Protein AF-A0A6G1BZH5-F1 (afdb_monomer)

Structure (mmCIF, N/CA/C/O backbone):
data_AF-A0A6G1BZH5-F1
#
_entry.id   AF-A0A6G1BZH5-F1
#
loop_
_atom_site.group_PDB
_atom_site.id
_atom_site.type_symbol
_atom_site.label_atom_id
_atom_site.label_alt_id
_atom_site.label_comp_id
_atom_site.label_asym_id
_atom_site.label_entity_id
_atom_site.label_seq_id
_atom_site.pdbx_PDB_ins_code
_atom_site.Cartn_x
_atom_site.Cartn_y
_atom_site.Cartn_z
_atom_site.occupancy
_atom_site.B_iso_or_equiv
_atom_site.auth_seq_id
_atom_site.auth_comp_id
_atom_site.auth_asym_id
_atom_site.auth_atom_id
_atom_site.pdbx_PDB_model_num
ATOM 1 N N . MET A 1 1 ? -34.304 -14.645 -0.847 1.00 43.06 1 MET A N 1
ATOM 2 C CA . MET A 1 1 ? -34.608 -15.993 -0.308 1.00 43.06 1 MET A CA 1
ATOM 3 C C . MET A 1 1 ? -36.033 -15.994 0.229 1.00 43.06 1 MET A C 1
ATOM 5 O O . MET A 1 1 ? -36.432 -14.951 0.736 1.00 43.06 1 MET A O 1
ATOM 9 N N . PRO A 1 2 ? -36.811 -17.086 0.123 1.00 44.41 2 PRO A N 1
ATOM 10 C CA . PRO A 1 2 ? -38.105 -17.160 0.799 1.00 44.41 2 PRO A CA 1
ATOM 11 C C . PRO A 1 2 ? -37.916 -17.025 2.326 1.00 44.41 2 PRO A C 1
ATOM 13 O O . PRO A 1 2 ? -36.893 -17.479 2.850 1.00 44.41 2 PRO A O 1
ATOM 16 N N . PRO A 1 3 ? -38.848 -16.379 3.048 1.00 55.31 3 PRO A N 1
ATOM 17 C CA . PRO A 1 3 ? -38.741 -16.197 4.492 1.00 55.31 3 PRO A CA 1
ATOM 18 C C . PRO A 1 3 ? -38.782 -17.561 5.195 1.00 55.31 3 PRO A C 1
ATOM 20 O O . PRO A 1 3 ? -39.780 -18.273 5.132 1.00 55.31 3 PRO A O 1
ATOM 23 N N . ASN A 1 4 ? -37.671 -17.935 5.836 1.00 63.38 4 ASN A N 1
ATOM 24 C CA . ASN A 1 4 ? -37.578 -19.109 6.704 1.00 63.38 4 ASN A CA 1
ATOM 25 C C . ASN A 1 4 ? -37.828 -18.668 8.162 1.00 63.38 4 ASN A C 1
ATOM 27 O O . ASN A 1 4 ? -36.937 -18.03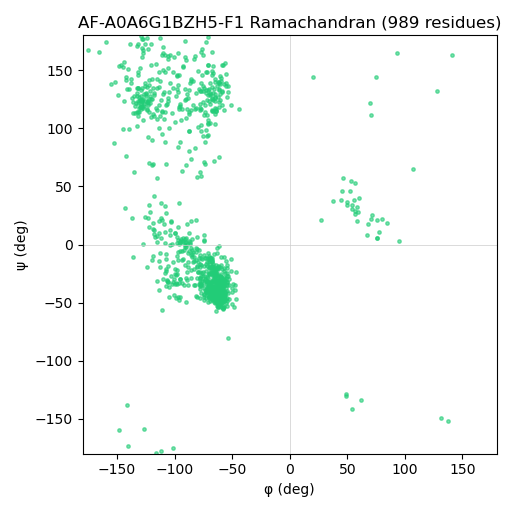8 8.733 1.00 63.38 4 ASN A O 1
ATOM 31 N N . PRO A 1 5 ? -38.992 -18.983 8.759 1.00 64.81 5 PRO A N 1
ATOM 32 C CA . PRO A 1 5 ? -39.353 -18.580 10.123 1.00 64.81 5 PRO A CA 1
ATOM 33 C C . PRO A 1 5 ? -38.611 -19.367 11.222 1.00 64.81 5 PRO A C 1
ATOM 35 O O . PRO A 1 5 ? -38.910 -19.221 12.400 1.00 64.81 5 PRO A O 1
ATOM 38 N N . SER A 1 6 ? -37.692 -20.269 10.864 1.00 74.25 6 SER A N 1
ATOM 39 C CA . SER A 1 6 ? -36.844 -21.011 11.812 1.00 74.25 6 SER A CA 1
ATOM 40 C C . SER A 1 6 ? -35.403 -20.492 11.865 1.00 74.25 6 SER A C 1
ATOM 42 O O . SER A 1 6 ? -34.584 -21.037 12.603 1.00 74.25 6 SER A O 1
ATOM 44 N N . LEU A 1 7 ? -35.070 -19.465 11.078 1.00 77.94 7 LEU A N 1
ATOM 45 C CA . LEU A 1 7 ? -33.714 -18.933 10.974 1.00 77.94 7 LEU A CA 1
ATOM 46 C C . LEU A 1 7 ? -33.403 -18.005 12.160 1.00 77.94 7 LEU A C 1
ATOM 48 O O . LEU A 1 7 ? -33.809 -16.849 12.159 1.00 77.94 7 LEU A O 1
ATOM 52 N N . ARG A 1 8 ? -32.671 -18.516 13.158 1.00 84.38 8 ARG A N 1
ATOM 53 C CA . ARG A 1 8 ? -32.321 -17.773 14.387 1.00 84.38 8 ARG A CA 1
ATOM 54 C C . ARG A 1 8 ? -30.913 -17.181 14.408 1.00 84.38 8 ARG A C 1
ATOM 56 O O . ARG A 1 8 ? -30.679 -16.256 15.178 1.00 84.38 8 ARG A O 1
ATOM 63 N N . SER A 1 9 ? -30.000 -17.696 13.590 1.00 86.88 9 SER A N 1
ATOM 64 C CA . SER A 1 9 ? -28.614 -17.229 13.500 1.00 86.88 9 SER A CA 1
ATOM 65 C C . SER A 1 9 ? -28.232 -17.011 12.040 1.00 86.88 9 SER A C 1
ATOM 67 O O . SER A 1 9 ? -28.573 -17.822 11.173 1.00 86.88 9 SER A O 1
ATOM 69 N N . ILE A 1 10 ? -27.577 -15.884 11.762 1.00 84.62 10 ILE A N 1
ATOM 70 C CA . ILE A 1 10 ? -27.090 -15.507 10.436 1.00 84.62 10 ILE A CA 1
ATOM 71 C C . ILE A 1 10 ? -25.634 -15.063 10.556 1.00 84.62 10 ILE A C 1
ATOM 73 O O . ILE A 1 10 ? -25.330 -14.096 11.252 1.00 84.62 10 ILE A O 1
ATOM 77 N N . ARG A 1 11 ? -24.746 -15.712 9.796 1.00 80.25 11 ARG A N 1
ATOM 78 C CA . ARG A 1 11 ? -23.350 -15.300 9.616 1.00 80.25 11 ARG A CA 1
ATOM 79 C C . ARG A 1 11 ? -23.045 -15.118 8.135 1.00 80.25 11 ARG A C 1
ATOM 81 O O . ARG A 1 11 ? -23.238 -16.051 7.359 1.00 80.25 11 ARG A O 1
ATOM 88 N N . LEU A 1 12 ? -22.597 -13.928 7.737 1.00 76.31 12 LEU A N 1
ATOM 89 C CA . LEU A 1 12 ? -22.415 -13.567 6.327 1.00 76.31 12 LEU A CA 1
ATOM 90 C C . LEU A 1 12 ? -21.125 -12.791 6.077 1.00 76.31 12 LEU A C 1
ATOM 92 O O . LEU A 1 12 ? -20.796 -11.866 6.815 1.00 76.31 12 LEU A O 1
ATOM 96 N N . ASP A 1 13 ? -20.452 -13.128 4.977 1.00 69.75 13 ASP A N 1
ATOM 97 C CA . ASP A 1 13 ? -19.439 -12.274 4.356 1.00 69.75 13 ASP A CA 1
ATOM 98 C C . ASP A 1 13 ? -20.138 -11.232 3.472 1.00 69.75 13 ASP A C 1
ATOM 100 O O . ASP A 1 13 ? -20.838 -11.559 2.510 1.00 69.75 13 ASP A O 1
ATOM 104 N N . CYS A 1 14 ? -19.980 -9.970 3.847 1.00 69.50 14 CYS A N 1
ATOM 105 C CA . CYS A 1 14 ? -20.682 -8.821 3.307 1.00 69.50 14 CYS A CA 1
ATOM 106 C C . CYS A 1 14 ? -19.860 -8.041 2.275 1.00 69.50 14 CYS A C 1
ATOM 108 O O . CYS A 1 14 ? -20.317 -6.990 1.828 1.00 69.50 14 CYS A O 1
ATOM 110 N N . ALA A 1 15 ? -18.711 -8.564 1.821 1.00 63.75 15 ALA A N 1
ATOM 111 C CA . ALA A 1 15 ? -17.861 -7.895 0.826 1.00 63.75 15 ALA A CA 1
ATOM 112 C C . ALA A 1 15 ? -18.590 -7.579 -0.499 1.00 63.75 15 ALA A C 1
ATOM 114 O O . ALA A 1 15 ? -18.186 -6.695 -1.252 1.00 63.75 15 ALA A O 1
ATOM 115 N N . ARG A 1 16 ? -19.672 -8.310 -0.804 1.00 63.84 16 ARG A N 1
ATOM 116 C CA . ARG A 1 16 ? -20.531 -8.114 -1.990 1.00 63.84 16 ARG A CA 1
ATOM 117 C C . ARG A 1 16 ? -21.977 -7.751 -1.639 1.00 63.84 16 ARG A C 1
ATOM 119 O O . ARG A 1 16 ? -22.853 -7.865 -2.492 1.00 63.84 16 ARG A O 1
ATOM 126 N N . LEU A 1 17 ? -22.246 -7.405 -0.382 1.00 67.12 17 LEU A N 1
ATOM 127 C CA . LEU A 1 17 ? -23.597 -7.197 0.127 1.00 67.12 17 LEU A CA 1
ATOM 128 C C . LEU A 1 17 ? -23.913 -5.695 0.130 1.00 67.12 17 LEU A C 1
ATOM 130 O O . LEU A 1 17 ? -23.140 -4.887 0.637 1.00 67.12 17 LEU A O 1
ATOM 134 N N . GLU A 1 18 ? -25.039 -5.330 -0.479 1.00 67.81 18 GLU A N 1
ATOM 135 C CA . GLU A 1 18 ? -25.521 -3.948 -0.590 1.00 67.81 18 GLU A CA 1
ATOM 136 C C . GLU A 1 18 ? -26.739 -3.723 0.317 1.00 67.81 18 GLU A C 1
ATOM 138 O O . GLU A 1 18 ? -27.420 -4.675 0.710 1.00 67.81 18 GLU A O 1
ATOM 143 N N . ASP A 1 19 ? -27.079 -2.459 0.585 1.00 69.81 19 ASP A N 1
ATOM 144 C CA . ASP A 1 19 ? -28.200 -2.073 1.456 1.00 69.81 19 ASP A CA 1
ATOM 145 C C . ASP A 1 19 ? -29.556 -2.694 1.066 1.00 69.81 19 ASP A C 1
ATOM 147 O O . ASP A 1 19 ? -30.439 -2.845 1.911 1.00 69.81 19 ASP A O 1
ATOM 151 N N . ALA A 1 20 ? -29.746 -3.069 -0.202 1.00 71.50 20 ALA A N 1
ATOM 152 C CA . ALA A 1 20 ? -30.963 -3.728 -0.679 1.00 71.50 20 ALA A CA 1
ATOM 153 C C . ALA A 1 20 ? -31.170 -5.134 -0.079 1.00 71.50 20 ALA A C 1
ATOM 155 O O . ALA A 1 20 ? -32.297 -5.622 -0.019 1.00 71.50 20 ALA A O 1
ATOM 156 N N . ALA A 1 21 ? -30.101 -5.792 0.378 1.00 73.00 21 ALA A N 1
ATOM 157 C CA . ALA A 1 21 ? -30.179 -7.113 0.991 1.00 73.00 21 ALA A CA 1
ATOM 158 C C . ALA A 1 21 ? -30.558 -7.064 2.484 1.00 73.00 21 ALA A C 1
ATOM 160 O O . ALA A 1 21 ? -30.961 -8.093 3.026 1.00 73.00 21 ALA A O 1
ATOM 161 N N . ILE A 1 22 ? -30.487 -5.892 3.134 1.00 74.00 22 ILE A N 1
ATOM 162 C CA . ILE A 1 22 ? -30.756 -5.711 4.575 1.00 74.00 22 ILE A CA 1
ATOM 163 C C . ILE A 1 22 ? -32.171 -6.165 4.948 1.00 74.00 22 ILE A C 1
ATOM 165 O O . ILE A 1 22 ? -32.346 -6.840 5.961 1.00 74.00 22 ILE A O 1
ATOM 169 N N . ASP A 1 23 ? -33.155 -5.896 4.087 1.00 72.75 23 ASP A N 1
ATOM 170 C CA . ASP A 1 23 ? -34.564 -6.260 4.308 1.00 72.75 23 ASP A CA 1
ATOM 171 C C . ASP A 1 23 ? -34.777 -7.785 4.398 1.00 72.75 23 ASP A C 1
ATOM 173 O O . ASP A 1 23 ? -35.778 -8.263 4.926 1.00 72.75 23 ASP A O 1
ATOM 177 N N . CYS A 1 24 ? -33.831 -8.582 3.887 1.00 71.94 24 CYS A N 1
ATOM 178 C CA . CYS A 1 24 ? -33.857 -10.039 4.015 1.00 71.94 24 CYS A CA 1
ATOM 179 C C . CYS A 1 24 ? -33.180 -10.551 5.301 1.00 71.94 24 CYS A C 1
ATOM 181 O O . CYS A 1 24 ? -33.412 -11.711 5.675 1.00 71.94 24 CYS A O 1
ATOM 183 N N . LEU A 1 25 ? -32.332 -9.718 5.922 1.00 74.75 25 LEU A N 1
ATOM 184 C CA . LEU A 1 25 ? -31.466 -10.037 7.062 1.00 74.75 25 LEU A CA 1
ATOM 185 C C . LEU A 1 25 ? -32.091 -9.646 8.400 1.00 74.75 25 LEU A C 1
ATOM 187 O O . LEU A 1 25 ? -32.090 -10.460 9.320 1.00 74.75 25 LEU A O 1
ATOM 191 N N . ALA A 1 26 ? -32.618 -8.425 8.504 1.00 74.56 26 ALA A N 1
ATOM 192 C CA . ALA A 1 26 ? -33.236 -7.927 9.726 1.00 74.56 26 ALA A CA 1
ATOM 193 C C . ALA A 1 26 ? -34.601 -8.597 9.929 1.00 74.56 26 ALA A C 1
ATOM 195 O O . ALA A 1 26 ? -35.516 -8.432 9.120 1.00 74.56 26 ALA A O 1
ATOM 196 N N . ARG A 1 27 ? -34.726 -9.408 10.986 1.00 77.62 27 ARG A N 1
ATOM 197 C CA . ARG A 1 27 ? -35.961 -10.122 11.328 1.00 77.62 27 ARG A CA 1
ATOM 198 C C . ARG A 1 27 ? -36.224 -10.068 12.831 1.00 77.62 27 ARG A C 1
ATOM 200 O O . ARG A 1 27 ? -35.275 -10.215 13.599 1.00 77.62 27 ARG A O 1
ATOM 207 N N . PRO A 1 28 ? -37.490 -9.935 13.265 1.00 78.69 28 PRO A N 1
ATOM 208 C CA . PRO A 1 28 ? -37.820 -9.802 14.684 1.00 78.69 28 PRO A CA 1
ATOM 209 C C . PRO A 1 28 ? -37.368 -10.983 15.556 1.00 78.69 28 PRO A C 1
ATOM 211 O O . PRO A 1 28 ? -37.028 -10.774 16.714 1.00 78.69 28 PRO A O 1
ATOM 214 N N . ASP A 1 29 ? -37.368 -12.199 15.000 1.00 83.31 29 ASP A N 1
ATOM 215 C CA . ASP A 1 29 ? -37.083 -13.481 15.660 1.00 83.31 29 ASP A CA 1
ATOM 216 C C . ASP A 1 29 ? -35.595 -13.886 15.645 1.00 83.31 29 ASP A C 1
ATOM 218 O O . ASP A 1 29 ? -35.218 -14.945 16.167 1.00 83.31 29 ASP A O 1
ATOM 222 N N . LEU A 1 30 ? -34.732 -13.057 15.055 1.00 86.88 30 LEU A N 1
ATOM 223 C CA . LEU A 1 30 ? -33.305 -13.328 14.938 1.00 86.88 30 LEU A CA 1
ATOM 224 C C . LEU A 1 30 ? -32.597 -13.168 16.292 1.00 86.88 30 LEU A C 1
ATOM 226 O O . LEU A 1 30 ? -32.750 -12.150 16.956 1.00 86.88 30 LEU A O 1
ATOM 230 N N . HIS A 1 31 ? -31.802 -14.165 16.686 1.00 90.25 31 HIS A N 1
ATOM 231 C CA . HIS A 1 31 ? -31.051 -14.178 17.947 1.00 90.25 31 HIS A CA 1
ATOM 232 C C . HIS A 1 31 ? -29.576 -13.796 17.754 1.00 90.25 31 HIS A C 1
ATOM 234 O O . HIS A 1 31 ? -28.996 -13.146 18.623 1.00 90.25 31 HIS A O 1
ATOM 240 N N . GLU A 1 32 ? -28.974 -14.167 16.623 1.00 90.06 32 GLU A N 1
ATOM 241 C CA . GLU A 1 32 ? -27.567 -13.896 16.309 1.00 90.06 32 GLU A CA 1
ATOM 242 C C . GLU A 1 32 ? -27.423 -13.341 14.887 1.00 90.06 32 GLU A C 1
ATOM 244 O O . GLU A 1 32 ? -27.934 -13.915 13.921 1.00 90.06 32 GLU A O 1
ATOM 249 N N . LEU A 1 33 ? -26.693 -12.231 14.762 1.00 88.25 33 LEU A N 1
ATOM 250 C CA . LEU A 1 33 ? -26.345 -11.612 13.488 1.00 88.25 33 LEU A CA 1
ATOM 251 C C . LEU A 1 33 ? -24.854 -11.265 13.455 1.00 88.25 33 LEU A C 1
ATOM 253 O O . LEU A 1 33 ? -24.392 -10.385 14.181 1.00 88.25 33 LEU A O 1
ATOM 257 N N . MET A 1 34 ? -24.107 -11.930 12.577 1.00 84.25 34 MET A N 1
ATOM 258 C CA . MET A 1 34 ? -22.681 -11.699 12.358 1.00 84.25 34 MET A CA 1
ATOM 259 C C . MET A 1 34 ? -22.419 -11.302 10.905 1.00 84.25 34 MET A C 1
ATOM 261 O O . MET A 1 34 ? -22.525 -12.122 9.992 1.00 84.25 34 MET A O 1
ATOM 265 N N . LEU A 1 35 ? -22.052 -10.044 10.691 1.00 80.88 35 LEU A N 1
ATOM 266 C CA . LEU A 1 35 ? -21.751 -9.478 9.382 1.00 80.88 35 LEU A CA 1
ATOM 267 C C . LEU A 1 35 ? -20.251 -9.172 9.299 1.00 80.88 35 LEU A C 1
ATOM 269 O O . LEU A 1 35 ? -19.728 -8.336 10.039 1.00 80.88 35 LEU A O 1
ATOM 273 N N . LEU A 1 36 ? -19.558 -9.895 8.423 1.00 75.25 36 LEU A N 1
ATOM 274 C CA . LEU A 1 36 ? -18.115 -9.819 8.194 1.00 75.25 36 LEU A CA 1
ATOM 275 C C . LEU A 1 36 ? -17.820 -9.002 6.929 1.00 75.25 36 LEU A C 1
ATOM 277 O O . LEU A 1 36 ? -18.604 -9.062 5.995 1.00 75.25 36 LEU A O 1
ATOM 281 N N . ASN A 1 37 ? -16.700 -8.279 6.858 1.00 67.88 37 ASN A N 1
ATOM 282 C CA . ASN A 1 37 ? -16.274 -7.501 5.678 1.00 67.88 37 ASN A CA 1
ATOM 283 C C . ASN A 1 37 ? -17.342 -6.532 5.125 1.00 67.88 37 ASN A C 1
ATOM 285 O O . ASN A 1 37 ? -17.611 -6.485 3.924 1.00 67.88 37 ASN A O 1
ATOM 289 N N . CYS A 1 38 ? -17.989 -5.769 6.004 1.00 69.25 38 CYS A N 1
ATOM 290 C CA . CYS A 1 38 ? -19.008 -4.794 5.617 1.00 69.25 38 CYS A CA 1
ATOM 291 C C . CYS A 1 38 ? -18.382 -3.586 4.895 1.00 69.25 38 CYS A C 1
ATOM 293 O O . CYS A 1 38 ? -17.957 -2.633 5.543 1.00 69.25 38 CYS A O 1
ATOM 295 N N . ASP A 1 39 ? -18.352 -3.616 3.560 1.00 63.06 39 ASP A N 1
ATOM 296 C CA . ASP A 1 39 ? -17.677 -2.599 2.733 1.00 63.06 39 ASP A CA 1
ATOM 297 C C . ASP A 1 39 ? -18.594 -1.510 2.161 1.00 63.06 39 ASP A C 1
ATOM 299 O O . ASP A 1 39 ? -18.108 -0.443 1.774 1.00 63.06 39 ASP A O 1
ATOM 303 N N . ASN A 1 40 ? -19.897 -1.791 2.064 1.00 63.72 40 ASN A N 1
ATOM 304 C CA . ASN A 1 40 ? -20.857 -1.012 1.272 1.00 63.72 40 ASN A CA 1
ATOM 305 C C . ASN A 1 40 ? -22.193 -0.765 2.001 1.00 63.72 40 ASN A C 1
ATOM 307 O O . ASN A 1 40 ? -23.220 -0.552 1.358 1.00 63.72 40 ASN A O 1
ATOM 311 N N . ILE A 1 41 ? -22.188 -0.827 3.336 1.00 65.81 41 ILE A N 1
ATOM 312 C CA . ILE A 1 41 ? -23.405 -0.784 4.155 1.00 65.81 41 ILE A CA 1
ATOM 313 C C . ILE A 1 41 ? -23.581 0.586 4.833 1.00 65.81 41 ILE A C 1
ATOM 315 O O . ILE A 1 41 ? -22.652 1.099 5.452 1.00 65.81 41 ILE A O 1
ATOM 319 N N . SER A 1 42 ? -24.771 1.186 4.752 1.00 73.75 42 SER A N 1
ATOM 320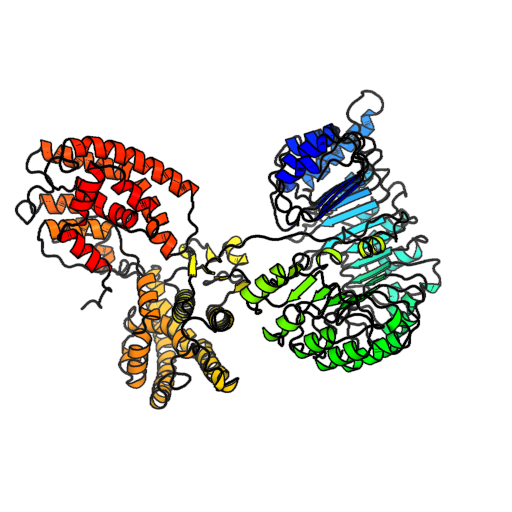 C CA . SER A 1 42 ? -25.067 2.479 5.395 1.00 73.75 42 SER A CA 1
ATOM 321 C C . SER A 1 42 ? -25.631 2.351 6.820 1.00 73.75 42 SER A C 1
ATOM 323 O O . SER A 1 42 ? -25.965 1.260 7.289 1.00 73.75 42 SER A O 1
ATOM 325 N N . GLY A 1 43 ? -25.838 3.488 7.502 1.00 74.00 43 GLY A N 1
ATOM 326 C CA . GLY A 1 43 ? -26.568 3.563 8.776 1.00 74.00 43 GLY A CA 1
ATOM 327 C C . GLY A 1 43 ? -27.986 2.971 8.745 1.00 74.00 43 GLY A C 1
ATOM 328 O O . GLY A 1 43 ? -28.547 2.672 9.799 1.00 74.00 43 GLY A O 1
ATOM 329 N N . ARG A 1 44 ? -28.557 2.707 7.556 1.00 82.75 44 ARG A N 1
ATOM 330 C CA . ARG A 1 44 ? -29.803 1.936 7.411 1.00 82.75 44 ARG A CA 1
ATOM 331 C C . ARG A 1 44 ? -29.713 0.569 8.092 1.00 82.75 44 ARG A C 1
ATOM 333 O O . ARG A 1 44 ? -30.677 0.179 8.740 1.00 82.75 44 ARG A O 1
ATOM 340 N N . LEU A 1 45 ? -28.576 -0.125 8.004 1.00 83.62 45 LEU A N 1
ATOM 341 C CA . LEU A 1 45 ? -28.416 -1.436 8.637 1.00 83.62 45 LEU A CA 1
ATOM 342 C C . LEU A 1 45 ? -28.649 -1.368 10.145 1.00 83.62 45 LEU A C 1
ATOM 344 O O . LEU A 1 45 ? -29.402 -2.180 10.667 1.00 83.62 45 LEU A O 1
ATOM 348 N N . LEU A 1 46 ? -28.037 -0.405 10.841 1.00 84.56 46 LEU A N 1
ATOM 349 C CA . LEU A 1 46 ? -28.183 -0.303 12.297 1.00 84.56 46 LEU A CA 1
ATOM 350 C C . LEU A 1 46 ? -29.637 -0.034 12.700 1.00 84.56 46 LEU A C 1
ATOM 352 O O . LEU A 1 46 ? -30.121 -0.621 13.665 1.00 84.56 46 LEU A O 1
ATOM 356 N N . ARG A 1 47 ? -30.346 0.801 11.931 1.00 85.38 47 ARG A N 1
ATOM 357 C CA . ARG A 1 47 ? -31.765 1.100 12.168 1.00 85.38 47 ARG A CA 1
ATOM 358 C C . ARG A 1 47 ? -32.655 -0.124 11.986 1.00 85.38 47 ARG A C 1
ATOM 360 O O . ARG A 1 47 ? -33.483 -0.400 12.847 1.00 85.38 47 ARG A O 1
ATOM 367 N N . GLU A 1 48 ? -32.460 -0.870 10.900 1.00 85.56 48 GLU A N 1
ATOM 368 C CA . GLU A 1 48 ? -33.239 -2.084 10.627 1.00 85.56 48 GLU A CA 1
ATOM 369 C C . GLU A 1 48 ? -32.923 -3.191 11.637 1.00 85.56 48 GLU A C 1
ATOM 371 O O . GLU A 1 48 ? -33.835 -3.837 12.145 1.00 85.56 48 GLU A O 1
ATOM 376 N N . VAL A 1 49 ? -31.654 -3.369 12.015 1.00 86.75 49 VAL A N 1
ATOM 377 C CA . VAL A 1 49 ? -31.266 -4.316 13.075 1.00 86.75 49 VAL A CA 1
ATOM 378 C C . VAL A 1 49 ? -31.852 -3.904 14.427 1.00 86.75 49 VAL A C 1
ATOM 380 O O . VAL A 1 49 ? -32.239 -4.771 15.203 1.00 86.75 49 VAL A O 1
ATOM 383 N N . GLY A 1 50 ? -32.028 -2.604 14.682 1.00 84.94 50 GLY A N 1
ATOM 384 C CA . GLY A 1 50 ? -32.776 -2.104 15.838 1.00 84.94 50 GLY A CA 1
ATOM 385 C C . GLY A 1 50 ? -34.221 -2.616 15.911 1.00 84.94 50 GLY A C 1
ATOM 386 O O . GLY A 1 50 ? -34.811 -2.639 16.982 1.00 84.94 50 GLY A O 1
ATOM 387 N N . THR A 1 51 ? -34.815 -3.095 14.818 1.00 85.56 51 THR A N 1
ATOM 388 C CA . THR A 1 51 ? -36.157 -3.703 14.866 1.00 85.56 51 THR A CA 1
ATOM 389 C C . THR A 1 51 ? -36.156 -5.152 15.385 1.00 85.56 51 THR A C 1
ATOM 391 O O . THR A 1 51 ? -37.218 -5.688 15.716 1.00 85.56 51 THR A O 1
ATOM 394 N N . CYS A 1 52 ? -34.982 -5.782 15.515 1.00 87.31 52 CYS A N 1
ATOM 395 C CA . CYS A 1 52 ? -34.802 -7.162 15.969 1.00 87.31 52 CYS A CA 1
ATOM 396 C C . CYS A 1 52 ? -34.836 -7.265 17.507 1.00 87.31 52 CYS A C 1
ATOM 398 O O . CYS A 1 52 ? -33.801 -7.310 18.169 1.00 87.31 52 CYS A O 1
ATOM 400 N N . GLN A 1 53 ? -36.032 -7.320 18.097 1.00 84.88 53 GLN A N 1
ATOM 401 C CA . GLN A 1 53 ? -36.207 -7.287 19.561 1.00 84.88 53 GLN A CA 1
ATOM 402 C C . GLN A 1 53 ? -35.622 -8.500 20.310 1.00 84.88 53 GLN A C 1
ATOM 404 O O . GLN A 1 53 ? -35.267 -8.371 21.484 1.00 84.88 53 GLN A O 1
ATOM 409 N N . ASP A 1 54 ? -35.523 -9.665 19.657 1.00 88.44 54 ASP A N 1
ATOM 410 C CA . ASP A 1 54 ? -34.976 -10.898 20.247 1.00 88.44 54 ASP A CA 1
ATOM 411 C C . ASP A 1 54 ? -33.464 -11.080 20.025 1.00 88.44 54 ASP A C 1
ATOM 413 O O . ASP A 1 54 ? -32.902 -12.106 20.426 1.00 88.44 54 ASP A O 1
ATOM 417 N N . LEU A 1 55 ? -32.791 -10.089 19.431 1.00 91.00 55 LEU A N 1
ATOM 418 C CA . LEU A 1 55 ? -31.366 -10.163 19.128 1.00 91.00 55 LEU A CA 1
ATOM 419 C C . LEU A 1 55 ? -30.524 -10.167 20.410 1.00 91.00 55 LEU A C 1
ATOM 421 O O . LEU A 1 55 ? -30.613 -9.258 21.236 1.00 91.00 55 LEU A O 1
ATOM 425 N N . ARG A 1 56 ? -29.676 -11.190 20.546 1.00 92.12 56 ARG A N 1
ATOM 426 C CA . ARG A 1 56 ? -28.759 -11.392 21.678 1.00 92.12 56 ARG A CA 1
ATOM 427 C C . ARG A 1 56 ? -27.310 -11.129 21.307 1.00 92.12 56 ARG A C 1
ATOM 429 O O . ARG A 1 56 ? -26.561 -10.613 22.131 1.00 92.12 56 ARG A O 1
ATOM 436 N N . VAL A 1 57 ? -26.918 -11.466 20.080 1.00 91.44 57 VAL A N 1
ATOM 437 C CA . VAL A 1 57 ? -25.542 -11.321 19.595 1.00 91.44 57 VAL A CA 1
ATOM 438 C C . VAL A 1 57 ? -25.539 -10.524 18.300 1.00 91.44 57 VAL A C 1
ATOM 440 O O . VAL A 1 57 ? -26.138 -10.939 17.307 1.00 91.44 57 VAL A O 1
ATOM 443 N N . LEU A 1 58 ? -24.826 -9.400 18.299 1.00 90.62 58 LEU A N 1
ATOM 444 C CA . LEU A 1 58 ? -24.586 -8.596 17.107 1.00 90.62 58 LEU A CA 1
ATOM 445 C C . LEU A 1 58 ? -23.090 -8.395 16.898 1.00 90.62 58 LEU A C 1
ATOM 447 O O . LEU A 1 58 ? -22.401 -7.851 17.758 1.00 90.62 58 LEU A O 1
ATOM 451 N N . SER A 1 59 ? -22.601 -8.781 15.723 1.00 87.56 59 SER A N 1
ATOM 452 C CA . SER A 1 59 ? -21.234 -8.524 15.292 1.00 87.56 59 SER A CA 1
ATOM 453 C C . SER A 1 59 ? -21.222 -7.840 13.937 1.00 87.56 59 SER A C 1
ATOM 455 O O . SER A 1 59 ? -21.691 -8.401 12.949 1.00 87.56 59 SER A O 1
ATOM 457 N N . LEU A 1 60 ? -20.660 -6.635 13.896 1.00 82.69 60 LEU A N 1
ATOM 458 C CA . LEU A 1 60 ? -20.440 -5.866 12.679 1.00 82.69 60 LEU A CA 1
ATOM 459 C C . LEU A 1 60 ? -18.945 -5.625 12.510 1.00 82.69 60 LEU A C 1
ATOM 461 O O . LEU A 1 60 ? -18.327 -4.900 13.293 1.00 82.69 60 LEU A O 1
ATOM 465 N N . ASN A 1 61 ? -18.369 -6.246 11.486 1.00 72.56 61 ASN A N 1
ATOM 466 C CA . ASN A 1 61 ? -16.956 -6.146 11.169 1.00 72.56 61 ASN A CA 1
ATOM 467 C C . ASN A 1 61 ? -16.785 -5.417 9.830 1.00 72.56 61 ASN A C 1
ATOM 469 O O . ASN A 1 61 ? -16.989 -6.006 8.768 1.00 72.56 61 ASN A O 1
ATOM 473 N N . ALA A 1 62 ? -16.452 -4.128 9.878 1.00 62.53 62 ALA A N 1
ATOM 474 C CA . ALA A 1 62 ? -16.060 -3.364 8.698 1.00 62.53 62 ALA A CA 1
ATOM 475 C C . ALA A 1 62 ? -14.553 -3.548 8.460 1.00 62.53 62 ALA A C 1
ATOM 477 O O . ALA A 1 62 ? -13.779 -3.599 9.419 1.00 62.53 62 ALA A O 1
ATOM 478 N N . LEU A 1 63 ? -14.114 -3.669 7.202 1.00 50.25 63 LEU A N 1
ATOM 479 C CA . LEU A 1 63 ? -12.680 -3.697 6.905 1.00 50.25 63 LEU A CA 1
ATOM 480 C C . LEU A 1 63 ? -12.069 -2.360 7.355 1.00 50.25 63 LEU A C 1
ATOM 482 O O . LEU A 1 63 ? -12.449 -1.293 6.873 1.00 50.25 63 LEU A O 1
ATOM 486 N N . ALA A 1 64 ? -11.127 -2.438 8.300 1.00 39.31 64 ALA A N 1
ATOM 487 C CA . ALA A 1 64 ? -10.532 -1.313 9.031 1.00 39.31 64 ALA A CA 1
ATOM 488 C C . ALA A 1 64 ? -9.872 -0.236 8.137 1.00 39.31 64 ALA A C 1
ATOM 490 O O . ALA A 1 64 ? -9.546 0.855 8.599 1.00 39.31 64 ALA A O 1
ATOM 491 N N . GLU A 1 65 ? -9.709 -0.516 6.844 1.00 37.94 65 GLU A N 1
ATOM 492 C CA . GLU A 1 65 ? -9.106 0.369 5.848 1.00 37.94 65 GLU A CA 1
ATOM 493 C C . GLU A 1 65 ? -10.091 1.380 5.228 1.00 37.94 65 GLU A C 1
ATOM 495 O O . GLU A 1 65 ? -9.665 2.309 4.537 1.00 37.94 65 GLU A O 1
ATOM 500 N N . ARG A 1 66 ? -11.401 1.267 5.496 1.00 39.47 66 ARG A N 1
ATOM 501 C CA . ARG A 1 66 ? -12.415 2.234 5.039 1.00 39.47 66 ARG A CA 1
ATOM 502 C C . ARG A 1 66 ? -12.939 3.072 6.200 1.00 39.47 66 ARG A C 1
ATOM 504 O O . ARG A 1 66 ? -13.956 2.767 6.816 1.00 39.47 66 ARG A O 1
ATOM 511 N N . ARG A 1 67 ? -12.254 4.184 6.476 1.00 45.41 67 ARG A N 1
ATOM 512 C CA . ARG A 1 67 ? -12.780 5.234 7.359 1.00 45.41 67 ARG A CA 1
ATOM 513 C C . ARG A 1 67 ? -14.026 5.854 6.720 1.00 45.41 67 ARG A C 1
ATOM 515 O O . ARG A 1 67 ? -13.918 6.502 5.682 1.00 45.41 67 ARG A O 1
ATOM 522 N N . GLY A 1 68 ? -15.181 5.667 7.360 1.00 51.25 68 GLY A N 1
ATOM 523 C CA . GLY A 1 68 ? -16.423 6.376 7.042 1.00 51.25 68 GLY A CA 1
ATOM 524 C C . GLY A 1 68 ? -17.487 5.538 6.334 1.00 51.25 68 GLY A C 1
ATOM 525 O O . GLY A 1 68 ? -17.875 5.860 5.213 1.00 51.25 68 GLY A O 1
ATOM 526 N N . LEU A 1 69 ? -18.029 4.515 7.005 1.00 56.75 69 LEU A N 1
ATOM 527 C CA . LEU A 1 69 ? -19.411 4.125 6.710 1.00 56.75 69 LEU A CA 1
ATOM 528 C C . LEU A 1 69 ? -20.310 5.324 7.076 1.00 56.75 69 LEU A C 1
ATOM 530 O O . LEU A 1 69 ? -20.083 5.930 8.126 1.00 56.75 69 LEU A O 1
ATOM 534 N N . PRO A 1 70 ? -21.308 5.697 6.255 1.00 62.78 70 PRO A N 1
ATOM 535 C CA . PRO A 1 70 ? -22.232 6.787 6.561 1.00 62.78 70 PRO A CA 1
ATOM 536 C C . PRO A 1 70 ? -23.225 6.336 7.646 1.00 62.78 70 PRO A C 1
ATOM 538 O O . PRO A 1 70 ? -24.401 6.087 7.377 1.00 62.78 70 PRO A O 1
ATOM 541 N N . ILE A 1 71 ? -22.720 6.161 8.867 1.00 69.56 71 ILE A N 1
ATOM 542 C CA . ILE A 1 71 ? -23.466 5.804 10.070 1.00 69.56 71 ILE A CA 1
ATOM 543 C C . ILE A 1 71 ? -23.537 7.056 10.937 1.00 69.56 71 ILE A C 1
ATOM 545 O O . ILE A 1 71 ? -22.513 7.616 11.321 1.00 69.56 71 ILE A O 1
ATOM 549 N N . SER A 1 72 ? -24.751 7.503 11.232 1.00 74.94 72 SER A N 1
ATOM 550 C CA . SER A 1 72 ? -24.990 8.636 12.118 1.00 74.94 72 SER A CA 1
ATOM 551 C C . SER A 1 72 ? -25.167 8.182 13.568 1.00 74.94 72 SER A C 1
ATOM 553 O O . SER A 1 72 ? -25.514 7.034 13.852 1.00 74.94 72 SER A O 1
ATOM 555 N N . PHE A 1 73 ? -25.014 9.118 14.504 1.00 75.12 73 PHE A N 1
ATOM 556 C CA . PHE A 1 73 ? -25.291 8.884 15.922 1.00 75.12 73 PHE A CA 1
ATOM 557 C C . PHE A 1 73 ? -26.742 8.436 16.177 1.00 75.12 73 PHE A C 1
ATOM 559 O O . PHE A 1 73 ? -26.997 7.558 17.002 1.00 75.12 73 PHE A O 1
ATOM 566 N N . SER A 1 74 ? -27.697 8.964 15.399 1.00 80.44 74 SER A N 1
ATOM 567 C CA . SER A 1 74 ? -29.099 8.543 15.482 1.00 80.44 74 SER A CA 1
ATOM 568 C C . SER A 1 74 ? -29.328 7.081 15.092 1.00 80.44 74 SER A C 1
ATOM 570 O O . SER A 1 74 ? -30.241 6.451 15.624 1.00 80.44 74 SER A O 1
ATOM 572 N N . ASP A 1 75 ? -28.496 6.521 14.210 1.00 85.19 75 ASP A N 1
ATOM 573 C CA . ASP A 1 75 ? -28.623 5.126 13.787 1.00 85.19 75 ASP A CA 1
ATOM 574 C C . ASP A 1 75 ? -28.179 4.173 14.909 1.00 85.19 75 ASP A C 1
ATOM 576 O O . ASP A 1 75 ? -28.850 3.177 15.183 1.00 85.19 75 ASP A O 1
ATOM 580 N N . LEU A 1 76 ? -27.091 4.515 15.613 1.00 84.56 76 LEU A N 1
ATOM 581 C CA . LEU A 1 76 ? -26.621 3.771 16.786 1.00 84.56 76 LEU A CA 1
ATOM 582 C C . LEU A 1 76 ? -27.634 3.834 17.936 1.00 84.56 76 LEU A C 1
ATOM 584 O O . LEU A 1 76 ? -27.906 2.821 18.578 1.00 84.56 76 LEU A O 1
ATOM 588 N N . GLN A 1 77 ? -28.235 5.001 18.177 1.00 85.00 77 GLN A N 1
ATOM 589 C CA . GLN A 1 77 ? -29.272 5.133 19.198 1.00 85.00 77 GLN A CA 1
ATOM 590 C C . GLN A 1 77 ? -30.499 4.267 18.885 1.00 85.00 77 GLN A C 1
ATOM 592 O O . GLN A 1 77 ? -31.042 3.629 19.783 1.00 85.00 77 GLN A O 1
ATOM 597 N N . GLN A 1 78 ? -30.931 4.210 17.621 1.00 85.75 78 GLN A N 1
ATOM 598 C CA . GLN A 1 78 ? -32.050 3.353 17.215 1.00 85.75 78 GLN A CA 1
ATOM 599 C C . GLN A 1 78 ? -31.744 1.865 17.401 1.00 85.75 78 GLN A C 1
ATOM 601 O O . GLN A 1 78 ? -32.611 1.132 17.875 1.00 85.75 78 GLN A O 1
ATOM 606 N N . LEU A 1 79 ? -30.514 1.438 17.101 1.00 89.19 79 LEU A N 1
ATOM 607 C CA . LEU A 1 79 ? -30.062 0.075 17.365 1.00 89.19 79 LEU A CA 1
ATOM 608 C C . LEU A 1 79 ? -30.195 -0.282 18.852 1.00 89.19 79 LEU A C 1
ATOM 610 O O . LEU A 1 79 ? -30.827 -1.282 19.194 1.00 89.19 79 LEU A O 1
ATOM 614 N N . LEU A 1 80 ? -29.609 0.543 19.727 1.00 87.62 80 LEU A N 1
ATOM 615 C CA . LEU A 1 80 ? -29.586 0.286 21.168 1.00 87.62 80 LEU A CA 1
ATOM 616 C C . LEU A 1 80 ? -30.994 0.334 21.777 1.00 87.62 80 LEU A C 1
ATOM 618 O O . LEU A 1 80 ? -31.363 -0.578 22.510 1.00 87.62 80 LEU A O 1
ATOM 622 N N . ASN A 1 81 ? -31.810 1.326 21.399 1.00 86.19 81 ASN A N 1
ATOM 623 C CA . ASN A 1 81 ? -33.198 1.454 21.860 1.00 86.19 81 ASN A CA 1
ATOM 624 C C . ASN A 1 81 ? -34.053 0.221 21.537 1.00 86.19 81 ASN A C 1
ATOM 626 O O . ASN A 1 81 ? -34.977 -0.108 22.280 1.00 86.19 81 ASN A O 1
ATOM 630 N N . GLY A 1 82 ? -33.797 -0.415 20.396 1.00 84.88 82 GLY A N 1
ATOM 631 C CA . GLY A 1 82 ? -34.600 -1.528 19.912 1.00 84.88 82 GLY A CA 1
ATOM 632 C C . GLY A 1 82 ? -34.142 -2.908 20.394 1.00 84.88 82 GLY A C 1
ATOM 633 O O . GLY A 1 82 ? -34.973 -3.790 20.625 1.00 84.88 82 GLY A O 1
ATOM 634 N N . CYS A 1 83 ? -32.840 -3.089 20.640 1.00 88.44 83 CYS A N 1
ATOM 635 C CA . CYS A 1 83 ? -32.244 -4.371 21.034 1.00 88.44 83 CYS A CA 1
ATOM 636 C C . CYS A 1 83 ? -32.146 -4.530 22.562 1.00 88.44 83 CYS A C 1
ATOM 638 O O . CYS A 1 83 ? -31.062 -4.656 23.134 1.00 88.44 83 CYS A O 1
ATOM 640 N N . SER A 1 84 ? -33.288 -4.557 23.252 1.00 85.38 84 SER A N 1
ATOM 641 C CA . SER A 1 84 ? -33.329 -4.625 24.727 1.00 85.38 84 SER A CA 1
ATOM 642 C C . SER A 1 84 ? -32.752 -5.914 25.344 1.00 85.38 84 SER A C 1
ATOM 644 O O . SER A 1 84 ? -32.423 -5.918 26.530 1.00 85.38 84 SER A O 1
ATOM 646 N N . ARG A 1 85 ? -32.599 -6.997 24.567 1.00 88.69 85 ARG A N 1
ATOM 647 C CA . ARG A 1 85 ? -32.081 -8.313 25.003 1.00 88.69 85 ARG A CA 1
ATOM 648 C C . ARG A 1 85 ? -30.636 -8.587 24.577 1.00 88.69 85 ARG A C 1
ATOM 650 O O . ARG A 1 85 ? -30.186 -9.726 24.655 1.00 88.69 85 ARG A O 1
ATOM 657 N N . LEU A 1 86 ? -29.928 -7.564 24.106 1.00 90.12 86 LEU A N 1
ATOM 658 C CA . LEU A 1 86 ? -28.584 -7.714 23.569 1.00 90.12 86 LEU A CA 1
ATOM 659 C C . LEU A 1 86 ? -27.584 -8.093 24.673 1.00 90.12 86 LEU A C 1
ATOM 661 O O . LEU A 1 86 ? -27.320 -7.311 25.581 1.00 90.12 86 LEU A O 1
ATOM 665 N N . GLU A 1 87 ? -27.014 -9.292 24.574 1.00 92.19 87 GLU A N 1
ATOM 666 C CA . GLU A 1 87 ? -26.040 -9.849 25.519 1.00 92.19 87 GLU A CA 1
ATOM 667 C C . GLU A 1 87 ? -24.594 -9.565 25.068 1.00 92.19 87 GLU A C 1
ATOM 669 O O . GLU A 1 87 ? -23.718 -9.330 25.906 1.00 92.19 87 GLU A O 1
ATOM 674 N N . SER A 1 88 ? -24.347 -9.536 23.751 1.00 91.12 88 SER A N 1
ATOM 675 C CA . SER A 1 88 ? -23.032 -9.301 23.146 1.00 91.12 88 SER A CA 1
ATOM 676 C C . SER A 1 88 ? -23.113 -8.353 21.949 1.00 91.12 88 SER A C 1
ATOM 678 O O . SER A 1 88 ? -23.868 -8.589 21.000 1.00 91.12 88 SER A O 1
ATOM 680 N N . LEU A 1 89 ? -22.305 -7.291 21.982 1.00 90.94 89 LEU A N 1
ATOM 681 C CA . LEU A 1 89 ? -22.216 -6.282 20.930 1.00 90.94 89 LEU A CA 1
ATOM 682 C C . LEU A 1 89 ? -20.763 -6.084 20.491 1.00 90.94 89 LEU A C 1
ATOM 684 O O . LEU A 1 89 ? -19.933 -5.616 21.269 1.00 90.94 89 LEU A O 1
ATOM 688 N N . ARG A 1 90 ? -20.475 -6.385 19.222 1.00 89.50 90 ARG A N 1
ATOM 689 C CA . ARG A 1 90 ? -19.206 -6.082 18.551 1.00 89.50 90 ARG A CA 1
ATOM 690 C C . ARG A 1 90 ? -19.434 -5.096 17.408 1.00 89.50 90 ARG A C 1
ATOM 692 O O . ARG A 1 90 ? -20.090 -5.433 16.423 1.00 89.50 90 ARG A O 1
ATOM 699 N N . LEU A 1 91 ? -18.832 -3.916 17.512 1.00 86.19 91 LEU A N 1
ATOM 700 C CA . LEU A 1 91 ? -18.845 -2.860 16.501 1.00 86.19 91 LEU A CA 1
ATOM 701 C C . LEU A 1 91 ? -17.407 -2.497 16.120 1.00 86.19 91 LEU A C 1
ATOM 703 O O . LEU A 1 91 ? -16.806 -1.621 16.738 1.00 86.19 91 LEU A O 1
ATOM 707 N N . ALA A 1 92 ? -16.848 -3.128 15.087 1.00 79.81 92 ALA A N 1
ATOM 708 C CA . ALA A 1 92 ? -15.515 -2.785 14.582 1.00 79.81 92 ALA A CA 1
ATOM 709 C C . ALA A 1 92 ? -15.564 -1.506 13.716 1.00 79.81 92 ALA A C 1
ATOM 711 O O . ALA A 1 92 ? -15.327 -1.541 12.511 1.00 79.81 92 ALA A O 1
ATOM 712 N N . LEU A 1 93 ? -15.946 -0.385 14.333 1.00 78.69 93 LEU A N 1
ATOM 713 C CA . LEU A 1 93 ? -16.072 0.939 13.721 1.00 78.69 93 LEU A CA 1
ATOM 714 C C . LEU A 1 93 ? -15.077 1.917 14.357 1.00 78.69 93 LEU A C 1
ATOM 716 O O . LEU A 1 93 ? -14.668 1.736 15.504 1.00 78.69 93 LEU A O 1
ATOM 720 N N . ASP A 1 94 ? -14.718 2.964 13.616 1.00 78.75 94 ASP A N 1
ATOM 721 C CA . ASP A 1 94 ? -13.930 4.098 14.110 1.00 78.75 94 ASP A CA 1
ATOM 722 C C . ASP A 1 94 ? -14.876 5.178 14.661 1.00 78.75 94 ASP A C 1
ATOM 724 O O . ASP A 1 94 ? -15.599 5.835 13.907 1.00 78.75 94 ASP A O 1
ATOM 728 N N . PHE A 1 95 ? -14.887 5.343 15.986 1.00 80.12 95 PHE A N 1
ATOM 729 C CA . PHE A 1 95 ? -15.766 6.279 16.682 1.00 80.12 95 PHE A CA 1
ATOM 730 C C . PHE A 1 95 ? -15.252 7.732 16.669 1.00 80.12 95 PHE A C 1
ATOM 732 O O . PHE A 1 95 ? -16.002 8.622 17.059 1.00 80.12 95 PHE A O 1
ATOM 739 N N . SER A 1 96 ? -14.037 8.025 16.174 1.00 77.19 96 SER A N 1
ATOM 740 C CA . SER A 1 96 ? -13.579 9.427 16.037 1.00 77.19 96 SER A CA 1
ATOM 741 C C . SER A 1 96 ? -14.354 10.229 15.001 1.00 77.19 96 SER A C 1
ATOM 743 O O . SER A 1 96 ? -14.303 11.454 15.005 1.00 77.19 96 SER A O 1
ATOM 745 N N . MET A 1 97 ? -15.088 9.549 14.121 1.00 69.38 97 MET A N 1
ATOM 746 C CA . MET A 1 97 ? -15.916 10.187 13.102 1.00 69.38 97 MET A CA 1
ATOM 747 C C . MET A 1 97 ? -17.251 10.722 13.655 1.00 69.38 97 MET A C 1
ATOM 749 O O . MET A 1 97 ? -18.007 11.340 12.906 1.00 69.38 97 MET A O 1
ATOM 753 N N . PHE A 1 98 ? -17.562 10.483 14.936 1.00 69.06 98 PHE A N 1
ATOM 754 C CA . PHE A 1 98 ? -18.782 10.958 15.591 1.00 69.06 98 PHE A CA 1
ATOM 755 C C . PHE A 1 98 ? -18.486 12.219 16.423 1.00 69.06 98 PHE A C 1
ATOM 757 O O . PHE A 1 98 ? -17.935 12.123 17.516 1.00 69.06 98 PHE A O 1
ATOM 764 N N . ASP A 1 99 ? -18.901 13.393 15.938 1.00 56.50 99 ASP A N 1
ATOM 765 C CA . ASP A 1 99 ? -18.869 14.658 16.691 1.00 56.50 99 ASP A CA 1
ATOM 766 C C . ASP A 1 99 ? -20.241 14.913 17.358 1.00 56.50 99 ASP A C 1
ATOM 768 O O . ASP A 1 99 ? -21.109 15.561 16.770 1.00 56.50 99 ASP A O 1
ATOM 772 N N . ASP A 1 100 ? -20.473 14.404 18.578 1.00 63.66 100 ASP A N 1
ATOM 773 C CA . ASP A 1 100 ? -21.653 14.774 19.389 1.00 63.66 100 ASP A CA 1
ATOM 774 C C . ASP A 1 100 ? -21.315 14.851 20.897 1.00 63.66 100 ASP A C 1
ATOM 776 O O . ASP A 1 100 ? -20.861 13.858 21.474 1.00 63.66 100 ASP A O 1
ATOM 780 N N . PRO A 1 101 ? -21.561 15.994 21.569 1.00 61.03 101 PRO A N 1
ATOM 781 C CA . PRO A 1 101 ? -21.321 16.166 23.005 1.00 61.03 101 PRO A CA 1
ATOM 782 C C . PRO A 1 101 ? -22.211 15.303 23.923 1.00 61.03 101 PRO A C 1
ATOM 784 O O . PRO A 1 101 ? -21.975 15.273 25.126 1.00 61.03 101 PRO A O 1
ATOM 787 N N . ASN A 1 102 ? -23.227 14.605 23.401 1.00 65.69 102 ASN A N 1
ATOM 788 C CA . ASN A 1 102 ? -24.110 13.724 24.179 1.00 65.69 102 ASN A CA 1
ATOM 789 C C . ASN A 1 102 ? -23.801 12.228 24.005 1.00 65.69 102 ASN A C 1
ATOM 791 O O . ASN A 1 102 ? -24.668 11.394 24.285 1.00 65.69 102 ASN A O 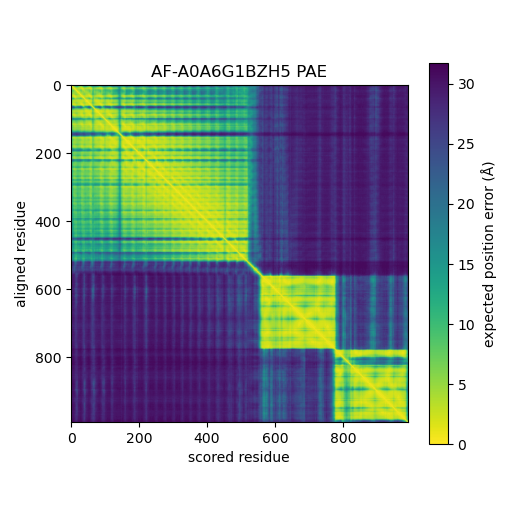1
ATOM 795 N N . PHE A 1 103 ? -22.596 11.863 23.554 1.00 74.94 103 PHE A N 1
ATOM 796 C CA . PHE A 1 103 ? -22.209 10.468 23.303 1.00 74.94 103 PHE A CA 1
ATOM 797 C C . PHE A 1 103 ? -22.577 9.509 24.442 1.00 74.94 103 PHE A C 1
ATOM 799 O O . PHE A 1 103 ? -23.177 8.455 24.211 1.00 74.94 103 PHE A O 1
ATOM 806 N N . SER A 1 104 ? -22.266 9.892 25.681 1.00 71.75 104 SER A N 1
ATOM 807 C CA . SER A 1 104 ? -22.530 9.076 26.864 1.00 71.75 104 SER A CA 1
ATOM 808 C C . SER A 1 104 ? -24.022 8.773 27.047 1.00 71.75 104 SER A C 1
ATOM 810 O O . SER A 1 104 ? -24.365 7.657 27.420 1.00 71.75 104 SER A O 1
ATOM 812 N N . HIS A 1 105 ? -24.934 9.686 26.694 1.00 74.31 105 HIS A N 1
ATOM 813 C CA . HIS A 1 105 ? -26.378 9.499 26.870 1.00 74.31 105 HIS A CA 1
ATOM 814 C C . HIS A 1 105 ? -27.003 8.447 25.946 1.00 74.31 105 HIS A C 1
ATOM 816 O O . HIS A 1 105 ? -28.031 7.876 26.303 1.00 74.31 105 HIS A O 1
ATOM 822 N N . VAL A 1 106 ? -26.418 8.142 24.785 1.00 77.06 106 VAL A N 1
ATOM 823 C CA . VAL A 1 106 ? -26.976 7.101 23.898 1.00 77.06 106 VAL A CA 1
ATOM 824 C C . VAL A 1 106 ? -26.801 5.708 24.479 1.00 77.06 106 VAL A C 1
ATOM 826 O O . VAL A 1 106 ? -27.717 4.886 24.427 1.00 77.06 106 VAL A O 1
ATOM 829 N N . TRP A 1 107 ? -25.673 5.475 25.137 1.00 80.25 107 TRP A N 1
ATOM 830 C CA . TRP A 1 107 ? -25.394 4.220 25.825 1.00 80.25 107 TRP A CA 1
ATOM 831 C C . TRP A 1 107 ? -26.264 4.002 27.066 1.00 80.25 107 TRP A C 1
ATOM 833 O O . TRP A 1 107 ? -26.371 2.872 27.529 1.00 80.25 107 TRP A O 1
ATOM 843 N N . ALA A 1 108 ? -26.977 5.031 27.540 1.00 74.38 108 ALA A N 1
ATOM 844 C CA . ALA A 1 108 ? -27.999 4.882 28.577 1.00 74.38 108 ALA A CA 1
ATOM 845 C C . ALA A 1 108 ? -29.166 3.986 28.133 1.00 74.38 108 ALA A C 1
ATOM 847 O O . ALA A 1 108 ? -29.914 3.490 28.971 1.00 74.38 108 ALA A O 1
ATOM 848 N N . SER A 1 109 ? -29.331 3.808 26.819 1.00 77.44 109 SER A N 1
ATOM 849 C CA . SER A 1 109 ? -30.358 2.949 26.226 1.00 77.44 109 SER A CA 1
ATOM 850 C C . SER A 1 109 ? -29.828 1.559 25.862 1.00 77.44 109 SER A C 1
ATOM 852 O O . SER A 1 109 ? -30.550 0.772 25.258 1.00 77.44 109 SER A O 1
ATOM 854 N N . ALA A 1 110 ? -28.567 1.254 26.190 1.00 82.81 110 ALA A N 1
ATOM 855 C CA . ALA A 1 110 ? -28.011 -0.077 26.001 1.00 82.81 110 ALA A CA 1
ATOM 856 C C . ALA A 1 110 ? -28.700 -1.095 26.923 1.00 82.81 110 ALA A C 1
ATOM 858 O O . ALA A 1 110 ? -29.213 -0.759 27.990 1.00 82.81 110 ALA A O 1
ATOM 859 N N . SER A 1 111 ? -28.696 -2.361 26.507 1.00 84.50 111 SER A N 1
ATOM 860 C CA . SER A 1 111 ? -29.321 -3.437 27.271 1.00 84.50 111 SER A CA 1
ATOM 861 C C . SER A 1 111 ? -28.681 -3.617 28.655 1.00 84.50 111 SER A C 1
ATOM 863 O O . SER A 1 111 ? -27.461 -3.724 28.780 1.00 84.50 111 SER A O 1
ATOM 865 N N . GLU A 1 112 ? -29.510 -3.742 29.697 1.00 81.19 112 GLU A N 1
ATOM 866 C CA . GLU A 1 112 ? -29.065 -4.053 31.067 1.00 81.19 112 GLU A CA 1
ATOM 867 C C . GLU A 1 112 ? -28.429 -5.454 31.188 1.00 81.19 112 GLU A C 1
ATOM 869 O O . GLU A 1 112 ? -27.684 -5.720 32.138 1.00 81.19 112 GLU A O 1
ATOM 874 N N . VAL A 1 113 ? -28.706 -6.350 30.228 1.00 87.56 113 VAL A N 1
ATOM 875 C CA . VAL A 1 113 ? -28.136 -7.707 30.170 1.00 87.56 113 VAL A CA 1
ATOM 876 C C . VAL A 1 113 ? -26.863 -7.790 29.323 1.00 87.56 113 VAL A C 1
ATOM 878 O O . VAL A 1 113 ? -26.333 -8.884 29.141 1.00 87.56 113 VAL A O 1
ATOM 881 N N . LEU A 1 114 ? -26.340 -6.661 28.830 1.00 88.81 114 LEU A N 1
ATOM 882 C CA . LEU A 1 114 ? -25.111 -6.646 28.042 1.00 88.81 114 LEU A CA 1
ATOM 883 C C . LEU A 1 114 ? -23.916 -7.096 28.897 1.00 88.81 114 LEU A C 1
ATOM 885 O O . LEU A 1 114 ? -23.539 -6.444 29.875 1.00 88.81 114 LEU A O 1
ATOM 889 N N . THR A 1 115 ? -23.298 -8.207 28.500 1.00 91.25 115 THR A N 1
ATOM 890 C CA . THR A 1 115 ? -22.145 -8.808 29.188 1.00 91.25 115 THR A CA 1
ATOM 891 C C . THR A 1 115 ? -20.841 -8.640 28.413 1.00 91.25 115 THR A C 1
ATOM 893 O O . THR A 1 115 ? -19.774 -8.629 29.030 1.00 91.25 115 THR A O 1
ATOM 896 N N . SER A 1 116 ? -20.909 -8.460 27.090 1.00 91.81 116 SER A N 1
ATOM 897 C CA . SER A 1 116 ? -19.744 -8.317 26.214 1.00 91.81 116 SER A CA 1
ATOM 898 C C . SER A 1 116 ? -19.873 -7.101 25.302 1.00 91.81 116 SER A C 1
ATOM 900 O O . SER A 1 116 ? -20.831 -6.993 24.536 1.00 91.81 116 SER A O 1
ATOM 902 N N . LEU A 1 117 ? -18.875 -6.217 25.351 1.00 91.25 117 LEU A N 1
ATOM 903 C CA . LEU A 1 117 ? -18.775 -5.035 24.502 1.00 91.25 117 LEU A CA 1
ATOM 904 C C . LEU A 1 117 ? -17.408 -4.984 23.817 1.00 91.25 117 LEU A C 1
ATOM 906 O O . LEU A 1 117 ? -16.366 -4.962 24.472 1.00 91.25 117 LEU A O 1
ATOM 910 N N . GLU A 1 118 ? -17.428 -4.916 22.492 1.00 90.94 118 GLU A N 1
ATOM 911 C CA . GLU A 1 118 ? -16.241 -4.745 21.664 1.00 90.94 118 GLU A CA 1
ATOM 912 C C . GLU A 1 118 ? -16.437 -3.586 20.693 1.00 90.94 118 GLU A C 1
ATOM 914 O O . GLU A 1 118 ? -17.393 -3.565 19.915 1.00 90.94 118 GLU A O 1
ATOM 919 N N . ILE A 1 119 ? -15.523 -2.621 20.738 1.00 86.44 119 ILE A N 1
ATOM 920 C CA . ILE A 1 119 ? -15.527 -1.449 19.864 1.00 86.44 119 ILE A CA 1
ATOM 921 C C . ILE A 1 119 ? -14.193 -1.391 19.126 1.00 86.44 119 ILE A C 1
ATOM 923 O O . ILE A 1 119 ? -13.142 -1.561 19.736 1.00 86.44 119 ILE A O 1
ATOM 927 N N . GLY A 1 120 ? -14.260 -1.127 17.818 1.00 81.88 120 GLY A N 1
ATOM 928 C CA . GLY A 1 120 ? -13.117 -1.006 16.918 1.00 81.88 120 GLY A CA 1
ATOM 929 C C . GLY A 1 120 ? -12.103 0.003 17.433 1.00 81.88 120 GLY A C 1
ATOM 930 O O . GLY A 1 120 ? -11.122 -0.403 18.037 1.00 81.88 120 GLY A O 1
ATOM 931 N N . TYR A 1 121 ? -12.342 1.296 17.226 1.00 86.19 121 TYR A N 1
ATOM 932 C CA . TYR A 1 121 ? -11.531 2.367 17.806 1.00 86.19 121 TYR A CA 1
ATOM 933 C C . TYR A 1 121 ? -12.423 3.427 18.453 1.00 86.19 121 TYR A C 1
ATOM 935 O O . TYR A 1 121 ? -13.413 3.841 17.855 1.00 86.19 121 TYR A O 1
ATOM 943 N N . ILE A 1 122 ? -12.071 3.861 19.665 1.00 87.06 122 ILE A N 1
ATOM 944 C CA . ILE A 1 122 ? -12.766 4.903 20.424 1.00 87.06 122 ILE A CA 1
ATOM 945 C C . ILE A 1 122 ? -11.755 5.914 20.990 1.00 87.06 122 ILE A C 1
ATOM 947 O O . ILE A 1 122 ? -10.805 5.506 21.665 1.00 87.06 122 ILE A O 1
ATOM 951 N N . PRO A 1 123 ? -11.945 7.228 20.759 1.00 89.69 123 PRO A N 1
ATOM 952 C CA . PRO A 1 123 ? -11.096 8.243 21.372 1.00 89.69 123 PRO A CA 1
ATOM 953 C C . PRO A 1 123 ? -11.110 8.140 22.899 1.00 89.69 123 PRO A C 1
ATOM 955 O O . PRO A 1 123 ? -12.171 7.972 23.512 1.00 89.69 123 PRO A O 1
ATOM 958 N N . THR A 1 124 ? -9.948 8.286 23.540 1.00 89.12 124 THR A N 1
ATOM 959 C CA . THR A 1 124 ? -9.837 8.103 24.998 1.00 89.12 124 THR A CA 1
ATOM 960 C C . THR A 1 124 ? -10.723 9.096 25.760 1.00 89.12 124 THR A C 1
ATOM 962 O O . THR A 1 124 ? -11.280 8.745 26.795 1.00 89.12 124 THR A O 1
ATOM 965 N N . THR A 1 125 ? -10.908 10.317 25.252 1.00 88.44 125 THR A N 1
ATOM 966 C CA . THR A 1 125 ? -11.795 11.332 25.851 1.00 88.44 125 THR A CA 1
ATOM 967 C C . THR A 1 125 ? -13.248 10.865 25.918 1.00 88.44 125 THR A C 1
ATOM 969 O O . THR A 1 125 ? -13.852 10.884 26.988 1.00 88.44 125 THR A O 1
ATOM 972 N N . MET A 1 126 ? -13.771 10.363 24.801 1.00 87.31 126 MET A N 1
ATOM 973 C CA . MET A 1 126 ? -15.135 9.853 24.671 1.00 87.31 126 MET A CA 1
ATOM 974 C C . MET A 1 126 ? -15.373 8.632 25.575 1.00 87.31 126 MET A C 1
ATOM 976 O O . MET A 1 126 ? -16.409 8.514 26.231 1.00 87.31 126 MET A O 1
ATOM 980 N N . LEU A 1 127 ? -14.387 7.735 25.660 1.00 89.19 127 LEU A N 1
ATOM 981 C CA . LEU A 1 127 ? -14.441 6.585 26.560 1.00 89.19 127 LEU A CA 1
ATOM 982 C C . LEU A 1 127 ? -14.432 7.003 28.037 1.00 89.19 127 LEU A C 1
ATOM 984 O O . LEU A 1 127 ? -15.171 6.439 28.839 1.00 89.19 127 LEU A O 1
ATOM 988 N N . LEU A 1 128 ? -13.613 7.986 28.415 1.00 88.88 128 LEU A N 1
ATOM 989 C CA . LEU A 1 128 ? -13.568 8.473 29.794 1.00 88.88 128 LEU A CA 1
ATOM 990 C C . LEU A 1 128 ? -14.892 9.119 30.211 1.00 88.88 128 LEU A C 1
ATOM 992 O O . LEU A 1 128 ? -15.357 8.838 31.312 1.00 88.88 128 LEU A O 1
ATOM 996 N N . GLU A 1 129 ? -15.531 9.897 29.335 1.00 86.25 129 GLU A N 1
ATOM 997 C CA . GLU A 1 129 ? -16.874 10.445 29.578 1.00 86.25 129 GLU A CA 1
ATOM 998 C C . GLU A 1 129 ? -17.909 9.335 29.808 1.00 86.25 129 GLU A C 1
ATOM 1000 O O . GLU A 1 129 ? -18.688 9.398 30.762 1.00 86.25 129 GLU A O 1
ATOM 1005 N N . LEU A 1 130 ? -17.874 8.274 28.992 1.00 85.25 130 LEU A N 1
ATOM 1006 C CA . LEU A 1 130 ? -18.738 7.103 29.158 1.00 85.25 130 LEU A CA 1
ATOM 1007 C C . LEU A 1 130 ? -18.525 6.422 30.522 1.00 85.25 130 LEU A C 1
ATOM 1009 O O . LEU A 1 130 ? -19.488 6.085 31.213 1.00 85.25 130 LEU A O 1
ATOM 1013 N N . LEU A 1 131 ? -17.267 6.242 30.931 1.00 87.00 131 LEU A N 1
ATOM 1014 C CA . LEU A 1 131 ? -16.917 5.623 32.212 1.00 87.00 131 LEU A CA 1
ATOM 1015 C C . LEU A 1 131 ? -17.273 6.520 33.408 1.00 87.00 131 LEU A C 1
ATOM 1017 O O . LEU A 1 131 ? -17.696 6.004 34.440 1.00 87.00 131 LEU A O 1
ATOM 1021 N N . THR A 1 132 ? -17.148 7.846 33.286 1.00 84.75 132 THR A N 1
ATOM 1022 C CA . THR A 1 132 ? -17.564 8.791 34.338 1.00 84.75 132 THR A CA 1
ATOM 1023 C C . THR A 1 132 ? -19.063 8.693 34.600 1.00 84.75 132 THR A C 1
ATOM 1025 O O . THR A 1 132 ? -19.462 8.533 35.753 1.00 84.75 132 THR A O 1
ATOM 1028 N N . VAL A 1 133 ? -19.887 8.678 33.548 1.00 78.44 133 VAL A N 1
ATOM 1029 C CA . VAL A 1 133 ? -21.340 8.486 33.692 1.00 78.44 133 VAL A CA 1
ATOM 1030 C C . VAL A 1 133 ? -21.656 7.131 34.333 1.00 78.44 133 VAL A C 1
ATOM 1032 O O . VAL A 1 133 ? -22.524 7.041 35.206 1.00 78.44 133 VAL A O 1
ATOM 1035 N N . ALA A 1 134 ? -20.909 6.079 33.980 1.00 77.00 134 ALA A N 1
ATOM 1036 C CA . ALA A 1 134 ? -21.059 4.777 34.623 1.00 77.00 134 ALA A CA 1
ATOM 1037 C C . ALA A 1 134 ? -20.772 4.830 36.133 1.00 77.00 134 ALA A C 1
ATOM 1039 O O . ALA A 1 134 ? -21.558 4.311 36.929 1.00 77.00 134 ALA A O 1
ATOM 1040 N N . MET A 1 135 ? -19.708 5.519 36.546 1.00 78.81 135 MET A N 1
ATOM 1041 C CA . MET A 1 135 ? -19.359 5.701 37.958 1.00 78.81 135 MET A CA 1
ATOM 1042 C C . MET A 1 135 ? -20.406 6.523 38.725 1.00 78.81 135 MET A C 1
ATOM 1044 O O . MET A 1 135 ? -20.770 6.155 39.843 1.00 78.81 135 MET A O 1
ATOM 1048 N N . GLU A 1 136 ? -20.922 7.604 38.135 1.00 75.69 136 GLU A N 1
ATOM 1049 C CA . GLU A 1 136 ? -21.993 8.418 38.729 1.00 75.69 136 GLU A CA 1
ATOM 1050 C C . GLU A 1 136 ? -23.278 7.598 38.927 1.00 75.69 136 GLU A C 1
ATOM 1052 O O . GLU A 1 136 ? -23.902 7.658 39.991 1.00 75.69 136 GLU A O 1
ATOM 1057 N N . SER A 1 137 ? -23.632 6.750 37.954 1.00 67.69 137 SER A N 1
ATOM 1058 C CA . SER A 1 137 ? -24.814 5.884 38.046 1.00 67.69 137 SER A CA 1
ATOM 1059 C C . SER A 1 137 ? -24.734 4.882 39.208 1.00 67.69 137 SER A C 1
ATOM 1061 O O . SER A 1 137 ? -25.732 4.643 39.893 1.00 67.69 137 SER A O 1
ATOM 1063 N N . GLN A 1 138 ? -23.539 4.356 39.508 1.00 65.88 138 GLN A N 1
ATOM 1064 C CA . GLN A 1 138 ? -23.325 3.423 40.620 1.00 65.88 138 GLN A CA 1
ATOM 1065 C C . GLN A 1 138 ? -23.505 4.085 41.993 1.00 65.88 138 GLN A C 1
ATOM 1067 O O . GLN A 1 138 ? -23.967 3.437 42.933 1.00 65.88 138 GLN A O 1
ATOM 1072 N N . GLN A 1 139 ? -23.191 5.378 42.124 1.00 65.38 139 GLN A N 1
ATOM 1073 C CA . GLN A 1 139 ? -23.342 6.123 43.382 1.00 65.38 139 GLN A CA 1
ATOM 1074 C C . GLN A 1 139 ? -24.808 6.481 43.688 1.00 65.38 139 GLN A C 1
ATOM 1076 O O . GLN A 1 139 ? -25.192 6.590 44.854 1.00 65.38 139 GLN A O 1
ATOM 1081 N N . CYS A 1 140 ? -25.655 6.616 42.662 1.00 57.59 140 CYS A N 1
ATOM 1082 C CA . CYS A 1 140 ? -27.066 6.998 42.798 1.00 57.59 140 CYS A CA 1
ATOM 1083 C C . CYS A 1 140 ? -28.037 5.837 43.093 1.00 57.59 140 CYS A C 1
ATOM 1085 O O . CYS A 1 140 ? -29.243 6.083 43.209 1.00 57.59 140 CYS A O 1
ATOM 1087 N N . MET A 1 141 ? -27.532 4.611 43.294 1.00 50.62 141 MET A N 1
ATOM 1088 C CA . MET A 1 141 ? -28.294 3.369 43.552 1.00 50.62 141 MET A CA 1
ATOM 1089 C C . MET A 1 141 ? -29.338 3.448 44.685 1.00 50.62 141 MET A C 1
ATOM 1091 O O . MET A 1 141 ? -30.181 2.559 44.803 1.00 50.62 141 MET A O 1
ATOM 1095 N N . HIS A 1 142 ? -29.331 4.498 45.512 1.00 48.75 142 HIS A N 1
ATOM 1096 C CA . HIS A 1 142 ? -30.278 4.651 46.614 1.00 48.75 142 HIS A CA 1
ATOM 1097 C C . HIS A 1 142 ? -31.454 5.611 46.380 1.00 48.75 142 HIS A C 1
ATOM 1099 O O . HIS A 1 142 ? -32.418 5.485 47.136 1.00 48.75 142 HIS A O 1
ATOM 1105 N N . HIS A 1 143 ? -31.471 6.506 45.374 1.00 45.12 143 HIS A N 1
ATOM 1106 C CA . HIS A 1 143 ? -32.523 7.547 45.339 1.00 45.12 143 HIS A CA 1
ATOM 1107 C C . HIS A 1 143 ? -33.252 7.891 44.031 1.00 45.12 143 HIS A C 1
ATOM 1109 O O . HIS A 1 143 ? -34.299 8.522 44.145 1.00 45.12 143 HIS A O 1
ATOM 1115 N N . VAL A 1 144 ? -32.866 7.450 42.829 1.00 40.62 144 VAL A N 1
ATOM 1116 C CA . VAL A 1 144 ? -33.702 7.673 41.621 1.00 40.62 144 VAL A CA 1
ATOM 1117 C C . VAL A 1 144 ? -33.463 6.567 40.587 1.00 40.62 144 VAL A C 1
ATOM 1119 O O . VAL A 1 144 ? -32.322 6.176 40.370 1.00 40.62 144 VAL A O 1
ATOM 1122 N N . LYS A 1 145 ? -34.526 6.090 39.916 1.00 42.72 145 LYS A N 1
ATOM 1123 C CA . LYS A 1 145 ? -34.458 5.280 38.680 1.00 42.72 145 LYS A CA 1
ATOM 1124 C C . LYS A 1 145 ? -33.877 6.120 37.522 1.00 42.72 145 LYS A C 1
ATOM 1126 O O . LYS A 1 145 ? -34.622 6.570 36.657 1.00 42.72 145 LYS A O 1
ATOM 1131 N N . GLY A 1 146 ? -32.579 6.409 37.566 1.00 43.34 146 GLY A N 1
ATOM 1132 C CA . GLY A 1 146 ? -31.786 6.933 36.446 1.00 43.34 146 GLY A CA 1
ATOM 1133 C C . GLY A 1 146 ? -31.042 5.795 35.728 1.00 43.34 146 GLY A C 1
ATOM 1134 O O . GLY A 1 146 ? -30.985 4.695 36.276 1.00 43.34 146 GLY A O 1
ATOM 1135 N N . PRO A 1 147 ? -30.515 6.016 34.509 1.00 46.34 147 PRO A N 1
ATOM 1136 C CA . PRO A 1 147 ? -30.011 4.947 33.647 1.00 46.34 147 PRO A CA 1
ATOM 1137 C C . PRO A 1 147 ? -28.831 4.203 34.283 1.00 46.34 147 PRO A C 1
ATOM 1139 O O . PRO A 1 147 ? -27.851 4.812 34.711 1.00 46.34 147 PRO A O 1
ATOM 1142 N N . VAL A 1 148 ? -28.954 2.879 34.357 1.00 52.41 148 VAL A N 1
ATOM 1143 C CA . VAL A 1 148 ? -27.983 1.967 34.965 1.00 52.41 148 VAL A CA 1
ATOM 1144 C C . VAL A 1 148 ? -26.952 1.581 33.905 1.00 52.41 148 VAL A C 1
ATOM 1146 O O . VAL A 1 148 ? -27.279 0.898 32.940 1.00 52.41 148 VAL A O 1
ATOM 1149 N N . PHE A 1 149 ? -25.703 2.016 34.066 1.00 62.88 149 PHE A N 1
ATOM 1150 C CA . PHE A 1 149 ? -24.638 1.757 33.093 1.00 62.88 149 PHE A CA 1
ATOM 1151 C C . PHE A 1 149 ? -23.832 0.501 33.442 1.00 62.88 149 PHE A C 1
ATOM 1153 O O . PHE A 1 149 ? -23.158 0.450 34.470 1.00 62.88 149 PHE A O 1
ATOM 1160 N N . PHE A 1 150 ? -23.885 -0.499 32.554 1.00 67.69 150 PHE A N 1
ATOM 1161 C CA . PHE A 1 150 ? -22.985 -1.664 32.472 1.00 67.69 150 PHE A CA 1
ATOM 1162 C C . PHE A 1 150 ? -22.614 -2.407 33.782 1.00 67.69 150 PHE A C 1
ATOM 1164 O O . PHE A 1 150 ? -21.485 -2.889 33.896 1.00 67.69 150 PHE A O 1
ATOM 1171 N N . PRO A 1 151 ? -23.509 -2.597 34.774 1.00 64.88 151 PRO A N 1
ATOM 1172 C CA . PRO A 1 151 ? -23.141 -3.282 36.022 1.00 64.88 151 PRO A CA 1
ATOM 1173 C C . PRO A 1 151 ? -22.761 -4.758 35.798 1.00 64.88 151 PRO A C 1
ATOM 1175 O O . PRO A 1 151 ? -21.992 -5.346 36.567 1.00 64.88 151 PRO A O 1
ATOM 1178 N N . SER A 1 152 ? -23.308 -5.342 34.730 1.00 78.56 152 SER A N 1
ATOM 1179 C CA . SER A 1 152 ? -23.188 -6.750 34.354 1.00 78.56 152 SER A CA 1
ATOM 1180 C C . SER A 1 152 ? -22.082 -7.010 33.328 1.00 78.56 152 SER A C 1
ATOM 1182 O O . SER A 1 152 ? -21.911 -8.158 32.923 1.00 78.56 152 SER A O 1
ATOM 1184 N N . LEU A 1 153 ? -21.342 -5.981 32.889 1.00 88.75 153 LEU A N 1
ATOM 1185 C CA . LEU A 1 153 ? -20.343 -6.135 31.833 1.00 88.75 153 LEU A CA 1
ATOM 1186 C C . LEU A 1 153 ? -19.145 -6.950 32.337 1.00 88.75 153 LEU A C 1
ATOM 1188 O O . LEU A 1 153 ? -18.499 -6.611 33.331 1.00 88.75 153 LEU A O 1
ATOM 1192 N N . GLN A 1 154 ? -18.864 -8.042 31.633 1.00 91.94 154 GLN A N 1
ATOM 1193 C CA . GLN A 1 154 ? -17.818 -9.008 31.955 1.00 91.94 154 GLN A CA 1
ATOM 1194 C C . GLN A 1 154 ? -16.661 -8.946 30.956 1.00 91.94 154 GLN A C 1
ATOM 1196 O O . GLN A 1 154 ? -15.523 -9.202 31.345 1.00 91.94 154 GLN A O 1
ATOM 1201 N N . LYS A 1 155 ? -16.925 -8.576 29.699 1.00 93.12 155 LYS A N 1
ATOM 1202 C CA . LYS A 1 155 ? -15.922 -8.482 28.637 1.00 93.12 155 LYS A CA 1
ATOM 1203 C C . LYS A 1 155 ? -15.919 -7.104 27.987 1.00 93.12 155 LYS A C 1
ATOM 1205 O O . LYS A 1 155 ? -16.959 -6.633 27.530 1.00 93.12 155 LYS A O 1
ATOM 1210 N N . LEU A 1 156 ? -14.735 -6.497 27.931 1.00 93.25 156 LEU A N 1
ATOM 1211 C CA . LEU A 1 156 ? -14.488 -5.209 27.290 1.00 93.25 156 LEU A CA 1
ATOM 1212 C C . LEU A 1 156 ? -13.265 -5.304 26.372 1.00 93.25 156 LEU A C 1
ATOM 1214 O O . LEU A 1 156 ? -12.172 -5.615 26.846 1.00 93.25 156 LEU A O 1
ATOM 1218 N N . CYS A 1 157 ? -13.452 -5.002 25.087 1.00 93.25 157 CYS A N 1
ATOM 1219 C CA . CYS A 1 157 ? -12.399 -5.014 24.069 1.00 93.25 157 CYS A CA 1
ATOM 1220 C C . CYS A 1 157 ? -12.406 -3.696 23.282 1.00 93.25 157 CYS A C 1
ATOM 1222 O O . CYS A 1 157 ? -13.414 -3.376 22.654 1.00 93.25 157 CYS A O 1
ATOM 1224 N N . LEU A 1 158 ? -11.318 -2.922 23.327 1.00 91.81 158 LEU A N 1
ATOM 1225 C CA . LEU A 1 158 ? -11.264 -1.571 22.754 1.00 91.81 158 LEU A CA 1
ATOM 1226 C C . LEU A 1 158 ? -9.908 -1.278 22.095 1.00 91.81 158 LEU A C 1
ATOM 1228 O O . LEU A 1 158 ? -8.865 -1.585 22.676 1.00 91.81 158 LEU A O 1
ATOM 1232 N N . THR A 1 159 ? -9.914 -0.568 20.962 1.00 90.25 159 THR A N 1
ATOM 1233 C CA . THR A 1 159 ? -8.732 0.190 20.505 1.00 90.25 159 THR A CA 1
ATOM 1234 C C . THR A 1 159 ? -8.879 1.657 20.896 1.00 90.25 159 THR A C 1
ATOM 1236 O O . THR A 1 159 ? -9.940 2.248 20.701 1.00 90.25 159 THR A O 1
ATOM 1239 N N . VAL A 1 160 ? -7.828 2.257 21.447 1.00 91.06 160 VAL A N 1
ATOM 1240 C CA . VAL A 1 160 ? -7.823 3.636 21.961 1.00 91.06 160 VAL A CA 1
ATOM 1241 C C . VAL A 1 160 ? -6.607 4.415 21.461 1.00 91.06 160 VAL A C 1
ATOM 1243 O O . VAL A 1 160 ? -5.680 3.843 20.888 1.00 91.06 160 VAL A O 1
ATOM 1246 N N . ASP A 1 161 ? -6.592 5.727 21.706 1.00 89.75 161 ASP A N 1
ATOM 1247 C CA . ASP A 1 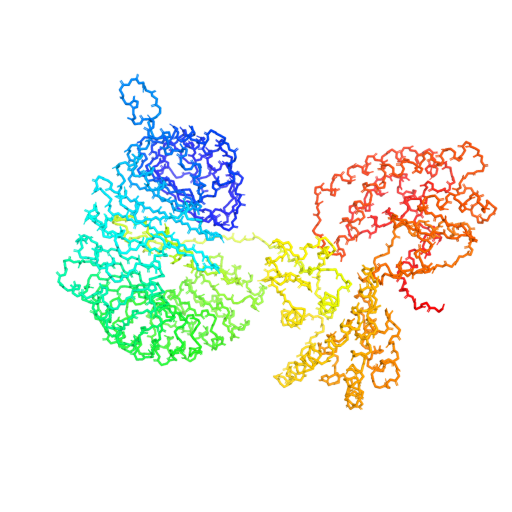161 ? -5.451 6.593 21.373 1.00 89.75 161 ASP A CA 1
ATOM 1248 C C . ASP A 1 161 ? -4.185 6.189 22.128 1.00 89.75 161 ASP A C 1
ATOM 1250 O O . ASP A 1 161 ? -3.119 5.986 21.549 1.00 89.75 161 ASP A O 1
ATOM 1254 N N . PHE A 1 162 ? -4.328 6.109 23.452 1.00 91.19 162 PHE A N 1
ATOM 1255 C CA . PHE A 1 162 ? -3.253 5.838 24.391 1.00 91.19 162 PHE A CA 1
ATOM 1256 C C . PHE A 1 162 ? -3.804 5.091 25.603 1.00 91.19 162 PHE A C 1
ATOM 1258 O O . PHE A 1 162 ? -4.739 5.550 26.270 1.00 91.19 162 PHE A O 1
ATOM 1265 N N . ILE A 1 163 ? -3.166 3.976 25.936 1.00 93.69 163 ILE A N 1
ATOM 1266 C CA . ILE A 1 163 ? -3.357 3.268 27.197 1.00 93.69 163 ILE A CA 1
ATOM 1267 C C . ILE A 1 163 ? -2.584 4.029 28.282 1.00 93.69 163 ILE A C 1
ATOM 1269 O O . ILE A 1 163 ? -1.355 4.131 28.237 1.00 93.69 163 ILE A O 1
ATOM 1273 N N . THR A 1 164 ? -3.317 4.576 29.256 1.00 93.81 164 THR A N 1
ATOM 1274 C CA . THR A 1 164 ? -2.793 5.440 30.331 1.00 93.81 164 THR A CA 1
ATOM 1275 C C . THR A 1 164 ? -3.223 4.956 31.715 1.00 93.81 164 THR A C 1
ATOM 1277 O O . THR A 1 164 ? -4.215 4.237 31.847 1.00 93.81 164 THR A O 1
ATOM 1280 N N . ASP A 1 165 ? -2.527 5.409 32.763 1.00 94.62 165 ASP A N 1
ATOM 1281 C CA . ASP A 1 165 ? -2.894 5.124 34.160 1.00 94.62 165 ASP A CA 1
ATOM 1282 C C . ASP A 1 165 ? -4.329 5.565 34.485 1.00 94.62 165 ASP A C 1
ATOM 1284 O O . ASP A 1 165 ? -5.059 4.839 35.157 1.00 94.62 165 ASP A O 1
ATOM 1288 N N . HIS A 1 166 ? -4.742 6.737 33.986 1.00 93.69 166 HIS A N 1
ATOM 1289 C CA . HIS A 1 166 ? -6.088 7.269 34.202 1.00 93.69 166 HIS A CA 1
ATOM 1290 C C . HIS A 1 166 ? -7.147 6.366 33.568 1.00 93.69 166 HIS A C 1
ATOM 1292 O O . HIS A 1 166 ? -8.121 6.015 34.224 1.00 93.69 166 HIS A O 1
ATOM 1298 N N . LEU A 1 167 ? -6.931 5.933 32.320 1.00 94.69 167 LEU A N 1
ATOM 1299 C CA . LEU A 1 167 ? -7.854 5.032 31.632 1.00 94.69 167 LEU A CA 1
ATOM 1300 C C . LEU A 1 167 ? -8.015 3.702 32.379 1.00 94.69 167 LEU A C 1
ATOM 1302 O O . LEU A 1 167 ? -9.138 3.267 32.631 1.00 94.69 167 LEU A O 1
ATOM 1306 N N . ILE A 1 168 ? -6.900 3.079 32.769 1.00 94.94 168 ILE A N 1
ATOM 1307 C CA . ILE A 1 168 ? -6.917 1.818 33.520 1.00 94.94 168 ILE A CA 1
ATOM 1308 C C . ILE A 1 168 ? -7.646 1.981 34.861 1.00 94.94 168 ILE A C 1
ATOM 1310 O O . ILE A 1 168 ? -8.462 1.127 35.222 1.00 94.94 168 ILE A O 1
ATOM 1314 N N . GLY A 1 169 ? -7.394 3.080 35.577 1.00 93.38 169 GLY A N 1
ATOM 1315 C CA . GLY A 1 169 ? -8.074 3.403 36.832 1.00 93.38 169 GLY A CA 1
ATOM 1316 C C . GLY A 1 169 ? -9.580 3.603 36.659 1.00 93.38 169 GLY A C 1
ATOM 1317 O O . GLY A 1 169 ? -10.369 3.037 37.421 1.00 93.38 169 GLY A O 1
ATOM 1318 N N . SER A 1 170 ? -9.996 4.343 35.625 1.00 92.44 170 SER A N 1
ATOM 1319 C CA . SER A 1 170 ? -11.409 4.567 35.301 1.00 92.44 170 SER A CA 1
ATOM 1320 C C . SER A 1 170 ? -12.128 3.268 34.946 1.00 92.44 170 SER A C 1
ATOM 1322 O O . SER A 1 170 ? -13.193 3.012 35.497 1.00 92.44 170 SER A O 1
ATOM 1324 N N . ILE A 1 171 ? -11.540 2.409 34.104 1.00 92.88 171 ILE A N 1
ATOM 1325 C CA . ILE A 1 171 ? -12.118 1.096 33.759 1.00 92.88 171 ILE A CA 1
ATOM 1326 C C . ILE A 1 171 ? -12.257 0.230 35.012 1.00 92.88 171 ILE A C 1
ATOM 1328 O O . ILE A 1 171 ? -13.324 -0.320 35.272 1.00 92.88 171 ILE A O 1
ATOM 1332 N N . SER A 1 172 ? -11.194 0.143 35.814 1.00 91.31 172 SER A N 1
ATOM 1333 C CA . SER A 1 172 ? -11.166 -0.698 37.015 1.00 91.31 172 SER A CA 1
ATOM 1334 C C . SER A 1 172 ? -12.184 -0.252 38.069 1.00 91.31 172 SER A C 1
ATOM 1336 O O . SER A 1 172 ? -12.714 -1.086 38.802 1.00 91.31 172 SER A O 1
ATOM 1338 N N . THR A 1 173 ? -12.470 1.051 38.136 1.00 88.94 173 THR A N 1
ATOM 1339 C CA . THR A 1 173 ? -13.460 1.623 39.059 1.00 88.94 173 THR A CA 1
ATOM 1340 C C . THR A 1 173 ? -14.882 1.484 38.520 1.00 88.94 173 THR A C 1
ATOM 1342 O O . THR A 1 173 ? -15.780 1.098 39.261 1.00 88.94 173 THR A O 1
ATOM 1345 N N . ALA A 1 174 ? -15.092 1.775 37.234 1.00 86.81 174 ALA A N 1
ATOM 1346 C CA . ALA A 1 174 ? -16.410 1.759 36.608 1.00 86.81 174 ALA A CA 1
ATOM 1347 C C . ALA A 1 174 ? -16.945 0.339 36.366 1.00 86.81 174 ALA A C 1
ATOM 1349 O O . ALA A 1 174 ? -18.154 0.135 36.404 1.00 86.81 174 ALA A O 1
ATOM 1350 N N . LEU A 1 175 ? -16.075 -0.649 36.125 1.00 89.12 175 LEU A N 1
ATOM 1351 C CA . LEU A 1 175 ? -16.459 -2.003 35.703 1.00 89.12 175 LEU A CA 1
ATOM 1352 C C . LEU A 1 175 ? -15.936 -3.075 36.680 1.00 89.12 175 LEU A C 1
ATOM 1354 O O . LEU A 1 175 ? -15.051 -3.866 36.347 1.00 89.12 175 LEU A O 1
ATOM 1358 N N . PRO A 1 176 ? -16.492 -3.158 37.903 1.00 84.19 176 PRO A N 1
ATOM 1359 C CA . PRO A 1 176 ? -15.999 -4.054 38.954 1.00 84.19 176 PRO A CA 1
ATOM 1360 C C . PRO A 1 176 ? -16.240 -5.552 38.689 1.00 84.19 176 PRO A C 1
ATOM 1362 O O . PRO A 1 176 ? -15.690 -6.393 39.409 1.00 84.19 176 PRO A O 1
ATOM 1365 N N . SER A 1 177 ? -17.085 -5.891 37.710 1.00 87.62 177 SER A N 1
ATOM 1366 C CA . SER A 1 177 ? -17.474 -7.262 37.339 1.00 87.62 177 SER A CA 1
ATOM 1367 C C . SER A 1 177 ? -16.652 -7.845 36.184 1.00 87.62 177 SER A C 1
ATOM 1369 O O . SER A 1 177 ? -16.917 -8.971 35.767 1.00 87.62 177 SER A O 1
ATOM 1371 N N . LEU A 1 178 ? -15.660 -7.103 35.682 1.00 91.50 178 LEU A N 1
ATOM 1372 C CA . LEU A 1 178 ? -14.904 -7.474 34.494 1.00 91.50 178 LEU A CA 1
ATOM 1373 C C . LEU A 1 178 ? -14.093 -8.765 34.704 1.00 91.50 178 LEU A C 1
ATOM 1375 O O . LEU A 1 178 ? -13.302 -8.883 35.641 1.00 91.50 178 LEU A O 1
ATOM 1379 N N . THR A 1 179 ? -14.280 -9.723 33.800 1.00 93.06 179 THR A N 1
ATOM 1380 C CA . THR A 1 179 ? -13.518 -10.976 33.718 1.00 93.06 179 THR A CA 1
ATOM 1381 C C . THR A 1 179 ? -12.551 -10.973 32.531 1.00 93.06 179 THR A C 1
ATOM 1383 O O . THR A 1 179 ? -11.540 -11.670 32.582 1.00 93.06 179 THR A O 1
ATOM 1386 N N . HIS A 1 180 ? -12.809 -10.154 31.505 1.00 94.25 180 HIS A N 1
ATOM 1387 C CA . HIS A 1 180 ? -11.986 -10.015 30.304 1.00 94.25 180 HIS A CA 1
ATOM 1388 C C . HIS A 1 180 ? -11.749 -8.539 29.962 1.00 94.25 180 HIS A C 1
ATOM 1390 O O . HIS A 1 180 ? -12.701 -7.796 29.716 1.00 94.25 180 HIS A O 1
ATOM 1396 N N . LEU A 1 181 ? -10.480 -8.136 29.894 1.00 94.81 181 LEU A N 1
ATOM 1397 C CA . LEU A 1 181 ? -10.057 -6.805 29.461 1.00 94.81 181 LEU A CA 1
ATOM 1398 C C . LEU A 1 181 ? -9.089 -6.921 28.286 1.00 94.81 181 LEU A C 1
ATOM 1400 O O . LEU A 1 181 ? -8.042 -7.550 28.428 1.00 94.81 181 LEU A O 1
ATOM 1404 N N . ASP A 1 182 ? -9.408 -6.278 27.169 1.00 93.69 182 ASP A N 1
ATOM 1405 C CA . ASP A 1 182 ? -8.519 -6.143 26.018 1.00 93.69 182 ASP A CA 1
ATOM 1406 C C . ASP A 1 182 ? -8.425 -4.680 25.591 1.00 93.69 182 ASP A C 1
ATOM 1408 O O . ASP A 1 182 ? -9.427 -4.065 25.222 1.00 93.69 182 ASP A O 1
ATOM 1412 N N . LEU A 1 183 ? -7.223 -4.119 25.683 1.00 94.62 183 LEU A N 1
ATOM 1413 C CA . LEU A 1 183 ? -6.927 -2.761 25.256 1.00 94.62 183 LEU A CA 1
ATOM 1414 C C . LEU A 1 183 ? -5.773 -2.774 24.264 1.00 94.62 183 LEU A C 1
ATOM 1416 O O . LEU A 1 183 ? -4.690 -3.299 24.551 1.00 94.62 183 LEU A O 1
ATOM 1420 N N . GLN A 1 184 ? -5.993 -2.108 23.137 1.00 91.50 184 GLN A N 1
ATOM 1421 C CA . GLN A 1 184 ? -4.988 -1.904 22.109 1.00 91.50 184 GLN A CA 1
ATOM 1422 C C . GLN A 1 184 ? -4.770 -0.411 21.842 1.00 91.50 184 GLN A C 1
ATOM 1424 O O . GLN A 1 184 ? -5.726 0.353 21.743 1.00 91.50 184 GLN A O 1
ATOM 1429 N N . ASP A 1 185 ? -3.515 0.011 21.701 1.00 90.62 185 ASP A N 1
ATOM 1430 C CA . ASP A 1 185 ? -3.162 1.309 21.126 1.00 90.62 185 ASP A CA 1
ATOM 1431 C C . ASP A 1 185 ? -2.087 1.165 20.032 1.00 90.62 185 ASP A C 1
ATOM 1433 O O . ASP A 1 185 ? -1.285 0.226 20.014 1.00 90.62 185 ASP A O 1
ATOM 1437 N N . ALA A 1 186 ? -2.112 2.095 19.075 1.00 85.06 186 ALA A N 1
ATOM 1438 C CA . ALA A 1 186 ? -1.172 2.170 17.953 1.00 85.06 186 ALA A CA 1
ATOM 1439 C C . ALA A 1 186 ? -0.708 3.624 17.749 1.00 85.06 186 ALA A C 1
ATOM 1441 O O . ALA A 1 186 ? -1.009 4.249 16.725 1.00 85.06 186 ALA A O 1
ATOM 1442 N N . PRO A 1 187 ? -0.038 4.219 18.752 1.00 82.31 187 PRO A N 1
ATOM 1443 C CA . PRO A 1 187 ? 0.211 5.652 18.774 1.00 82.31 187 PRO A CA 1
ATOM 1444 C C . PRO A 1 187 ? 1.160 6.077 17.648 1.00 82.31 187 PRO A C 1
ATOM 1446 O O . PRO A 1 187 ? 2.278 5.588 17.557 1.00 82.31 187 PRO A O 1
ATOM 1449 N N . ILE A 1 188 ? 0.738 7.033 16.810 1.00 71.88 188 ILE A N 1
ATOM 1450 C CA . ILE A 1 188 ? 1.552 7.542 15.684 1.00 71.88 188 ILE A CA 1
ATOM 1451 C C . ILE A 1 188 ? 2.802 8.293 16.175 1.00 71.88 188 ILE A C 1
ATOM 1453 O O . ILE A 1 188 ? 3.822 8.341 15.487 1.00 71.88 188 ILE A O 1
ATOM 1457 N N . ILE A 1 189 ? 2.709 8.903 17.358 1.00 71.88 189 ILE A N 1
ATOM 1458 C CA . ILE A 1 189 ? 3.771 9.665 18.017 1.00 71.88 189 ILE A CA 1
ATOM 1459 C C . ILE A 1 189 ? 4.021 9.025 19.381 1.00 71.88 189 ILE A C 1
ATOM 1461 O O . ILE A 1 189 ? 3.076 8.626 20.060 1.00 71.88 189 ILE A O 1
ATOM 1465 N N . GLU A 1 190 ? 5.285 8.956 19.799 1.00 72.31 190 GLU A N 1
ATOM 1466 C CA . GLU A 1 190 ? 5.647 8.435 21.116 1.00 72.31 190 GLU A CA 1
ATOM 1467 C C . GLU A 1 190 ? 4.889 9.190 22.235 1.00 72.31 190 GLU A C 1
ATOM 1469 O O . GLU A 1 190 ? 4.938 10.426 22.263 1.00 72.31 190 GLU A O 1
ATOM 1474 N N . PRO A 1 191 ? 4.182 8.488 23.147 1.00 77.62 191 PRO A N 1
ATOM 1475 C CA . PRO A 1 191 ? 3.404 9.140 24.197 1.00 77.62 191 PRO A CA 1
ATOM 1476 C C . PRO A 1 191 ? 4.289 10.018 25.090 1.00 77.62 191 PRO A C 1
ATOM 1478 O O . PRO A 1 191 ? 5.411 9.648 25.444 1.00 77.62 191 PRO A O 1
ATOM 1481 N N . THR A 1 192 ? 3.779 11.183 25.494 1.00 78.94 192 THR A N 1
ATOM 1482 C CA . THR A 1 192 ? 4.474 12.037 26.469 1.00 78.94 192 THR A CA 1
ATOM 1483 C C . THR A 1 192 ? 4.498 11.370 27.846 1.00 78.94 192 THR A C 1
ATOM 1485 O O . THR A 1 192 ? 3.744 10.436 28.119 1.00 78.94 192 THR A O 1
ATOM 1488 N N . THR A 1 193 ? 5.338 11.858 28.765 1.00 75.44 193 THR A N 1
ATOM 1489 C CA . THR A 1 193 ? 5.440 11.273 30.111 1.00 75.44 193 THR A CA 1
ATOM 1490 C C . THR A 1 193 ? 4.096 11.225 30.838 1.00 75.44 193 THR A C 1
ATOM 1492 O O . THR A 1 193 ? 3.830 10.237 31.508 1.00 75.44 193 THR A O 1
ATOM 1495 N N . SER A 1 194 ? 3.223 12.222 30.691 1.00 76.62 194 SER A N 1
ATOM 1496 C CA . SER A 1 194 ? 1.890 12.240 31.315 1.00 76.62 194 SER A CA 1
ATOM 1497 C C . SER A 1 194 ? 0.882 11.266 30.696 1.00 76.62 194 SER A C 1
ATOM 1499 O O . SER A 1 194 ? -0.160 11.020 31.295 1.00 76.62 194 SER A O 1
ATOM 1501 N N . SER A 1 195 ? 1.174 10.739 29.510 1.00 82.06 195 SER A N 1
ATOM 1502 C CA . SER A 1 195 ? 0.230 10.008 28.658 1.00 82.06 195 SER A CA 1
ATOM 1503 C C . SER A 1 195 ? 0.666 8.563 28.396 1.00 82.06 195 SER A C 1
ATOM 1505 O O . SER A 1 195 ? 0.124 7.919 27.505 1.00 82.06 195 SER A O 1
ATOM 1507 N N . ASP A 1 196 ? 1.650 8.055 29.143 1.00 90.69 196 ASP A N 1
ATOM 1508 C CA . ASP A 1 196 ? 2.115 6.666 29.064 1.00 90.69 196 ASP A CA 1
ATOM 1509 C C . ASP A 1 196 ? 1.686 5.870 30.307 1.00 90.69 196 ASP A C 1
ATOM 1511 O O . ASP A 1 196 ? 1.616 6.418 31.411 1.00 90.69 196 ASP A O 1
ATOM 1515 N N . LEU A 1 197 ? 1.439 4.573 30.127 1.00 94.50 197 LEU A N 1
ATOM 1516 C CA . LEU A 1 197 ? 1.147 3.630 31.202 1.00 94.50 197 LEU A CA 1
ATOM 1517 C C . LEU A 1 197 ? 2.384 3.436 32.084 1.00 94.50 197 LEU A C 1
ATOM 1519 O O . LEU A 1 197 ? 3.501 3.242 31.597 1.00 94.50 197 LEU A O 1
ATOM 1523 N N . THR A 1 198 ? 2.184 3.439 33.395 1.00 95.12 198 THR A N 1
ATOM 1524 C CA . THR A 1 198 ? 3.226 3.228 34.398 1.00 95.12 198 THR A CA 1
ATOM 1525 C C . THR A 1 198 ? 2.916 2.021 35.278 1.00 95.12 198 THR A C 1
ATOM 1527 O O . THR A 1 198 ? 1.827 1.445 35.244 1.00 95.12 198 THR A O 1
ATOM 1530 N N . ASN A 1 199 ? 3.871 1.648 36.133 1.00 95.75 199 ASN A N 1
ATOM 1531 C CA . ASN A 1 199 ? 3.649 0.634 37.166 1.00 95.75 199 ASN A CA 1
ATOM 1532 C C . ASN A 1 199 ? 2.440 0.949 38.072 1.00 95.75 199 ASN A C 1
ATOM 1534 O O . ASN A 1 199 ? 1.778 0.024 38.534 1.00 95.75 199 ASN A O 1
ATOM 1538 N N . ALA A 1 200 ? 2.141 2.232 38.319 1.00 93.44 200 ALA A N 1
ATOM 1539 C CA . ALA A 1 200 ? 0.999 2.637 39.138 1.00 93.44 200 ALA A CA 1
ATOM 1540 C C . ALA A 1 200 ? -0.341 2.380 38.429 1.00 93.44 200 ALA A C 1
ATOM 1542 O O . ALA A 1 200 ? -1.326 2.047 39.085 1.00 93.44 200 ALA A O 1
ATOM 1543 N N . GLY A 1 201 ? -0.385 2.492 37.098 1.00 93.75 201 GLY A N 1
ATOM 1544 C CA . GLY A 1 201 ? -1.533 2.072 36.296 1.00 93.75 201 GLY A CA 1
ATOM 1545 C C . GLY A 1 201 ? -1.768 0.567 36.397 1.00 93.75 201 GLY A C 1
ATOM 1546 O O . GLY A 1 201 ? -2.867 0.142 36.739 1.00 93.75 201 GLY A O 1
ATOM 1547 N N . LEU A 1 202 ? -0.722 -0.247 36.205 1.00 94.31 202 LEU A N 1
ATOM 1548 C CA . LEU A 1 202 ? -0.834 -1.708 36.328 1.00 94.31 202 LEU A CA 1
ATOM 1549 C C . LEU A 1 202 ? -1.301 -2.173 37.716 1.00 94.31 202 LEU A C 1
ATOM 1551 O O . LEU A 1 202 ? -2.070 -3.124 37.816 1.00 94.31 202 LEU A O 1
ATOM 1555 N N . GLN A 1 203 ? -0.895 -1.488 38.787 1.00 92.56 203 GLN A N 1
ATOM 1556 C CA . GLN A 1 203 ? -1.327 -1.804 40.154 1.00 92.56 203 GLN A CA 1
ATOM 1557 C C . GLN A 1 203 ? -2.841 -1.611 40.381 1.00 92.56 203 GLN A C 1
ATOM 1559 O O . GLN A 1 203 ? -3.421 -2.207 41.299 1.00 92.56 203 GLN A O 1
ATOM 1564 N N . GLN A 1 204 ? -3.487 -0.759 39.580 1.00 92.75 204 GLN A N 1
ATOM 1565 C CA . GLN A 1 204 ? -4.925 -0.492 39.673 1.00 92.75 204 GLN A CA 1
ATOM 1566 C C . GLN A 1 204 ? -5.772 -1.583 39.011 1.00 92.75 204 GLN A C 1
ATOM 1568 O O . GLN A 1 204 ? -6.968 -1.656 39.284 1.00 92.75 204 GLN A O 1
ATOM 1573 N N . ILE A 1 205 ? -5.163 -2.444 38.192 1.00 92.25 205 ILE A N 1
ATOM 1574 C CA . ILE A 1 205 ? -5.858 -3.509 37.471 1.00 92.25 205 ILE A CA 1
ATOM 1575 C C . ILE A 1 205 ? -6.436 -4.538 38.443 1.00 92.25 205 ILE A C 1
ATOM 1577 O O . ILE A 1 205 ? -5.817 -4.904 39.444 1.00 92.25 205 ILE A O 1
ATOM 1581 N N . ASN A 1 206 ? -7.627 -5.029 38.094 1.00 89.88 206 ASN A N 1
ATOM 1582 C CA . ASN A 1 206 ? -8.318 -6.123 38.771 1.00 89.88 206 ASN A CA 1
ATOM 1583 C C . ASN A 1 206 ? -8.478 -5.918 40.294 1.00 89.88 206 ASN A C 1
ATOM 1585 O O . ASN A 1 206 ? -8.099 -6.788 41.082 1.00 89.88 206 ASN A O 1
ATOM 1589 N N . PRO A 1 207 ? -9.064 -4.793 40.749 1.00 86.38 207 PRO A N 1
ATOM 1590 C CA . PRO A 1 207 ? -9.176 -4.491 42.176 1.00 86.38 207 PRO A CA 1
ATOM 1591 C C . PRO A 1 207 ? -9.969 -5.551 42.961 1.00 86.38 207 PRO A C 1
ATOM 1593 O O . PRO A 1 207 ? -9.729 -5.724 44.152 1.00 86.38 207 PRO A O 1
ATOM 1596 N N . ASN A 1 208 ? -10.868 -6.285 42.291 1.00 85.44 208 ASN A N 1
ATOM 1597 C CA . ASN A 1 208 ? -11.737 -7.302 42.892 1.00 85.44 208 ASN A CA 1
ATOM 1598 C C . ASN A 1 208 ? -11.274 -8.753 42.659 1.00 85.44 208 ASN A C 1
ATOM 1600 O O . ASN A 1 208 ? -11.979 -9.675 43.068 1.00 85.44 208 ASN A O 1
ATOM 1604 N N . GLY A 1 209 ? -10.150 -8.982 41.970 1.00 88.44 209 GLY A N 1
ATOM 1605 C CA . GLY A 1 209 ? -9.617 -10.331 41.730 1.00 88.44 209 GLY A CA 1
ATOM 1606 C C . GLY A 1 209 ? -10.457 -11.231 40.805 1.00 88.44 209 GLY A C 1
ATOM 1607 O O . GLY A 1 209 ? -10.284 -12.451 40.827 1.00 88.44 209 GLY A O 1
ATOM 1608 N N . LYS A 1 210 ? -11.378 -10.659 40.013 1.00 90.25 210 LYS A N 1
ATOM 1609 C CA . LYS A 1 210 ? -12.291 -11.388 39.107 1.00 90.25 210 LYS A CA 1
ATOM 1610 C C . LYS A 1 210 ? -11.746 -11.582 37.689 1.00 90.25 210 LYS A C 1
ATOM 1612 O O . LYS A 1 210 ? -12.278 -12.412 36.953 1.00 90.25 210 LYS A O 1
ATOM 1617 N N . LEU A 1 211 ? -10.728 -10.814 37.299 1.00 92.62 211 LEU A N 1
ATOM 1618 C CA . LEU A 1 211 ? -10.171 -10.857 35.951 1.00 92.62 211 LEU A CA 1
ATOM 1619 C C . LEU A 1 211 ? -9.528 -12.222 35.676 1.00 92.62 211 LEU A C 1
ATOM 1621 O O . LEU A 1 211 ? -8.661 -12.668 36.427 1.00 92.62 211 LEU A O 1
ATOM 1625 N N . LYS A 1 212 ? -9.956 -12.847 34.580 1.00 92.88 212 LYS A N 1
ATOM 1626 C CA . LYS A 1 212 ? -9.438 -14.110 34.042 1.00 92.88 212 LYS A CA 1
ATOM 1627 C C . LYS A 1 212 ? -8.605 -13.891 32.779 1.00 92.88 212 LYS A C 1
ATOM 1629 O O . LYS A 1 212 ? -7.652 -14.625 32.541 1.00 92.88 212 LYS A O 1
ATOM 1634 N N . HIS A 1 213 ? -8.919 -12.864 31.990 1.00 93.75 213 HIS A N 1
ATOM 1635 C CA . HIS A 1 213 ? -8.222 -12.569 30.741 1.00 93.75 213 HIS A CA 1
ATOM 1636 C C . HIS A 1 213 ? -7.793 -11.105 30.702 1.00 93.75 213 HIS A C 1
ATOM 1638 O O . HIS A 1 213 ? -8.614 -10.204 30.888 1.00 93.75 213 HIS A O 1
ATOM 1644 N N . ILE A 1 214 ? -6.510 -10.874 30.432 1.00 94.69 214 ILE A N 1
ATOM 1645 C CA . ILE A 1 214 ? -5.951 -9.536 30.246 1.00 94.69 214 ILE A CA 1
ATOM 1646 C C . ILE A 1 214 ? -5.151 -9.459 28.950 1.00 94.69 214 ILE A C 1
ATOM 1648 O O . ILE A 1 214 ? -4.311 -10.316 28.671 1.00 94.69 214 ILE A O 1
ATOM 1652 N N . SER A 1 215 ? -5.402 -8.412 28.175 1.00 94.62 215 SER A N 1
ATOM 1653 C CA . SER A 1 215 ? -4.665 -8.066 26.971 1.00 94.62 215 SER A CA 1
ATOM 1654 C C . SER A 1 215 ? -4.352 -6.572 26.970 1.00 94.62 215 SER A C 1
ATOM 1656 O O . SER A 1 215 ? -5.254 -5.743 27.041 1.00 94.62 215 SER A O 1
ATOM 1658 N N . LEU A 1 216 ? -3.061 -6.238 26.952 1.00 94.75 216 LEU A N 1
ATOM 1659 C CA . LEU A 1 216 ? -2.556 -4.872 26.825 1.00 94.75 216 LEU A CA 1
ATOM 1660 C C . LEU A 1 216 ? -1.546 -4.850 25.681 1.00 94.75 216 LEU A C 1
ATOM 1662 O O . LEU A 1 216 ? -0.434 -5.371 25.810 1.00 94.75 216 LEU A O 1
ATOM 1666 N N . MET A 1 217 ? -1.939 -4.266 24.555 1.00 89.94 217 MET A N 1
ATOM 1667 C CA . MET A 1 217 ? -1.172 -4.323 23.316 1.00 89.94 217 MET A CA 1
ATOM 1668 C C . MET A 1 217 ? -0.844 -2.916 22.826 1.00 89.94 217 MET A C 1
ATOM 1670 O O . MET A 1 217 ? -1.732 -2.186 22.402 1.00 89.94 217 MET A O 1
ATOM 1674 N N . ARG A 1 218 ? 0.443 -2.562 22.827 1.00 88.81 218 ARG A N 1
ATOM 1675 C CA . ARG A 1 218 ? 0.950 -1.392 22.106 1.00 88.81 218 ARG A CA 1
ATOM 1676 C C . ARG A 1 218 ? 1.750 -1.837 20.898 1.00 88.81 218 ARG A C 1
ATOM 1678 O O . ARG A 1 218 ? 2.809 -2.449 21.054 1.00 88.81 218 ARG A O 1
ATOM 1685 N N . SER A 1 219 ? 1.258 -1.538 19.704 1.00 75.00 219 SER A N 1
ATOM 1686 C CA . SER A 1 219 ? 1.946 -1.882 18.459 1.00 75.00 219 SER A CA 1
ATOM 1687 C C . SER A 1 219 ? 1.525 -0.952 17.326 1.00 75.00 219 SER A C 1
ATOM 1689 O O . SER A 1 219 ? 0.346 -0.647 17.186 1.00 75.00 219 SER A O 1
ATOM 1691 N N . GLN A 1 220 ? 2.485 -0.510 16.513 1.00 67.12 220 GLN A N 1
ATOM 1692 C CA . GLN A 1 220 ? 2.249 0.305 15.326 1.00 67.12 220 GLN A CA 1
ATOM 1693 C C . GLN A 1 220 ? 2.900 -0.378 14.115 1.00 67.12 220 GLN A C 1
ATOM 1695 O O . GLN A 1 220 ? 4.041 -0.829 14.191 1.00 67.12 220 GLN A O 1
ATOM 1700 N N . GLU A 1 221 ? 2.190 -0.418 12.985 1.00 47.88 221 GLU A N 1
ATOM 1701 C CA . GLU A 1 221 ? 2.596 -1.168 11.782 1.00 47.88 221 GLU A CA 1
ATOM 1702 C C . GLU A 1 221 ? 3.937 -0.714 11.173 1.00 47.88 221 GLU A C 1
ATOM 1704 O O . GLU A 1 221 ? 4.635 -1.506 10.544 1.00 47.88 221 GLU A O 1
ATOM 1709 N N . PHE A 1 222 ? 4.326 0.553 11.365 1.00 46.72 222 PHE A N 1
ATOM 1710 C CA . PHE A 1 222 ? 5.464 1.161 10.658 1.00 46.72 222 PHE A CA 1
ATOM 1711 C C . PHE A 1 222 ? 6.599 1.652 11.564 1.00 46.72 222 PHE A C 1
ATOM 1713 O O . PHE A 1 222 ? 7.680 1.968 11.068 1.00 46.72 222 PHE A O 1
ATOM 1720 N N . LEU A 1 223 ? 6.378 1.741 12.877 1.00 55.34 223 LEU A N 1
ATOM 1721 C CA . LEU A 1 223 ? 7.364 2.228 13.840 1.00 55.34 223 LEU A CA 1
ATOM 1722 C C . LEU A 1 223 ? 7.282 1.416 15.129 1.00 55.34 223 LEU A C 1
ATOM 1724 O O . LEU A 1 223 ? 6.212 1.024 15.581 1.00 55.34 223 LEU A O 1
ATOM 1728 N N . PHE A 1 224 ? 8.431 1.187 15.756 1.00 65.62 224 PHE A N 1
ATOM 1729 C CA . PHE A 1 224 ? 8.469 0.496 17.036 1.00 65.62 224 PHE A CA 1
ATOM 1730 C C . PHE A 1 224 ? 7.984 1.414 18.167 1.00 65.62 224 PHE A C 1
ATOM 1732 O O . PHE A 1 224 ? 8.679 2.358 18.552 1.00 65.62 224 PHE A O 1
ATOM 1739 N N . THR A 1 225 ? 6.820 1.103 18.738 1.00 76.19 225 THR A N 1
ATOM 1740 C CA . THR A 1 225 ? 6.259 1.775 19.919 1.00 76.19 225 THR A CA 1
ATOM 1741 C C . THR A 1 225 ? 6.225 0.826 21.110 1.00 76.19 225 THR A C 1
ATOM 1743 O O . THR A 1 225 ? 5.892 -0.347 20.960 1.00 76.19 225 THR A O 1
ATOM 1746 N N . SER A 1 226 ? 6.539 1.321 22.306 1.00 86.31 226 SER A N 1
ATOM 1747 C CA . SER A 1 226 ? 6.571 0.501 23.519 1.00 86.31 226 SER A CA 1
ATOM 1748 C C . SER A 1 226 ? 6.086 1.261 24.753 1.00 86.31 226 SER A C 1
ATOM 1750 O O . SER A 1 226 ? 6.109 2.491 24.796 1.00 86.31 226 SER A O 1
ATOM 1752 N N . PHE A 1 227 ? 5.638 0.526 25.767 1.00 90.19 227 PHE A N 1
ATOM 1753 C CA . PHE A 1 227 ? 5.458 1.013 27.129 1.00 90.19 227 PHE A CA 1
ATOM 1754 C C . PHE A 1 227 ? 6.838 1.227 27.749 1.00 90.19 227 PHE A C 1
ATOM 1756 O O . PHE A 1 227 ? 7.557 0.273 28.068 1.00 90.19 227 PHE A O 1
ATOM 1763 N N . ARG A 1 228 ? 7.244 2.489 27.906 1.00 88.12 228 ARG A N 1
ATOM 1764 C CA . ARG A 1 228 ? 8.599 2.822 28.378 1.00 88.12 228 ARG A CA 1
ATOM 1765 C C . ARG A 1 228 ? 8.665 2.998 29.884 1.00 88.12 228 ARG A C 1
ATOM 1767 O O . ARG A 1 228 ? 9.760 3.050 30.442 1.00 88.12 228 ARG A O 1
ATOM 1774 N N . ARG A 1 229 ? 7.519 3.090 30.557 1.00 91.25 229 ARG A N 1
ATOM 1775 C CA . ARG A 1 229 ? 7.435 3.364 31.999 1.00 91.25 229 ARG A CA 1
ATOM 1776 C C . ARG A 1 229 ? 6.926 2.186 32.830 1.00 91.25 229 ARG A C 1
ATOM 1778 O O . ARG A 1 229 ? 6.790 2.332 34.043 1.00 91.25 229 ARG A O 1
ATOM 1785 N N . VAL A 1 230 ? 6.721 1.031 32.201 1.00 93.56 230 VAL A N 1
ATOM 1786 C CA . VAL A 1 230 ? 6.427 -0.237 32.875 1.00 93.56 230 VAL A CA 1
ATOM 1787 C C . VAL A 1 230 ? 7.678 -1.109 32.927 1.00 93.56 230 VAL A C 1
ATOM 1789 O O . VAL A 1 230 ? 8.365 -1.249 31.919 1.00 93.56 230 VAL A O 1
ATOM 1792 N N . ASN A 1 231 ? 7.968 -1.706 34.081 1.00 94.56 231 ASN A N 1
ATOM 1793 C CA . ASN A 1 231 ? 9.051 -2.678 34.274 1.00 94.56 231 ASN A CA 1
ATOM 1794 C C . ASN A 1 231 ? 8.612 -3.825 35.206 1.00 94.56 231 ASN A C 1
ATOM 1796 O O . ASN A 1 231 ? 7.441 -3.904 35.580 1.00 94.56 231 ASN A O 1
ATOM 1800 N N . ASP A 1 232 ? 9.544 -4.707 35.583 1.00 96.06 232 ASP A N 1
ATOM 1801 C CA . ASP A 1 232 ? 9.256 -5.903 36.391 1.00 96.06 232 ASP A CA 1
ATOM 1802 C C . ASP A 1 232 ? 8.427 -5.613 37.658 1.00 96.06 232 ASP A C 1
ATOM 1804 O O . ASP A 1 232 ? 7.375 -6.234 37.801 1.00 96.06 232 ASP A O 1
ATOM 1808 N N . PRO A 1 233 ? 8.786 -4.645 38.535 1.00 95.81 233 PRO A N 1
ATOM 1809 C CA . PRO A 1 233 ? 7.942 -4.253 39.665 1.00 95.81 233 PRO A CA 1
ATOM 1810 C C . PRO A 1 233 ? 6.465 -4.008 39.333 1.00 95.81 233 PRO A C 1
ATOM 1812 O O . PRO A 1 233 ? 5.601 -4.387 40.116 1.00 95.81 233 PRO A O 1
ATOM 1815 N N . GLY A 1 234 ? 6.154 -3.392 38.187 1.00 94.38 234 GLY A N 1
ATOM 1816 C CA . GLY A 1 234 ? 4.768 -3.159 37.772 1.00 94.38 234 GLY A CA 1
ATOM 1817 C C . GLY A 1 234 ? 4.018 -4.455 37.472 1.00 94.38 234 GLY A C 1
ATOM 1818 O O . GLY A 1 234 ? 2.871 -4.610 37.887 1.00 94.38 234 GLY A O 1
ATOM 1819 N N . ILE A 1 235 ? 4.678 -5.405 36.806 1.00 95.19 235 ILE A N 1
ATOM 1820 C CA . ILE A 1 235 ? 4.108 -6.729 36.526 1.00 95.19 235 ILE A CA 1
ATOM 1821 C C . ILE A 1 235 ? 3.930 -7.532 37.818 1.00 95.19 235 ILE A C 1
ATOM 1823 O O . ILE A 1 235 ? 2.881 -8.141 38.003 1.00 95.19 235 ILE A O 1
ATOM 1827 N N . LEU A 1 236 ? 4.899 -7.492 38.739 1.00 94.44 236 LEU A N 1
ATOM 1828 C CA . LEU A 1 236 ? 4.778 -8.160 40.039 1.00 94.44 236 LEU A CA 1
ATOM 1829 C C . LEU A 1 236 ? 3.555 -7.645 40.816 1.00 94.44 236 LEU A C 1
ATOM 1831 O O . LEU A 1 236 ? 2.740 -8.446 41.268 1.00 94.44 236 LEU A O 1
ATOM 1835 N N . LEU A 1 237 ? 3.381 -6.321 40.896 1.00 90.69 237 LEU A N 1
ATOM 1836 C CA . LEU A 1 237 ? 2.230 -5.693 41.559 1.00 90.69 237 LEU A CA 1
ATOM 1837 C C . LEU A 1 237 ? 0.890 -6.051 40.900 1.00 90.69 237 LEU A C 1
ATOM 1839 O O . LEU A 1 237 ? -0.117 -6.204 41.589 1.00 90.69 237 LEU A O 1
ATOM 1843 N N . MET A 1 238 ? 0.860 -6.177 39.572 1.00 92.69 238 MET A N 1
ATOM 1844 C CA . MET A 1 238 ? -0.335 -6.612 38.843 1.00 92.69 238 MET A CA 1
ATOM 1845 C C . MET A 1 238 ? -0.696 -8.058 39.201 1.00 92.69 238 MET A C 1
ATOM 1847 O O . MET A 1 238 ? -1.851 -8.366 39.495 1.00 92.69 238 MET A O 1
ATOM 1851 N N . VAL A 1 239 ? 0.297 -8.948 39.195 1.00 91.56 239 VAL A N 1
ATOM 1852 C CA . VAL A 1 239 ? 0.114 -10.386 39.413 1.00 91.56 239 VAL A CA 1
ATOM 1853 C C . VAL A 1 239 ? -0.367 -10.707 40.833 1.00 91.56 239 VAL A C 1
ATOM 1855 O O . VAL A 1 239 ? -1.171 -11.623 40.990 1.00 91.56 239 VAL A O 1
ATOM 1858 N N . GLU A 1 240 ? 0.009 -9.918 41.848 1.00 88.69 240 GLU A N 1
ATOM 1859 C CA . GLU A 1 240 ? -0.496 -10.065 43.228 1.00 88.69 240 GLU A CA 1
ATOM 1860 C C . GLU A 1 240 ? -2.033 -10.073 43.317 1.00 88.69 240 GLU A C 1
ATOM 1862 O O . GLU A 1 240 ? -2.604 -10.786 44.142 1.00 88.69 240 GLU A O 1
ATOM 1867 N N . LYS A 1 241 ? -2.713 -9.303 42.458 1.00 87.50 241 LYS A N 1
ATOM 1868 C CA . LYS A 1 241 ? -4.184 -9.228 42.403 1.00 87.50 241 LYS A CA 1
ATOM 1869 C C . LYS A 1 241 ? -4.802 -10.123 41.331 1.00 87.50 241 LYS A C 1
ATOM 1871 O O . LYS A 1 241 ? -6.023 -10.226 41.250 1.00 87.50 241 LYS A O 1
ATOM 1876 N N . CYS A 1 242 ? -3.985 -10.751 40.492 1.00 87.50 242 CYS A N 1
ATOM 1877 C CA . CYS A 1 242 ? -4.418 -11.434 39.277 1.00 87.50 242 CYS A CA 1
ATOM 1878 C C . CYS A 1 242 ? -4.027 -12.921 39.247 1.00 87.50 242 CYS A C 1
ATOM 1880 O O . CYS A 1 242 ? -3.774 -13.477 38.184 1.00 87.50 242 CYS A O 1
ATOM 1882 N N . SER A 1 243 ? -4.008 -13.593 40.398 1.00 85.94 243 SER A N 1
ATOM 1883 C CA . SER A 1 243 ? -3.663 -15.021 40.495 1.00 85.94 243 SER A CA 1
ATOM 1884 C C . SER A 1 243 ? -4.642 -15.964 39.776 1.00 85.94 243 SER A C 1
ATOM 1886 O O . SER A 1 243 ? -4.263 -17.078 39.422 1.00 85.94 243 SER A O 1
ATOM 1888 N N . ASN A 1 244 ? -5.876 -15.517 39.517 1.00 88.50 244 ASN A N 1
ATOM 1889 C CA . ASN A 1 244 ? -6.914 -16.272 38.800 1.00 88.50 244 ASN A CA 1
ATOM 1890 C C . ASN A 1 244 ? -6.853 -16.105 37.269 1.00 88.50 244 ASN A C 1
ATOM 1892 O O . ASN A 1 244 ? -7.801 -16.483 36.582 1.00 88.50 244 ASN A O 1
ATOM 1896 N N . LEU A 1 245 ? -5.792 -15.497 36.726 1.00 91.88 245 LEU A N 1
ATOM 1897 C CA . LEU A 1 245 ? -5.666 -15.311 35.283 1.00 91.88 245 LEU A CA 1
ATOM 1898 C C . LEU A 1 245 ? -5.502 -16.650 34.558 1.00 91.88 245 LEU A C 1
ATOM 1900 O O . LEU A 1 245 ? -4.641 -17.466 34.880 1.00 91.88 245 LEU A O 1
ATOM 1904 N N . GLU A 1 246 ? -6.313 -16.812 33.523 1.00 92.81 246 GLU A N 1
ATOM 1905 C CA . GLU A 1 246 ? -6.346 -17.941 32.602 1.00 92.81 246 GLU A CA 1
ATOM 1906 C C . GLU A 1 246 ? -5.678 -17.577 31.259 1.00 92.81 246 GLU A C 1
ATOM 1908 O O . GLU A 1 246 ? -5.085 -18.436 30.598 1.00 92.81 246 GLU A O 1
ATOM 1913 N N . SER A 1 247 ? -5.684 -16.286 30.886 1.00 92.69 247 SER A N 1
ATOM 1914 C CA . SER A 1 247 ? -5.039 -15.762 29.674 1.00 92.69 247 SER A CA 1
ATOM 1915 C C . SER A 1 247 ? -4.344 -14.419 29.891 1.00 92.69 247 SER A C 1
ATOM 1917 O O . SER A 1 247 ? -4.949 -13.467 30.386 1.00 92.69 247 SER A O 1
ATOM 1919 N N . VAL A 1 248 ? -3.111 -14.299 29.395 1.00 94.44 248 VAL A N 1
ATOM 1920 C CA . VAL A 1 248 ? -2.320 -13.059 29.427 1.00 94.44 248 VAL A CA 1
ATOM 1921 C C . VAL A 1 248 ? -1.760 -12.743 28.044 1.00 94.44 248 VAL A C 1
ATOM 1923 O O . VAL A 1 248 ? -1.049 -13.559 27.463 1.00 94.44 248 VAL A O 1
ATOM 1926 N N . CYS A 1 249 ? -2.052 -11.547 27.529 1.00 94.00 249 CYS A N 1
ATOM 1927 C CA . CYS A 1 249 ? -1.497 -11.010 26.287 1.00 94.00 249 CYS A CA 1
ATOM 1928 C C . CYS A 1 249 ? -0.815 -9.660 26.556 1.00 94.00 249 CYS A C 1
ATOM 1930 O O . CYS A 1 249 ? -1.468 -8.701 26.954 1.00 94.00 249 CYS A O 1
ATOM 1932 N N . LEU A 1 250 ? 0.498 -9.573 26.354 1.00 93.44 250 LEU A N 1
ATOM 1933 C CA . LEU A 1 250 ? 1.278 -8.360 26.608 1.00 93.44 250 LEU A CA 1
ATOM 1934 C C . LEU A 1 250 ? 2.125 -8.007 25.381 1.00 93.44 250 LEU A C 1
ATOM 1936 O O . LEU A 1 250 ? 2.987 -8.780 24.959 1.00 93.44 250 LEU A O 1
ATOM 1940 N N . GLY A 1 251 ? 1.896 -6.825 24.811 1.00 90.50 251 GLY A N 1
ATOM 1941 C CA . GLY A 1 251 ? 2.589 -6.334 23.621 1.00 90.50 251 GLY A CA 1
ATOM 1942 C C . GLY A 1 251 ? 3.239 -4.978 23.858 1.00 90.50 251 GLY A C 1
ATOM 1943 O O . GLY A 1 251 ? 2.593 -4.061 24.355 1.00 90.50 251 GLY A O 1
ATOM 1944 N N . GLY A 1 252 ? 4.518 -4.845 23.500 1.00 87.19 252 GLY A N 1
ATOM 1945 C CA . GLY A 1 252 ? 5.233 -3.568 23.596 1.00 87.19 252 GLY A CA 1
ATOM 1946 C C . GLY A 1 252 ? 5.834 -3.268 24.976 1.00 87.19 252 GLY A C 1
ATOM 1947 O O . GLY A 1 252 ? 6.167 -2.124 25.257 1.00 87.19 252 GLY A O 1
ATOM 1948 N N . PHE A 1 253 ? 6.023 -4.254 25.856 1.00 90.69 253 PHE A N 1
ATOM 1949 C CA . PHE A 1 253 ? 6.627 -4.060 27.187 1.00 90.69 253 PHE A CA 1
ATOM 1950 C C . PHE A 1 253 ? 8.165 -4.127 27.150 1.00 90.69 253 PHE A C 1
ATOM 1952 O O . PHE A 1 253 ? 8.782 -5.083 27.610 1.00 90.69 253 PHE A O 1
ATOM 1959 N N . SER A 1 254 ? 8.816 -3.087 26.617 1.00 87.94 254 SER A N 1
ATOM 1960 C CA . SER A 1 254 ? 10.259 -3.118 26.301 1.00 87.94 254 SER A CA 1
ATOM 1961 C C . SER A 1 254 ? 11.221 -3.161 27.500 1.00 87.94 254 SER A C 1
ATOM 1963 O O . SER A 1 254 ? 12.420 -3.333 27.301 1.00 87.94 254 SER A O 1
ATOM 1965 N N . ARG A 1 255 ? 10.737 -2.936 28.729 1.00 91.19 255 ARG A N 1
ATOM 1966 C CA . ARG A 1 255 ? 11.556 -2.933 29.961 1.00 91.19 255 ARG A CA 1
ATOM 1967 C C . ARG A 1 255 ? 11.170 -4.033 30.956 1.00 91.19 255 ARG A C 1
ATOM 1969 O O . ARG A 1 255 ? 11.675 -4.029 32.077 1.00 91.19 255 ARG A O 1
ATOM 1976 N N . VAL A 1 256 ? 10.267 -4.932 30.572 1.00 94.25 256 VAL A N 1
ATOM 1977 C CA . VAL A 1 256 ? 9.941 -6.126 31.358 1.00 94.25 256 VAL A CA 1
ATOM 1978 C C . VAL A 1 256 ? 10.905 -7.231 30.941 1.00 94.25 256 VAL A C 1
ATOM 1980 O O . VAL A 1 256 ? 11.048 -7.513 29.752 1.00 94.25 256 VAL A O 1
ATOM 1983 N N . THR A 1 257 ? 11.592 -7.807 31.918 1.00 94.88 257 THR A N 1
ATOM 1984 C CA . THR A 1 257 ? 12.590 -8.864 31.744 1.00 94.88 257 THR A CA 1
ATOM 1985 C C . THR A 1 257 ? 11.988 -10.227 32.085 1.00 94.88 257 THR A C 1
ATOM 1987 O O . THR A 1 257 ? 10.803 -10.343 32.413 1.00 94.88 257 THR A O 1
ATOM 1990 N N . ASP A 1 258 ? 12.820 -11.270 32.064 1.00 94.81 258 ASP A N 1
ATOM 1991 C CA . ASP A 1 258 ? 12.464 -12.607 32.548 1.00 94.81 258 ASP A CA 1
ATOM 1992 C C . ASP A 1 258 ? 11.788 -12.578 33.923 1.00 94.81 258 ASP A C 1
ATOM 1994 O O . ASP A 1 258 ? 10.868 -13.350 34.161 1.00 94.81 258 ASP A O 1
ATOM 1998 N N . THR A 1 259 ? 12.185 -11.662 34.813 1.00 94.62 259 THR A N 1
ATOM 1999 C CA . THR A 1 259 ? 11.636 -11.565 36.175 1.00 94.62 259 THR A CA 1
ATOM 2000 C C . THR A 1 259 ? 10.130 -11.295 36.171 1.00 94.62 259 THR A C 1
ATOM 2002 O O . THR A 1 259 ? 9.385 -11.981 36.873 1.00 94.62 259 THR A O 1
ATOM 2005 N N . GLY A 1 260 ? 9.661 -10.327 35.377 1.00 94.12 260 GLY A N 1
ATOM 2006 C CA . GLY A 1 260 ? 8.240 -9.993 35.298 1.00 94.12 260 GLY A CA 1
ATOM 2007 C C . GLY A 1 260 ? 7.410 -11.112 34.666 1.00 94.12 260 GLY A C 1
ATOM 2008 O O . GLY A 1 260 ? 6.392 -11.519 35.223 1.00 94.12 260 GLY A O 1
ATOM 2009 N N . PHE A 1 261 ? 7.859 -11.671 33.540 1.00 93.56 261 PHE A N 1
ATOM 2010 C CA . PHE A 1 261 ? 7.135 -12.765 32.879 1.00 93.56 261 PHE A CA 1
ATOM 2011 C C . PHE A 1 261 ? 7.147 -14.060 33.699 1.00 93.56 261 PHE A C 1
ATOM 2013 O O . PHE A 1 261 ? 6.130 -14.747 33.790 1.00 93.56 261 PHE A O 1
ATOM 2020 N N . ARG A 1 262 ? 8.257 -14.356 34.380 1.00 92.50 262 ARG A N 1
ATOM 2021 C CA . ARG A 1 262 ? 8.351 -15.472 35.323 1.00 92.50 262 ARG A CA 1
ATOM 2022 C C . ARG A 1 262 ? 7.380 -15.294 36.489 1.00 92.50 262 ARG A C 1
ATOM 2024 O O . ARG A 1 262 ? 6.744 -16.264 36.890 1.00 92.50 262 ARG A O 1
ATOM 2031 N N . ALA A 1 263 ? 7.202 -14.075 37.004 1.00 92.62 263 ALA A N 1
ATOM 2032 C CA . ALA A 1 263 ? 6.208 -13.817 38.045 1.00 92.62 263 ALA A CA 1
ATOM 2033 C C . ALA A 1 263 ? 4.786 -14.193 37.586 1.00 92.62 263 ALA A C 1
ATOM 2035 O O . ALA A 1 263 ? 4.058 -14.824 38.352 1.00 92.62 263 ALA A O 1
ATOM 2036 N N . ILE A 1 264 ? 4.417 -13.891 36.333 1.00 92.62 264 ILE A N 1
ATOM 2037 C CA . ILE A 1 264 ? 3.123 -14.284 35.745 1.00 92.62 264 ILE A CA 1
ATOM 2038 C C . ILE A 1 264 ? 2.990 -15.812 35.709 1.00 92.62 264 ILE A C 1
ATOM 2040 O O . ILE A 1 264 ? 2.029 -16.355 36.250 1.00 92.62 264 ILE A O 1
ATOM 2044 N N . ILE A 1 265 ? 3.981 -16.494 35.126 1.00 91.06 265 ILE A N 1
ATOM 2045 C CA . ILE A 1 265 ? 4.024 -17.957 34.964 1.00 91.06 265 ILE A CA 1
ATOM 2046 C C . ILE A 1 265 ? 3.917 -18.670 36.322 1.00 91.06 265 ILE A C 1
ATOM 2048 O O . ILE A 1 265 ? 3.137 -19.601 36.480 1.00 91.06 265 ILE A O 1
ATOM 2052 N N . HIS A 1 266 ? 4.661 -18.228 37.336 1.00 89.12 266 HIS A N 1
ATOM 2053 C CA . HIS A 1 266 ? 4.670 -18.913 38.632 1.00 89.12 266 HIS A CA 1
ATOM 2054 C C . HIS A 1 266 ? 3.464 -18.597 39.525 1.00 89.12 266 HIS A C 1
ATOM 2056 O O . HIS A 1 266 ? 3.159 -19.393 40.411 1.00 89.12 266 HIS A O 1
ATOM 2062 N N . SER A 1 267 ? 2.797 -17.457 39.331 1.00 89.62 267 SER A N 1
ATOM 2063 C CA . SER A 1 267 ? 1.711 -17.027 40.226 1.00 89.62 267 SER A CA 1
ATOM 2064 C C . SER A 1 267 ? 0.312 -17.339 39.690 1.00 89.62 267 SER A C 1
ATOM 2066 O O . SER A 1 267 ? -0.616 -17.476 40.483 1.00 89.62 267 SER A O 1
ATOM 2068 N N . CYS A 1 268 ? 0.144 -17.445 38.367 1.00 90.25 268 CYS A N 1
ATOM 2069 C CA . CYS A 1 268 ? -1.151 -17.695 37.729 1.00 90.25 268 CYS A CA 1
ATOM 2070 C C . CYS A 1 268 ? -1.301 -19.191 37.423 1.00 90.25 268 CYS A C 1
ATOM 2072 O O . CYS A 1 268 ? -1.011 -19.638 36.317 1.00 90.25 268 CYS A O 1
ATOM 2074 N N . SER A 1 269 ? -1.734 -19.991 38.399 1.00 86.81 269 SER A N 1
ATOM 2075 C CA . SER A 1 269 ? -1.782 -21.458 38.260 1.00 86.81 269 SER A CA 1
ATOM 2076 C C . SER A 1 269 ? -2.782 -21.964 37.212 1.00 86.81 269 SER A C 1
ATOM 2078 O O . SER A 1 269 ? -2.594 -23.058 36.686 1.00 86.81 269 SER A O 1
ATOM 2080 N N . GLY A 1 270 ? -3.822 -21.182 36.901 1.00 88.12 270 GLY A N 1
ATOM 2081 C CA . GLY A 1 270 ? -4.826 -21.486 35.872 1.00 88.12 270 GLY A CA 1
ATOM 2082 C C . GLY A 1 270 ? -4.463 -21.010 34.461 1.00 88.12 270 GLY A C 1
ATOM 2083 O O . GLY A 1 270 ? -5.275 -21.150 33.545 1.00 88.12 270 GLY A O 1
ATOM 2084 N N . LEU A 1 271 ? -3.274 -20.430 34.271 1.00 92.12 271 LEU A N 1
ATOM 2085 C CA . LEU A 1 271 ? -2.865 -19.847 32.999 1.00 92.12 271 LEU A CA 1
ATOM 2086 C C . LEU A 1 271 ? -2.696 -20.939 31.935 1.00 92.12 271 LEU A C 1
ATOM 2088 O O . LEU A 1 271 ? -1.803 -21.782 32.025 1.00 92.12 271 LEU A O 1
ATOM 2092 N N . HIS A 1 272 ? -3.528 -20.882 30.896 1.00 91.19 272 HIS A N 1
ATOM 2093 C CA . HIS A 1 272 ? -3.451 -21.772 29.739 1.00 91.19 272 HIS A CA 1
ATOM 2094 C C . HIS A 1 272 ? -3.049 -21.025 28.456 1.00 91.19 272 HIS A C 1
ATOM 2096 O O . HIS A 1 272 ? -2.552 -21.649 27.516 1.00 91.19 272 HIS A O 1
ATOM 2102 N N . LYS A 1 273 ? -3.210 -19.694 28.413 1.00 91.88 273 LYS A N 1
ATOM 2103 C CA . LYS A 1 273 ? -2.873 -18.856 27.252 1.00 91.88 273 LYS A CA 1
ATOM 2104 C C . LYS A 1 273 ? -1.884 -17.745 27.609 1.00 91.88 273 LYS A C 1
ATOM 2106 O O . LYS A 1 273 ? -2.186 -16.871 28.415 1.00 91.88 273 LYS A O 1
ATOM 2111 N N . LEU A 1 274 ? -0.716 -17.741 26.966 1.00 93.62 274 LEU A N 1
ATOM 2112 C CA . LEU A 1 274 ? 0.322 -16.721 27.139 1.00 93.62 274 LEU A CA 1
ATOM 2113 C C . LEU A 1 274 ? 0.760 -16.159 25.784 1.00 93.62 274 LEU A C 1
ATOM 2115 O O . LEU A 1 274 ? 1.309 -16.877 24.950 1.00 93.62 274 LEU A O 1
ATOM 2119 N N . ARG A 1 275 ? 0.564 -14.858 25.571 1.00 94.00 275 ARG A N 1
ATOM 2120 C CA . ARG A 1 275 ? 1.023 -14.138 24.382 1.00 94.00 275 ARG A CA 1
ATOM 2121 C C . ARG A 1 275 ? 1.926 -12.980 24.782 1.00 94.00 275 ARG A C 1
ATOM 2123 O O . ARG A 1 275 ? 1.525 -12.102 25.539 1.00 94.00 275 ARG A O 1
ATOM 2130 N N . VAL A 1 276 ? 3.126 -12.961 24.224 1.00 91.88 276 VAL A N 1
ATOM 2131 C CA . VAL A 1 276 ? 4.099 -11.884 24.370 1.00 91.88 276 VAL A CA 1
ATOM 2132 C C . VAL A 1 276 ? 4.552 -11.462 22.979 1.00 91.88 276 VAL A C 1
ATOM 2134 O O . VAL A 1 276 ? 5.035 -12.284 22.201 1.00 91.88 276 VAL A O 1
ATOM 2137 N N . SER A 1 277 ? 4.400 -10.176 22.671 1.00 87.81 277 SER A N 1
ATOM 2138 C CA . SER A 1 277 ? 4.866 -9.584 21.413 1.00 87.81 277 SER A CA 1
ATOM 2139 C C . SER A 1 277 ? 5.907 -8.507 21.694 1.00 87.81 277 SER A C 1
ATOM 2141 O O . SER A 1 277 ? 5.707 -7.651 22.560 1.00 87.81 277 SER A O 1
ATOM 2143 N N . HIS A 1 278 ? 7.007 -8.528 20.938 1.00 82.19 278 HIS A N 1
ATOM 2144 C CA . HIS A 1 278 ? 8.146 -7.619 21.115 1.00 82.19 278 HIS A CA 1
ATOM 2145 C C . HIS A 1 278 ? 8.817 -7.717 22.500 1.00 82.19 278 HIS A C 1
ATOM 2147 O O . HIS A 1 278 ? 9.237 -6.711 23.077 1.00 82.19 278 HIS A O 1
ATOM 2153 N N . GLY A 1 279 ? 8.952 -8.937 23.030 1.00 82.12 279 GLY A N 1
ATOM 2154 C CA . GLY A 1 279 ? 9.685 -9.212 24.270 1.00 82.12 279 GLY A CA 1
ATOM 2155 C C . GLY A 1 279 ? 11.201 -9.131 24.073 1.00 82.12 279 GLY A C 1
ATOM 2156 O O . GLY A 1 279 ? 11.881 -10.152 24.079 1.00 82.12 279 GLY A O 1
ATOM 2157 N N . SER A 1 280 ? 11.742 -7.926 23.880 1.00 81.62 280 SER A N 1
ATOM 2158 C CA . SER A 1 280 ? 13.160 -7.714 23.539 1.00 81.62 280 SER A CA 1
ATOM 2159 C C . SER A 1 280 ? 14.151 -8.075 24.651 1.00 81.62 280 SER A C 1
ATOM 2161 O O . SER A 1 280 ? 15.345 -8.155 24.380 1.00 81.62 280 SER A O 1
ATOM 2163 N N . GLN A 1 281 ? 13.671 -8.270 25.882 1.00 89.00 281 GLN A N 1
ATOM 2164 C CA . GLN A 1 281 ? 14.461 -8.644 27.063 1.00 89.00 281 GLN A CA 1
ATOM 2165 C C . GLN A 1 281 ? 14.118 -10.053 27.584 1.00 89.00 281 GLN A C 1
ATOM 2167 O O . GLN A 1 281 ? 14.521 -10.404 28.688 1.00 89.00 281 GLN A O 1
ATOM 2172 N N . LEU A 1 282 ? 13.341 -10.836 26.824 1.00 92.56 282 LEU A N 1
ATOM 2173 C CA . LEU A 1 282 ? 12.935 -12.193 27.193 1.00 92.56 282 LEU A CA 1
ATOM 2174 C C . LEU A 1 282 ? 14.016 -13.194 26.767 1.00 92.56 282 LEU A C 1
ATOM 2176 O O . LEU A 1 282 ? 14.263 -13.347 25.571 1.00 92.56 282 LEU A O 1
ATOM 2180 N N . THR A 1 283 ? 14.640 -13.869 27.726 1.00 95.19 283 THR A N 1
ATOM 2181 C CA . THR A 1 283 ? 15.670 -14.893 27.506 1.00 95.19 283 THR A CA 1
ATOM 2182 C C . THR A 1 283 ? 15.151 -16.275 27.911 1.00 95.19 283 THR A C 1
ATOM 2184 O O . THR A 1 283 ? 14.011 -16.429 28.348 1.00 95.19 283 THR A O 1
ATOM 2187 N N . ASP A 1 284 ? 15.985 -17.312 27.809 1.00 94.81 284 ASP A N 1
ATOM 2188 C CA . ASP A 1 284 ? 15.620 -18.674 28.234 1.00 94.81 284 ASP A CA 1
ATOM 2189 C C . ASP A 1 284 ? 15.270 -18.777 29.730 1.00 94.81 284 ASP A C 1
ATOM 2191 O O . ASP A 1 284 ? 14.604 -19.726 30.156 1.00 94.81 284 ASP A O 1
ATOM 2195 N N . LEU A 1 285 ? 15.694 -17.797 30.540 1.00 94.00 285 LEU A N 1
ATOM 2196 C CA . LEU A 1 285 ? 15.433 -17.763 31.978 1.00 94.00 285 LEU A CA 1
ATOM 2197 C C . LEU A 1 285 ? 13.945 -17.629 32.317 1.00 94.00 285 LEU A C 1
ATOM 2199 O O . LEU A 1 28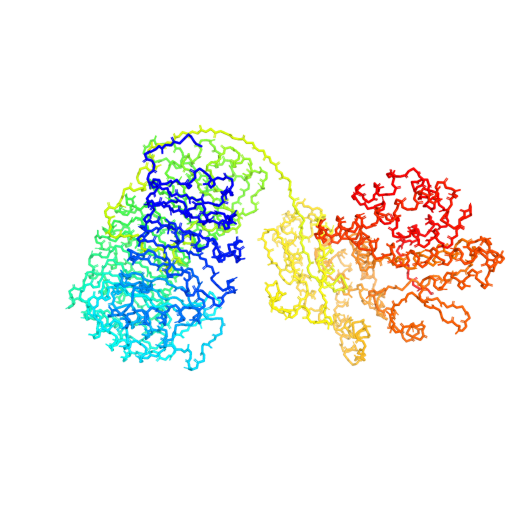5 ? 13.550 -18.040 33.409 1.00 94.00 285 LEU A O 1
ATOM 2203 N N . VAL A 1 286 ? 13.110 -17.116 31.405 1.00 93.25 286 VAL A N 1
ATOM 2204 C CA . VAL A 1 286 ? 11.660 -17.016 31.632 1.00 93.25 286 VAL A CA 1
ATOM 2205 C C . VAL A 1 286 ? 11.006 -18.378 31.891 1.00 93.25 286 VAL A C 1
ATOM 2207 O O . VAL A 1 286 ? 10.087 -18.478 32.702 1.00 93.25 286 VAL A O 1
ATOM 2210 N N . PHE A 1 287 ? 11.508 -19.436 31.248 1.00 92.56 287 PHE A N 1
ATOM 2211 C CA . PHE A 1 287 ? 11.008 -20.806 31.397 1.00 92.56 287 PHE A CA 1
ATOM 2212 C C . PHE A 1 287 ? 11.859 -21.647 32.355 1.00 92.56 287 PHE A C 1
ATOM 2214 O O . PHE A 1 287 ? 11.666 -22.862 32.472 1.00 92.56 287 PHE A O 1
ATOM 2221 N N . HIS A 1 288 ? 12.796 -21.022 33.072 1.00 87.62 288 HIS A N 1
ATOM 2222 C CA . HIS A 1 288 ? 13.541 -21.694 34.126 1.00 87.62 288 HIS A CA 1
ATOM 2223 C C . HIS A 1 288 ? 12.584 -22.160 35.234 1.00 87.62 288 HIS A C 1
ATOM 2225 O O . HIS A 1 288 ? 11.739 -21.402 35.699 1.00 87.62 288 HIS A O 1
ATOM 2231 N N . ASP A 1 289 ? 12.725 -23.412 35.671 1.00 84.25 289 ASP A N 1
ATOM 2232 C CA . ASP A 1 289 ? 11.834 -24.076 36.636 1.00 84.25 289 ASP A CA 1
ATOM 2233 C C . ASP A 1 289 ? 10.351 -24.156 36.230 1.00 84.25 289 ASP A C 1
ATOM 2235 O O . ASP A 1 289 ? 9.508 -24.419 37.087 1.00 84.25 289 ASP A O 1
ATOM 2239 N N . ILE A 1 290 ? 10.000 -24.020 34.944 1.00 86.50 290 ILE A N 1
ATOM 2240 C CA . ILE A 1 290 ? 8.602 -24.194 34.499 1.00 86.50 290 ILE A CA 1
ATOM 2241 C C . ILE A 1 290 ? 8.040 -25.578 34.865 1.00 86.50 290 ILE A C 1
ATOM 2243 O O . ILE A 1 290 ? 6.863 -25.713 35.174 1.00 86.50 290 ILE A O 1
ATOM 2247 N N . ILE A 1 291 ? 8.898 -26.598 34.935 1.00 83.38 291 ILE A N 1
ATOM 2248 C CA . ILE A 1 291 ? 8.543 -27.965 35.349 1.00 83.38 291 ILE A CA 1
ATOM 2249 C C . ILE A 1 291 ? 8.068 -28.015 36.813 1.00 83.38 291 ILE A C 1
ATOM 2251 O O . ILE A 1 291 ? 7.307 -28.902 37.185 1.00 83.38 291 ILE A O 1
ATOM 2255 N N . ALA A 1 292 ? 8.508 -27.074 37.654 1.00 82.62 292 ALA A N 1
ATOM 2256 C CA . ALA A 1 292 ? 8.072 -26.976 39.045 1.00 82.62 292 ALA A CA 1
ATOM 2257 C C . ALA A 1 292 ? 6.706 -26.280 39.197 1.00 82.62 292 ALA A C 1
ATOM 2259 O O . ALA A 1 292 ? 6.194 -26.180 40.311 1.00 82.62 292 ALA A O 1
ATOM 2260 N N . THR A 1 293 ? 6.121 -25.783 38.103 1.00 81.75 293 THR A N 1
ATOM 2261 C CA . THR A 1 293 ? 4.797 -25.148 38.097 1.00 81.75 293 THR A CA 1
ATOM 2262 C C . THR A 1 293 ? 3.704 -26.164 37.767 1.00 81.75 293 THR A C 1
ATOM 2264 O O . THR A 1 293 ? 3.947 -27.154 37.084 1.00 81.75 293 THR A O 1
ATOM 2267 N N . SER A 1 294 ? 2.479 -25.911 38.231 1.00 77.50 294 SER A N 1
ATOM 2268 C CA . SER A 1 294 ? 1.292 -26.697 37.863 1.00 77.50 294 SER A CA 1
ATOM 2269 C C . SER A 1 294 ? 0.634 -26.207 36.567 1.00 77.50 294 SER A C 1
ATOM 2271 O O . SER A 1 294 ? -0.563 -26.412 36.382 1.00 77.50 294 SER A O 1
ATOM 2273 N N . LEU A 1 295 ? 1.372 -25.478 35.727 1.00 81.81 295 LEU A N 1
ATOM 2274 C CA . LEU A 1 295 ? 0.828 -24.853 34.529 1.00 81.81 295 LEU A CA 1
ATOM 2275 C C . LEU A 1 295 ? 0.456 -25.893 33.471 1.00 81.81 295 LEU A C 1
ATOM 2277 O O . LEU A 1 295 ? 1.217 -26.816 33.188 1.00 81.81 295 LEU A O 1
ATOM 2281 N N . CYS A 1 296 ? -0.690 -25.669 32.833 1.00 84.75 296 CYS A N 1
ATOM 2282 C CA . CYS A 1 296 ? -1.165 -26.425 31.679 1.00 84.75 296 CYS A CA 1
ATOM 2283 C C . CYS A 1 296 ? -1.334 -25.468 30.495 1.00 84.75 296 CYS A C 1
ATOM 2285 O O . CYS A 1 296 ? -2.449 -25.165 30.070 1.00 84.75 296 CYS A O 1
ATOM 2287 N N . LEU A 1 297 ? -0.214 -24.952 29.980 1.00 90.12 297 LEU A N 1
ATOM 2288 C CA . LEU A 1 297 ? -0.240 -24.062 28.821 1.00 90.12 297 LEU A CA 1
ATOM 2289 C C . LEU A 1 297 ? -0.739 -24.818 27.584 1.00 90.12 297 LEU A C 1
ATOM 2291 O O . LEU A 1 297 ? -0.154 -25.824 27.186 1.00 90.12 297 LEU A O 1
ATOM 2295 N N . THR A 1 298 ? -1.797 -24.299 26.964 1.00 90.81 298 THR A N 1
ATOM 2296 C CA . THR A 1 298 ? -2.380 -24.808 25.715 1.00 90.81 298 THR A CA 1
ATOM 2297 C C . THR A 1 298 ? -2.058 -23.901 24.530 1.00 90.81 298 THR A C 1
ATOM 2299 O O . THR A 1 298 ? -1.894 -24.390 23.413 1.00 90.81 298 THR A O 1
ATOM 2302 N N . HIS A 1 299 ? -1.917 -22.593 24.762 1.00 92.50 299 HIS A N 1
ATOM 2303 C CA . HIS A 1 299 ? -1.678 -21.591 23.725 1.00 92.50 299 HIS A CA 1
ATOM 2304 C C . HIS A 1 299 ? -0.522 -20.675 24.118 1.00 92.50 299 HIS A C 1
ATOM 2306 O O . HIS A 1 299 ? -0.638 -19.883 25.054 1.00 92.50 299 HIS A O 1
ATOM 2312 N N . VAL A 1 300 ? 0.585 -20.735 23.381 1.00 94.88 300 VAL A N 1
ATOM 2313 C CA . VAL A 1 300 ? 1.751 -19.879 23.624 1.00 94.88 300 VAL A CA 1
ATOM 2314 C C . VAL A 1 300 ? 2.145 -19.149 22.350 1.00 94.88 300 VAL A C 1
ATOM 2316 O O . VAL A 1 300 ? 2.302 -19.749 21.293 1.00 94.88 300 VAL A O 1
ATOM 2319 N N . SER A 1 301 ? 2.305 -17.833 22.446 1.00 94.56 301 SER A N 1
ATOM 2320 C CA . SER A 1 301 ? 2.732 -16.980 21.340 1.00 94.56 301 SER A CA 1
ATOM 2321 C C . SER A 1 301 ? 3.847 -16.062 21.810 1.00 94.56 301 SER A C 1
ATOM 2323 O O . SER A 1 301 ? 3.593 -15.143 22.578 1.00 94.56 301 SER A O 1
ATOM 2325 N N . LEU A 1 302 ? 5.065 -16.280 21.331 1.00 93.38 302 LEU A N 1
ATOM 2326 C CA . LEU A 1 302 ? 6.251 -15.487 21.638 1.00 93.38 302 LEU A CA 1
ATOM 2327 C C . LEU A 1 302 ? 6.758 -14.906 20.321 1.00 93.38 302 LEU A C 1
ATOM 2329 O O . LEU A 1 302 ? 7.520 -15.542 19.599 1.00 93.38 302 LEU A O 1
ATOM 2333 N N . ARG A 1 303 ? 6.272 -13.714 19.971 1.00 89.81 303 ARG A N 1
ATOM 2334 C CA . ARG A 1 303 ? 6.617 -13.058 18.707 1.00 89.81 303 ARG A CA 1
ATOM 2335 C C . ARG A 1 303 ? 7.731 -12.046 18.919 1.00 89.81 303 ARG A C 1
ATOM 2337 O O . ARG A 1 303 ? 7.677 -11.243 19.856 1.00 89.81 303 ARG A O 1
ATOM 2344 N N . TRP A 1 304 ? 8.701 -12.028 18.005 1.00 86.25 304 TRP A N 1
ATOM 2345 C CA . TRP A 1 304 ? 9.831 -11.088 18.038 1.00 86.25 304 TRP A CA 1
ATOM 2346 C C . TRP A 1 304 ? 10.678 -11.185 19.328 1.00 86.25 304 TRP A C 1
ATOM 2348 O O . TRP A 1 304 ? 11.304 -10.209 19.752 1.00 86.25 304 TRP A O 1
ATOM 2358 N N . CYS A 1 305 ? 10.721 -12.364 19.959 1.00 90.31 305 CYS A N 1
ATOM 2359 C CA . CYS A 1 305 ? 11.514 -12.655 21.159 1.00 90.31 305 CYS A CA 1
ATOM 2360 C C . CYS A 1 305 ? 12.914 -13.158 20.772 1.00 90.31 305 CYS A C 1
ATOM 2362 O O . CYS A 1 305 ? 13.262 -14.319 20.955 1.00 90.31 305 CYS A O 1
ATOM 2364 N N . ASN A 1 306 ? 13.731 -12.269 20.203 1.00 89.31 306 ASN A N 1
ATOM 2365 C CA . ASN A 1 306 ? 15.007 -12.629 19.569 1.00 89.31 306 ASN A CA 1
ATOM 2366 C C . ASN A 1 306 ? 16.107 -13.144 20.518 1.00 89.31 306 ASN A C 1
ATOM 2368 O O . ASN A 1 306 ? 17.104 -13.668 20.030 1.00 89.31 306 ASN A O 1
ATOM 2372 N N . LEU A 1 307 ? 15.970 -12.980 21.837 1.00 93.56 307 LEU A N 1
ATOM 2373 C CA . LEU A 1 307 ? 16.936 -13.499 22.818 1.00 93.56 307 LEU A CA 1
ATOM 2374 C C . LEU A 1 307 ? 16.576 -14.902 23.335 1.00 93.56 307 LEU A C 1
ATOM 2376 O O . LEU A 1 307 ? 17.357 -15.483 24.086 1.00 93.56 307 LEU A O 1
ATOM 2380 N N . LEU A 1 308 ? 15.421 -15.443 22.938 1.00 95.00 308 LEU A N 1
ATOM 2381 C CA . LEU A 1 308 ? 15.022 -16.810 23.246 1.00 95.00 308 LEU A CA 1
ATOM 2382 C C . LEU A 1 308 ? 15.759 -17.782 22.319 1.00 95.00 308 LEU A C 1
ATOM 2384 O O . LEU A 1 308 ? 15.793 -17.575 21.105 1.00 95.00 308 LEU A O 1
ATOM 2388 N N . THR A 1 309 ? 16.334 -18.837 22.886 1.00 95.75 309 THR A N 1
ATOM 2389 C CA . THR A 1 309 ? 17.082 -19.864 22.156 1.00 95.75 309 THR A CA 1
ATOM 2390 C C . THR A 1 309 ? 16.390 -21.224 22.256 1.00 95.75 309 THR A C 1
ATOM 2392 O O . THR A 1 309 ? 15.343 -21.383 22.894 1.00 95.75 309 THR A O 1
ATOM 2395 N N . ASP A 1 310 ? 16.993 -22.235 21.634 1.00 96.12 310 ASP A N 1
ATOM 2396 C CA . ASP A 1 310 ? 16.512 -23.616 21.675 1.00 96.12 310 ASP A CA 1
ATOM 2397 C C . ASP A 1 310 ? 16.335 -24.148 23.105 1.00 96.12 310 ASP A C 1
ATOM 2399 O O . ASP A 1 310 ? 15.405 -24.912 23.363 1.00 96.12 310 ASP A O 1
ATOM 2403 N N . VAL A 1 311 ? 17.162 -23.690 24.053 1.00 95.38 311 VAL A N 1
ATOM 2404 C CA . VAL A 1 311 ? 17.093 -24.105 25.463 1.00 95.38 311 VAL A CA 1
ATOM 2405 C C . VAL A 1 311 ? 15.779 -23.660 26.106 1.00 95.38 311 VAL A C 1
ATOM 2407 O O . VAL A 1 311 ? 15.143 -24.440 26.817 1.00 95.38 311 VAL A O 1
ATOM 2410 N N . GLY A 1 312 ? 15.333 -22.427 25.854 1.00 94.62 312 GLY A N 1
ATOM 2411 C CA . GLY A 1 312 ? 14.061 -21.927 26.372 1.00 94.62 312 GLY A CA 1
ATOM 2412 C C . GLY A 1 312 ? 12.868 -22.716 25.829 1.00 94.62 312 GLY A C 1
ATOM 2413 O O . GLY A 1 312 ? 11.961 -23.073 26.583 1.00 94.62 312 GLY A O 1
ATOM 2414 N N . ILE A 1 313 ? 12.892 -23.062 24.539 1.00 95.50 313 ILE A N 1
ATOM 2415 C CA . ILE A 1 313 ? 11.829 -23.852 23.900 1.00 95.50 313 ILE A CA 1
ATOM 2416 C C . ILE A 1 313 ? 11.836 -25.310 24.363 1.00 95.50 313 ILE A C 1
ATOM 2418 O O . ILE A 1 313 ? 10.770 -25.888 24.588 1.00 95.50 313 ILE A O 1
ATOM 2422 N N . GLU A 1 314 ? 13.009 -25.899 24.591 1.00 94.75 314 GLU A N 1
ATOM 2423 C CA . GLU A 1 314 ? 13.120 -27.215 25.219 1.00 94.75 314 GLU A CA 1
ATOM 2424 C C . GLU A 1 314 ? 12.432 -27.219 26.593 1.00 94.75 314 GLU A C 1
ATOM 2426 O O . GLU A 1 314 ? 11.636 -28.116 26.882 1.00 94.75 314 GLU A O 1
ATOM 2431 N N . ARG A 1 315 ? 12.642 -26.180 27.414 1.00 93.44 315 ARG A N 1
ATOM 2432 C CA . ARG A 1 315 ? 11.946 -26.020 28.704 1.00 93.44 315 ARG A CA 1
ATOM 2433 C C . ARG A 1 315 ? 10.441 -25.816 28.543 1.00 93.44 315 ARG A C 1
ATOM 2435 O O . ARG A 1 315 ? 9.660 -26.395 29.296 1.00 93.44 315 ARG A O 1
ATOM 2442 N N . LEU A 1 316 ? 10.009 -25.053 27.545 1.00 93.12 316 LEU A N 1
ATOM 2443 C CA . LEU A 1 316 ? 8.587 -24.868 27.263 1.00 93.12 316 LEU A CA 1
ATOM 2444 C C . LEU A 1 316 ? 7.900 -26.190 26.870 1.00 93.12 316 LEU A C 1
ATOM 2446 O O . LEU A 1 316 ? 6.776 -26.449 27.305 1.00 93.12 316 LEU A O 1
ATOM 2450 N N . SER A 1 317 ? 8.600 -27.061 26.132 1.00 92.94 317 SER A N 1
ATOM 2451 C CA . SER A 1 317 ? 8.097 -28.353 25.630 1.00 92.94 317 SER A CA 1
ATOM 2452 C C . SER A 1 317 ? 7.724 -29.378 26.717 1.00 92.94 317 SER A C 1
ATOM 2454 O O . SER A 1 317 ? 7.157 -30.439 26.425 1.00 92.94 317 SER A O 1
ATOM 2456 N N . PHE A 1 318 ? 8.015 -29.094 27.990 1.00 91.25 318 PHE A N 1
ATOM 2457 C CA . PHE A 1 318 ? 7.516 -29.894 29.110 1.00 91.25 318 PHE A CA 1
ATOM 2458 C C . PHE A 1 318 ? 6.004 -29.724 29.330 1.00 91.25 318 PHE A C 1
ATOM 2460 O O . PHE A 1 318 ? 5.379 -30.632 29.874 1.00 91.25 318 PHE A O 1
ATOM 2467 N N . ASN A 1 319 ? 5.397 -28.643 28.827 1.00 90.12 319 ASN A N 1
ATOM 2468 C CA . ASN A 1 319 ? 3.945 -28.462 28.805 1.00 90.12 319 ASN A CA 1
ATOM 2469 C C . ASN A 1 319 ? 3.331 -29.337 27.703 1.00 90.12 319 ASN A C 1
ATOM 2471 O O . ASN A 1 319 ? 3.263 -28.952 26.537 1.00 90.12 319 ASN A O 1
ATOM 2475 N N . LYS A 1 320 ? 2.902 -30.551 28.060 1.00 90.94 320 LYS A N 1
ATOM 2476 C CA . LYS A 1 320 ? 2.390 -31.540 27.092 1.00 90.94 320 LYS A CA 1
ATOM 2477 C C . LYS A 1 320 ? 1.000 -31.218 26.541 1.00 90.94 320 LYS A C 1
ATOM 2479 O O . LYS A 1 320 ? 0.599 -31.832 25.554 1.00 90.94 320 LYS A O 1
ATOM 2484 N N . ASP A 1 321 ? 0.309 -30.254 27.144 1.00 90.75 321 ASP A N 1
ATOM 2485 C CA . ASP A 1 321 ? -1.010 -29.787 26.717 1.00 90.75 321 ASP A CA 1
ATOM 2486 C C . ASP A 1 321 ? -0.971 -28.687 25.645 1.00 90.75 321 ASP A C 1
ATOM 2488 O O . ASP A 1 321 ? -2.026 -28.252 25.184 1.00 90.75 321 ASP A O 1
ATOM 2492 N N . LEU A 1 322 ? 0.227 -28.275 25.207 1.00 91.75 322 LEU A N 1
ATOM 2493 C CA . LEU A 1 322 ? 0.394 -27.282 24.148 1.00 91.75 322 LEU A CA 1
ATOM 2494 C C . LEU A 1 322 ? -0.282 -27.739 22.853 1.00 91.75 322 LEU A C 1
ATOM 2496 O O . LEU A 1 322 ? 0.083 -28.765 22.277 1.00 91.75 322 LEU A O 1
ATOM 2500 N N . ASN A 1 323 ? -1.237 -26.931 22.398 1.00 90.75 323 ASN A N 1
ATOM 2501 C CA . ASN A 1 323 ? -1.975 -27.098 21.154 1.00 90.75 323 ASN A CA 1
ATOM 2502 C C . ASN A 1 323 ? -1.493 -26.095 20.091 1.00 90.75 323 ASN A C 1
ATOM 2504 O O . ASN A 1 323 ? -1.205 -26.474 18.954 1.00 90.75 323 ASN A O 1
ATOM 2508 N N . VAL A 1 324 ? -1.319 -24.830 20.487 1.00 91.75 324 VAL A N 1
ATOM 2509 C CA . VAL A 1 324 ? -0.908 -23.741 19.594 1.00 91.75 324 VAL A CA 1
ATOM 2510 C C . VAL A 1 324 ? 0.399 -23.129 20.071 1.00 91.75 324 VAL A C 1
ATOM 2512 O O . VAL A 1 324 ? 0.493 -22.660 21.209 1.00 91.75 324 VAL A O 1
ATOM 2515 N N . LEU A 1 325 ? 1.388 -23.090 19.179 1.00 95.31 325 LEU A N 1
ATOM 2516 C CA . LEU A 1 325 ? 2.682 -22.473 19.428 1.00 95.31 325 LEU A CA 1
ATOM 2517 C C . LEU A 1 325 ? 3.085 -21.538 18.280 1.00 95.31 325 LEU A C 1
ATOM 2519 O O . LEU A 1 325 ? 3.334 -21.973 17.157 1.00 95.31 325 LEU A O 1
ATOM 2523 N N . ASP A 1 326 ? 3.159 -20.244 18.580 1.00 93.25 326 ASP A N 1
ATOM 2524 C CA . ASP A 1 326 ? 3.542 -19.181 17.646 1.00 93.25 326 ASP A CA 1
ATOM 2525 C C . ASP A 1 326 ? 4.892 -18.583 18.064 1.00 93.25 326 ASP A C 1
ATOM 2527 O O . ASP A 1 326 ? 4.990 -17.936 19.105 1.00 93.25 326 ASP A O 1
ATOM 2531 N N . LEU A 1 327 ? 5.938 -18.826 17.273 1.00 94.69 327 LEU A N 1
ATOM 2532 C CA . LEU A 1 327 ? 7.323 -18.409 17.533 1.00 94.69 327 LEU A CA 1
ATOM 2533 C C . LEU A 1 327 ? 7.871 -17.519 16.408 1.00 94.69 327 LEU A C 1
ATOM 2535 O O . LEU A 1 327 ? 9.076 -17.497 16.142 1.00 94.69 327 LEU A O 1
ATOM 2539 N N . ARG A 1 328 ? 6.986 -16.797 15.717 1.00 91.75 328 ARG A N 1
ATOM 2540 C CA . ARG A 1 328 ? 7.360 -15.975 14.563 1.00 91.75 328 ARG A CA 1
ATOM 2541 C C . ARG A 1 328 ? 8.356 -14.876 14.923 1.00 91.75 328 ARG A C 1
ATOM 2543 O O . ARG A 1 328 ? 8.256 -14.223 15.966 1.00 91.75 328 ARG A O 1
ATOM 2550 N N . ASP A 1 329 ? 9.313 -14.674 14.024 1.00 87.44 329 ASP A N 1
ATOM 2551 C CA . ASP A 1 329 ? 10.429 -13.737 14.148 1.00 87.44 329 ASP A CA 1
ATOM 2552 C C . ASP A 1 329 ? 11.294 -13.956 15.406 1.00 87.44 329 ASP A C 1
ATOM 2554 O O . ASP A 1 329 ? 11.953 -13.029 15.878 1.00 87.44 329 ASP A O 1
ATOM 2558 N N . CYS A 1 330 ? 11.340 -15.178 15.950 1.00 91.12 330 CYS A N 1
ATOM 2559 C CA . CYS A 1 330 ? 12.323 -15.578 16.960 1.00 91.12 330 CYS A CA 1
ATOM 2560 C C . CYS A 1 330 ? 13.598 -16.099 16.281 1.00 91.12 330 CYS A C 1
ATOM 2562 O O . CYS A 1 330 ? 13.812 -17.300 16.126 1.00 91.12 330 CYS A O 1
ATOM 2564 N N . ARG A 1 331 ? 14.459 -15.177 15.842 1.00 89.88 331 ARG A N 1
ATOM 2565 C CA . ARG A 1 331 ? 15.588 -15.477 14.936 1.00 89.88 331 ARG A CA 1
ATOM 2566 C C . ARG A 1 331 ? 16.706 -16.335 15.535 1.00 89.88 331 ARG A C 1
ATOM 2568 O O . ARG A 1 331 ? 17.530 -16.839 14.782 1.00 89.88 331 ARG A O 1
ATOM 2575 N N . SER A 1 332 ? 16.749 -16.480 16.857 1.00 93.19 332 SER A N 1
ATOM 2576 C CA . SER A 1 332 ? 17.752 -17.289 17.565 1.00 93.19 332 SER A CA 1
ATOM 2577 C C . SER A 1 332 ? 17.321 -18.748 17.768 1.00 93.19 332 SER A C 1
ATOM 2579 O O . SER A 1 332 ? 18.055 -19.511 18.392 1.00 93.19 332 SER A O 1
ATOM 2581 N N . LEU A 1 333 ? 16.146 -19.135 17.255 1.00 94.44 333 LEU A N 1
ATOM 2582 C CA . LEU A 1 333 ? 15.659 -20.513 17.280 1.00 94.44 333 LEU A CA 1
ATOM 2583 C C . LEU A 1 333 ? 16.154 -21.295 16.061 1.00 94.44 333 LEU A C 1
ATOM 2585 O O . LEU A 1 333 ? 16.034 -20.828 14.924 1.00 94.44 333 LEU A O 1
ATOM 2589 N N . GLY A 1 334 ? 16.659 -22.498 16.319 1.00 94.38 334 GLY A N 1
ATOM 2590 C CA . GLY A 1 334 ? 17.176 -23.446 15.343 1.00 94.38 334 GLY A CA 1
ATOM 2591 C C . GLY A 1 334 ? 16.536 -24.833 15.458 1.00 94.38 334 GLY A C 1
ATOM 2592 O O . GLY A 1 334 ? 15.424 -25.019 15.958 1.00 94.38 334 GLY A O 1
ATOM 2593 N N . ASP A 1 335 ? 17.237 -25.839 14.935 1.00 96.38 335 ASP A N 1
ATOM 2594 C CA . ASP A 1 335 ? 16.677 -27.182 14.727 1.00 96.38 335 ASP A CA 1
ATOM 2595 C C . ASP A 1 335 ? 16.381 -27.939 16.032 1.00 96.38 335 ASP A C 1
ATOM 2597 O O . ASP A 1 335 ? 15.520 -28.827 16.060 1.00 96.38 335 ASP A O 1
ATOM 2601 N N . GLU A 1 336 ? 17.078 -27.592 17.116 1.00 95.75 336 GLU A N 1
ATOM 2602 C CA . GLU A 1 336 ? 16.960 -28.255 18.415 1.00 95.75 336 GLU A CA 1
ATOM 2603 C C . GLU A 1 336 ? 15.678 -27.846 19.158 1.00 95.75 336 GLU A C 1
ATOM 2605 O O . GLU A 1 336 ? 15.049 -28.680 19.824 1.00 95.75 336 GLU A O 1
ATOM 2610 N N . ALA A 1 337 ? 15.211 -26.606 18.957 1.00 95.62 337 ALA A N 1
ATOM 2611 C CA . ALA A 1 337 ? 13.881 -26.184 19.389 1.00 95.62 337 ALA A CA 1
ATOM 2612 C C . ALA A 1 337 ? 12.806 -27.078 18.758 1.00 95.62 337 ALA A C 1
ATOM 2614 O O . ALA A 1 337 ? 11.995 -27.683 19.462 1.00 95.62 337 ALA A O 1
ATOM 2615 N N . VAL A 1 338 ? 12.833 -27.232 17.430 1.00 95.88 338 VAL A N 1
ATOM 2616 C CA . VAL A 1 338 ? 11.846 -28.041 16.694 1.00 95.88 338 VAL A CA 1
ATOM 2617 C C . VAL A 1 338 ? 11.926 -29.515 17.090 1.00 95.88 338 VAL A C 1
ATOM 2619 O O . VAL A 1 338 ? 10.889 -30.164 17.246 1.00 95.88 338 VAL A O 1
ATOM 2622 N N . ARG A 1 339 ? 13.133 -30.044 17.340 1.00 95.31 339 ARG A N 1
ATOM 2623 C CA . ARG A 1 339 ? 13.314 -31.402 17.877 1.00 95.31 339 ARG A CA 1
ATOM 2624 C C . ARG A 1 339 ? 12.537 -31.594 19.177 1.00 95.31 339 ARG A C 1
ATOM 2626 O O . ARG A 1 339 ? 11.819 -32.582 19.314 1.00 95.31 339 ARG A O 1
ATOM 2633 N N . SER A 1 340 ? 12.644 -30.649 20.104 1.00 94.31 340 SER A N 1
ATOM 2634 C CA . SER A 1 340 ? 11.957 -30.714 21.398 1.00 94.31 340 SER A CA 1
ATOM 2635 C C . SER A 1 340 ? 10.432 -30.636 21.252 1.00 94.31 340 SER A C 1
ATOM 2637 O O . SER A 1 340 ? 9.698 -31.349 21.939 1.00 94.31 340 SER A O 1
ATOM 2639 N N . LEU A 1 341 ? 9.949 -29.829 20.304 1.00 95.12 341 LEU A N 1
ATOM 2640 C CA . LEU A 1 341 ? 8.521 -29.652 20.019 1.00 95.12 341 LEU A CA 1
ATOM 2641 C C . LEU A 1 341 ? 7.881 -30.844 19.293 1.00 95.12 341 LEU A C 1
ATOM 2643 O O . LEU A 1 341 ? 6.703 -31.124 19.503 1.00 95.12 341 LEU A O 1
ATOM 2647 N N . SER A 1 342 ? 8.649 -31.583 18.487 1.00 92.62 342 SER A N 1
ATOM 2648 C CA . SER A 1 342 ? 8.159 -32.722 17.687 1.00 92.62 342 SER A CA 1
ATOM 2649 C C . SER A 1 342 ? 7.543 -33.869 18.510 1.00 92.62 342 SER A C 1
ATOM 2651 O O . SER A 1 342 ? 6.790 -34.693 17.988 1.00 92.62 342 SER A O 1
ATOM 2653 N N . CYS A 1 343 ? 7.832 -33.909 19.814 1.00 89.31 343 CYS A N 1
ATOM 2654 C CA . CYS A 1 343 ? 7.335 -34.909 20.759 1.00 89.31 343 CYS A CA 1
ATOM 2655 C C . CYS A 1 343 ? 6.067 -34.467 21.516 1.00 89.31 343 CYS A C 1
ATOM 2657 O O . CYS A 1 343 ? 5.644 -35.156 22.448 1.00 89.31 343 CYS A O 1
ATOM 2659 N N . LEU A 1 344 ? 5.485 -33.305 21.198 1.00 92.62 344 LEU A N 1
ATOM 2660 C CA . LEU A 1 344 ? 4.288 -32.803 21.875 1.00 92.62 344 LEU A CA 1
ATOM 2661 C C . LEU A 1 344 ? 3.023 -33.520 21.368 1.00 92.62 344 LEU A C 1
ATOM 2663 O O . LEU A 1 344 ? 2.716 -33.439 20.182 1.00 92.62 344 LEU A O 1
ATOM 2667 N N . PRO A 1 345 ? 2.252 -34.200 22.239 1.00 91.88 345 PRO A N 1
ATOM 2668 C CA . PRO A 1 345 ? 1.170 -35.089 21.808 1.00 91.88 345 PRO A CA 1
ATOM 2669 C C . PRO A 1 345 ? -0.105 -34.362 21.367 1.00 91.88 345 PRO A C 1
ATOM 2671 O O . PRO A 1 345 ? -0.947 -34.980 20.726 1.00 91.88 345 PRO A O 1
ATOM 2674 N N . LYS A 1 346 ? -0.273 -33.083 21.726 1.00 92.44 346 LYS A N 1
ATOM 2675 C CA . LYS A 1 346 ? -1.471 -32.284 21.416 1.00 92.44 346 LYS A CA 1
ATOM 2676 C C . LYS A 1 346 ? -1.205 -31.104 20.480 1.00 92.44 346 LYS A C 1
ATOM 2678 O O . LYS A 1 346 ? -2.138 -30.369 20.186 1.00 92.44 346 LYS A O 1
ATOM 2683 N N . LEU A 1 347 ? 0.031 -30.924 20.006 1.00 93.12 347 LEU A N 1
ATOM 2684 C CA . LEU A 1 347 ? 0.407 -29.764 19.198 1.00 93.12 347 LEU A CA 1
ATOM 2685 C C . LEU A 1 347 ? -0.211 -29.859 17.797 1.00 93.12 347 LEU A C 1
ATOM 2687 O O . LEU A 1 347 ? 0.198 -30.710 17.007 1.00 93.12 347 LEU A O 1
ATOM 2691 N N . GLN A 1 348 ? -1.166 -28.975 17.492 1.00 91.25 348 GLN A N 1
ATOM 2692 C CA . GLN A 1 348 ? -1.846 -28.918 16.194 1.00 91.25 348 GLN A CA 1
ATOM 2693 C C . GLN A 1 348 ? -1.381 -27.739 15.337 1.00 91.25 348 GLN A C 1
ATOM 2695 O O . GLN A 1 348 ? -1.354 -27.872 14.115 1.00 91.25 348 GLN A O 1
ATOM 2700 N N . ILE A 1 349 ? -1.004 -26.605 15.938 1.00 92.25 349 ILE A N 1
ATOM 2701 C CA . ILE A 1 349 ? -0.600 -25.398 15.203 1.00 92.25 349 ILE A CA 1
ATOM 2702 C C . ILE A 1 349 ? 0.807 -24.981 15.621 1.00 92.25 349 ILE A C 1
ATOM 2704 O O . ILE A 1 349 ? 1.052 -24.685 16.791 1.00 92.25 349 ILE A O 1
ATOM 2708 N N . LEU A 1 350 ? 1.714 -24.910 14.647 1.00 95.38 350 LEU A N 1
ATOM 2709 C CA . LEU A 1 350 ? 3.095 -24.482 14.842 1.00 95.38 350 LEU A CA 1
ATOM 2710 C C . LEU A 1 350 ? 3.473 -23.412 13.811 1.00 95.38 350 LEU A C 1
ATOM 2712 O O . LEU A 1 350 ? 3.465 -23.673 12.608 1.00 95.38 350 LEU A O 1
ATOM 2716 N N . LEU A 1 351 ? 3.810 -22.207 14.276 1.00 95.06 351 LEU A N 1
ATOM 2717 C CA . LEU A 1 351 ? 4.208 -21.081 13.423 1.00 95.06 351 LEU A CA 1
ATOM 2718 C C . LEU A 1 351 ? 5.668 -20.713 13.709 1.00 95.06 351 LEU A C 1
ATOM 2720 O O . LEU A 1 351 ? 5.996 -20.299 14.820 1.00 95.06 351 LEU A O 1
ATOM 2724 N N . LEU A 1 352 ? 6.539 -20.870 12.710 1.00 95.50 352 LEU A N 1
ATOM 2725 C CA . LEU A 1 352 ? 7.997 -20.725 12.827 1.00 95.50 352 LEU A CA 1
ATOM 2726 C C . LEU A 1 352 ? 8.564 -19.671 11.862 1.00 95.50 352 LEU A C 1
ATOM 2728 O O . LEU A 1 352 ? 9.745 -19.714 11.523 1.00 95.50 352 LEU A O 1
ATOM 2732 N N . ASP A 1 353 ? 7.742 -18.729 11.402 1.00 93.06 353 ASP A N 1
ATOM 2733 C CA . ASP A 1 353 ? 8.150 -17.753 10.387 1.00 93.06 353 ASP A CA 1
ATOM 2734 C C . ASP A 1 353 ? 9.401 -16.972 10.807 1.00 93.06 353 ASP A C 1
ATOM 2736 O O . ASP A 1 353 ? 9.529 -16.535 11.950 1.00 93.06 353 ASP A O 1
ATOM 2740 N N . GLY A 1 354 ? 10.335 -16.785 9.875 1.00 89.50 354 GLY A N 1
ATOM 2741 C CA . GLY A 1 354 ? 11.556 -16.007 10.093 1.00 89.50 354 GLY A CA 1
ATOM 2742 C C . GLY A 1 354 ? 12.557 -16.606 11.095 1.00 89.50 354 GLY A C 1
ATOM 2743 O O . GLY A 1 354 ? 13.529 -15.929 11.434 1.00 89.50 354 GLY A O 1
ATOM 2744 N N . THR A 1 355 ? 12.349 -17.842 11.565 1.00 93.56 355 THR A N 1
ATOM 2745 C CA . THR A 1 355 ? 13.317 -18.582 12.400 1.00 93.56 355 THR A CA 1
ATOM 2746 C C . THR A 1 355 ? 14.491 -19.121 11.567 1.00 93.56 355 THR A C 1
ATOM 2748 O O . THR A 1 355 ? 14.416 -19.198 10.336 1.00 93.56 355 THR A O 1
ATOM 2751 N N . ASP A 1 356 ? 15.593 -19.498 12.224 1.00 93.50 356 ASP A N 1
ATOM 2752 C CA . ASP A 1 356 ? 16.852 -19.912 11.582 1.00 93.50 356 ASP A CA 1
ATOM 2753 C C . ASP A 1 356 ? 16.986 -21.445 11.432 1.00 93.50 356 ASP A C 1
ATOM 2755 O O . ASP A 1 356 ? 18.072 -22.020 11.548 1.00 93.50 356 ASP A O 1
ATOM 2759 N N . ILE A 1 357 ? 15.861 -22.113 11.164 1.00 96.31 357 ILE A N 1
ATOM 2760 C CA . ILE A 1 357 ? 15.751 -23.572 11.016 1.00 96.31 357 ILE A CA 1
ATOM 2761 C C . ILE A 1 357 ? 16.206 -24.077 9.639 1.00 96.31 357 ILE A C 1
ATOM 2763 O O . ILE A 1 357 ? 16.034 -23.404 8.621 1.00 96.31 357 ILE A O 1
ATOM 2767 N N . SER A 1 358 ? 16.741 -25.296 9.601 1.00 96.50 358 SER A N 1
ATOM 2768 C CA . SER A 1 358 ? 17.196 -26.015 8.408 1.00 96.50 358 SER A CA 1
ATOM 2769 C C . SER A 1 358 ? 16.337 -27.252 8.108 1.00 96.50 358 SER A C 1
ATOM 2771 O O . SER A 1 358 ? 15.435 -27.615 8.864 1.00 96.50 358 SER A O 1
ATOM 2773 N N . ASP A 1 359 ? 16.638 -27.956 7.013 1.00 96.50 359 ASP A N 1
ATOM 2774 C CA . ASP A 1 359 ? 15.948 -29.196 6.628 1.00 96.50 359 ASP A CA 1
ATOM 2775 C C . ASP A 1 359 ? 15.992 -30.276 7.732 1.00 96.50 359 ASP A C 1
ATOM 2777 O O . ASP A 1 359 ? 15.103 -31.130 7.823 1.00 96.50 359 ASP A O 1
ATOM 2781 N N . GLN A 1 360 ? 16.988 -30.219 8.625 1.00 95.69 360 GLN A N 1
ATOM 2782 C CA . GLN A 1 360 ? 17.100 -31.122 9.769 1.00 95.69 360 GLN A CA 1
ATOM 2783 C C . GLN A 1 360 ? 15.983 -30.902 10.806 1.00 95.69 360 GLN A C 1
ATOM 2785 O O . GLN A 1 360 ? 15.526 -31.880 11.405 1.00 95.69 360 GLN A O 1
ATOM 2790 N N . ALA A 1 361 ? 15.475 -29.676 10.980 1.00 95.38 361 ALA A N 1
ATOM 2791 C CA . ALA A 1 361 ? 14.298 -29.420 11.814 1.00 95.38 361 ALA A CA 1
ATOM 2792 C C . ALA A 1 361 ? 13.065 -30.169 11.292 1.00 95.38 361 ALA A C 1
ATOM 2794 O O . ALA A 1 361 ? 12.342 -30.803 12.060 1.00 95.38 361 ALA A O 1
ATOM 2795 N N . LEU A 1 362 ? 12.849 -30.149 9.974 1.00 95.44 362 LEU A N 1
ATOM 2796 C CA . LEU A 1 362 ? 11.692 -30.782 9.336 1.00 95.44 362 LEU A CA 1
ATOM 2797 C C . LEU A 1 362 ? 11.811 -32.306 9.350 1.00 95.44 362 LEU A C 1
ATOM 2799 O O . LEU A 1 362 ? 10.806 -32.997 9.502 1.00 95.44 362 LEU A O 1
ATOM 2803 N N . LYS A 1 363 ? 13.036 -32.838 9.292 1.00 94.25 363 LYS A N 1
ATOM 2804 C CA . LYS A 1 363 ? 13.301 -34.253 9.572 1.00 94.25 363 LYS A CA 1
ATOM 2805 C C . LYS A 1 363 ? 12.910 -34.636 10.995 1.00 94.25 363 LYS A C 1
ATOM 2807 O O . LYS A 1 363 ? 12.269 -35.666 11.183 1.00 94.25 363 LYS A O 1
ATOM 2812 N N . ASN A 1 364 ? 13.280 -33.825 11.986 1.00 93.12 364 ASN A N 1
ATOM 2813 C CA . ASN A 1 364 ? 12.908 -34.078 13.378 1.00 93.12 364 ASN A CA 1
ATOM 2814 C C . ASN A 1 364 ? 11.383 -34.026 13.555 1.00 93.12 364 ASN A C 1
ATOM 2816 O O . ASN A 1 364 ? 10.815 -34.912 14.185 1.00 93.12 364 AS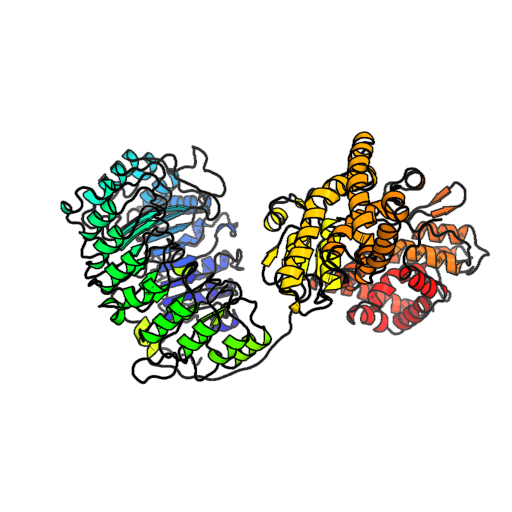N A O 1
ATOM 2820 N N . LEU A 1 365 ? 10.721 -33.039 12.943 1.00 93.50 365 LEU A N 1
ATOM 2821 C CA . LEU A 1 365 ? 9.267 -32.891 12.981 1.00 93.50 365 LEU A CA 1
ATOM 2822 C C . LEU A 1 365 ? 8.546 -34.071 12.313 1.00 93.50 365 LEU A C 1
ATOM 2824 O O . LEU A 1 365 ? 7.608 -34.616 12.886 1.00 93.50 365 LEU A O 1
ATOM 2828 N N . GLY A 1 366 ? 9.016 -34.509 11.141 1.00 90.56 366 GLY A N 1
ATOM 2829 C CA . GLY A 1 366 ? 8.445 -35.642 10.412 1.00 90.56 366 GLY A CA 1
ATOM 2830 C C . GLY A 1 366 ? 8.605 -36.983 11.135 1.00 90.56 366 GLY A C 1
ATOM 2831 O O . GLY A 1 366 ? 7.685 -37.797 11.109 1.00 90.56 366 GLY A O 1
ATOM 2832 N N . LEU A 1 367 ? 9.735 -37.198 11.822 1.00 89.75 367 LEU A N 1
ATOM 2833 C CA . LEU A 1 367 ? 9.968 -38.368 12.685 1.00 89.75 367 LEU A CA 1
ATOM 2834 C C . LEU A 1 367 ? 9.233 -38.288 14.035 1.00 89.75 367 LEU A C 1
ATOM 2836 O O . LEU A 1 367 ? 9.181 -39.284 14.760 1.00 89.75 367 LEU A O 1
ATOM 2840 N N . GLY A 1 368 ? 8.696 -37.118 14.377 1.00 87.44 368 GLY A N 1
ATOM 2841 C CA . GLY A 1 368 ? 7.972 -36.862 15.613 1.00 87.44 368 GLY A CA 1
ATOM 2842 C C . GLY A 1 368 ? 6.594 -37.523 15.681 1.00 87.44 368 GLY A C 1
ATOM 2843 O O . GLY A 1 368 ? 6.116 -38.187 14.753 1.00 87.44 368 GLY A O 1
ATOM 2844 N N . SER A 1 369 ? 5.933 -37.318 16.819 1.00 87.19 369 SER A N 1
ATOM 2845 C CA . SER A 1 369 ? 4.612 -37.878 17.133 1.00 87.19 369 SER A CA 1
ATOM 2846 C C . SER A 1 369 ? 3.521 -36.817 17.289 1.00 87.19 369 SER A C 1
ATOM 2848 O O . SER A 1 369 ? 2.428 -37.143 17.750 1.00 87.19 369 SER A O 1
ATOM 2850 N N . CYS A 1 370 ? 3.810 -35.551 16.981 1.00 88.50 370 CYS A N 1
ATOM 2851 C CA . CYS A 1 370 ? 2.840 -34.470 17.120 1.00 88.50 370 CYS A CA 1
ATOM 2852 C C . CYS A 1 370 ? 1.748 -34.533 16.030 1.00 88.50 370 CYS A C 1
ATOM 2854 O O . CYS A 1 370 ? 2.085 -34.645 14.847 1.00 88.50 370 CYS A O 1
ATOM 2856 N N . PRO A 1 371 ? 0.452 -34.411 16.386 1.00 89.94 371 PRO A N 1
ATOM 2857 C CA . PRO A 1 371 ? -0.668 -34.429 15.442 1.00 89.94 371 PRO A CA 1
ATOM 2858 C C . PRO A 1 371 ? -0.845 -33.062 14.761 1.00 89.94 371 PRO A C 1
ATOM 2860 O O . PRO A 1 371 ? -1.889 -32.418 14.866 1.00 89.94 371 PRO A O 1
ATOM 2863 N N . LEU A 1 372 ? 0.201 -32.599 14.079 1.00 91.31 372 LEU A N 1
ATOM 2864 C CA . LEU A 1 372 ? 0.265 -31.252 13.530 1.00 91.31 372 LEU A CA 1
ATOM 2865 C C . LEU A 1 372 ? -0.729 -31.081 12.374 1.00 91.31 372 LEU A C 1
ATOM 2867 O O . LEU A 1 372 ? -0.630 -31.794 11.376 1.00 91.31 372 LEU A O 1
ATOM 2871 N N . ALA A 1 373 ? -1.656 -30.132 12.506 1.00 89.94 373 ALA A N 1
ATOM 2872 C CA . ALA A 1 373 ? -2.678 -29.794 11.516 1.00 89.94 373 ALA A CA 1
ATOM 2873 C C . ALA A 1 373 ? -2.298 -28.568 10.668 1.00 89.94 373 ALA A C 1
ATOM 2875 O O . ALA A 1 373 ? -2.619 -28.525 9.479 1.00 89.94 373 ALA A O 1
ATOM 2876 N N . SER A 1 374 ? -1.575 -27.604 11.250 1.00 92.00 374 SER A N 1
ATOM 2877 C CA . SER A 1 374 ? -1.146 -26.368 10.589 1.00 92.00 374 SER A CA 1
ATOM 2878 C C . SER A 1 374 ? 0.317 -26.044 10.876 1.00 92.00 374 SER A C 1
ATOM 2880 O O . SER A 1 374 ? 0.723 -25.951 12.036 1.00 92.00 374 SER A O 1
ATOM 2882 N N . LEU A 1 375 ? 1.091 -25.809 9.816 1.00 95.31 375 LEU A N 1
ATOM 2883 C CA . LEU A 1 375 ? 2.505 -25.448 9.884 1.00 95.31 375 LEU A CA 1
ATOM 2884 C C . LEU A 1 375 ? 2.800 -24.224 9.014 1.00 95.31 375 LEU A C 1
ATOM 2886 O O . LEU A 1 375 ? 2.516 -24.234 7.817 1.00 95.31 375 LEU A O 1
ATOM 2890 N N . SER A 1 376 ? 3.428 -23.204 9.600 1.00 94.81 376 SER A N 1
ATOM 2891 C CA . SER A 1 376 ? 3.936 -22.043 8.862 1.00 94.81 376 SER A CA 1
ATOM 2892 C C . SER A 1 376 ? 5.449 -21.926 8.993 1.00 94.81 376 SER A C 1
ATOM 2894 O O . SER A 1 376 ? 5.985 -21.975 10.102 1.00 94.81 376 SER A O 1
ATOM 2896 N N . LEU A 1 377 ? 6.125 -21.803 7.850 1.00 95.75 377 LEU A N 1
ATOM 2897 C CA . LEU A 1 377 ? 7.585 -21.738 7.714 1.00 95.75 377 LEU A CA 1
ATOM 2898 C C . LEU A 1 377 ? 8.010 -20.481 6.936 1.00 95.75 377 LEU A C 1
ATOM 2900 O O . LEU A 1 377 ? 9.066 -20.458 6.294 1.00 95.75 377 LEU A O 1
ATOM 2904 N N . ARG A 1 378 ? 7.166 -19.440 6.922 1.00 93.38 378 ARG A N 1
ATOM 2905 C CA . ARG A 1 378 ? 7.338 -18.293 6.025 1.00 93.38 378 ARG A CA 1
ATOM 2906 C C . ARG A 1 378 ? 8.677 -17.609 6.294 1.00 93.38 378 ARG A C 1
ATOM 2908 O O . ARG A 1 378 ? 9.000 -17.261 7.423 1.00 93.38 378 ARG A O 1
ATOM 2915 N N . GLY A 1 379 ? 9.476 -17.374 5.257 1.00 91.00 379 GLY A N 1
ATOM 2916 C CA . GLY A 1 379 ? 10.750 -16.664 5.415 1.00 91.00 379 GLY A CA 1
ATOM 2917 C C . GLY A 1 379 ? 11.900 -17.467 6.045 1.00 91.00 379 GLY A C 1
ATOM 2918 O O . GLY A 1 379 ? 12.958 -16.879 6.274 1.00 91.00 379 GLY A O 1
ATOM 2919 N N . CYS A 1 380 ? 11.751 -18.772 6.306 1.00 93.94 380 CYS A N 1
ATOM 2920 C CA . CYS A 1 380 ? 12.832 -19.635 6.805 1.00 93.94 380 CYS A CA 1
ATOM 2921 C C . CYS A 1 380 ? 13.870 -19.918 5.701 1.00 93.94 380 CYS A C 1
ATOM 2923 O O . CYS A 1 380 ? 13.733 -20.836 4.895 1.00 93.94 380 CYS A O 1
ATOM 2925 N N . ARG A 1 381 ? 14.931 -19.105 5.636 1.00 92.12 381 ARG A N 1
ATOM 2926 C CA . ARG A 1 381 ? 15.830 -19.020 4.463 1.00 92.12 381 ARG A CA 1
ATOM 2927 C C . ARG A 1 381 ? 16.752 -20.224 4.238 1.00 92.12 381 ARG A C 1
ATOM 2929 O O . ARG A 1 381 ? 17.286 -20.351 3.140 1.00 92.12 381 ARG A O 1
ATOM 2936 N N . LYS A 1 382 ? 16.977 -21.061 5.256 1.00 95.00 382 LYS A N 1
ATOM 2937 C CA . LYS A 1 382 ? 17.858 -22.243 5.188 1.00 95.00 382 LYS A CA 1
ATOM 2938 C C . LYS A 1 382 ? 17.149 -23.508 4.691 1.00 95.00 382 LYS A C 1
ATOM 2940 O O . LYS A 1 382 ? 17.817 -24.519 4.501 1.00 95.00 382 LYS A O 1
ATOM 2945 N N . LEU A 1 383 ? 15.832 -23.455 4.485 1.00 96.44 383 LEU A N 1
ATOM 2946 C CA . LEU A 1 383 ? 15.062 -24.588 3.980 1.00 96.44 383 LEU A CA 1
ATOM 2947 C C . LEU A 1 383 ? 15.256 -24.773 2.473 1.00 96.44 383 LEU A C 1
ATOM 2949 O O . LEU A 1 383 ? 15.253 -23.805 1.707 1.00 96.44 383 LEU A O 1
ATOM 2953 N N . THR A 1 384 ? 15.385 -26.028 2.051 1.00 96.19 384 THR A N 1
ATOM 2954 C CA . THR A 1 384 ? 15.525 -26.439 0.650 1.00 96.19 384 THR A CA 1
ATOM 2955 C C . THR A 1 384 ? 14.447 -27.450 0.255 1.00 96.19 384 THR A C 1
ATOM 2957 O O . THR A 1 384 ? 13.627 -27.863 1.075 1.00 96.19 384 THR A O 1
ATOM 2960 N N . ASN A 1 385 ? 14.438 -27.878 -1.012 1.00 96.25 385 ASN A N 1
ATOM 2961 C CA . ASN A 1 385 ? 13.527 -28.914 -1.511 1.00 96.25 385 ASN A CA 1
ATOM 2962 C C . ASN A 1 385 ? 13.572 -30.226 -0.704 1.00 96.25 385 ASN A C 1
ATOM 2964 O O . ASN A 1 385 ? 12.566 -30.938 -0.658 1.00 96.25 385 ASN A O 1
ATOM 2968 N N . ASP A 1 386 ? 14.701 -30.534 -0.056 1.00 94.25 386 ASP A N 1
ATOM 2969 C CA . ASP A 1 386 ? 14.874 -31.755 0.735 1.00 94.25 386 ASP A CA 1
ATOM 2970 C C . ASP A 1 386 ? 14.002 -31.761 2.003 1.00 94.25 386 ASP A C 1
ATOM 2972 O O . ASP A 1 386 ? 13.685 -32.831 2.525 1.00 94.25 386 ASP A O 1
ATOM 2976 N N . CYS A 1 387 ? 13.525 -30.600 2.471 1.00 94.31 387 CYS A N 1
ATOM 2977 C CA . CYS A 1 387 ? 12.674 -30.511 3.660 1.00 94.31 387 CYS A CA 1
ATOM 2978 C C . CYS A 1 387 ? 11.313 -31.210 3.489 1.00 94.31 387 CYS A C 1
ATOM 2980 O O . CYS A 1 387 ? 10.780 -31.776 4.443 1.00 94.31 387 CYS A O 1
ATOM 2982 N N . ILE A 1 388 ? 10.766 -31.224 2.269 1.00 94.44 388 ILE A N 1
ATOM 2983 C CA . ILE A 1 388 ? 9.439 -31.766 1.955 1.00 94.44 388 ILE A CA 1
ATOM 2984 C C . ILE A 1 388 ? 9.360 -33.282 2.204 1.00 94.44 388 ILE A C 1
ATOM 2986 O O . ILE A 1 388 ? 8.518 -33.709 2.999 1.00 94.44 388 ILE A O 1
ATOM 2990 N N . PRO A 1 389 ? 10.206 -34.136 1.589 1.00 92.56 389 PRO A N 1
ATOM 2991 C CA . PRO A 1 389 ? 10.173 -35.570 1.869 1.00 92.56 389 PRO A CA 1
ATOM 2992 C C . PRO A 1 389 ? 10.514 -35.893 3.330 1.00 92.56 389 PRO A C 1
ATOM 2994 O O . PRO A 1 389 ? 10.001 -36.875 3.864 1.00 92.56 389 PRO A O 1
ATOM 2997 N N . LEU A 1 390 ? 11.338 -35.068 3.986 1.00 93.94 390 LEU A N 1
ATOM 2998 C CA . LEU A 1 390 ? 11.681 -35.226 5.400 1.00 93.94 390 LEU A CA 1
ATOM 2999 C C . LEU A 1 390 ? 10.471 -34.975 6.313 1.00 93.94 390 LEU A C 1
ATOM 3001 O O . LEU A 1 390 ? 10.211 -35.791 7.199 1.00 93.94 390 LEU A O 1
ATOM 3005 N N . LEU A 1 391 ? 9.687 -33.927 6.048 1.00 93.12 391 LEU A N 1
ATOM 3006 C CA . LEU A 1 391 ? 8.462 -33.600 6.786 1.00 93.12 391 LEU A CA 1
ATOM 3007 C C . LEU A 1 391 ? 7.403 -34.709 6.678 1.00 93.12 391 LEU A C 1
ATOM 3009 O O . LEU A 1 391 ? 6.781 -35.083 7.668 1.00 93.12 391 LEU A O 1
ATOM 3013 N N . PHE A 1 392 ? 7.217 -35.275 5.483 1.00 90.50 392 PHE A N 1
ATOM 3014 C CA . PHE A 1 392 ? 6.191 -36.296 5.225 1.00 90.50 392 PHE A CA 1
ATOM 3015 C C . PHE A 1 392 ? 6.659 -37.741 5.457 1.00 90.50 392 PHE A C 1
ATOM 3017 O O . PHE A 1 392 ? 6.018 -38.679 4.977 1.00 90.50 392 PHE A O 1
ATOM 3024 N N . SER A 1 393 ? 7.763 -37.936 6.183 1.00 85.25 393 SER A N 1
ATOM 3025 C CA . SER A 1 393 ? 8.325 -39.263 6.462 1.00 85.25 393 SER A CA 1
ATOM 3026 C C . SER A 1 393 ? 7.598 -40.045 7.570 1.00 85.25 393 SER A C 1
ATOM 3028 O O . SER A 1 393 ? 7.745 -41.266 7.627 1.00 85.25 393 SER A O 1
ATOM 3030 N N . GLY A 1 394 ? 6.787 -39.386 8.409 1.00 80.81 394 GLY A N 1
ATOM 3031 C CA . GLY A 1 394 ? 6.097 -40.014 9.544 1.00 80.81 394 GLY A CA 1
ATOM 3032 C C . GLY A 1 394 ? 4.669 -39.512 9.786 1.00 80.81 394 GLY A C 1
ATOM 3033 O O . GLY A 1 394 ? 3.883 -39.372 8.847 1.00 80.81 394 GLY A O 1
ATOM 3034 N N . SER A 1 395 ? 4.308 -39.308 11.058 1.00 79.50 395 SER A N 1
ATOM 3035 C CA . SER A 1 395 ? 2.916 -39.121 11.517 1.00 79.50 395 SER A CA 1
ATOM 3036 C C . SER A 1 395 ? 2.245 -37.849 10.978 1.00 79.50 395 SER A C 1
ATOM 3038 O O . SER A 1 395 ? 1.070 -37.882 10.607 1.00 79.50 395 SER A O 1
ATOM 3040 N N . VAL A 1 396 ? 3.020 -36.770 10.817 1.00 85.06 396 VAL A N 1
ATOM 3041 C CA . VAL A 1 396 ? 2.570 -35.459 10.310 1.00 85.06 396 VAL A CA 1
ATOM 3042 C C . VAL A 1 396 ? 1.883 -35.564 8.946 1.00 85.06 396 VAL A C 1
ATOM 3044 O O . VAL A 1 396 ? 0.975 -34.797 8.637 1.00 85.06 396 VAL A O 1
ATOM 3047 N N . LYS A 1 397 ? 2.251 -36.556 8.128 1.00 85.81 397 LYS A N 1
ATOM 3048 C CA . LYS A 1 397 ? 1.630 -36.797 6.820 1.00 85.81 397 LYS A CA 1
ATOM 3049 C C . LYS A 1 397 ? 0.119 -37.043 6.893 1.00 85.81 397 LYS A C 1
ATOM 3051 O O . LYS A 1 397 ? -0.581 -36.742 5.933 1.00 85.81 397 LYS A O 1
ATOM 3056 N N . GLN A 1 398 ? -0.376 -37.623 7.983 1.00 82.75 398 GLN A N 1
ATOM 3057 C CA . GLN A 1 398 ? -1.795 -37.959 8.128 1.00 82.75 398 GLN A CA 1
ATOM 3058 C C . GLN A 1 398 ? -2.609 -36.817 8.742 1.00 82.75 398 GLN A C 1
ATOM 3060 O O . GLN A 1 398 ? -3.816 -36.759 8.528 1.00 82.75 398 GLN A O 1
ATOM 3065 N N . SER A 1 399 ? -1.961 -35.921 9.490 1.00 87.56 399 SER A N 1
ATOM 3066 C CA . SER A 1 399 ? -2.627 -34.844 10.223 1.00 87.56 399 SER A CA 1
ATOM 3067 C C . SER A 1 399 ? -2.549 -33.484 9.528 1.00 87.56 399 SER A C 1
ATOM 3069 O O . SER A 1 399 ? -3.460 -32.681 9.703 1.00 87.56 399 SER A O 1
ATOM 3071 N N . LEU A 1 400 ? -1.493 -33.208 8.751 1.00 90.50 400 LEU A N 1
ATOM 3072 C CA . LEU A 1 400 ? -1.221 -31.866 8.231 1.00 90.50 400 LEU A CA 1
ATOM 3073 C C . LEU A 1 400 ? -2.185 -31.470 7.105 1.00 90.50 400 LEU A C 1
ATOM 3075 O O . LEU A 1 400 ? -2.213 -32.095 6.044 1.00 90.50 400 LEU A O 1
ATOM 3079 N N . GLN A 1 401 ? -2.921 -30.380 7.326 1.00 90.19 401 GLN A N 1
ATOM 3080 C CA . GLN A 1 401 ? -3.922 -29.838 6.403 1.00 90.19 401 GLN A CA 1
ATOM 3081 C C . GLN A 1 401 ? -3.546 -28.456 5.857 1.00 90.19 401 GLN A C 1
ATOM 3083 O O . GLN A 1 401 ? -3.895 -28.147 4.716 1.00 90.19 401 GLN A O 1
ATOM 3088 N N . VAL A 1 402 ? -2.836 -27.642 6.642 1.00 91.69 402 VAL A N 1
ATOM 3089 C CA . VAL A 1 402 ? -2.429 -26.274 6.287 1.00 91.69 402 VAL A CA 1
ATOM 3090 C C . VAL A 1 402 ? -0.908 -26.176 6.292 1.00 91.69 402 VAL A C 1
ATOM 3092 O O . VAL A 1 402 ? -0.262 -26.497 7.290 1.00 91.69 402 VAL A O 1
ATOM 3095 N N . LEU A 1 403 ? -0.335 -25.728 5.175 1.00 94.69 403 LEU A N 1
ATOM 3096 C CA . LEU A 1 403 ? 1.106 -25.560 5.021 1.00 94.69 403 LEU A CA 1
ATOM 3097 C C . LEU A 1 403 ? 1.434 -24.229 4.336 1.00 94.69 403 LEU A C 1
ATOM 3099 O O . LEU A 1 403 ? 1.000 -23.978 3.210 1.00 94.69 403 LEU A O 1
ATOM 3103 N N . ASP A 1 404 ? 2.239 -23.400 5.000 1.00 94.56 404 ASP A N 1
ATOM 3104 C CA . ASP A 1 404 ? 2.776 -22.158 4.439 1.00 94.56 404 ASP A CA 1
ATOM 3105 C C . ASP A 1 404 ? 4.292 -22.258 4.212 1.00 94.56 404 ASP A C 1
ATOM 3107 O O . ASP A 1 404 ? 5.081 -22.386 5.150 1.00 94.56 404 ASP A O 1
ATOM 3111 N N . LEU A 1 405 ? 4.680 -22.202 2.937 1.00 95.56 405 LEU A N 1
ATOM 3112 C CA . LEU A 1 405 ? 6.049 -22.226 2.421 1.00 95.56 405 LEU A CA 1
ATOM 3113 C C . LEU A 1 405 ? 6.439 -20.893 1.761 1.00 95.56 405 LEU A C 1
ATOM 3115 O O . LEU A 1 405 ? 7.325 -20.852 0.906 1.00 95.56 405 LEU A O 1
ATOM 3119 N N . SER A 1 406 ? 5.746 -19.800 2.075 1.00 93.75 406 SER A N 1
ATOM 3120 C CA . SER A 1 406 ? 5.956 -18.501 1.430 1.00 93.75 406 SER A CA 1
ATOM 3121 C C . SER A 1 406 ? 7.329 -17.898 1.761 1.00 93.75 406 SER A C 1
ATOM 3123 O O . SER A 1 406 ? 7.839 -18.042 2.872 1.00 93.75 406 SER A O 1
ATOM 3125 N N . ARG A 1 407 ? 7.925 -17.148 0.828 1.00 92.88 407 ARG A N 1
ATOM 3126 C CA . ARG A 1 407 ? 9.225 -16.464 1.000 1.00 92.88 407 ARG A CA 1
ATOM 3127 C C . ARG A 1 407 ? 10.379 -17.404 1.399 1.00 92.88 407 ARG A C 1
ATOM 3129 O O . ARG A 1 407 ? 11.233 -17.017 2.197 1.00 92.88 407 ARG A O 1
ATOM 3136 N N . ILE A 1 408 ? 10.433 -18.622 0.859 1.00 94.19 408 ILE A N 1
ATOM 3137 C CA . ILE A 1 408 ? 11.517 -19.594 1.074 1.00 94.19 408 ILE A CA 1
ATOM 3138 C C . ILE A 1 408 ? 12.314 -19.769 -0.237 1.00 94.19 408 ILE A C 1
ATOM 3140 O O . ILE A 1 408 ? 11.965 -20.600 -1.076 1.00 94.19 408 ILE A O 1
ATOM 3144 N N . PRO A 1 409 ? 13.436 -19.044 -0.435 1.00 88.25 409 PRO A N 1
ATOM 3145 C CA . PRO A 1 409 ? 14.176 -19.039 -1.709 1.00 88.25 409 PRO A CA 1
ATOM 3146 C C . PRO A 1 409 ? 14.758 -20.395 -2.150 1.00 88.25 409 PRO A C 1
ATOM 3148 O O . PRO A 1 409 ? 15.152 -20.554 -3.314 1.00 88.25 409 PRO A O 1
ATOM 3151 N N . GLY A 1 410 ? 14.892 -21.341 -1.215 1.00 91.19 410 GLY A N 1
ATOM 3152 C CA . GLY A 1 410 ? 15.389 -22.693 -1.465 1.00 91.19 410 GLY A CA 1
ATOM 3153 C C . GLY A 1 410 ? 14.331 -23.674 -1.976 1.00 91.19 410 GLY A C 1
ATOM 3154 O O . GLY A 1 410 ? 14.711 -24.750 -2.437 1.00 91.19 410 GLY A O 1
ATOM 3155 N N . ILE A 1 411 ? 13.042 -23.310 -1.946 1.00 94.44 411 ILE A N 1
ATOM 3156 C CA . ILE A 1 411 ? 11.953 -24.122 -2.499 1.00 94.44 411 ILE A CA 1
ATOM 3157 C C . ILE A 1 411 ? 11.738 -23.769 -3.972 1.00 94.44 411 ILE A C 1
ATOM 3159 O O . ILE A 1 411 ? 11.621 -22.602 -4.353 1.00 94.44 411 ILE A O 1
ATOM 3163 N N . THR A 1 412 ? 11.700 -24.798 -4.813 1.00 95.12 412 THR A N 1
ATOM 3164 C CA . THR A 1 412 ? 11.507 -24.701 -6.266 1.00 95.12 412 THR A CA 1
ATOM 3165 C C . THR A 1 412 ? 10.390 -25.636 -6.727 1.00 95.12 412 THR A C 1
ATOM 3167 O O . THR A 1 412 ? 9.830 -26.397 -5.933 1.00 95.12 412 THR A O 1
ATOM 3170 N N . ASP A 1 413 ? 10.102 -25.635 -8.030 1.00 94.25 413 ASP A N 1
ATOM 3171 C CA . ASP A 1 413 ? 9.213 -26.623 -8.655 1.00 94.25 413 ASP A CA 1
ATOM 3172 C C . ASP A 1 413 ? 9.551 -28.079 -8.281 1.00 94.25 413 ASP A C 1
ATOM 3174 O O . ASP A 1 413 ? 8.639 -28.887 -8.101 1.00 94.25 413 ASP A O 1
ATOM 3178 N N . ASP A 1 414 ? 10.832 -28.417 -8.087 1.00 93.25 414 ASP A N 1
ATOM 3179 C CA . ASP A 1 414 ? 11.254 -29.761 -7.671 1.00 93.25 414 ASP A CA 1
ATOM 3180 C C . ASP A 1 414 ? 10.741 -30.126 -6.273 1.00 93.25 414 ASP A C 1
ATOM 3182 O O . ASP A 1 414 ? 10.256 -31.240 -6.063 1.00 93.25 414 ASP A O 1
ATOM 3186 N N . GLY A 1 415 ? 10.777 -29.183 -5.328 1.00 93.00 415 GLY A N 1
ATOM 3187 C CA . GLY A 1 415 ? 10.219 -29.369 -3.988 1.00 93.00 415 GLY A CA 1
ATOM 3188 C C . GLY A 1 415 ? 8.709 -29.601 -4.029 1.00 93.00 415 GLY A C 1
ATOM 3189 O O . GLY A 1 415 ? 8.192 -30.505 -3.370 1.00 93.00 415 GLY A O 1
ATOM 3190 N N . ILE A 1 416 ? 7.992 -28.859 -4.876 1.00 94.75 416 ILE A N 1
ATOM 3191 C CA . ILE A 1 416 ? 6.540 -29.029 -5.032 1.00 94.75 416 ILE A CA 1
ATOM 3192 C C . ILE A 1 416 ? 6.194 -30.326 -5.773 1.00 94.75 416 ILE A C 1
ATOM 3194 O O . ILE A 1 416 ? 5.195 -30.975 -5.459 1.00 94.75 416 ILE A O 1
ATOM 3198 N N . MET A 1 417 ? 7.043 -30.788 -6.692 1.00 92.75 417 MET A N 1
ATOM 3199 C CA . MET A 1 417 ? 6.914 -32.129 -7.267 1.00 92.75 417 MET A CA 1
ATOM 3200 C C . MET A 1 417 ? 7.084 -33.228 -6.210 1.00 92.75 417 MET A C 1
ATOM 3202 O O . MET A 1 417 ? 6.353 -34.220 -6.247 1.00 92.75 417 MET A O 1
ATOM 3206 N N . LEU A 1 418 ? 8.011 -33.072 -5.258 1.00 92.56 418 LEU A N 1
ATOM 3207 C CA . LEU A 1 418 ? 8.152 -33.998 -4.126 1.00 92.56 418 LEU A CA 1
ATOM 3208 C C . LEU A 1 418 ? 6.907 -33.982 -3.230 1.00 92.56 418 LEU A C 1
ATOM 3210 O O . LEU A 1 418 ? 6.457 -35.050 -2.807 1.00 92.56 418 LEU A O 1
ATOM 3214 N N . LEU A 1 419 ? 6.299 -32.810 -3.021 1.00 91.19 419 LEU A N 1
ATOM 3215 C CA . LEU A 1 419 ? 5.028 -32.678 -2.307 1.00 91.19 419 LEU A CA 1
ATOM 3216 C C . LEU A 1 419 ? 3.891 -33.404 -3.044 1.00 91.19 419 LEU A C 1
ATOM 3218 O O . LEU A 1 419 ? 3.184 -34.214 -2.457 1.00 91.19 419 LEU A O 1
ATOM 3222 N N . ALA A 1 420 ? 3.749 -33.200 -4.353 1.00 89.69 420 ALA A N 1
ATOM 3223 C CA . ALA A 1 420 ? 2.736 -33.902 -5.142 1.00 89.69 420 ALA A CA 1
ATOM 3224 C C . ALA A 1 420 ? 2.933 -35.435 -5.122 1.00 89.69 420 ALA A C 1
ATOM 3226 O O . ALA A 1 420 ? 1.966 -36.201 -5.128 1.00 89.69 420 ALA A O 1
ATOM 3227 N N . ARG A 1 421 ? 4.188 -35.907 -5.058 1.00 88.19 421 ARG A N 1
ATOM 3228 C CA . ARG A 1 421 ? 4.529 -37.337 -4.935 1.00 88.19 421 ARG A CA 1
ATOM 3229 C C . ARG A 1 421 ? 4.220 -37.918 -3.559 1.00 88.19 421 ARG A C 1
ATOM 3231 O O . ARG A 1 421 ? 3.961 -39.119 -3.481 1.00 88.19 421 ARG A O 1
ATOM 3238 N N . SER A 1 422 ? 4.234 -37.113 -2.495 1.00 85.06 422 SER A N 1
ATOM 3239 C CA . SER A 1 422 ? 3.900 -37.596 -1.152 1.00 85.06 422 SER A CA 1
ATOM 3240 C C . SER A 1 422 ? 2.419 -37.978 -1.034 1.00 85.06 422 SER A C 1
ATOM 3242 O O . SER A 1 422 ? 2.094 -38.854 -0.227 1.00 85.06 422 SER A O 1
ATOM 3244 N N . ARG A 1 423 ? 1.551 -37.400 -1.885 1.00 85.75 423 ARG A N 1
ATOM 3245 C CA . ARG A 1 423 ? 0.086 -37.587 -1.901 1.00 85.75 423 ARG A CA 1
ATOM 3246 C C . ARG A 1 423 ? -0.579 -37.201 -0.576 1.00 85.75 423 ARG A C 1
ATOM 3248 O O . ARG A 1 423 ? -1.565 -37.811 -0.176 1.00 85.75 423 ARG A O 1
ATOM 3255 N N . THR A 1 424 ? -0.019 -36.214 0.117 1.00 83.81 424 THR A N 1
ATOM 3256 C CA . THR A 1 424 ? -0.606 -35.671 1.346 1.00 83.81 424 THR A CA 1
ATOM 3257 C C . THR A 1 424 ? -1.877 -34.869 1.017 1.00 83.81 424 THR A C 1
ATOM 3259 O O . THR A 1 424 ? -1.833 -34.031 0.111 1.00 83.81 424 THR A O 1
ATOM 3262 N N . PRO A 1 425 ? -2.999 -35.069 1.736 1.00 85.06 425 PRO A N 1
ATOM 3263 C CA . PRO A 1 425 ? -4.263 -34.369 1.495 1.00 85.06 425 PRO A CA 1
ATOM 3264 C C . PRO A 1 425 ? -4.262 -32.928 2.045 1.00 85.06 425 PRO A C 1
ATOM 3266 O O . PRO A 1 425 ? -5.100 -32.569 2.867 1.00 85.06 425 PRO A O 1
ATOM 3269 N N . ILE A 1 426 ? -3.338 -32.082 1.581 1.00 89.19 426 ILE A N 1
ATOM 3270 C CA . ILE A 1 426 ? -3.281 -30.670 1.991 1.00 89.19 426 ILE A CA 1
ATOM 3271 C C . ILE A 1 426 ? -4.526 -29.930 1.484 1.00 89.19 426 ILE A C 1
ATOM 3273 O O . ILE A 1 426 ? -4.913 -30.076 0.317 1.00 89.19 426 ILE A O 1
ATOM 3277 N N . ILE A 1 427 ? -5.132 -29.141 2.372 1.00 89.69 427 ILE A N 1
ATOM 3278 C CA . ILE A 1 427 ? -6.324 -28.321 2.133 1.00 89.69 427 ILE A CA 1
ATOM 3279 C C . ILE A 1 427 ? -5.919 -26.889 1.777 1.00 89.69 427 ILE A C 1
ATOM 3281 O O . ILE A 1 427 ? -6.443 -26.331 0.809 1.00 89.69 427 ILE A O 1
ATOM 3285 N N . GLU A 1 428 ? -4.965 -26.318 2.516 1.00 91.25 428 GLU A N 1
ATOM 3286 C CA . GLU A 1 428 ? -4.428 -24.980 2.266 1.00 91.25 428 GLU A CA 1
ATOM 3287 C C . GLU A 1 428 ? -2.923 -25.034 2.029 1.00 91.25 428 GLU A C 1
ATOM 3289 O O . GLU A 1 428 ? -2.159 -25.463 2.896 1.00 91.25 428 GLU A O 1
ATOM 3294 N N . LEU A 1 429 ? -2.498 -24.559 0.862 1.00 93.75 429 LEU A N 1
ATOM 3295 C CA . LEU A 1 429 ? -1.091 -24.456 0.508 1.00 93.75 429 LEU A CA 1
ATOM 3296 C C . LEU A 1 429 ? -0.763 -23.017 0.129 1.00 93.75 429 LEU A C 1
ATOM 3298 O O . LEU A 1 429 ? -1.264 -22.508 -0.876 1.00 93.75 429 LEU A O 1
ATOM 3302 N N . ARG A 1 430 ? 0.103 -22.374 0.916 1.00 93.56 430 ARG A N 1
ATOM 3303 C CA . ARG A 1 430 ? 0.612 -21.030 0.629 1.00 93.56 430 ARG A CA 1
ATOM 3304 C C . ARG A 1 430 ? 2.075 -21.093 0.219 1.00 93.56 430 ARG A C 1
ATOM 3306 O O . ARG A 1 430 ? 2.870 -21.767 0.862 1.00 93.56 430 ARG A O 1
ATOM 3313 N N . MET A 1 431 ? 2.424 -20.439 -0.881 1.00 93.38 431 MET A N 1
ATOM 3314 C CA . MET A 1 431 ? 3.766 -20.475 -1.467 1.00 93.38 431 MET A CA 1
ATOM 3315 C C . MET A 1 431 ? 4.160 -19.117 -2.053 1.00 93.38 431 MET A C 1
ATOM 3317 O O . MET A 1 431 ? 4.903 -19.069 -3.029 1.00 93.38 431 MET A O 1
ATOM 3321 N N . ARG A 1 432 ? 3.670 -18.017 -1.473 1.00 90.62 432 ARG A N 1
ATOM 3322 C CA . ARG A 1 432 ? 3.871 -16.663 -2.003 1.00 90.62 432 ARG A CA 1
ATOM 3323 C C . ARG A 1 432 ? 5.332 -16.272 -2.119 1.00 90.62 432 ARG A C 1
ATOM 3325 O O . ARG A 1 432 ? 6.158 -16.715 -1.321 1.00 90.62 432 ARG A O 1
ATOM 3332 N N . GLU A 1 433 ? 5.612 -15.350 -3.037 1.00 89.94 433 GLU A N 1
ATOM 3333 C CA . GLU A 1 433 ? 6.907 -14.669 -3.155 1.00 89.94 433 GLU A CA 1
ATOM 3334 C C . GLU A 1 433 ? 8.083 -15.659 -3.265 1.00 89.94 433 GLU A C 1
ATOM 3336 O O . GLU A 1 433 ? 9.181 -15.435 -2.752 1.00 89.94 433 GLU A O 1
ATOM 3341 N N . ASN A 1 434 ? 7.839 -16.795 -3.924 1.00 91.31 434 ASN A N 1
ATOM 3342 C CA . ASN A 1 434 ? 8.843 -17.807 -4.215 1.00 91.31 434 ASN A CA 1
ATOM 3343 C C . ASN A 1 434 ? 9.230 -17.721 -5.698 1.00 91.31 434 ASN A C 1
ATOM 3345 O O . ASN A 1 434 ? 8.519 -18.242 -6.562 1.00 91.31 434 ASN A O 1
ATOM 3349 N N . PRO A 1 435 ? 10.367 -17.088 -6.042 1.00 86.88 435 PRO A N 1
ATOM 3350 C CA . PRO A 1 435 ? 10.701 -16.772 -7.433 1.00 86.88 435 PRO A CA 1
ATOM 3351 C C . PRO A 1 435 ? 10.976 -18.008 -8.303 1.00 86.88 435 PRO A C 1
ATOM 3353 O O . PRO A 1 435 ? 10.909 -17.919 -9.525 1.00 86.88 435 PRO A O 1
ATOM 3356 N N . LYS A 1 436 ? 11.289 -19.157 -7.689 1.00 90.75 436 LYS A N 1
ATOM 3357 C CA . LYS A 1 436 ? 11.617 -20.421 -8.373 1.00 90.75 436 LYS A CA 1
ATOM 3358 C C . LYS A 1 436 ? 10.437 -21.399 -8.476 1.00 90.75 436 LYS A C 1
ATOM 3360 O O . LYS A 1 436 ? 10.645 -22.545 -8.874 1.00 90.75 436 LYS A O 1
ATOM 3365 N N . ILE A 1 437 ? 9.237 -20.974 -8.082 1.00 92.25 437 ILE A N 1
ATOM 3366 C CA . ILE A 1 437 ? 7.994 -21.727 -8.271 1.00 92.25 437 ILE A CA 1
ATOM 3367 C C . ILE A 1 437 ? 7.303 -21.211 -9.532 1.00 92.25 437 ILE A C 1
ATOM 3369 O O . ILE A 1 437 ? 7.133 -20.002 -9.708 1.00 92.25 437 ILE A O 1
ATOM 3373 N N . GLY A 1 438 ? 6.901 -22.132 -10.401 1.00 91.69 438 GLY A N 1
ATOM 3374 C CA . GLY A 1 438 ? 6.289 -21.849 -11.684 1.00 91.69 438 GLY A CA 1
ATOM 3375 C C . GLY A 1 438 ? 5.275 -22.884 -12.156 1.00 91.69 438 GLY A C 1
ATOM 3376 O O . GLY A 1 438 ? 4.676 -23.627 -11.377 1.00 91.69 438 GLY A O 1
ATOM 3377 N N . ASP A 1 439 ? 5.014 -22.895 -13.464 1.00 90.75 439 ASP A N 1
ATOM 3378 C CA . ASP A 1 439 ? 3.942 -23.709 -14.053 1.00 90.75 439 ASP A CA 1
ATOM 3379 C C . ASP A 1 439 ? 4.093 -25.212 -13.785 1.00 90.75 439 ASP A C 1
ATOM 3381 O O . ASP A 1 439 ? 3.091 -25.933 -13.747 1.00 90.75 439 ASP A O 1
ATOM 3385 N N . ALA A 1 440 ? 5.327 -25.700 -13.615 1.00 89.69 440 ALA A N 1
ATOM 3386 C CA . ALA A 1 440 ? 5.586 -27.108 -13.343 1.00 89.69 440 ALA A CA 1
ATOM 3387 C C . ALA A 1 440 ? 5.095 -27.517 -11.946 1.00 89.69 440 ALA A C 1
ATOM 3389 O O . ALA A 1 440 ? 4.500 -28.589 -11.821 1.00 89.69 440 ALA A O 1
ATOM 3390 N N . ALA A 1 441 ? 5.234 -26.655 -10.929 1.00 92.12 441 ALA A N 1
ATOM 3391 C CA . ALA A 1 441 ? 4.616 -26.866 -9.620 1.00 92.12 441 ALA A CA 1
ATOM 3392 C C . ALA A 1 441 ? 3.086 -26.947 -9.720 1.00 92.12 441 ALA A C 1
ATOM 3394 O O . ALA A 1 441 ? 2.482 -27.884 -9.196 1.00 92.12 441 ALA A O 1
ATOM 3395 N N . VAL A 1 442 ? 2.453 -26.014 -10.444 1.00 92.31 442 VAL A N 1
ATOM 3396 C CA . VAL A 1 442 ? 0.990 -26.019 -10.646 1.00 92.31 442 VAL A CA 1
ATOM 3397 C C . VAL A 1 442 ? 0.540 -27.300 -11.343 1.00 92.31 442 VAL A C 1
ATOM 3399 O O . VAL A 1 442 ? -0.417 -27.937 -10.911 1.00 92.31 442 VAL A O 1
ATOM 3402 N N . MET A 1 443 ? 1.247 -27.706 -12.398 1.00 90.81 443 MET A N 1
ATOM 3403 C CA . MET A 1 443 ? 0.978 -28.946 -13.121 1.00 90.81 443 MET A CA 1
ATOM 3404 C C . MET A 1 443 ? 1.125 -30.179 -12.220 1.00 90.81 443 MET A C 1
ATOM 3406 O O . MET A 1 443 ? 0.293 -31.086 -12.292 1.00 90.81 443 MET A O 1
ATOM 3410 N N . ALA A 1 444 ? 2.155 -30.226 -11.372 1.00 89.75 444 ALA A N 1
ATOM 3411 C CA . ALA A 1 444 ? 2.383 -31.330 -10.446 1.00 89.75 444 ALA A CA 1
ATOM 3412 C C . ALA A 1 444 ? 1.254 -31.445 -9.412 1.00 89.75 444 ALA A C 1
ATOM 3414 O O . ALA A 1 444 ? 0.709 -32.533 -9.223 1.00 89.75 444 ALA A O 1
ATOM 3415 N N . LEU A 1 445 ? 0.848 -30.322 -8.812 1.00 91.19 445 LEU A N 1
ATOM 3416 C CA . LEU A 1 445 ? -0.274 -30.260 -7.871 1.00 91.19 445 LEU A CA 1
ATOM 3417 C C . LEU A 1 445 ? -1.604 -30.618 -8.540 1.00 91.19 445 LEU A C 1
ATOM 3419 O O . LEU A 1 445 ? -2.381 -31.395 -7.989 1.00 91.19 445 LEU A O 1
ATOM 3423 N N . ALA A 1 446 ? -1.848 -30.112 -9.752 1.00 87.38 446 ALA A N 1
ATOM 3424 C CA . ALA A 1 446 ? -3.034 -30.453 -10.529 1.00 87.38 446 ALA A CA 1
ATOM 3425 C C . ALA A 1 446 ? -3.072 -31.953 -10.840 1.00 87.38 446 ALA A C 1
ATOM 3427 O O . ALA A 1 446 ? -4.127 -32.567 -10.770 1.00 87.38 446 ALA A O 1
ATOM 3428 N N . SER A 1 447 ? -1.924 -32.565 -11.132 1.00 85.19 447 SER A N 1
ATOM 3429 C CA . SER A 1 447 ? -1.814 -33.993 -11.450 1.00 85.19 447 SER A CA 1
ATOM 3430 C C . SER A 1 447 ? -1.865 -34.906 -10.218 1.00 85.19 447 SER A C 1
ATOM 3432 O O . SER A 1 447 ? -1.953 -36.125 -10.377 1.00 85.19 447 SER A O 1
ATOM 3434 N N . MET A 1 448 ? -1.821 -34.351 -9.002 1.00 83.50 448 MET A N 1
ATOM 3435 C CA . MET A 1 448 ? -1.829 -35.119 -7.759 1.00 83.50 448 MET A CA 1
ATOM 3436 C C . MET A 1 448 ? -3.151 -35.881 -7.589 1.00 83.50 448 MET A C 1
ATOM 3438 O O . MET A 1 448 ? -4.236 -35.306 -7.685 1.00 83.50 448 MET A O 1
ATOM 3442 N N . LEU A 1 449 ? -3.051 -37.183 -7.310 1.00 76.44 449 LEU A N 1
ATOM 3443 C CA . LEU A 1 449 ? -4.179 -38.064 -7.005 1.00 76.44 449 LEU A CA 1
ATOM 3444 C C . LEU A 1 449 ? -4.074 -38.521 -5.551 1.00 76.44 449 LEU A C 1
ATOM 3446 O O . LEU A 1 449 ? -3.093 -39.167 -5.172 1.00 76.44 449 LEU A O 1
ATOM 3450 N N . VAL A 1 450 ? -5.096 -38.203 -4.762 1.00 71.88 450 VAL A N 1
ATOM 3451 C CA . VAL A 1 450 ? -5.240 -38.634 -3.368 1.00 71.88 450 VAL A CA 1
ATOM 3452 C C . VAL A 1 450 ? -6.349 -39.689 -3.325 1.00 71.88 450 VAL A C 1
ATOM 3454 O O . VAL A 1 450 ? -7.463 -39.415 -3.766 1.00 71.88 450 VAL A O 1
ATOM 3457 N N . ASP A 1 451 ? -6.022 -40.906 -2.880 1.00 60.88 451 ASP A N 1
ATOM 3458 C CA . ASP A 1 451 ? -6.951 -42.016 -2.588 1.00 60.88 451 ASP A CA 1
ATOM 3459 C C . ASP A 1 451 ? -8.050 -42.302 -3.635 1.00 60.88 451 ASP A C 1
ATOM 3461 O O . ASP A 1 451 ? -9.219 -42.491 -3.312 1.00 60.88 451 ASP A O 1
ATOM 3465 N N . GLY A 1 452 ? -7.686 -42.343 -4.924 1.00 56.50 452 GLY A N 1
ATOM 3466 C CA . GLY A 1 452 ? -8.631 -42.642 -6.014 1.00 56.50 452 GLY A CA 1
ATOM 3467 C C . GLY A 1 452 ? -9.578 -41.489 -6.380 1.00 56.50 452 GLY A C 1
ATOM 3468 O O . GLY A 1 452 ? -10.460 -41.670 -7.219 1.00 56.50 452 GLY A O 1
ATOM 3469 N N . GLY A 1 453 ? -9.388 -40.309 -5.781 1.00 58.62 453 GLY A N 1
ATOM 3470 C CA . GLY A 1 453 ? -10.091 -39.074 -6.116 1.00 58.62 453 GLY A CA 1
ATOM 3471 C C . GLY A 1 453 ? -9.645 -38.446 -7.441 1.00 58.62 453 GLY A C 1
ATOM 3472 O O . GLY A 1 453 ? -8.702 -38.883 -8.096 1.00 58.62 453 GLY A O 1
ATOM 3473 N N . THR A 1 454 ? -10.342 -37.389 -7.851 1.00 59.53 454 THR A N 1
ATOM 3474 C CA . THR A 1 454 ? -10.034 -36.596 -9.052 1.00 59.53 454 THR A CA 1
ATOM 3475 C C . THR A 1 454 ? -8.766 -35.745 -8.881 1.00 59.53 454 THR A C 1
ATOM 3477 O O . THR A 1 454 ? -8.431 -35.332 -7.777 1.00 59.53 454 THR A O 1
ATOM 3480 N N . HIS A 1 455 ? -8.105 -35.405 -9.984 1.00 64.12 455 HIS A N 1
ATOM 3481 C CA . HIS A 1 455 ? -6.916 -34.545 -10.054 1.00 64.12 455 HIS A CA 1
ATOM 3482 C C . HIS A 1 455 ? -6.982 -33.263 -9.178 1.00 64.12 455 HIS A C 1
ATOM 3484 O O . HIS A 1 455 ? -7.827 -32.389 -9.398 1.00 64.12 455 HIS A O 1
ATOM 3490 N N . GLY A 1 456 ? -6.090 -33.146 -8.183 1.00 61.53 456 GLY A N 1
ATOM 3491 C CA . GLY A 1 456 ? -5.973 -31.985 -7.285 1.00 61.53 456 GLY A CA 1
ATOM 3492 C C . GLY A 1 456 ? -7.109 -31.834 -6.259 1.00 61.53 456 GLY A C 1
ATOM 3493 O O . GLY A 1 456 ? -7.415 -30.718 -5.847 1.00 61.53 456 GLY A O 1
ATOM 3494 N N . SER A 1 457 ? -7.790 -32.923 -5.880 1.00 66.44 457 SER A N 1
ATOM 3495 C CA . SER A 1 457 ? -9.063 -32.886 -5.138 1.00 66.44 457 SER A CA 1
ATOM 3496 C C . SER A 1 457 ? -9.027 -32.366 -3.702 1.00 66.44 457 SER A C 1
ATOM 3498 O O . SER A 1 457 ? -10.094 -32.028 -3.193 1.00 66.44 457 SER A O 1
ATOM 3500 N N . SER A 1 458 ? -7.876 -32.330 -3.025 1.00 81.50 458 SER A N 1
ATOM 3501 C CA . SER A 1 458 ? -7.814 -31.920 -1.612 1.00 81.50 458 SER A CA 1
ATOM 3502 C C . SER A 1 458 ? -7.771 -30.401 -1.423 1.00 81.50 458 SER A C 1
ATOM 3504 O O . SER A 1 458 ? -8.366 -29.895 -0.475 1.00 81.50 458 SER A O 1
ATOM 3506 N N . LEU A 1 459 ? -7.116 -29.680 -2.340 1.00 88.56 459 LEU A N 1
ATOM 3507 C CA . LEU A 1 459 ? -6.824 -28.256 -2.185 1.00 88.56 459 LEU A CA 1
ATOM 3508 C C . LEU A 1 459 ? -8.083 -27.393 -2.319 1.00 88.56 459 LEU A C 1
ATOM 3510 O O . LEU A 1 459 ? -8.784 -27.424 -3.335 1.00 88.56 459 LEU A O 1
ATOM 3514 N N . GLN A 1 460 ? -8.323 -26.585 -1.290 1.00 88.19 460 GLN A N 1
ATOM 3515 C CA . GLN A 1 460 ? -9.361 -25.557 -1.242 1.00 88.19 460 GLN A CA 1
ATOM 3516 C C . GLN A 1 460 ? -8.773 -24.151 -1.383 1.00 88.19 460 GLN A C 1
ATOM 3518 O O . GLN A 1 460 ? -9.411 -23.288 -1.992 1.00 88.19 460 GLN A O 1
ATOM 3523 N N . LEU A 1 461 ? -7.550 -23.946 -0.888 1.00 89.31 461 LEU A N 1
ATOM 3524 C CA . LEU A 1 461 ? -6.808 -22.692 -0.964 1.00 89.31 461 LEU A CA 1
ATOM 3525 C C . LEU A 1 461 ? -5.424 -22.958 -1.550 1.00 89.31 461 LEU A C 1
ATOM 3527 O O . LEU A 1 461 ? -4.670 -23.783 -1.030 1.00 89.31 461 LEU A O 1
ATOM 3531 N N . LEU A 1 462 ? -5.093 -22.243 -2.622 1.00 92.06 462 LEU A N 1
ATOM 3532 C CA . LEU A 1 462 ? -3.759 -22.258 -3.208 1.00 92.06 462 LEU A CA 1
ATOM 3533 C C . LEU A 1 462 ? -3.257 -20.831 -3.399 1.00 92.06 462 LEU A C 1
ATOM 3535 O O . LEU A 1 462 ? -3.875 -20.047 -4.114 1.00 92.06 462 LEU A O 1
ATOM 3539 N N . ASP A 1 463 ? -2.130 -20.507 -2.778 1.00 91.00 463 ASP A N 1
ATOM 3540 C CA . ASP A 1 463 ? -1.552 -19.171 -2.826 1.00 91.00 463 ASP A CA 1
ATOM 3541 C C . ASP A 1 463 ? -0.203 -19.141 -3.534 1.00 91.00 463 ASP A C 1
ATOM 3543 O O . ASP A 1 463 ? 0.806 -19.610 -3.012 1.00 91.00 463 ASP A O 1
ATOM 3547 N N . LEU A 1 464 ? -0.204 -18.581 -4.735 1.00 91.06 464 LEU A N 1
ATOM 3548 C CA . LEU A 1 464 ? 0.930 -18.447 -5.644 1.00 91.06 464 LEU A CA 1
ATOM 3549 C C . LEU A 1 464 ? 1.240 -16.973 -5.931 1.00 91.06 464 LEU A C 1
ATOM 3551 O O . LEU A 1 464 ? 1.869 -16.661 -6.945 1.00 91.06 464 LEU A O 1
ATOM 3555 N N . TYR A 1 465 ? 0.755 -16.050 -5.094 1.00 88.06 465 TYR A N 1
ATOM 3556 C CA . TYR A 1 465 ? 0.987 -14.628 -5.315 1.00 88.06 465 TYR A CA 1
ATOM 3557 C C . TYR A 1 465 ? 2.487 -14.312 -5.349 1.00 88.06 465 TYR A C 1
ATOM 3559 O O . TYR A 1 465 ? 3.242 -14.742 -4.480 1.00 88.06 465 TYR A O 1
ATOM 3567 N N . ASP A 1 466 ? 2.908 -13.569 -6.366 1.00 85.50 466 ASP A N 1
ATOM 3568 C CA . ASP A 1 466 ? 4.298 -13.182 -6.624 1.00 85.50 466 ASP A CA 1
ATOM 3569 C C . ASP A 1 466 ? 5.281 -14.368 -6.756 1.00 85.50 466 ASP A C 1
ATOM 3571 O O . ASP A 1 466 ? 6.472 -14.274 -6.463 1.00 85.50 466 ASP A O 1
ATOM 3575 N N . CYS A 1 467 ? 4.794 -15.525 -7.219 1.00 85.94 467 CYS A N 1
ATOM 3576 C CA . CYS A 1 467 ? 5.664 -16.609 -7.680 1.00 85.94 467 CYS A CA 1
ATOM 3577 C C . CYS A 1 467 ? 6.213 -16.275 -9.075 1.00 85.94 467 CYS A C 1
ATOM 3579 O O . CYS A 1 467 ? 5.457 -16.163 -10.042 1.00 85.94 467 CYS A O 1
ATOM 3581 N N . GLY A 1 468 ? 7.533 -16.123 -9.187 1.00 73.38 468 GLY A N 1
ATOM 3582 C CA . GLY A 1 468 ? 8.193 -15.593 -10.388 1.00 73.38 468 GLY A CA 1
ATOM 3583 C C . GLY A 1 468 ? 8.119 -16.480 -11.639 1.00 73.38 468 GLY A C 1
ATOM 3584 O O . GLY A 1 468 ? 8.298 -15.977 -12.746 1.00 73.38 468 GLY A O 1
ATOM 3585 N N . GLY A 1 469 ? 7.845 -17.781 -11.497 1.00 79.44 469 GLY A N 1
ATOM 3586 C CA . GLY A 1 469 ? 7.797 -18.737 -12.608 1.00 79.44 469 GLY A CA 1
ATOM 3587 C C . GLY A 1 469 ? 6.396 -19.041 -13.148 1.00 79.44 469 GLY A C 1
ATOM 3588 O O . GLY A 1 469 ? 6.262 -19.907 -14.016 1.00 79.44 469 GLY A O 1
ATOM 3589 N N . ILE A 1 470 ? 5.344 -18.413 -12.611 1.00 85.75 470 ILE A N 1
ATOM 3590 C CA . ILE A 1 470 ? 3.957 -18.670 -13.022 1.00 85.75 470 ILE A CA 1
ATOM 3591 C C . ILE A 1 470 ? 3.648 -17.879 -14.295 1.00 85.75 470 ILE A C 1
ATOM 3593 O O . ILE A 1 470 ? 3.658 -16.649 -14.302 1.00 85.75 470 ILE A O 1
ATOM 3597 N N . THR A 1 471 ? 3.340 -18.586 -15.379 1.00 85.44 471 THR A N 1
ATOM 3598 C CA . THR A 1 471 ? 3.005 -18.005 -16.681 1.00 85.44 471 THR A CA 1
ATOM 3599 C C . THR A 1 471 ? 1.518 -18.199 -17.005 1.00 85.44 471 THR A C 1
ATOM 3601 O O . THR A 1 471 ? 0.820 -18.984 -16.355 1.00 85.44 471 THR A O 1
ATOM 3604 N N . PRO A 1 472 ? 0.987 -17.555 -18.063 1.00 81.75 472 PRO A N 1
ATOM 3605 C CA . PRO A 1 472 ? -0.376 -17.806 -18.532 1.00 81.75 472 PRO A CA 1
ATOM 3606 C C . PRO A 1 472 ? -0.685 -19.284 -18.842 1.00 81.75 472 PRO A C 1
ATOM 3608 O O . PRO A 1 472 ? -1.855 -19.677 -18.846 1.00 81.75 472 PRO A O 1
ATOM 3611 N N . LEU A 1 473 ? 0.330 -20.130 -19.069 1.00 83.12 473 LEU A N 1
ATOM 3612 C CA . LEU A 1 473 ? 0.140 -21.567 -19.277 1.00 83.12 473 LEU A CA 1
ATOM 3613 C C . LEU A 1 473 ? -0.331 -22.297 -18.012 1.00 83.12 473 LEU A C 1
ATOM 3615 O O . LEU A 1 473 ? -0.952 -23.352 -18.157 1.00 83.12 473 LEU A O 1
ATOM 3619 N N . ALA A 1 474 ? -0.107 -21.770 -16.801 1.00 84.81 474 ALA A N 1
ATOM 3620 C CA . ALA A 1 474 ? -0.657 -22.341 -15.567 1.00 84.81 474 ALA A CA 1
ATOM 3621 C C . ALA A 1 474 ? -2.193 -22.345 -15.558 1.00 84.81 474 ALA A C 1
ATOM 3623 O O . ALA A 1 474 ? -2.805 -23.271 -15.030 1.00 84.81 474 ALA A O 1
ATOM 3624 N N . ILE A 1 475 ? -2.840 -21.368 -16.207 1.00 84.69 475 ILE A N 1
ATOM 3625 C CA . ILE A 1 475 ? -4.302 -21.187 -16.151 1.00 84.69 475 ILE A CA 1
ATOM 3626 C C . ILE A 1 475 ? -5.067 -22.410 -16.669 1.00 84.69 475 ILE A C 1
ATOM 3628 O O . ILE A 1 475 ? -6.157 -22.715 -16.177 1.00 84.69 475 ILE A O 1
ATOM 3632 N N . ARG A 1 476 ? -4.506 -23.161 -17.627 1.00 85.69 476 ARG A N 1
ATOM 3633 C CA . ARG A 1 476 ? -5.140 -24.393 -18.137 1.00 85.69 476 ARG A CA 1
ATOM 3634 C C . ARG A 1 476 ? -5.354 -25.441 -17.042 1.00 85.69 476 ARG A C 1
ATOM 3636 O O . ARG A 1 476 ? -6.311 -26.201 -17.132 1.00 85.69 476 ARG A O 1
ATOM 3643 N N . TRP A 1 477 ? -4.505 -25.438 -16.017 1.00 86.06 477 TRP A N 1
ATOM 3644 C CA . TRP A 1 477 ? -4.548 -26.368 -14.894 1.00 86.06 477 TRP A CA 1
ATOM 3645 C C . TRP A 1 477 ? -5.492 -25.924 -13.775 1.00 86.06 477 TRP A C 1
ATOM 3647 O O . TRP A 1 477 ? -5.764 -26.716 -12.889 1.00 86.06 477 TRP A O 1
ATOM 3657 N N . PHE A 1 478 ? -6.040 -24.705 -13.813 1.00 88.12 478 PHE A N 1
ATOM 3658 C CA . PHE A 1 478 ? -7.092 -24.270 -12.879 1.00 88.12 478 PHE A CA 1
ATOM 3659 C C . PHE A 1 478 ? -8.510 -24.485 -13.429 1.00 88.12 478 PHE A C 1
ATOM 3661 O O . PHE A 1 478 ? -9.503 -24.431 -12.692 1.00 88.12 478 PHE A O 1
ATOM 3668 N N . LYS A 1 479 ? -8.626 -24.764 -14.732 1.00 84.56 479 LYS A N 1
ATOM 3669 C CA . LYS A 1 479 ? -9.893 -25.124 -15.377 1.00 84.56 479 LYS A CA 1
ATOM 3670 C C . LYS A 1 479 ? -10.344 -26.522 -14.945 1.00 84.56 479 LYS A C 1
ATOM 3672 O O . LYS A 1 479 ? -9.533 -27.386 -14.618 1.00 84.56 479 LYS A O 1
ATOM 3677 N N . LYS A 1 480 ? -11.656 -26.768 -14.997 1.00 80.00 480 LYS A N 1
ATOM 3678 C CA . LYS A 1 480 ? -12.229 -28.108 -14.779 1.00 80.00 480 LYS A CA 1
ATOM 3679 C C . LYS A 1 480 ? -11.581 -29.121 -15.750 1.00 80.00 480 LYS A C 1
ATOM 3681 O O . LYS A 1 480 ? -11.392 -28.766 -16.915 1.00 80.00 480 LYS A O 1
ATOM 3686 N N . PRO A 1 481 ? -11.252 -30.354 -15.312 1.00 83.38 481 PRO A N 1
ATOM 3687 C CA . PRO A 1 481 ? -11.636 -30.995 -14.045 1.00 83.38 481 PRO A CA 1
ATOM 3688 C C . PRO A 1 481 ? -10.657 -30.791 -12.870 1.00 83.38 481 PRO A C 1
ATOM 3690 O O . PRO A 1 481 ? -10.891 -31.345 -11.800 1.00 83.38 481 PRO A O 1
ATOM 3693 N N . TYR A 1 482 ? -9.578 -30.028 -13.047 1.00 84.00 482 TYR A N 1
ATOM 3694 C CA . TYR A 1 482 ? -8.523 -29.874 -12.042 1.00 84.00 482 TYR A CA 1
ATOM 3695 C C . TYR A 1 482 ? -8.959 -29.007 -10.851 1.00 84.00 482 TYR A C 1
ATOM 3697 O O . TYR A 1 482 ? -9.776 -28.088 -10.988 1.00 84.00 482 TYR A O 1
ATOM 3705 N N . PHE A 1 483 ? -8.406 -29.315 -9.674 1.00 87.56 483 PHE A N 1
ATOM 3706 C CA . PHE A 1 483 ? -8.689 -28.647 -8.399 1.00 87.56 483 PHE A CA 1
ATOM 3707 C C . PHE A 1 483 ? -10.191 -28.430 -8.138 1.00 87.56 483 PHE A C 1
ATOM 3709 O O . PHE A 1 483 ? -10.644 -27.294 -7.989 1.00 87.56 483 PHE A O 1
ATOM 3716 N N . PRO A 1 484 ? -11.027 -29.478 -8.128 1.00 83.19 484 PRO A N 1
ATOM 3717 C CA . PRO A 1 484 ? -12.485 -29.333 -8.069 1.00 83.19 484 PRO A CA 1
ATOM 3718 C C . PRO A 1 484 ? -12.990 -28.616 -6.809 1.00 83.19 484 PRO A C 1
ATOM 3720 O O . PRO A 1 484 ? -14.033 -27.973 -6.872 1.00 83.19 484 PRO A O 1
ATOM 3723 N N . ARG A 1 485 ? -12.244 -28.680 -5.697 1.00 84.56 485 ARG A N 1
ATOM 3724 C CA . ARG A 1 485 ? -12.595 -28.044 -4.417 1.00 84.56 485 ARG A CA 1
ATOM 3725 C C . ARG A 1 485 ? -11.969 -26.662 -4.203 1.00 84.56 485 ARG A C 1
ATOM 3727 O O . ARG A 1 485 ? -12.224 -26.062 -3.166 1.00 84.56 485 ARG A O 1
ATOM 3734 N N . LEU A 1 486 ? -11.197 -26.142 -5.163 1.00 86.88 486 LEU A N 1
ATOM 3735 C CA . LEU A 1 486 ? -10.535 -24.843 -5.032 1.00 86.88 486 LEU A CA 1
ATOM 3736 C C . LEU A 1 486 ? -11.568 -23.719 -4.937 1.00 86.88 486 LEU A C 1
ATOM 3738 O O . LEU A 1 486 ? -12.328 -23.492 -5.887 1.00 86.88 486 LEU A O 1
ATOM 3742 N N . ARG A 1 487 ? -11.572 -23.038 -3.790 1.00 84.38 487 ARG A N 1
ATOM 3743 C CA . ARG A 1 487 ? -12.413 -21.877 -3.476 1.00 84.38 487 ARG A CA 1
ATOM 3744 C C . ARG A 1 487 ? -11.613 -20.589 -3.451 1.00 84.38 487 ARG A C 1
ATOM 3746 O O . ARG A 1 487 ? -12.199 -19.530 -3.631 1.00 84.38 487 ARG A O 1
ATOM 3753 N N . TRP A 1 488 ? -10.296 -20.666 -3.284 1.00 86.56 488 TRP A N 1
ATOM 3754 C CA . TRP A 1 488 ? -9.453 -19.488 -3.317 1.00 86.56 488 TRP A CA 1
ATOM 3755 C C . TRP A 1 488 ? -8.124 -19.736 -4.021 1.00 86.56 488 TRP A C 1
ATOM 3757 O O . TRP A 1 488 ? -7.456 -20.744 -3.780 1.00 86.56 488 TRP A O 1
ATOM 3767 N N . LEU A 1 489 ? -7.759 -18.804 -4.897 1.00 88.19 489 LEU A N 1
ATOM 3768 C CA . LEU A 1 489 ? -6.531 -18.835 -5.674 1.00 88.19 489 LEU A CA 1
ATOM 3769 C C . LEU A 1 489 ? -5.847 -17.466 -5.638 1.00 88.19 489 LEU A C 1
ATOM 3771 O O . LEU A 1 489 ? -6.357 -16.495 -6.198 1.00 88.19 489 LEU A O 1
ATOM 3775 N N . GLY A 1 490 ? -4.683 -17.419 -5.001 1.00 85.94 490 GLY A N 1
ATOM 3776 C CA . GLY A 1 490 ? -3.772 -16.283 -5.017 1.00 85.94 490 GLY A CA 1
ATOM 3777 C C . GLY A 1 490 ? -2.807 -16.427 -6.176 1.00 85.94 490 GLY A C 1
ATOM 3778 O O . GLY A 1 490 ? -2.152 -17.454 -6.306 1.00 85.94 490 GLY A O 1
ATOM 3779 N N . VAL A 1 491 ? -2.721 -15.432 -7.044 1.00 83.62 491 VAL A N 1
ATOM 3780 C CA . VAL A 1 491 ? -1.810 -15.431 -8.194 1.00 83.62 491 VAL A CA 1
ATOM 3781 C C . VAL A 1 491 ? -1.317 -14.019 -8.442 1.00 83.62 491 VAL A C 1
ATOM 3783 O O . VAL A 1 491 ? -1.994 -13.047 -8.125 1.00 83.62 491 VAL A O 1
ATOM 3786 N N . THR A 1 492 ? -0.136 -13.884 -9.026 1.00 72.81 492 THR A N 1
ATOM 3787 C CA . THR A 1 492 ? 0.377 -12.576 -9.434 1.00 72.81 492 THR A CA 1
ATOM 3788 C C . THR A 1 492 ? -0.533 -11.954 -10.496 1.00 72.81 492 THR A C 1
ATOM 3790 O O . THR A 1 492 ? -0.969 -12.632 -11.431 1.00 72.81 492 THR A O 1
ATOM 3793 N N . GLY A 1 493 ? -0.766 -10.642 -10.410 1.00 55.94 493 GLY A N 1
ATOM 3794 C CA . GLY A 1 493 ? -1.516 -9.875 -11.414 1.00 55.94 493 GLY A CA 1
ATOM 3795 C C . GLY A 1 493 ? -0.905 -9.870 -12.829 1.00 55.94 493 GLY A C 1
ATOM 3796 O O . GLY A 1 493 ? -1.496 -9.297 -13.739 1.00 55.94 493 GLY A O 1
ATOM 3797 N N . SER A 1 494 ? 0.250 -10.518 -13.031 1.00 53.81 494 SER A N 1
ATOM 3798 C CA . SER A 1 494 ? 0.873 -10.772 -14.337 1.00 53.81 494 SER A CA 1
ATOM 3799 C C . SER A 1 494 ? 0.101 -11.786 -15.196 1.00 53.81 494 SER A C 1
ATOM 3801 O O . SER A 1 494 ? 0.303 -11.851 -16.411 1.00 53.81 494 SER A O 1
ATOM 3803 N N . LEU A 1 495 ? -0.803 -12.576 -14.602 1.00 58.00 495 LEU A N 1
ATOM 3804 C CA . LEU A 1 495 ? -1.717 -13.430 -15.355 1.00 58.00 495 LEU A CA 1
ATOM 3805 C C . LEU A 1 495 ? -2.746 -12.581 -16.118 1.00 58.00 495 LEU A C 1
ATOM 3807 O O . LEU A 1 495 ? -3.416 -11.719 -15.556 1.00 58.00 495 LEU A O 1
ATOM 3811 N N . ASN A 1 496 ? -2.897 -12.853 -17.417 1.00 64.25 496 ASN A N 1
ATOM 3812 C CA . ASN A 1 496 ? -3.784 -12.111 -18.316 1.00 64.25 496 ASN A CA 1
ATOM 3813 C C . ASN A 1 496 ? -5.213 -11.998 -17.745 1.00 64.25 496 ASN A C 1
ATOM 3815 O O . ASN A 1 496 ? -5.894 -13.012 -17.568 1.00 64.25 496 ASN A O 1
ATOM 3819 N N . ARG A 1 497 ? -5.694 -10.763 -17.536 1.00 65.31 497 ARG A N 1
ATOM 3820 C CA . ARG A 1 497 ? -7.026 -10.469 -16.979 1.00 65.31 497 ARG A CA 1
ATOM 3821 C C . ARG A 1 497 ? -8.164 -11.146 -17.746 1.00 65.31 497 ARG A C 1
ATOM 3823 O O . ARG A 1 497 ? -9.093 -11.639 -17.128 1.00 65.31 497 ARG A O 1
ATOM 3830 N N . VAL A 1 498 ? -8.060 -11.290 -19.068 1.00 67.44 498 VAL A N 1
ATOM 3831 C CA . VAL A 1 498 ? -9.055 -12.014 -19.882 1.00 67.44 498 VAL A CA 1
ATOM 3832 C C . VAL A 1 498 ? -9.110 -13.495 -19.509 1.00 67.44 498 VAL A C 1
ATOM 3834 O O . VAL A 1 498 ? -10.188 -14.089 -19.468 1.00 67.44 498 VAL A O 1
ATOM 3837 N N . MET A 1 499 ? -7.955 -14.104 -19.236 1.00 65.81 499 MET A N 1
ATOM 3838 C CA . MET A 1 499 ? -7.865 -15.507 -18.840 1.00 65.81 499 MET A CA 1
ATOM 3839 C C . MET A 1 499 ? -8.318 -15.718 -17.392 1.00 65.81 499 MET A C 1
ATOM 3841 O O . MET A 1 499 ? -8.989 -16.713 -17.119 1.00 65.81 499 MET A O 1
ATOM 3845 N N . VAL A 1 500 ? -8.004 -14.777 -16.498 1.00 68.81 500 VAL A N 1
ATOM 3846 C CA . VAL A 1 500 ? -8.504 -14.751 -15.115 1.00 68.81 500 VAL A CA 1
ATOM 3847 C C . VAL A 1 500 ? -10.025 -14.576 -15.099 1.00 68.81 500 VAL A C 1
ATOM 3849 O O . VAL A 1 500 ? -10.719 -15.394 -14.505 1.00 68.81 500 VAL A O 1
ATOM 3852 N N . ASP A 1 501 ? -10.572 -13.614 -15.840 1.00 71.19 501 ASP A N 1
ATOM 3853 C CA . ASP A 1 501 ? -12.018 -13.400 -15.953 1.00 71.19 501 ASP A CA 1
ATOM 3854 C C . ASP A 1 501 ? -12.720 -14.614 -16.580 1.00 71.19 501 ASP A C 1
ATOM 3856 O O . ASP A 1 501 ? -13.814 -14.995 -16.168 1.00 71.19 501 ASP A O 1
ATOM 3860 N N . ALA A 1 502 ? -12.097 -15.262 -17.573 1.00 74.75 502 ALA A N 1
ATOM 3861 C CA . ALA A 1 502 ? -12.612 -16.503 -18.146 1.00 74.75 502 ALA A CA 1
ATOM 3862 C C . ALA A 1 502 ? -12.604 -17.657 -17.130 1.00 74.75 502 ALA A C 1
ATOM 3864 O O . ALA A 1 502 ? -13.542 -18.455 -17.110 1.00 74.75 502 ALA A O 1
ATOM 3865 N N . LEU A 1 503 ? -11.575 -17.738 -16.281 1.00 77.44 503 LEU A N 1
ATOM 3866 C CA . LEU A 1 503 ? -11.497 -18.719 -15.203 1.00 77.44 503 LEU A CA 1
ATOM 3867 C C . LEU A 1 503 ? -12.589 -18.469 -14.153 1.00 77.44 503 LEU A C 1
ATOM 3869 O O . LEU A 1 503 ? -13.317 -19.408 -13.836 1.00 77.44 503 LEU A O 1
ATOM 3873 N N . VAL A 1 504 ? -12.760 -17.224 -13.696 1.00 74.50 504 VAL A N 1
ATOM 3874 C CA . VAL A 1 504 ? -13.803 -16.821 -12.734 1.00 74.50 504 VAL A CA 1
ATOM 3875 C C . VAL A 1 504 ? -15.201 -17.089 -13.289 1.00 74.50 504 VAL A C 1
ATOM 3877 O O . VAL A 1 504 ? -16.020 -17.684 -12.595 1.00 74.50 504 VAL A O 1
ATOM 3880 N N . ARG A 1 505 ? -15.466 -16.760 -14.562 1.00 74.75 505 ARG A N 1
ATOM 3881 C CA . ARG A 1 505 ? -16.735 -17.119 -15.225 1.00 74.75 505 ARG A CA 1
ATOM 3882 C C . ARG A 1 505 ? -16.974 -18.629 -15.204 1.00 74.75 505 ARG A C 1
ATOM 3884 O O . ARG A 1 505 ? -18.042 -19.078 -14.816 1.00 74.75 505 ARG A O 1
ATOM 3891 N N . SER A 1 506 ? -15.955 -19.428 -15.527 1.00 77.12 506 SER A N 1
ATOM 3892 C CA . SER A 1 506 ? -16.070 -20.895 -15.503 1.00 77.12 506 SER A CA 1
ATOM 3893 C C . SER A 1 506 ? -16.172 -21.507 -14.091 1.00 77.12 506 SER A C 1
ATOM 3895 O O . SER A 1 506 ? -16.517 -22.688 -13.949 1.00 77.12 506 SER A O 1
ATOM 3897 N N . ARG A 1 507 ? -15.841 -20.731 -13.046 1.00 80.81 507 ARG A N 1
ATOM 3898 C CA . ARG A 1 507 ? -15.766 -21.146 -11.636 1.00 80.81 507 ARG A CA 1
ATOM 3899 C C . ARG A 1 507 ? -16.279 -20.023 -10.709 1.00 80.81 507 ARG A C 1
ATOM 3901 O O . ARG A 1 507 ? -15.476 -19.388 -10.033 1.00 80.81 507 ARG A O 1
ATOM 3908 N N . PRO A 1 508 ? -17.602 -19.804 -10.609 1.00 70.56 508 PRO A N 1
ATOM 3909 C CA . PRO A 1 508 ? -18.178 -18.647 -9.905 1.00 70.56 508 PRO A CA 1
ATOM 3910 C C . PRO A 1 508 ? -17.924 -18.621 -8.387 1.00 70.56 508 PRO A C 1
ATOM 3912 O O . PRO A 1 508 ? -17.984 -17.559 -7.774 1.00 70.56 508 PRO A O 1
ATOM 3915 N N . PHE A 1 509 ? -17.613 -19.774 -7.783 1.00 75.19 509 PHE A N 1
ATOM 3916 C CA . PHE A 1 509 ? -17.272 -19.903 -6.359 1.00 75.19 509 PHE A CA 1
ATOM 3917 C C . PHE A 1 509 ? -15.761 -19.830 -6.078 1.00 75.19 509 PHE A C 1
ATOM 3919 O O . PHE A 1 509 ? -15.349 -20.018 -4.936 1.00 75.19 509 PHE A O 1
ATOM 3926 N N . LEU A 1 510 ? -14.932 -19.604 -7.106 1.00 79.38 510 LEU A N 1
ATOM 3927 C CA . LEU A 1 510 ? -13.495 -19.392 -6.948 1.00 79.38 510 LEU A CA 1
ATOM 3928 C C . LEU A 1 510 ? -13.222 -17.904 -6.710 1.00 79.38 510 LEU A C 1
ATOM 3930 O O . LEU A 1 510 ? -13.406 -17.074 -7.600 1.00 79.38 510 LEU A O 1
ATOM 3934 N N . HIS A 1 511 ? -12.740 -17.577 -5.518 1.00 79.25 511 HIS A N 1
ATOM 3935 C CA . HIS A 1 511 ? -12.189 -16.272 -5.205 1.00 79.25 511 HIS A CA 1
ATOM 3936 C C . HIS A 1 511 ? -10.767 -16.160 -5.766 1.00 79.25 511 HIS A C 1
ATOM 3938 O O . HIS A 1 511 ? -9.866 -16.894 -5.364 1.00 79.25 511 HIS A O 1
ATOM 3944 N N . MET A 1 512 ? -10.562 -15.223 -6.687 1.00 77.94 512 MET A N 1
ATOM 3945 C CA . MET A 1 512 ? -9.242 -14.898 -7.225 1.00 77.94 512 MET A CA 1
ATOM 3946 C C . MET A 1 512 ? -8.659 -13.715 -6.457 1.00 77.94 512 MET A C 1
ATOM 3948 O O . MET A 1 512 ? -9.245 -12.636 -6.478 1.00 77.94 512 MET A O 1
ATOM 3952 N N . ALA A 1 513 ? -7.503 -13.906 -5.828 1.00 73.75 513 ALA A N 1
ATOM 3953 C CA . ALA A 1 513 ? -6.709 -12.833 -5.244 1.00 73.75 513 ALA A CA 1
ATOM 3954 C C . ALA A 1 513 ? -5.529 -12.516 -6.169 1.00 73.75 513 ALA A C 1
ATOM 3956 O O . ALA A 1 513 ? -4.661 -13.358 -6.393 1.00 73.75 513 ALA A O 1
ATOM 3957 N N . CYS A 1 514 ? -5.531 -11.324 -6.761 1.00 68.81 514 CYS A N 1
ATOM 3958 C CA . CYS A 1 514 ? -4.562 -10.911 -7.784 1.00 68.81 514 CYS A CA 1
ATOM 3959 C C . CYS A 1 514 ? -3.725 -9.693 -7.373 1.00 68.81 514 CYS A C 1
ATOM 3961 O O . CYS A 1 514 ? -2.772 -9.345 -8.070 1.00 68.81 514 CYS A O 1
ATOM 3963 N N . ARG A 1 515 ? -4.083 -9.028 -6.268 1.00 59.34 515 ARG A N 1
ATOM 3964 C CA . ARG A 1 515 ? -3.467 -7.769 -5.804 1.00 59.34 515 ARG A CA 1
ATOM 3965 C C . ARG A 1 515 ? -2.670 -7.948 -4.520 1.00 59.34 515 ARG A C 1
ATOM 3967 O O . ARG A 1 515 ? -2.493 -7.014 -3.749 1.00 59.34 515 ARG A O 1
ATOM 3974 N N . GLY A 1 516 ? -2.252 -9.180 -4.264 1.00 58.38 516 GLY A N 1
ATOM 3975 C CA . GLY A 1 516 ? -1.568 -9.534 -3.036 1.00 58.38 516 GLY A CA 1
ATOM 3976 C C . GLY A 1 516 ? -2.514 -9.678 -1.862 1.00 58.38 516 GLY A C 1
ATOM 3977 O O . GLY A 1 516 ? -2.021 -9.845 -0.753 1.00 58.38 516 GLY A O 1
ATOM 3978 N N . GLU A 1 517 ? -3.835 -9.700 -2.086 1.00 57.28 517 GLU A N 1
ATOM 3979 C CA . GLU A 1 517 ? -4.804 -9.956 -1.023 1.00 57.28 517 GLU A CA 1
ATOM 3980 C C . GLU A 1 517 ? -4.465 -11.305 -0.383 1.00 57.28 517 GLU A C 1
ATOM 3982 O O . GLU A 1 517 ? -4.483 -12.327 -1.063 1.00 57.28 517 GLU A O 1
ATOM 3987 N N . GLU A 1 518 ? -4.082 -11.331 0.888 1.00 54.41 518 GLU A N 1
ATOM 3988 C CA . GLU A 1 518 ? -3.802 -12.573 1.607 1.00 54.41 518 GLU A CA 1
ATOM 3989 C C . GLU A 1 518 ? -5.092 -13.080 2.253 1.00 54.41 518 GLU A C 1
ATOM 3991 O O . GLU A 1 518 ? -5.639 -12.435 3.151 1.00 54.41 518 GLU A O 1
ATOM 3996 N N . LEU A 1 519 ? -5.576 -14.260 1.834 1.00 47.16 519 LEU A N 1
ATOM 3997 C CA . LEU A 1 519 ? -6.613 -14.954 2.598 1.00 47.16 519 LEU A CA 1
ATOM 3998 C C . LEU A 1 519 ? -6.015 -15.340 3.948 1.00 47.16 519 LEU A C 1
ATOM 4000 O O . LEU A 1 519 ? -5.135 -16.204 4.031 1.00 47.16 519 LEU A O 1
ATOM 4004 N N . GLY A 1 520 ? -6.513 -14.716 5.006 1.00 40.75 520 GLY A N 1
ATOM 4005 C CA . GLY A 1 520 ? -6.122 -15.094 6.353 1.00 40.75 520 GLY A CA 1
ATOM 4006 C C . GLY A 1 520 ? -4.988 -14.287 6.971 1.00 40.75 520 GLY A C 1
ATOM 4007 O O . GLY A 1 520 ? -4.678 -14.565 8.123 1.00 40.75 520 GLY A O 1
ATOM 4008 N N . ASN A 1 521 ? -4.423 -13.251 6.333 1.00 31.73 521 ASN A N 1
ATOM 4009 C CA . ASN A 1 521 ? -3.549 -12.345 7.103 1.00 31.73 521 ASN A CA 1
ATOM 4010 C C . ASN A 1 521 ? -4.355 -11.405 8.024 1.00 31.73 521 ASN A C 1
ATOM 4012 O O . ASN A 1 521 ? -3.865 -10.982 9.063 1.00 31.73 521 ASN A O 1
ATOM 4016 N N . LEU A 1 522 ? -5.657 -11.245 7.749 1.00 29.69 522 LEU A N 1
ATOM 4017 C CA . LEU A 1 522 ? -6.644 -10.732 8.711 1.00 29.69 522 LEU A CA 1
ATOM 4018 C C . LEU A 1 522 ? -6.969 -11.716 9.860 1.00 29.69 522 LEU A C 1
ATOM 4020 O O . LEU A 1 522 ? -7.662 -11.327 10.795 1.00 29.69 522 LEU A O 1
ATOM 4024 N N . TYR A 1 523 ? -6.475 -12.963 9.825 1.00 33.56 523 TYR A N 1
ATOM 4025 C CA . TYR A 1 523 ? -6.780 -13.995 10.832 1.00 33.56 523 TYR A CA 1
ATOM 4026 C C . TYR A 1 523 ? -5.628 -14.323 11.792 1.00 33.56 523 TYR A C 1
ATOM 4028 O O . TYR A 1 523 ? -5.868 -14.925 12.842 1.00 33.56 523 TYR A O 1
ATOM 4036 N N . TRP A 1 524 ? -4.401 -13.880 11.510 1.00 33.75 524 TRP A N 1
ATOM 4037 C CA . TRP A 1 524 ? -3.258 -14.119 12.405 1.00 33.75 524 TRP A CA 1
ATOM 4038 C C . TRP A 1 524 ? -2.689 -12.847 13.041 1.00 33.75 524 TRP A C 1
ATOM 4040 O O . TRP A 1 524 ? -1.954 -12.958 14.031 1.00 33.75 524 TRP A O 1
ATOM 4050 N N . ASP A 1 525 ? -3.066 -11.672 12.524 1.00 31.56 525 ASP A N 1
ATOM 4051 C CA . ASP A 1 525 ? -2.729 -10.356 13.080 1.00 31.56 525 ASP A CA 1
ATOM 4052 C C . ASP A 1 525 ? -3.960 -9.544 13.508 1.00 31.56 525 ASP A C 1
ATOM 4054 O O . ASP A 1 525 ? -4.068 -8.336 13.333 1.00 31.56 525 ASP A O 1
ATOM 4058 N N . ARG A 1 526 ? -4.912 -10.237 14.132 1.00 29.98 526 ARG A N 1
ATOM 4059 C CA . ARG A 1 526 ? -5.793 -9.616 15.114 1.00 29.98 526 ARG A CA 1
ATOM 4060 C C . ARG A 1 526 ? -5.409 -10.164 16.478 1.00 29.98 526 ARG A C 1
ATOM 4062 O O . ARG A 1 526 ? -5.743 -11.296 16.832 1.00 29.98 526 ARG A O 1
ATOM 4069 N N . SER A 1 527 ? -4.783 -9.320 17.291 1.00 32.44 527 SER A N 1
ATOM 4070 C CA . SER A 1 527 ? -4.922 -9.397 18.749 1.00 32.44 527 SER A CA 1
ATOM 4071 C C . SER A 1 527 ? -6.396 -9.542 19.172 1.00 32.44 527 SER A C 1
ATOM 4073 O O . SER A 1 527 ? -6.640 -10.154 20.203 1.00 32.44 527 SER A O 1
ATOM 4075 N N . ALA A 1 528 ? -7.350 -9.116 18.327 1.00 32.16 528 ALA A N 1
ATOM 4076 C CA . ALA A 1 528 ? -8.785 -9.048 18.604 1.00 32.16 528 ALA A CA 1
ATOM 4077 C C . ALA A 1 528 ? -9.699 -10.211 18.113 1.00 32.16 528 ALA A C 1
ATOM 4079 O O . ALA A 1 528 ? -10.847 -10.265 18.543 1.00 32.16 528 ALA A O 1
ATOM 4080 N N . ASP A 1 529 ? -9.271 -11.176 17.275 1.00 27.20 529 ASP A N 1
ATOM 4081 C CA . ASP A 1 529 ? -10.210 -12.174 16.676 1.00 27.20 529 ASP A CA 1
ATOM 4082 C C . ASP A 1 529 ? -10.081 -13.625 17.164 1.00 27.20 529 ASP A C 1
ATOM 4084 O O . ASP A 1 529 ? -10.571 -14.555 16.530 1.00 27.20 529 ASP A O 1
ATOM 4088 N N . TRP A 1 530 ? -9.490 -13.839 18.340 1.00 28.16 530 TRP A N 1
ATOM 4089 C CA . TRP A 1 530 ? -9.351 -15.176 18.943 1.00 28.16 530 TRP A CA 1
ATOM 4090 C C . TRP A 1 530 ? -10.187 -15.366 20.214 1.00 28.16 530 TRP A C 1
ATOM 4092 O O . TRP A 1 530 ? -9.767 -16.057 21.140 1.00 28.16 530 TRP A O 1
ATOM 4102 N N . TYR A 1 531 ? -11.375 -14.765 20.250 1.00 29.75 531 TYR A N 1
ATOM 4103 C CA . TYR A 1 531 ? -12.418 -15.111 21.214 1.00 29.75 531 TYR A CA 1
ATOM 4104 C C . TYR A 1 531 ? -13.660 -15.607 20.470 1.00 29.75 531 TYR A C 1
ATOM 4106 O O . TYR A 1 531 ? -14.695 -14.944 20.456 1.00 29.75 531 TYR A O 1
ATOM 4114 N N . ARG A 1 532 ? -13.552 -16.790 19.856 1.00 25.83 532 ARG A N 1
ATOM 4115 C CA . ARG A 1 532 ? -14.668 -17.731 19.959 1.00 25.83 532 ARG A CA 1
ATOM 4116 C C . ARG A 1 532 ? -14.571 -18.381 21.332 1.00 25.83 532 ARG A C 1
ATOM 4118 O O . ARG A 1 532 ? -13.476 -18.691 21.793 1.00 25.83 532 ARG A O 1
ATOM 4125 N N . HIS A 1 533 ? -15.722 -18.430 21.978 1.00 28.14 533 HIS A N 1
ATOM 4126 C CA . HIS A 1 533 ? -15.955 -18.973 23.299 1.00 28.14 533 HIS A CA 1
ATOM 4127 C C . HIS A 1 533 ? -15.488 -20.428 23.404 1.00 28.14 533 HIS A C 1
ATOM 4129 O O . HIS A 1 533 ? -15.625 -21.193 22.452 1.00 28.14 533 HIS A O 1
ATOM 4135 N N . ASP A 1 534 ? -15.005 -20.788 24.593 1.00 26.16 534 ASP A N 1
ATOM 4136 C CA . ASP A 1 534 ? -15.171 -22.127 25.156 1.00 26.16 534 ASP A CA 1
ATOM 4137 C C . ASP A 1 534 ? -16.677 -22.400 25.341 1.00 26.16 534 ASP A C 1
ATOM 4139 O O . ASP A 1 534 ? -17.202 -22.312 26.445 1.00 26.16 534 ASP A O 1
ATOM 4143 N N . ASP A 1 535 ? -17.370 -22.671 24.241 1.00 27.39 535 ASP A N 1
ATOM 4144 C CA . ASP A 1 535 ? -18.627 -23.413 24.201 1.00 27.39 535 ASP A CA 1
ATOM 4145 C C . ASP A 1 535 ? -18.523 -24.323 22.967 1.00 27.39 535 ASP A C 1
ATOM 4147 O O . ASP A 1 535 ? -18.619 -23.841 21.844 1.00 27.39 535 ASP A O 1
ATOM 4151 N N . ASP A 1 536 ? -18.178 -25.594 23.197 1.00 31.83 536 ASP A N 1
ATOM 4152 C CA . ASP A 1 536 ? -18.479 -26.834 22.447 1.00 31.83 536 ASP A CA 1
ATOM 4153 C C . ASP A 1 536 ? -18.762 -26.847 20.914 1.00 31.83 536 ASP A C 1
ATOM 4155 O O . ASP A 1 536 ? -19.279 -27.842 20.420 1.00 31.83 536 ASP A O 1
ATOM 4159 N N . ASP A 1 537 ? -18.359 -25.865 20.105 1.00 31.53 537 ASP A N 1
ATOM 4160 C CA . ASP A 1 537 ? -18.550 -25.882 18.642 1.00 31.53 537 ASP A CA 1
ATOM 4161 C C . ASP A 1 537 ? -17.230 -26.128 17.890 1.00 31.53 537 ASP A C 1
ATOM 4163 O O . ASP A 1 537 ? -16.699 -25.281 17.165 1.00 31.53 537 ASP A O 1
ATOM 4167 N N . LEU A 1 538 ? -16.720 -27.355 18.030 1.00 28.55 538 LEU A N 1
ATOM 4168 C CA . LEU A 1 538 ? -15.713 -27.951 17.140 1.00 28.55 538 LEU A CA 1
ATOM 4169 C C . LEU A 1 538 ? -16.293 -28.397 15.769 1.00 28.55 538 LEU A C 1
ATOM 4171 O O . LEU A 1 538 ? -15.557 -28.975 14.974 1.00 28.55 538 LEU A O 1
ATOM 4175 N N . ASP A 1 539 ? -17.554 -28.078 15.434 1.00 37.38 539 ASP A N 1
ATOM 4176 C CA . ASP A 1 539 ? -18.302 -28.764 14.356 1.00 37.38 539 ASP A CA 1
ATOM 4177 C C . ASP A 1 539 ? -18.648 -27.938 13.084 1.00 37.38 539 ASP A C 1
ATOM 4179 O O . ASP A 1 539 ? -19.117 -28.498 12.088 1.00 37.38 539 ASP A O 1
ATOM 4183 N N . GLU A 1 540 ? -18.412 -26.620 13.012 1.00 36.38 540 GLU A N 1
ATOM 4184 C CA . GLU A 1 540 ? -18.898 -25.822 11.857 1.00 36.38 540 GLU A CA 1
ATOM 4185 C C . GLU A 1 540 ? -18.039 -25.913 10.578 1.00 36.38 540 GLU A C 1
ATOM 4187 O O . GLU A 1 540 ? -18.554 -25.700 9.474 1.00 36.38 540 GLU A O 1
ATOM 4192 N N . LEU A 1 541 ? -16.747 -26.253 10.677 1.00 34.91 541 LEU A N 1
ATOM 4193 C CA . LEU A 1 541 ? -15.902 -26.436 9.485 1.00 34.91 541 LEU A CA 1
ATOM 4194 C C . LEU A 1 541 ? -16.190 -27.781 8.785 1.00 34.91 541 LEU A C 1
ATOM 4196 O O . LEU A 1 541 ? -16.005 -27.891 7.572 1.00 34.91 541 LEU A O 1
ATOM 4200 N N . GLU A 1 542 ? -16.704 -28.779 9.517 1.00 33.69 542 GLU A N 1
ATOM 4201 C CA . GLU A 1 542 ? -17.109 -30.080 8.967 1.00 33.69 542 GLU A CA 1
ATOM 4202 C C . GLU A 1 542 ? -18.474 -30.030 8.256 1.00 33.69 542 GLU A C 1
ATOM 4204 O O . GLU A 1 542 ? -18.649 -30.669 7.216 1.00 33.69 542 GLU A O 1
ATOM 4209 N N . GLN A 1 543 ? -19.438 -29.226 8.725 1.00 30.36 543 GLN A N 1
ATOM 4210 C CA . GLN A 1 543 ? -20.783 -29.196 8.121 1.00 30.36 543 GLN A CA 1
ATOM 4211 C C . GLN A 1 543 ? -20.854 -28.482 6.761 1.00 30.36 543 GLN A C 1
ATOM 4213 O O . GLN A 1 543 ? -21.677 -28.841 5.913 1.00 30.36 543 GLN A O 1
ATOM 4218 N N . TRP A 1 544 ? -19.959 -27.529 6.483 1.00 34.69 544 TRP A N 1
ATOM 4219 C CA . TRP A 1 544 ? -19.909 -26.850 5.178 1.00 34.69 544 TRP A CA 1
ATOM 4220 C C . TRP A 1 544 ? -19.308 -27.718 4.052 1.00 34.69 544 TRP A C 1
ATOM 4222 O O . TRP A 1 544 ? -19.366 -27.361 2.870 1.00 34.69 544 TRP A O 1
ATOM 4232 N N . ILE A 1 545 ? -18.738 -28.878 4.402 1.00 34.41 545 ILE A N 1
ATOM 4233 C CA . ILE A 1 545 ? -18.130 -29.833 3.466 1.00 34.41 545 ILE A CA 1
ATOM 4234 C C . ILE A 1 545 ? -19.187 -30.719 2.779 1.00 34.41 545 ILE A C 1
ATOM 4236 O O . ILE A 1 545 ? -18.911 -31.259 1.707 1.00 34.41 545 ILE A O 1
ATOM 4240 N N . LEU A 1 546 ? -20.404 -30.842 3.327 1.00 27.88 546 LEU A N 1
ATOM 4241 C CA . LEU A 1 546 ? -21.342 -31.891 2.903 1.00 27.88 546 LEU A CA 1
ATOM 4242 C C . LEU A 1 546 ? -22.451 -31.473 1.923 1.00 27.88 546 LEU A C 1
ATOM 4244 O O . LEU A 1 546 ? -22.881 -32.326 1.154 1.00 27.88 546 LEU A O 1
ATOM 4248 N N . ASN A 1 547 ? -22.885 -30.209 1.857 1.00 27.59 547 ASN A N 1
ATOM 4249 C CA . ASN A 1 547 ? -24.075 -29.846 1.066 1.00 27.59 547 ASN A CA 1
ATOM 4250 C C . ASN A 1 547 ? -23.843 -28.620 0.165 1.00 27.59 547 ASN A C 1
ATOM 4252 O O . ASN A 1 547 ? -23.882 -27.484 0.629 1.00 27.59 547 ASN A O 1
ATOM 4256 N N . GLY A 1 548 ? -23.633 -28.838 -1.138 1.00 29.80 548 GLY A N 1
ATOM 4257 C CA . GLY A 1 548 ? -23.579 -27.779 -2.149 1.00 29.80 548 GLY A CA 1
ATOM 4258 C C . GLY A 1 548 ? -24.516 -28.067 -3.320 1.00 29.80 548 GLY A C 1
ATOM 4259 O O . GLY A 1 548 ? -24.489 -29.169 -3.859 1.00 29.80 548 GLY A O 1
ATOM 4260 N N . GLU A 1 549 ? -25.279 -27.063 -3.757 1.00 24.22 549 GLU A N 1
ATOM 4261 C CA . GLU A 1 549 ? -25.910 -27.040 -5.085 1.00 24.22 549 GLU A CA 1
ATOM 4262 C C . GLU A 1 549 ? -25.659 -25.689 -5.801 1.00 24.22 549 GLU A C 1
ATOM 4264 O O . GLU A 1 549 ? -25.567 -24.659 -5.128 1.00 24.22 549 GLU A O 1
ATOM 4269 N N . PRO A 1 550 ? -25.510 -25.662 -7.147 1.00 32.03 550 PRO A N 1
ATOM 4270 C CA . PRO A 1 550 ? -25.141 -24.466 -7.927 1.00 32.03 550 PRO A CA 1
ATOM 4271 C C . PRO A 1 550 ? -26.320 -23.858 -8.719 1.00 32.03 550 PRO A C 1
ATOM 4273 O O . PRO A 1 550 ? -27.235 -24.604 -9.028 1.00 32.03 550 PRO A O 1
ATOM 4276 N N . LEU A 1 551 ? -26.264 -22.569 -9.129 1.00 22.69 551 LEU A N 1
ATOM 4277 C CA . LEU A 1 551 ? -26.967 -21.943 -10.295 1.00 22.69 551 LEU A CA 1
ATOM 4278 C C . LEU A 1 551 ? -26.522 -20.438 -10.497 1.00 22.69 551 LEU A C 1
ATOM 4280 O O . LEU A 1 551 ? -25.805 -19.948 -9.625 1.00 22.69 551 LEU A O 1
ATOM 4284 N N . PRO A 1 552 ? -26.811 -19.713 -11.623 1.00 27.30 552 PRO A N 1
ATOM 4285 C CA . PRO A 1 552 ? -25.778 -19.146 -12.525 1.00 27.30 552 PRO A CA 1
ATOM 4286 C C . PRO A 1 552 ? -25.805 -17.624 -12.906 1.00 27.30 552 PRO A C 1
ATOM 4288 O O . PRO A 1 552 ? -26.808 -16.940 -12.752 1.00 27.30 552 PRO A O 1
ATOM 4291 N N . GLU A 1 553 ? -24.641 -17.205 -13.448 1.00 24.22 553 GLU A N 1
ATOM 4292 C CA . GLU A 1 553 ? -24.141 -16.190 -14.439 1.00 24.22 553 GLU A CA 1
ATOM 4293 C C . GLU A 1 553 ? -24.859 -14.894 -14.941 1.00 24.22 553 GLU A C 1
ATOM 4295 O O . GLU A 1 553 ? -26.028 -14.903 -15.313 1.00 24.22 553 GLU A O 1
ATOM 4300 N N . GLY A 1 554 ? -24.015 -13.853 -15.173 1.00 26.62 554 GLY A N 1
ATOM 4301 C CA . GLY A 1 554 ? -24.102 -12.744 -16.176 1.00 26.62 554 GLY A CA 1
ATOM 4302 C C . GLY A 1 554 ? -23.963 -11.329 -15.559 1.00 26.62 554 GLY A C 1
ATOM 4303 O O . GLY A 1 554 ? -24.611 -11.094 -14.552 1.00 26.62 554 GLY A O 1
ATOM 4304 N N . GLU A 1 555 ? -23.181 -10.313 -15.988 1.00 21.78 555 GLU A N 1
ATOM 4305 C CA . GLU A 1 555 ? -22.441 -9.909 -17.216 1.00 21.78 555 GLU A CA 1
ATOM 4306 C C . GLU A 1 555 ? -21.314 -8.860 -16.883 1.00 21.78 555 GLU A C 1
ATOM 4308 O O . GLU A 1 555 ? -21.193 -8.424 -15.742 1.00 21.78 555 GLU A O 1
ATOM 4313 N N . ALA A 1 556 ? -20.460 -8.471 -17.856 1.00 26.64 556 ALA A N 1
ATOM 4314 C CA . ALA A 1 556 ? -19.133 -7.814 -17.708 1.00 26.64 556 ALA A CA 1
ATOM 4315 C C . ALA A 1 556 ? -19.036 -6.289 -18.040 1.00 26.64 556 ALA A C 1
ATOM 4317 O O . ALA A 1 556 ? -19.857 -5.776 -18.795 1.00 26.64 556 ALA A O 1
ATOM 4318 N N . ALA A 1 557 ? -17.969 -5.586 -17.583 1.00 24.61 557 ALA A N 1
ATOM 4319 C CA . ALA A 1 557 ? -17.635 -4.180 -17.940 1.00 24.61 557 ALA A CA 1
ATOM 4320 C C . ALA A 1 557 ? -16.103 -3.853 -18.017 1.00 24.61 557 ALA A C 1
ATOM 4322 O O . ALA A 1 557 ? -15.287 -4.524 -17.388 1.00 24.61 557 ALA A O 1
ATOM 4323 N N . MET A 1 558 ? -15.725 -2.827 -18.812 1.00 25.47 558 MET A N 1
ATOM 4324 C CA . MET A 1 558 ? -14.365 -2.408 -19.271 1.00 25.47 558 MET A CA 1
ATOM 4325 C C . MET A 1 558 ? -13.466 -1.637 -18.250 1.00 25.47 558 MET A C 1
ATOM 4327 O O . MET A 1 558 ? -13.954 -1.165 -17.231 1.00 25.47 558 MET A O 1
ATOM 4331 N N . ALA A 1 559 ? -12.147 -1.500 -18.530 1.00 35.22 559 ALA A N 1
ATOM 4332 C CA . ALA A 1 559 ? -11.064 -1.006 -17.636 1.00 35.22 559 ALA A CA 1
ATOM 4333 C C . ALA A 1 559 ? -10.601 0.474 -17.832 1.00 35.22 559 ALA A C 1
ATOM 4335 O O . ALA A 1 559 ? -10.819 1.052 -18.893 1.00 35.22 559 ALA A O 1
ATOM 4336 N N . ALA A 1 560 ? -9.926 1.053 -16.816 1.00 38.06 560 ALA A N 1
ATOM 4337 C CA . ALA A 1 560 ? -9.612 2.490 -16.607 1.00 38.06 560 ALA A CA 1
ATOM 4338 C C . ALA A 1 560 ? -8.094 2.876 -16.737 1.00 38.06 560 ALA A C 1
ATOM 4340 O O . ALA A 1 560 ? -7.263 1.970 -16.668 1.00 38.06 560 ALA A O 1
ATOM 4341 N N . PRO A 1 561 ? -7.717 4.174 -16.917 1.00 52.84 561 PRO A N 1
ATOM 4342 C CA . PRO A 1 561 ? -6.331 4.663 -17.176 1.00 52.84 561 PRO A CA 1
ATOM 4343 C C . PRO A 1 561 ? -5.404 4.855 -15.936 1.00 52.84 561 PRO A C 1
ATOM 4345 O O . PRO A 1 561 ? -5.901 4.966 -14.819 1.00 52.84 561 PRO A O 1
ATOM 4348 N N . VAL A 1 562 ? -4.065 4.932 -16.133 1.00 76.25 562 VAL A N 1
ATOM 4349 C CA . VAL A 1 562 ? -3.020 5.135 -15.075 1.00 76.25 562 VAL A CA 1
ATOM 4350 C C . VAL A 1 562 ? -2.691 6.606 -14.790 1.00 76.25 562 VAL A C 1
ATOM 4352 O O . VAL A 1 562 ? -2.883 7.440 -15.664 1.00 76.25 562 VAL A O 1
ATOM 4355 N N . THR A 1 563 ? -2.126 6.945 -13.624 1.00 80.75 563 THR A N 1
ATOM 4356 C CA . THR A 1 563 ? -1.911 8.333 -13.159 1.00 80.75 563 THR A CA 1
ATOM 4357 C C . THR A 1 563 ? -0.442 8.673 -12.870 1.00 80.75 563 THR A C 1
ATOM 4359 O O . THR A 1 563 ? 0.235 7.968 -12.131 1.00 80.75 563 THR A O 1
ATOM 4362 N N . VAL A 1 564 ? 0.049 9.805 -13.382 1.00 78.69 564 VAL A N 1
ATOM 4363 C CA . VAL A 1 564 ? 1.366 10.402 -13.086 1.00 78.69 564 VAL A CA 1
ATOM 4364 C C . VAL A 1 564 ? 1.153 11.676 -12.268 1.00 78.69 564 VAL A C 1
ATOM 4366 O O . VAL A 1 564 ? 0.391 12.534 -12.680 1.00 78.69 564 VAL A O 1
ATOM 4369 N N . TYR A 1 565 ? 1.831 11.854 -11.141 1.00 80.62 565 TYR A N 1
ATOM 4370 C CA . TYR A 1 565 ? 1.724 13.051 -10.306 1.00 80.62 565 TYR A CA 1
ATOM 4371 C C . TYR A 1 565 ? 2.964 13.931 -10.452 1.00 80.62 565 TYR A C 1
ATOM 4373 O O . TYR A 1 565 ? 4.085 13.492 -10.177 1.00 80.62 565 TYR A O 1
ATOM 4381 N N . GLY A 1 566 ? 2.766 15.189 -10.832 1.00 67.69 566 GLY A N 1
ATOM 4382 C CA . GLY A 1 566 ? 3.822 16.193 -10.935 1.00 67.69 566 GLY A CA 1
ATOM 4383 C C . GLY A 1 566 ? 3.663 17.105 -12.153 1.00 67.69 566 GLY A C 1
ATOM 4384 O O . GLY A 1 566 ? 2.925 16.789 -13.082 1.00 67.69 566 GLY A O 1
ATOM 4385 N N . PRO A 1 567 ? 4.351 18.258 -12.185 1.00 68.62 567 PRO A N 1
ATOM 4386 C CA . PRO A 1 567 ? 4.241 19.182 -13.307 1.00 68.62 567 PRO A CA 1
ATOM 4387 C C . PRO A 1 567 ? 5.006 18.656 -14.534 1.00 68.62 567 PRO A C 1
ATOM 4389 O O . PRO A 1 567 ? 6.166 18.264 -14.410 1.00 68.62 567 PRO A O 1
ATOM 4392 N N . MET A 1 568 ? 4.401 18.720 -15.729 1.00 70.81 568 MET A N 1
ATOM 4393 C CA . MET A 1 568 ? 4.999 18.239 -16.996 1.00 70.81 568 MET A CA 1
ATOM 4394 C C . MET A 1 568 ? 6.337 18.901 -17.369 1.00 70.81 568 MET A C 1
ATOM 4396 O O . MET A 1 568 ? 7.125 18.324 -18.114 1.00 70.81 568 MET A O 1
ATOM 4400 N N . ILE A 1 569 ? 6.626 20.084 -16.814 1.00 68.25 569 ILE A N 1
ATOM 4401 C CA . ILE A 1 569 ? 7.920 20.773 -16.944 1.00 68.25 569 ILE A CA 1
ATOM 4402 C C . ILE A 1 569 ? 9.066 20.061 -16.195 1.00 68.25 569 ILE A C 1
ATOM 4404 O O . ILE A 1 569 ? 10.240 20.320 -16.447 1.00 68.25 569 ILE A O 1
ATOM 4408 N N . SER A 1 570 ? 8.756 19.192 -15.228 1.00 80.56 570 SER A N 1
ATOM 4409 C CA . SER A 1 570 ? 9.778 18.456 -14.487 1.00 80.56 570 SER A CA 1
ATOM 4410 C C . SER A 1 570 ? 10.450 17.435 -15.410 1.00 80.56 570 SER A C 1
ATOM 4412 O O . SER A 1 570 ? 9.741 16.603 -15.982 1.00 80.56 570 SER A O 1
ATOM 4414 N N . PRO A 1 571 ? 11.796 17.395 -15.495 1.00 83.00 571 PRO A N 1
ATOM 4415 C CA . PRO A 1 571 ? 12.501 16.424 -16.333 1.00 83.00 571 PRO A CA 1
ATOM 4416 C C . PRO A 1 571 ? 12.144 14.979 -15.968 1.00 83.00 571 PRO A C 1
ATOM 4418 O O . PRO A 1 571 ? 12.021 14.110 -16.827 1.00 83.00 571 PRO A O 1
ATOM 4421 N N . ALA A 1 572 ? 11.927 14.725 -14.676 1.00 89.44 572 ALA A N 1
ATOM 4422 C CA . ALA A 1 572 ? 11.581 13.411 -14.160 1.00 89.44 572 ALA A CA 1
ATOM 4423 C C . ALA A 1 572 ? 10.131 13.005 -14.501 1.00 89.44 572 ALA A C 1
ATOM 4425 O O . ALA A 1 572 ? 9.881 11.829 -14.754 1.00 89.44 572 ALA A O 1
ATOM 4426 N N . VAL A 1 573 ? 9.192 13.958 -14.555 1.00 85.25 573 VAL A N 1
ATOM 4427 C CA . VAL A 1 573 ? 7.799 13.717 -14.989 1.00 85.25 573 VAL A CA 1
ATOM 4428 C C . VAL A 1 573 ? 7.745 13.535 -16.510 1.00 85.25 573 VAL A C 1
ATOM 4430 O O . VAL A 1 573 ? 7.130 12.587 -16.991 1.00 85.25 573 VAL A O 1
ATOM 4433 N N . ALA A 1 574 ? 8.460 14.379 -17.262 1.00 85.69 574 ALA A N 1
ATOM 4434 C CA . ALA A 1 574 ? 8.577 14.295 -18.717 1.00 85.69 574 ALA A CA 1
ATOM 4435 C C . ALA A 1 574 ? 9.161 12.950 -19.177 1.00 85.69 574 ALA A C 1
ATOM 4437 O O . ALA A 1 574 ? 8.663 12.361 -20.133 1.00 85.69 574 ALA A O 1
ATOM 4438 N N . ARG A 1 575 ? 10.157 12.416 -18.453 1.00 94.69 575 ARG A N 1
ATOM 4439 C CA . ARG A 1 575 ? 10.713 11.073 -18.688 1.00 94.69 575 ARG A CA 1
ATOM 4440 C C . ARG A 1 575 ? 9.638 9.983 -18.617 1.00 94.69 575 ARG A C 1
ATOM 4442 O O . ARG A 1 575 ? 9.542 9.148 -19.510 1.00 94.69 575 ARG A O 1
ATOM 4449 N N . VAL A 1 576 ? 8.813 10.012 -17.569 1.00 96.06 576 VAL A N 1
ATOM 4450 C CA . VAL A 1 576 ? 7.726 9.040 -17.365 1.00 96.06 576 VAL A CA 1
ATOM 4451 C C . VAL A 1 576 ? 6.659 9.176 -18.451 1.00 96.06 576 VAL A C 1
ATOM 4453 O O . VAL A 1 576 ? 6.236 8.170 -19.015 1.00 96.06 576 VAL A O 1
ATOM 4456 N N . ALA A 1 577 ? 6.274 10.405 -18.797 1.00 87.25 577 ALA A N 1
ATOM 4457 C CA . ALA A 1 577 ? 5.318 10.668 -19.868 1.00 87.25 577 ALA A CA 1
ATOM 4458 C C . ALA A 1 577 ? 5.831 10.192 -21.239 1.00 87.25 577 ALA A C 1
ATOM 4460 O O . ALA A 1 577 ? 5.083 9.560 -21.981 1.00 87.25 577 ALA A O 1
ATOM 4461 N N . ALA A 1 578 ? 7.109 10.426 -21.556 1.00 92.12 578 ALA A N 1
ATOM 4462 C CA . ALA A 1 578 ? 7.730 9.939 -22.788 1.00 92.12 578 ALA A CA 1
ATOM 4463 C C . ALA A 1 578 ? 7.696 8.408 -22.862 1.00 92.12 578 ALA A C 1
ATOM 4465 O O . ALA A 1 578 ? 7.355 7.853 -23.903 1.00 92.12 578 ALA A O 1
ATOM 4466 N N . CYS A 1 579 ? 7.981 7.728 -21.746 1.00 96.25 579 CYS A N 1
ATOM 4467 C CA . CYS A 1 579 ? 7.903 6.272 -21.663 1.00 96.25 579 CYS A CA 1
ATOM 4468 C C . CYS A 1 579 ? 6.465 5.764 -21.872 1.00 96.25 579 CYS A C 1
ATOM 4470 O O . CYS A 1 579 ? 6.244 4.879 -22.692 1.00 96.25 579 CYS A O 1
ATOM 4472 N N . LEU A 1 580 ? 5.466 6.363 -21.213 1.00 93.25 580 LEU A N 1
ATOM 4473 C CA . LEU A 1 580 ? 4.051 5.998 -21.395 1.00 93.25 580 LEU A CA 1
ATOM 4474 C C . LEU A 1 580 ? 3.578 6.199 -22.841 1.00 93.25 580 LEU A C 1
ATOM 4476 O O . LEU A 1 580 ? 2.828 5.373 -23.357 1.00 93.25 580 LEU A O 1
ATOM 4480 N N . LEU A 1 581 ? 4.042 7.265 -23.500 1.00 89.12 581 LEU A N 1
ATOM 4481 C CA . LEU A 1 581 ? 3.730 7.555 -24.900 1.00 89.12 581 LEU A CA 1
ATOM 4482 C C . LEU A 1 581 ? 4.425 6.602 -25.870 1.00 89.12 581 LEU A C 1
ATOM 4484 O O . LEU A 1 581 ? 3.782 6.143 -26.804 1.00 89.12 581 LEU A O 1
ATOM 4488 N N . GLU A 1 582 ? 5.697 6.265 -25.649 1.00 92.62 582 GLU A N 1
ATOM 4489 C CA . GLU A 1 582 ? 6.365 5.210 -26.423 1.00 92.62 582 GLU A CA 1
ATOM 4490 C C . GLU A 1 582 ? 5.656 3.866 -26.258 1.00 92.62 582 GLU A C 1
ATOM 4492 O O . GLU A 1 582 ? 5.621 3.079 -27.194 1.00 92.62 582 GLU A O 1
ATOM 4497 N N . LYS A 1 583 ? 5.066 3.599 -25.090 1.00 90.50 583 LYS A N 1
ATOM 4498 C CA . LYS A 1 583 ? 4.354 2.353 -24.783 1.00 90.50 583 LYS A CA 1
ATOM 4499 C C . LYS A 1 583 ? 2.861 2.386 -25.124 1.00 90.50 583 LYS A C 1
ATOM 4501 O O . LYS A 1 583 ? 2.175 1.416 -24.820 1.00 90.50 583 LYS A O 1
ATOM 4506 N N . ASP A 1 584 ? 2.354 3.445 -25.761 1.00 86.75 584 ASP A N 1
ATOM 4507 C CA . ASP A 1 584 ? 0.931 3.625 -26.098 1.00 86.75 584 ASP A CA 1
ATOM 4508 C C . ASP A 1 584 ? -0.029 3.388 -24.910 1.00 86.75 584 ASP A C 1
ATOM 4510 O O . ASP A 1 584 ? -1.149 2.895 -25.065 1.00 86.75 584 ASP A O 1
ATOM 4514 N N . VAL A 1 585 ? 0.401 3.734 -23.695 1.00 81.12 585 VAL A N 1
ATOM 4515 C CA . VAL A 1 585 ? -0.395 3.559 -22.474 1.00 81.12 585 VAL A CA 1
ATOM 4516 C C . VAL A 1 585 ? -1.208 4.828 -22.220 1.00 81.12 585 VAL A C 1
ATOM 4518 O O . VAL A 1 585 ? -0.617 5.899 -22.104 1.00 81.12 585 VAL A O 1
ATOM 4521 N N . PRO A 1 586 ? -2.548 4.768 -22.095 1.00 74.62 586 PRO A N 1
ATOM 4522 C CA . PRO A 1 586 ? -3.344 5.933 -21.711 1.00 74.62 586 PRO A CA 1
ATOM 4523 C C . PRO A 1 586 ? -3.056 6.354 -20.263 1.00 74.62 586 PRO A C 1
ATOM 4525 O O . PRO A 1 586 ? -3.210 5.543 -19.349 1.00 74.62 586 PRO A O 1
ATOM 4528 N N . PHE A 1 587 ? -2.694 7.622 -20.038 1.00 76.56 587 PHE A N 1
ATOM 4529 C CA . PHE A 1 587 ? -2.320 8.117 -18.708 1.00 76.56 587 PHE A CA 1
ATOM 4530 C C . PHE A 1 587 ? -2.838 9.523 -18.383 1.00 76.56 587 PHE A C 1
ATOM 4532 O O . PHE A 1 587 ? -3.035 10.343 -19.278 1.00 76.56 587 PHE A O 1
ATOM 4539 N N . GLN A 1 588 ? -3.070 9.776 -17.092 1.00 68.38 588 GLN A N 1
ATOM 4540 C CA . GLN A 1 588 ? -3.338 11.091 -16.495 1.00 68.38 588 GLN A CA 1
ATOM 4541 C C . GLN A 1 588 ? -2.074 11.742 -16.002 1.00 68.38 588 GLN A C 1
ATOM 4543 O O . GLN A 1 588 ? -1.168 11.048 -15.545 1.00 68.38 588 GLN A O 1
ATOM 4548 N N . VAL A 1 589 ? -2.088 13.072 -15.976 1.00 65.19 589 VAL A N 1
ATOM 4549 C CA . VAL A 1 589 ? -1.129 13.849 -15.200 1.00 65.19 589 VAL A CA 1
ATOM 4550 C C . VAL A 1 589 ? -1.886 14.659 -14.156 1.00 65.19 589 VAL A C 1
ATOM 4552 O O . VAL A 1 589 ? -2.591 15.607 -14.488 1.00 65.19 589 VAL A O 1
ATOM 4555 N N . GLU A 1 590 ? -1.723 14.287 -12.893 1.00 72.88 590 GLU A N 1
ATOM 4556 C CA . GLU A 1 590 ? -2.223 15.038 -11.748 1.00 72.88 590 GLU A CA 1
ATOM 4557 C C . GLU A 1 590 ? -1.214 16.139 -11.385 1.00 72.88 590 GLU A C 1
ATOM 4559 O O . GLU A 1 590 ? -0.047 15.842 -11.083 1.00 72.88 590 GLU A O 1
ATOM 4564 N N . PRO A 1 591 ? -1.613 17.420 -11.429 1.00 58.25 591 PRO A N 1
ATOM 4565 C CA . PRO A 1 591 ? -0.711 18.522 -11.135 1.00 58.25 591 PRO A CA 1
ATOM 4566 C C . PRO A 1 591 ? -0.309 18.532 -9.653 1.00 58.25 591 PRO A C 1
ATOM 4568 O O . PRO A 1 591 ? -1.097 18.208 -8.771 1.00 58.25 591 PRO A O 1
ATOM 4571 N N . VAL A 1 592 ? 0.932 18.944 -9.383 1.00 59.50 592 VAL A N 1
ATOM 4572 C CA . VAL A 1 592 ? 1.458 19.153 -8.025 1.00 59.50 592 VAL A CA 1
ATOM 4573 C C . VAL A 1 592 ? 2.124 20.522 -7.985 1.00 59.50 592 VAL A C 1
ATOM 4575 O O . VAL A 1 592 ? 3.101 20.760 -8.707 1.00 59.50 592 VAL A O 1
ATOM 4578 N N . ASP A 1 593 ? 1.616 21.433 -7.154 1.00 61.69 593 ASP A N 1
ATOM 4579 C CA . ASP A 1 593 ? 2.168 22.778 -7.012 1.00 61.69 593 ASP A CA 1
ATOM 4580 C C . ASP A 1 593 ? 3.442 22.749 -6.155 1.00 61.69 593 ASP A C 1
ATOM 4582 O O . ASP A 1 593 ? 3.448 22.769 -4.917 1.00 61.69 593 ASP A O 1
ATOM 4586 N N . MET A 1 594 ? 4.576 22.725 -6.853 1.00 63.53 594 MET A N 1
ATOM 4587 C CA . MET A 1 594 ? 5.897 22.736 -6.231 1.00 63.53 594 MET A CA 1
ATOM 4588 C C . MET A 1 594 ? 6.177 24.043 -5.472 1.00 63.53 594 MET A C 1
ATOM 4590 O O . MET A 1 594 ? 6.961 24.032 -4.527 1.00 63.53 594 MET A O 1
ATOM 4594 N N . SER A 1 595 ? 5.543 25.159 -5.852 1.00 55.72 595 SER A N 1
ATOM 4595 C CA . SER A 1 595 ? 5.774 26.473 -5.236 1.00 55.72 595 SER A CA 1
ATOM 4596 C C . SER A 1 595 ? 5.061 26.635 -3.894 1.00 55.72 595 SER A C 1
ATOM 4598 O O . SER A 1 595 ? 5.593 27.288 -2.998 1.00 55.72 595 SER A O 1
ATOM 4600 N N . LYS A 1 596 ? 3.911 25.973 -3.726 1.00 60.22 596 LYS A N 1
ATOM 4601 C CA . LYS A 1 596 ? 3.162 25.901 -2.461 1.00 60.22 596 LYS A CA 1
ATOM 4602 C C . LYS A 1 596 ? 3.635 24.788 -1.529 1.00 60.22 596 LYS A C 1
ATOM 4604 O O . LYS A 1 596 ? 3.119 24.652 -0.425 1.00 60.22 596 LYS A O 1
ATOM 4609 N N . GLY A 1 597 ? 4.604 23.982 -1.961 1.00 63.81 597 GLY A N 1
ATOM 4610 C CA . GLY A 1 597 ? 5.101 22.866 -1.164 1.00 63.81 597 GLY A CA 1
ATOM 4611 C C . GLY A 1 597 ? 4.164 21.656 -1.135 1.00 63.81 597 GLY A C 1
ATOM 4612 O O . GLY A 1 597 ? 4.302 20.830 -0.242 1.00 63.81 597 GLY A O 1
ATOM 4613 N N . GLU A 1 598 ? 3.246 21.493 -2.097 1.00 68.12 598 GLU A N 1
ATOM 4614 C CA . GLU A 1 598 ? 2.291 20.365 -2.107 1.00 68.12 598 GLU A CA 1
ATOM 4615 C C . GLU A 1 598 ? 2.988 19.004 -2.180 1.00 68.12 598 GLU A C 1
ATOM 4617 O O . GLU A 1 598 ? 2.593 18.062 -1.499 1.00 68.12 598 GLU A O 1
ATOM 4622 N N . HIS A 1 599 ? 4.103 18.928 -2.907 1.00 81.06 599 HIS A N 1
ATOM 4623 C CA . HIS A 1 599 ? 5.010 17.778 -2.922 1.00 81.06 599 HIS A CA 1
ATOM 4624 C C . HIS A 1 599 ? 5.620 17.427 -1.548 1.00 81.06 599 HIS A C 1
ATOM 4626 O O . HIS A 1 599 ? 6.244 16.384 -1.404 1.00 81.06 599 HIS A O 1
ATOM 4632 N N . LYS A 1 600 ? 5.475 18.287 -0.535 1.00 80.75 600 LYS A N 1
ATOM 4633 C CA . LYS A 1 600 ? 5.880 18.052 0.861 1.00 80.75 600 LYS A CA 1
ATOM 4634 C C . LYS A 1 600 ? 4.685 17.842 1.796 1.00 80.75 600 LYS A C 1
ATOM 4636 O O . LYS A 1 600 ? 4.881 17.673 2.996 1.00 80.75 600 LYS A O 1
ATOM 4641 N N . SER A 1 601 ? 3.459 17.865 1.275 1.00 79.31 601 SER A N 1
ATOM 4642 C CA . SER A 1 601 ? 2.254 17.637 2.072 1.00 79.31 601 SER A CA 1
ATOM 4643 C C . SER A 1 601 ? 2.181 16.185 2.565 1.00 79.31 601 SER A C 1
ATOM 4645 O O . SER A 1 601 ? 2.627 15.275 1.860 1.00 79.31 601 SER A O 1
ATOM 4647 N N . PRO A 1 602 ? 1.570 15.921 3.734 1.00 71.75 602 PRO A N 1
ATOM 4648 C CA . PRO A 1 602 ? 1.410 14.559 4.241 1.00 71.75 602 PRO A CA 1
ATOM 4649 C C . PRO A 1 602 ? 0.672 13.620 3.274 1.00 71.75 602 PRO A C 1
ATOM 4651 O O . PRO A 1 602 ? 0.966 12.430 3.235 1.00 71.75 602 PRO A O 1
ATOM 4654 N N . SER A 1 603 ? -0.272 14.135 2.478 1.00 70.81 603 SER A N 1
ATOM 4655 C CA . SER A 1 603 ? -1.002 13.360 1.466 1.00 70.81 603 SER A CA 1
ATOM 4656 C C . SER A 1 603 ? -0.117 12.964 0.284 1.00 70.81 603 SER A C 1
ATOM 4658 O O . SER A 1 603 ? -0.204 11.831 -0.179 1.00 70.81 603 SER A O 1
ATOM 4660 N N . PHE A 1 604 ? 0.767 13.853 -0.173 1.00 73.38 604 PHE A N 1
ATOM 4661 C CA . PHE A 1 604 ? 1.701 13.546 -1.254 1.00 73.38 604 PHE A CA 1
ATOM 4662 C C . PHE A 1 604 ? 2.876 12.672 -0.787 1.00 73.38 604 PHE A C 1
ATOM 4664 O O . PHE A 1 604 ? 3.306 11.784 -1.518 1.00 73.38 604 PHE A O 1
ATOM 4671 N N . LEU A 1 605 ? 3.354 12.850 0.450 1.00 80.62 605 LEU A N 1
ATOM 4672 C CA . LEU A 1 605 ? 4.419 12.021 1.033 1.00 80.62 605 LEU A CA 1
ATOM 4673 C C . LEU A 1 605 ? 4.021 10.544 1.176 1.00 80.62 605 LEU A C 1
ATOM 4675 O O . LEU A 1 605 ? 4.888 9.677 1.140 1.00 80.62 605 LEU A O 1
ATOM 4679 N N . LYS A 1 606 ? 2.719 10.242 1.263 1.00 78.00 606 LYS A N 1
ATOM 4680 C CA . LYS A 1 606 ? 2.201 8.864 1.177 1.00 78.00 606 LYS A CA 1
ATOM 4681 C C . LYS A 1 606 ? 2.381 8.238 -0.212 1.00 78.00 606 LYS A C 1
ATOM 4683 O O . LYS A 1 606 ? 2.433 7.019 -0.311 1.00 78.00 606 LYS A O 1
ATOM 4688 N N . LEU A 1 607 ? 2.456 9.051 -1.269 1.00 79.44 607 LEU A N 1
ATOM 4689 C CA . LEU A 1 607 ? 2.678 8.603 -2.650 1.00 79.44 607 LEU A CA 1
ATOM 4690 C C . LEU A 1 607 ? 4.170 8.593 -3.016 1.00 79.44 607 LEU A C 1
ATOM 4692 O O . LEU A 1 607 ? 4.614 7.736 -3.775 1.00 79.44 607 LEU A O 1
ATOM 4696 N N . GLN A 1 608 ? 4.942 9.547 -2.487 1.00 88.88 608 GLN A N 1
ATOM 4697 C CA . GLN A 1 608 ? 6.386 9.655 -2.687 1.00 88.88 608 GLN A CA 1
ATOM 4698 C C . GLN A 1 608 ? 7.060 10.182 -1.399 1.00 88.88 608 GLN A C 1
ATOM 4700 O O . GLN A 1 608 ? 7.067 11.397 -1.162 1.00 88.88 608 GLN A O 1
ATOM 4705 N N . PRO A 1 609 ? 7.654 9.294 -0.573 1.00 78.88 609 PRO A N 1
ATOM 4706 C CA . PRO A 1 609 ? 8.158 9.603 0.773 1.00 78.88 609 PRO A CA 1
ATOM 4707 C C . PRO A 1 609 ? 9.283 10.645 0.834 1.00 78.88 609 PRO A C 1
ATOM 4709 O O . PRO A 1 609 ? 9.477 11.276 1.871 1.00 78.88 609 PRO A O 1
ATOM 4712 N N . PHE A 1 610 ? 10.011 10.884 -0.258 1.00 83.25 610 PHE A N 1
ATOM 4713 C CA . PHE A 1 610 ? 11.065 11.909 -0.310 1.00 83.25 610 PHE A CA 1
ATOM 4714 C C . PHE A 1 610 ? 10.528 13.312 -0.630 1.00 83.25 610 PHE A C 1
ATOM 4716 O O . PHE A 1 610 ? 11.265 14.309 -0.631 1.00 83.25 610 PHE A O 1
ATOM 4723 N N . GLY A 1 611 ? 9.228 13.406 -0.914 1.00 82.75 611 GLY A N 1
ATOM 4724 C CA . GLY A 1 611 ? 8.558 14.630 -1.311 1.00 82.75 611 GLY A CA 1
ATOM 4725 C C . GLY A 1 611 ? 9.198 15.240 -2.549 1.00 82.75 611 GLY A C 1
ATOM 4726 O O . GLY A 1 611 ? 9.660 16.378 -2.519 1.00 82.75 611 GLY A O 1
ATOM 4727 N N . GLN A 1 612 ? 9.334 14.437 -3.597 1.00 85.88 612 GLN A N 1
ATOM 4728 C CA . GLN A 1 612 ? 9.848 14.802 -4.915 1.00 85.88 612 GLN A CA 1
ATOM 4729 C C . GLN A 1 612 ? 8.830 14.370 -5.977 1.00 85.88 612 GLN A C 1
ATOM 4731 O O . GLN A 1 612 ? 7.909 13.622 -5.683 1.00 85.88 612 GLN A O 1
ATOM 4736 N N . VAL A 1 613 ? 8.979 14.824 -7.217 1.00 83.62 613 VAL A N 1
ATOM 4737 C CA . VAL A 1 613 ? 8.140 14.382 -8.345 1.00 83.62 613 VAL A CA 1
ATOM 4738 C C . VAL A 1 613 ? 9.000 13.603 -9.345 1.00 83.62 613 VAL A C 1
ATOM 4740 O O . VAL A 1 613 ? 10.175 13.947 -9.506 1.00 83.62 613 VAL A O 1
ATOM 4743 N N . PRO A 1 614 ? 8.455 12.610 -10.068 1.00 88.75 614 PRO A N 1
ATOM 4744 C CA . PRO A 1 614 ? 7.063 12.156 -10.076 1.00 88.75 614 PRO A CA 1
ATOM 4745 C C . PRO A 1 614 ? 6.715 11.178 -8.942 1.00 88.75 614 PRO A C 1
ATOM 4747 O O . PRO A 1 614 ? 7.588 10.481 -8.422 1.00 88.75 614 PRO A O 1
ATOM 4750 N N . ALA A 1 615 ? 5.420 11.070 -8.648 1.00 87.62 615 ALA A N 1
ATOM 4751 C CA . ALA A 1 615 ? 4.824 9.821 -8.164 1.00 87.62 615 ALA A CA 1
ATOM 4752 C C . ALA A 1 615 ? 3.998 9.206 -9.304 1.00 87.62 615 ALA A C 1
ATOM 4754 O O . ALA A 1 615 ? 3.517 9.929 -10.174 1.00 87.62 615 ALA A O 1
ATOM 4755 N N . PHE A 1 616 ? 3.832 7.893 -9.340 1.00 91.00 616 PHE A N 1
ATOM 4756 C CA . PHE A 1 616 ? 3.066 7.198 -10.375 1.00 91.00 616 PHE A CA 1
ATOM 4757 C C . PHE A 1 616 ? 2.126 6.195 -9.718 1.00 91.00 616 PHE A C 1
ATOM 4759 O O . PHE A 1 616 ? 2.548 5.469 -8.825 1.00 91.00 616 PHE A O 1
ATOM 4766 N N . LYS A 1 617 ? 0.867 6.143 -10.147 1.00 83.19 617 LYS A N 1
ATOM 4767 C CA . LYS A 1 617 ? -0.157 5.247 -9.613 1.00 83.19 617 LYS A CA 1
ATOM 4768 C C . LYS A 1 617 ? -0.829 4.484 -10.744 1.00 83.19 617 LYS A C 1
ATOM 4770 O O . LYS A 1 617 ? -1.421 5.065 -11.648 1.00 83.19 617 LYS A O 1
ATOM 4775 N N . ASP A 1 618 ? -0.764 3.172 -10.641 1.00 74.31 618 ASP A N 1
ATOM 4776 C CA . ASP A 1 618 ? -1.500 2.214 -11.451 1.00 74.31 618 ASP A CA 1
ATOM 4777 C C . ASP A 1 618 ? -2.561 1.543 -10.561 1.00 74.31 618 ASP A C 1
ATOM 4779 O O . ASP A 1 618 ? -2.489 1.588 -9.333 1.00 74.31 618 ASP A O 1
ATOM 4783 N N . SER A 1 619 ? -3.536 0.874 -11.167 1.00 56.75 619 SER A N 1
ATOM 4784 C CA . SER A 1 619 ? -4.511 0.010 -10.491 1.00 56.75 619 SER A CA 1
ATOM 4785 C C . SER A 1 619 ? -3.881 -1.089 -9.615 1.00 56.75 619 SER A C 1
ATOM 4787 O O . SER A 1 619 ? -4.571 -1.655 -8.767 1.00 56.75 619 SER A O 1
ATOM 4789 N N . LEU A 1 620 ? -2.591 -1.376 -9.828 1.00 57.31 620 LEU A N 1
ATOM 4790 C CA . LEU A 1 620 ? -1.805 -2.405 -9.147 1.00 57.31 620 LEU A CA 1
ATOM 4791 C C . LEU A 1 620 ? -0.886 -1.864 -8.043 1.00 57.31 620 LEU A C 1
ATOM 4793 O O . LEU A 1 620 ? -0.613 -2.589 -7.093 1.00 57.31 620 LEU A O 1
ATOM 4797 N N . THR A 1 621 ? -0.356 -0.641 -8.168 1.00 69.62 621 THR A N 1
ATOM 4798 C CA . THR A 1 621 ? 0.700 -0.143 -7.266 1.00 69.62 621 THR A CA 1
ATOM 4799 C C . THR A 1 621 ? 0.917 1.373 -7.369 1.00 69.62 621 THR A C 1
ATOM 4801 O O . THR A 1 621 ? 0.470 2.017 -8.320 1.00 69.62 621 THR A O 1
ATOM 4804 N N . THR A 1 622 ? 1.633 1.945 -6.396 1.00 81.56 622 THR A N 1
ATOM 4805 C CA . THR A 1 622 ? 2.218 3.292 -6.474 1.00 81.56 622 THR A CA 1
ATOM 4806 C C . THR A 1 622 ? 3.740 3.172 -6.534 1.00 81.56 622 THR A C 1
ATOM 4808 O O . THR A 1 622 ? 4.348 2.554 -5.665 1.00 81.56 622 THR A O 1
ATOM 4811 N N . VAL A 1 623 ? 4.359 3.756 -7.560 1.00 86.06 623 VAL A N 1
ATOM 4812 C CA . VAL A 1 623 ? 5.804 3.701 -7.817 1.00 86.06 623 VAL A CA 1
ATOM 4813 C C . VAL A 1 623 ? 6.371 5.115 -7.792 1.00 86.06 623 VAL A C 1
ATOM 4815 O O . VAL A 1 623 ? 5.750 6.065 -8.271 1.00 86.06 623 VAL A O 1
ATOM 4818 N N . PHE A 1 624 ? 7.575 5.256 -7.255 1.00 86.69 624 PHE A N 1
ATOM 4819 C CA . PHE A 1 624 ? 8.319 6.506 -7.235 1.00 86.69 624 PHE A CA 1
ATOM 4820 C C . PHE A 1 624 ? 9.742 6.287 -7.786 1.00 86.69 624 PHE A C 1
ATOM 4822 O O . PHE A 1 624 ? 10.137 5.150 -8.017 1.00 86.69 624 PHE A O 1
ATOM 4829 N N . GLU A 1 625 ? 10.487 7.366 -8.050 1.00 89.56 625 GLU A N 1
ATOM 4830 C CA . GLU A 1 625 ? 11.697 7.413 -8.902 1.00 89.56 625 GLU A CA 1
ATOM 4831 C C . GLU A 1 625 ? 11.426 7.239 -10.403 1.00 89.56 625 GLU A C 1
ATOM 4833 O O . GLU A 1 625 ? 11.117 6.158 -10.891 1.00 89.56 625 GLU A O 1
ATOM 4838 N N . SER A 1 626 ? 11.621 8.304 -11.190 1.00 93.94 626 SER A N 1
ATOM 4839 C CA . SER A 1 626 ? 11.270 8.317 -12.626 1.00 93.94 626 SER A CA 1
ATOM 4840 C C . SER A 1 626 ? 11.904 7.201 -13.471 1.00 93.94 626 SER A C 1
ATOM 4842 O O . SER A 1 626 ? 11.251 6.708 -14.387 1.00 93.94 626 SER A O 1
ATOM 4844 N N . ARG A 1 627 ? 13.138 6.764 -13.175 1.00 93.75 627 ARG A N 1
ATOM 4845 C CA . ARG A 1 627 ? 13.792 5.643 -13.884 1.00 93.75 627 ARG A CA 1
ATOM 4846 C C . ARG A 1 627 ? 13.182 4.296 -13.495 1.00 93.75 627 ARG A C 1
ATOM 4848 O O . ARG A 1 627 ? 12.935 3.472 -14.368 1.00 93.75 627 ARG A O 1
ATOM 4855 N N . ALA A 1 628 ? 12.875 4.100 -12.212 1.00 92.12 628 ALA A N 1
ATOM 4856 C CA . ALA A 1 628 ? 12.177 2.908 -11.735 1.00 92.12 628 ALA A CA 1
ATOM 4857 C C . ALA A 1 628 ? 10.746 2.840 -12.289 1.00 92.12 628 ALA A C 1
ATOM 4859 O O . ALA A 1 628 ? 10.326 1.788 -12.757 1.00 92.12 628 ALA A O 1
ATOM 4860 N N . ILE A 1 629 ? 10.043 3.977 -12.342 1.00 95.44 629 ILE A N 1
ATOM 4861 C CA . ILE A 1 629 ? 8.729 4.096 -12.983 1.00 95.44 629 ILE A CA 1
ATOM 4862 C C . ILE A 1 629 ? 8.818 3.733 -14.471 1.00 95.44 629 ILE A C 1
ATOM 4864 O O . ILE A 1 629 ? 7.988 2.974 -14.956 1.00 95.44 629 ILE A O 1
ATOM 4868 N N . CYS A 1 630 ? 9.830 4.209 -15.205 1.00 95.75 630 CYS A N 1
ATOM 4869 C CA . CYS A 1 630 ? 9.987 3.843 -16.615 1.00 95.75 630 CYS A CA 1
ATOM 4870 C C . CYS A 1 630 ? 10.275 2.348 -16.812 1.00 95.75 630 CYS A C 1
ATOM 4872 O O . CYS A 1 630 ? 9.698 1.758 -17.722 1.00 95.75 630 CYS A O 1
ATOM 4874 N N . ARG A 1 631 ? 11.103 1.729 -15.954 1.00 93.69 631 ARG A N 1
ATOM 4875 C CA . ARG A 1 631 ? 11.324 0.270 -15.955 1.00 93.69 631 ARG A CA 1
ATOM 4876 C C . ARG A 1 631 ? 10.015 -0.477 -15.691 1.00 93.69 631 ARG A C 1
ATOM 4878 O O . ARG A 1 631 ? 9.652 -1.349 -16.471 1.00 93.69 631 ARG A O 1
ATOM 4885 N N . TYR A 1 632 ? 9.261 -0.054 -14.673 1.00 93.00 632 TYR A N 1
ATOM 4886 C CA . TYR A 1 632 ? 7.933 -0.590 -14.373 1.00 93.00 632 TYR A CA 1
ATOM 4887 C C . TYR A 1 632 ? 6.993 -0.476 -15.576 1.00 93.00 632 TYR A C 1
ATOM 4889 O O . TYR A 1 632 ? 6.370 -1.460 -15.941 1.00 93.00 632 TYR A O 1
ATOM 4897 N N . ILE A 1 633 ? 6.910 0.684 -16.235 1.00 92.94 633 ILE A N 1
ATOM 4898 C CA . ILE A 1 633 ? 6.047 0.870 -17.410 1.00 92.94 633 ILE A CA 1
ATOM 4899 C C . ILE A 1 633 ? 6.474 -0.059 -18.551 1.00 92.94 633 ILE A C 1
ATOM 4901 O O . ILE A 1 633 ? 5.624 -0.669 -19.197 1.00 92.94 633 ILE A O 1
ATOM 4905 N N . CYS A 1 634 ? 7.780 -0.191 -18.793 1.00 90.44 634 CYS A N 1
ATOM 4906 C CA . CYS A 1 634 ? 8.295 -1.093 -19.819 1.00 90.44 634 CYS A CA 1
ATOM 4907 C C . CYS A 1 634 ? 7.943 -2.555 -19.534 1.00 90.44 634 CYS A C 1
ATOM 4909 O O . CYS A 1 634 ? 7.597 -3.268 -20.471 1.00 90.44 634 CYS A O 1
ATOM 4911 N N . ASP A 1 635 ? 7.999 -2.980 -18.271 1.00 86.06 635 ASP A N 1
ATOM 4912 C CA . ASP A 1 635 ? 7.737 -4.363 -17.866 1.00 86.06 635 ASP A CA 1
ATOM 4913 C C . ASP A 1 635 ? 6.226 -4.657 -17.768 1.00 86.06 635 ASP A C 1
ATOM 4915 O O . ASP A 1 635 ? 5.746 -5.647 -18.320 1.00 86.06 635 ASP A O 1
ATOM 4919 N N . GLN A 1 636 ? 5.452 -3.761 -17.150 1.00 85.88 636 GLN A N 1
ATOM 4920 C CA . GLN A 1 636 ? 4.001 -3.879 -16.968 1.00 85.88 636 GLN A CA 1
ATOM 4921 C C . GLN A 1 636 ? 3.238 -3.785 -18.293 1.00 85.88 636 GLN A C 1
ATOM 4923 O O . GLN A 1 636 ? 2.264 -4.504 -18.512 1.00 85.88 636 GLN A O 1
ATOM 4928 N N . TYR A 1 637 ? 3.682 -2.903 -19.190 1.00 86.25 637 TYR A N 1
ATOM 4929 C CA . TYR A 1 637 ? 3.072 -2.678 -20.500 1.00 86.25 637 TYR A CA 1
ATOM 4930 C C . TYR A 1 637 ? 3.953 -3.223 -21.626 1.00 86.25 637 TYR A C 1
ATOM 4932 O O . TYR A 1 637 ? 3.977 -2.665 -22.722 1.00 86.25 637 TYR A O 1
ATOM 4940 N N . ALA A 1 638 ? 4.688 -4.315 -21.377 1.00 80.50 638 ALA A N 1
ATOM 4941 C CA . ALA A 1 638 ? 5.666 -4.883 -22.309 1.00 80.50 638 ALA A CA 1
ATOM 4942 C C . ALA A 1 638 ? 5.118 -5.088 -23.731 1.00 80.50 638 ALA A C 1
ATOM 4944 O O . ALA A 1 638 ? 5.824 -4.800 -24.699 1.00 80.50 638 ALA A O 1
ATOM 4945 N N . ASP A 1 639 ? 3.850 -5.483 -23.863 1.00 80.06 639 ASP A N 1
ATOM 4946 C CA . ASP A 1 639 ? 3.213 -5.765 -25.153 1.00 80.06 639 ASP A CA 1
ATOM 4947 C C . ASP A 1 639 ? 2.527 -4.551 -25.819 1.00 80.06 639 ASP A C 1
ATOM 4949 O O . ASP A 1 639 ? 2.037 -4.680 -26.945 1.00 80.06 639 ASP A O 1
ATOM 4953 N N . SER A 1 640 ? 2.528 -3.378 -25.178 1.00 81.50 640 SER A N 1
ATOM 4954 C CA . SER A 1 640 ? 1.954 -2.131 -25.707 1.00 81.50 640 SER A CA 1
ATOM 4955 C C . SER A 1 640 ? 3.026 -1.229 -26.336 1.00 81.50 640 SER A C 1
ATOM 4957 O O . SER A 1 640 ? 4.170 -1.201 -25.873 1.00 81.50 640 SER A O 1
ATOM 4959 N N . GLY A 1 641 ? 2.663 -0.502 -27.398 1.00 91.62 641 GLY A N 1
ATOM 4960 C CA . GLY A 1 641 ? 3.544 0.423 -28.121 1.00 91.62 641 GLY A CA 1
ATOM 4961 C C . GLY A 1 641 ? 4.905 -0.173 -28.495 1.00 91.62 641 GLY A C 1
ATOM 4962 O O . GLY A 1 641 ? 4.993 -1.273 -29.046 1.00 91.62 641 GLY A O 1
ATOM 4963 N N . ASN A 1 642 ? 5.978 0.552 -28.184 1.00 89.38 642 ASN A N 1
ATOM 4964 C CA . ASN A 1 642 ? 7.365 0.172 -28.414 1.00 89.38 642 ASN A CA 1
ATOM 4965 C C . ASN A 1 642 ? 7.789 -0.995 -27.499 1.00 89.38 642 ASN A C 1
ATOM 4967 O O . ASN A 1 642 ? 8.024 -0.845 -26.297 1.00 89.38 642 ASN A O 1
ATOM 4971 N N . LYS A 1 643 ? 7.882 -2.194 -28.079 1.00 91.00 643 LYS A N 1
ATOM 4972 C CA . LYS A 1 643 ? 8.147 -3.451 -27.357 1.00 91.00 643 LYS A CA 1
ATOM 4973 C C . LYS A 1 643 ? 9.623 -3.691 -27.044 1.00 91.00 643 LYS A C 1
ATOM 4975 O O . LYS A 1 643 ? 9.911 -4.572 -26.241 1.00 91.00 643 LYS A O 1
ATOM 4980 N N . THR A 1 644 ? 10.535 -2.939 -27.660 1.00 90.94 644 THR A N 1
ATOM 4981 C CA . THR A 1 644 ? 11.988 -3.153 -27.551 1.00 90.94 644 THR A CA 1
ATOM 4982 C C . THR A 1 644 ? 12.687 -2.074 -26.725 1.00 90.94 644 THR A C 1
ATOM 4984 O O . THR A 1 644 ? 13.908 -2.065 -26.628 1.00 90.94 644 THR A O 1
ATOM 4987 N N . LEU A 1 645 ? 11.923 -1.215 -26.032 1.00 93.25 645 LEU A N 1
ATOM 4988 C CA . LEU A 1 645 ? 12.464 -0.144 -25.187 1.00 93.25 645 LEU A CA 1
ATOM 4989 C C . LEU A 1 645 ? 13.431 -0.657 -24.097 1.00 93.25 645 LEU A C 1
ATOM 4991 O O . LEU A 1 645 ? 14.371 0.039 -23.741 1.00 93.25 645 LEU A O 1
ATOM 4995 N N . MET A 1 646 ? 13.242 -1.881 -23.591 1.00 93.12 646 MET A N 1
ATOM 4996 C CA . MET A 1 646 ? 14.161 -2.553 -22.651 1.00 93.12 646 MET A CA 1
ATOM 4997 C C . MET A 1 646 ? 14.953 -3.702 -23.302 1.00 93.12 646 MET A C 1
ATOM 4999 O O . MET A 1 646 ? 15.370 -4.640 -22.621 1.00 93.12 646 MET A O 1
ATOM 5003 N N . GLY A 1 647 ? 15.177 -3.612 -24.615 1.00 86.88 647 GLY A N 1
ATOM 5004 C CA . GLY A 1 647 ? 15.893 -4.595 -25.426 1.00 86.88 647 GLY A CA 1
ATOM 5005 C C . GLY A 1 647 ? 14.942 -5.606 -26.055 1.00 86.88 647 GLY A C 1
ATOM 5006 O O . GLY A 1 647 ? 13.775 -5.719 -25.659 1.00 86.88 647 GLY A O 1
ATOM 5007 N N . ARG A 1 648 ? 15.412 -6.354 -27.058 1.00 83.62 648 ARG A N 1
ATOM 5008 C CA . ARG A 1 648 ? 14.594 -7.417 -27.643 1.00 83.62 648 ARG A CA 1
ATOM 5009 C C . ARG A 1 648 ? 14.582 -8.618 -26.704 1.00 83.62 648 ARG A C 1
ATOM 5011 O O . ARG A 1 648 ? 15.578 -8.945 -26.064 1.00 83.62 648 ARG A O 1
ATOM 5018 N N . LYS A 1 649 ? 13.457 -9.342 -26.657 1.00 75.44 649 LYS A N 1
ATOM 5019 C CA . LYS A 1 649 ? 13.339 -10.568 -25.840 1.00 75.44 649 LYS A CA 1
ATOM 5020 C C . LYS A 1 649 ? 14.407 -11.615 -26.204 1.00 75.44 649 LYS A C 1
ATOM 5022 O O . LYS A 1 649 ? 14.828 -12.374 -25.339 1.00 75.44 649 LYS A O 1
ATOM 5027 N N . GLU A 1 650 ? 14.843 -11.635 -27.463 1.00 80.88 650 GLU A N 1
ATOM 5028 C CA . GLU A 1 650 ? 15.894 -12.517 -27.991 1.00 80.88 650 GLU A CA 1
ATOM 5029 C C . GLU A 1 650 ? 17.308 -12.180 -27.490 1.00 80.88 650 GLU A C 1
ATOM 5031 O O . GLU A 1 650 ? 18.124 -13.090 -27.357 1.00 80.88 650 GLU A O 1
ATOM 5036 N N . ASP A 1 651 ? 17.571 -10.927 -27.104 1.00 77.44 651 ASP A N 1
ATOM 5037 C CA . ASP A 1 651 ? 18.861 -10.504 -26.536 1.00 77.44 651 ASP A CA 1
ATOM 5038 C C . ASP A 1 651 ? 19.013 -10.921 -25.059 1.00 77.44 651 ASP A C 1
ATOM 5040 O O . ASP A 1 651 ? 20.098 -10.838 -24.467 1.00 77.44 651 ASP A O 1
ATOM 5044 N N . GLY A 1 652 ? 17.911 -11.366 -24.443 1.00 80.25 652 GLY A N 1
ATOM 5045 C CA . GLY A 1 652 ? 17.855 -11.875 -23.079 1.00 80.25 652 GLY A CA 1
ATOM 5046 C C . GLY A 1 652 ? 18.436 -10.906 -22.046 1.00 80.25 652 GLY A C 1
ATOM 5047 O O . GLY A 1 652 ? 18.266 -9.689 -22.113 1.00 80.25 652 GLY A O 1
ATOM 5048 N N . ALA A 1 653 ? 19.143 -11.458 -21.060 1.00 81.00 653 ALA A N 1
ATOM 5049 C CA . ALA A 1 653 ? 19.764 -10.663 -20.003 1.00 81.00 653 ALA A CA 1
ATOM 5050 C C . ALA A 1 653 ? 20.875 -9.732 -20.522 1.00 81.00 653 ALA A C 1
ATOM 5052 O O . ALA A 1 653 ? 21.146 -8.714 -19.893 1.00 81.00 653 ALA A O 1
ATOM 5053 N N . VAL A 1 654 ? 21.504 -10.058 -21.657 1.00 84.12 654 VAL A N 1
ATOM 5054 C CA . VAL A 1 654 ? 22.640 -9.298 -22.197 1.00 84.12 654 VAL A CA 1
ATOM 5055 C C . VAL A 1 654 ? 22.170 -7.979 -22.805 1.00 84.12 654 VAL A C 1
ATOM 5057 O O . VAL A 1 654 ? 22.708 -6.933 -22.449 1.00 84.12 654 VAL A O 1
ATOM 5060 N N . GLY A 1 655 ? 21.123 -8.001 -23.639 1.00 85.31 655 GLY A N 1
ATOM 5061 C CA . GLY A 1 655 ? 20.537 -6.771 -24.188 1.00 85.31 655 GLY A CA 1
ATOM 5062 C C . GLY A 1 655 ? 19.980 -5.859 -23.095 1.00 85.31 655 GLY A C 1
ATOM 5063 O O . GLY A 1 655 ? 20.234 -4.654 -23.091 1.00 85.31 655 GLY A O 1
ATOM 5064 N N . ARG A 1 656 ? 19.310 -6.442 -22.089 1.00 89.81 656 ARG A N 1
ATOM 5065 C CA . ARG A 1 656 ? 18.812 -5.676 -20.939 1.00 89.81 656 ARG A CA 1
ATOM 5066 C C . ARG A 1 656 ? 19.949 -5.064 -20.115 1.00 89.81 656 ARG A C 1
ATOM 5068 O O . ARG A 1 656 ? 19.852 -3.903 -19.731 1.00 89.81 656 ARG A O 1
ATOM 5075 N N . ALA A 1 657 ? 21.029 -5.808 -19.867 1.00 89.12 657 ALA A N 1
ATOM 5076 C CA . ALA A 1 657 ? 22.189 -5.300 -19.135 1.00 89.12 657 ALA A CA 1
ATOM 5077 C C . ALA A 1 657 ? 22.892 -4.152 -19.876 1.00 89.12 657 ALA A C 1
ATOM 5079 O O . ALA A 1 657 ? 23.301 -3.191 -19.230 1.00 89.12 657 ALA A O 1
ATOM 5080 N N . ALA A 1 658 ? 22.982 -4.210 -21.211 1.00 90.81 658 ALA A N 1
ATOM 5081 C CA . ALA A 1 658 ? 23.543 -3.125 -22.017 1.00 90.81 658 ALA A CA 1
ATOM 5082 C C . ALA A 1 658 ? 22.733 -1.824 -21.868 1.00 90.81 658 ALA A C 1
ATOM 5084 O O . ALA A 1 658 ? 23.308 -0.752 -21.697 1.00 90.81 658 ALA A O 1
ATOM 5085 N N . ILE A 1 659 ? 21.401 -1.916 -21.852 1.00 96.12 659 ILE A N 1
ATOM 5086 C CA . ILE A 1 659 ? 20.517 -0.761 -21.628 1.00 96.12 659 ILE A CA 1
ATOM 5087 C C . ILE A 1 659 ? 20.652 -0.235 -20.197 1.00 96.12 659 ILE A C 1
ATOM 5089 O O . ILE A 1 659 ? 20.833 0.965 -19.994 1.00 96.12 659 ILE A O 1
ATOM 5093 N N . GLU A 1 660 ? 20.610 -1.121 -19.200 1.00 94.44 660 GLU A N 1
ATOM 5094 C CA . GLU A 1 660 ? 20.744 -0.747 -17.786 1.00 94.44 660 GLU A CA 1
ATOM 5095 C C . GLU A 1 660 ? 22.091 -0.074 -17.495 1.00 94.44 660 GLU A C 1
ATOM 5097 O O . GLU A 1 660 ? 22.135 0.920 -16.771 1.00 94.44 660 GLU A O 1
ATOM 5102 N N . GLN A 1 661 ? 23.180 -0.537 -18.117 1.00 94.94 661 GLN A N 1
ATOM 5103 C CA . GLN A 1 661 ? 24.495 0.094 -18.007 1.00 94.94 661 GLN A CA 1
ATOM 5104 C C . GLN A 1 661 ? 24.454 1.569 -18.426 1.00 94.94 661 GLN A C 1
ATOM 5106 O O . GLN A 1 661 ? 25.028 2.417 -17.742 1.00 94.94 661 GLN A O 1
ATOM 5111 N N . TRP A 1 662 ? 23.762 1.893 -19.521 1.00 96.19 662 TRP A N 1
ATOM 5112 C CA . TRP A 1 662 ? 23.649 3.269 -20.004 1.00 96.19 662 TRP A CA 1
ATOM 5113 C C . TRP A 1 662 ? 22.636 4.108 -19.221 1.00 96.19 662 TRP A C 1
ATOM 5115 O O . TRP A 1 662 ? 22.856 5.307 -19.064 1.00 96.19 662 TRP A O 1
ATOM 5125 N N . ILE A 1 663 ? 21.588 3.503 -18.653 1.00 96.94 663 ILE A N 1
ATOM 5126 C CA . ILE A 1 663 ? 20.690 4.185 -17.702 1.00 96.94 663 ILE A CA 1
ATOM 5127 C C . ILE A 1 663 ? 21.452 4.574 -16.425 1.00 96.94 663 ILE A C 1
ATOM 5129 O O . ILE A 1 663 ? 21.275 5.678 -15.906 1.00 96.94 663 ILE A O 1
ATOM 5133 N N . GLU A 1 664 ? 22.327 3.701 -15.924 1.00 94.81 664 GLU A N 1
ATOM 5134 C CA . GLU A 1 664 ? 23.175 4.001 -14.766 1.00 94.81 664 GLU A CA 1
ATOM 5135 C C . GLU A 1 664 ? 24.273 5.018 -15.111 1.00 94.81 664 GLU A C 1
ATOM 5137 O O . GLU A 1 664 ? 24.515 5.947 -14.337 1.00 94.81 664 GLU A O 1
ATOM 5142 N N . ALA A 1 665 ? 24.889 4.920 -16.295 1.00 91.88 665 ALA A N 1
ATOM 5143 C CA . ALA A 1 665 ? 25.837 5.925 -16.779 1.00 91.88 665 ALA A CA 1
ATOM 5144 C C . ALA A 1 665 ? 25.181 7.312 -16.889 1.00 91.88 665 ALA A C 1
ATOM 5146 O O . ALA A 1 665 ? 25.770 8.312 -16.462 1.00 91.88 665 ALA A O 1
ATOM 5147 N N . GLU A 1 666 ? 23.941 7.370 -17.382 1.00 95.88 666 GLU A N 1
ATOM 5148 C CA . GLU A 1 666 ? 23.133 8.584 -17.392 1.00 95.88 666 GLU A CA 1
ATOM 5149 C C . GLU A 1 666 ? 22.912 9.098 -15.968 1.00 95.88 666 GLU A C 1
ATOM 5151 O O . GLU A 1 666 ? 23.250 10.240 -15.664 1.00 95.88 666 GLU A O 1
ATOM 5156 N N . GLY A 1 667 ? 22.412 8.250 -15.065 1.00 91.12 667 GLY A N 1
ATOM 5157 C CA . GLY A 1 667 ? 22.099 8.616 -13.684 1.00 91.12 667 GLY A CA 1
ATOM 5158 C C . GLY A 1 667 ? 23.301 9.108 -12.869 1.00 91.12 667 GLY A C 1
ATOM 5159 O O . GLY A 1 667 ? 23.140 10.004 -12.037 1.00 91.12 667 GLY A O 1
ATOM 5160 N N . GLN A 1 668 ? 24.493 8.562 -13.120 1.00 92.00 668 GLN A N 1
ATOM 5161 C CA . GLN A 1 668 ? 25.698 8.820 -12.325 1.00 92.00 668 GLN A CA 1
ATOM 5162 C C . GLN A 1 668 ? 26.623 9.877 -12.939 1.00 92.00 668 GLN A C 1
ATOM 5164 O O . GLN A 1 668 ? 27.251 10.636 -12.200 1.00 92.00 668 GLN A O 1
ATOM 5169 N N . SER A 1 669 ? 26.711 9.948 -14.271 1.00 91.94 669 SER A N 1
ATOM 5170 C CA . SER A 1 669 ? 27.706 10.785 -14.961 1.00 91.94 669 SER A CA 1
ATOM 5171 C C . SER A 1 669 ? 27.085 11.941 -15.742 1.00 91.94 669 SER A C 1
ATOM 5173 O O . SER A 1 669 ? 27.623 13.045 -15.701 1.00 91.94 669 SER A O 1
ATOM 5175 N N . PHE A 1 670 ? 25.944 11.735 -16.407 1.00 96.38 670 PHE A N 1
ATOM 5176 C CA . PHE A 1 670 ? 25.291 12.776 -17.212 1.00 96.38 670 PHE A CA 1
ATOM 5177 C C . PHE A 1 670 ? 24.293 13.615 -16.408 1.00 96.38 670 PHE A C 1
ATOM 5179 O O . PHE A 1 670 ? 24.341 14.846 -16.444 1.00 96.38 670 PHE A O 1
ATOM 5186 N N . ASN A 1 671 ? 23.389 12.975 -15.664 1.00 94.19 671 ASN A N 1
ATOM 5187 C CA . ASN A 1 671 ? 22.299 13.622 -14.941 1.00 94.19 671 ASN A CA 1
ATOM 5188 C C . ASN A 1 671 ? 22.796 14.610 -13.879 1.00 94.19 671 ASN A C 1
ATOM 5190 O O . ASN A 1 671 ? 22.261 15.713 -13.854 1.00 94.19 671 ASN A O 1
ATOM 5194 N N . PRO A 1 672 ? 23.803 14.309 -13.030 1.00 94.81 672 PRO A N 1
ATOM 5195 C CA . PRO A 1 672 ? 24.235 15.267 -12.015 1.00 94.81 672 PRO A CA 1
ATOM 5196 C C . PRO A 1 672 ? 24.732 16.608 -12.594 1.00 94.81 672 PRO A C 1
ATOM 5198 O O . PRO A 1 672 ? 24.204 17.640 -12.173 1.00 94.81 672 PRO A O 1
ATOM 5201 N N . PRO A 1 673 ? 25.670 16.655 -13.570 1.00 94.62 673 PRO A N 1
ATOM 5202 C CA . PRO A 1 673 ? 26.088 17.927 -14.156 1.00 94.62 673 PRO A CA 1
ATOM 5203 C C . PRO A 1 673 ? 25.026 18.549 -15.077 1.00 94.62 673 PRO A C 1
ATOM 5205 O O . PRO A 1 673 ? 24.821 19.760 -15.005 1.00 94.62 673 PRO A O 1
ATOM 5208 N N . SER A 1 674 ? 24.301 17.762 -15.886 1.00 94.19 674 SER A N 1
ATOM 5209 C CA . SER A 1 674 ? 23.265 18.304 -16.786 1.00 94.19 674 SER A CA 1
ATOM 5210 C C . SER A 1 674 ? 22.073 18.890 -16.026 1.00 94.19 674 SER A C 1
ATOM 5212 O O . SER A 1 674 ? 21.615 19.977 -16.368 1.00 94.19 674 SER A O 1
ATOM 5214 N N . LEU A 1 675 ? 21.610 18.240 -14.951 1.00 89.94 675 LEU A N 1
ATOM 5215 C CA . LEU A 1 675 ? 20.527 18.743 -14.107 1.00 89.94 675 LEU A CA 1
ATOM 5216 C C . LEU A 1 675 ? 20.967 19.964 -13.302 1.00 89.94 675 LEU A C 1
ATOM 5218 O O . LEU A 1 675 ? 20.179 20.891 -13.151 1.00 89.94 675 LEU A O 1
ATOM 5222 N N . ALA A 1 676 ? 22.210 20.006 -12.809 1.00 89.19 676 ALA A N 1
ATOM 5223 C CA . ALA A 1 676 ? 22.742 21.193 -12.139 1.00 89.19 676 ALA A CA 1
ATOM 5224 C C . ALA A 1 676 ? 22.786 22.399 -13.092 1.00 89.19 676 ALA A C 1
ATOM 5226 O O . ALA A 1 676 ? 22.356 23.490 -12.718 1.00 89.19 676 ALA A O 1
ATOM 5227 N N . MET A 1 677 ? 23.230 22.196 -14.336 1.00 90.44 677 MET A N 1
ATOM 5228 C CA . MET A 1 677 ? 23.212 23.234 -15.370 1.00 90.44 677 MET A CA 1
ATOM 5229 C C . MET A 1 677 ? 21.789 23.637 -15.753 1.00 90.44 677 MET A C 1
ATOM 5231 O O . MET A 1 677 ? 21.476 24.821 -15.725 1.00 90.44 677 MET A O 1
ATOM 5235 N N . ALA A 1 678 ? 20.901 22.681 -16.039 1.00 80.62 678 ALA A N 1
ATOM 5236 C CA . ALA A 1 678 ? 19.498 22.956 -16.344 1.00 80.62 678 ALA A CA 1
ATOM 5237 C C . ALA A 1 678 ? 18.800 23.667 -15.174 1.00 80.62 678 ALA A C 1
ATOM 5239 O O . ALA A 1 678 ? 17.990 24.570 -15.375 1.00 80.62 678 ALA A O 1
ATOM 5240 N N . PHE A 1 679 ? 19.152 23.334 -13.930 1.00 81.12 679 PHE A N 1
ATOM 5241 C CA . PHE A 1 679 ? 18.658 24.050 -12.765 1.00 81.12 679 PHE A CA 1
ATOM 5242 C C . PHE A 1 679 ? 19.143 25.495 -12.745 1.00 81.12 679 PHE A C 1
ATOM 5244 O O . PHE A 1 679 ? 18.324 26.392 -12.606 1.00 81.12 679 PHE A O 1
ATOM 5251 N N . GLN A 1 680 ? 20.439 25.745 -12.912 1.00 83.88 680 GLN A N 1
ATOM 5252 C CA . GLN A 1 680 ? 20.999 27.098 -12.851 1.00 83.88 680 GLN A CA 1
ATOM 5253 C C . GLN A 1 680 ? 20.611 27.978 -14.048 1.00 83.88 680 GLN A C 1
ATOM 5255 O O . GLN A 1 680 ? 20.427 29.183 -13.883 1.00 83.88 680 GLN A O 1
ATOM 5260 N N . LEU A 1 681 ? 20.472 27.392 -15.237 1.00 78.06 681 LEU A N 1
ATOM 5261 C CA . LEU A 1 681 ? 20.231 28.112 -16.488 1.00 78.06 681 LEU A CA 1
ATOM 5262 C C . LEU A 1 681 ? 18.746 28.200 -16.858 1.00 78.06 681 LEU A C 1
ATOM 5264 O O . LEU A 1 681 ? 18.347 29.188 -17.463 1.00 78.06 681 LEU A O 1
ATOM 5268 N N . ALA A 1 682 ? 17.926 27.216 -16.472 1.00 69.88 682 ALA A N 1
ATOM 5269 C CA . ALA A 1 682 ? 16.488 27.217 -16.744 1.00 69.88 682 ALA A CA 1
ATOM 5270 C C . ALA A 1 682 ? 15.658 27.400 -15.461 1.00 69.88 682 ALA A C 1
ATOM 5272 O O . ALA A 1 682 ? 14.898 28.359 -15.368 1.00 69.88 682 ALA A O 1
ATOM 5273 N N . PHE A 1 683 ? 15.809 26.550 -14.433 1.00 68.25 683 PHE A N 1
ATOM 5274 C CA . PHE A 1 683 ? 14.889 26.545 -13.275 1.00 68.25 683 PHE A CA 1
ATOM 5275 C C . PHE A 1 683 ? 15.109 27.661 -12.228 1.00 68.25 683 PHE A C 1
ATOM 5277 O O . PHE A 1 683 ? 14.147 28.127 -11.610 1.00 68.25 683 PHE A O 1
ATOM 5284 N N . ALA A 1 684 ? 16.340 28.107 -11.996 1.00 67.19 684 ALA A N 1
ATOM 5285 C CA . ALA A 1 684 ? 16.674 29.164 -11.046 1.00 67.19 684 ALA A CA 1
ATOM 5286 C C . ALA A 1 684 ? 16.196 30.541 -11.548 1.00 67.19 684 ALA A C 1
ATOM 5288 O O . ALA A 1 684 ? 15.428 31.171 -10.810 1.00 67.19 684 ALA A O 1
ATOM 5289 N N . PRO A 1 685 ? 16.477 30.955 -12.804 1.00 63.34 685 PRO A N 1
ATOM 5290 C CA . PRO A 1 685 ? 15.875 32.143 -13.410 1.00 63.34 685 PRO A CA 1
ATOM 5291 C C . PRO A 1 685 ? 14.359 32.038 -13.442 1.00 63.34 685 PRO A C 1
ATOM 5293 O O . PRO A 1 685 ? 13.656 32.969 -13.045 1.00 63.34 685 PRO A O 1
ATOM 5296 N N . PHE A 1 686 ? 13.857 30.850 -13.801 1.00 54.78 686 PHE A N 1
ATOM 5297 C CA . PHE A 1 686 ? 12.447 30.519 -13.730 1.00 54.78 686 PHE A CA 1
ATOM 5298 C C . PHE A 1 686 ? 11.917 30.935 -12.340 1.00 54.78 686 PHE A C 1
ATOM 5300 O O . PHE A 1 686 ? 10.929 31.678 -12.245 1.00 54.78 686 PHE A O 1
ATOM 5307 N N . MET A 1 687 ? 12.535 30.487 -11.240 1.00 57.50 687 MET A N 1
ATOM 5308 C CA . MET A 1 687 ? 12.164 30.758 -9.833 1.00 57.50 687 MET A CA 1
ATOM 5309 C C . MET A 1 687 ? 12.497 32.163 -9.301 1.00 57.50 687 MET A C 1
ATOM 5311 O O . MET A 1 687 ? 12.246 32.417 -8.125 1.00 57.50 687 MET A O 1
ATOM 5315 N N . GLY A 1 688 ? 13.013 33.076 -10.128 1.00 58.53 688 GLY A N 1
ATOM 5316 C CA . GLY A 1 688 ? 13.431 34.410 -9.682 1.00 58.53 688 GLY A CA 1
ATOM 5317 C C . GLY A 1 688 ? 14.699 34.393 -8.820 1.00 58.53 688 GLY A C 1
ATOM 5318 O O . GLY A 1 688 ? 14.921 35.309 -8.033 1.00 58.53 688 GLY A O 1
ATOM 5319 N N . ARG A 1 689 ? 15.512 33.337 -8.933 1.00 66.31 689 ARG A N 1
ATOM 5320 C CA . ARG A 1 689 ? 16.817 33.207 -8.278 1.00 66.31 689 ARG A CA 1
ATOM 5321 C C . ARG A 1 689 ? 17.918 33.579 -9.269 1.00 66.31 689 ARG A C 1
ATOM 5323 O O . ARG A 1 689 ? 17.797 33.297 -10.459 1.00 66.31 689 ARG A O 1
ATOM 5330 N N . ALA A 1 690 ? 18.986 34.196 -8.773 1.00 75.69 690 ALA A N 1
ATOM 5331 C CA . ALA A 1 690 ? 20.165 34.468 -9.587 1.00 75.69 690 ALA A CA 1
ATOM 5332 C C . ALA A 1 690 ? 20.835 33.153 -10.016 1.00 75.69 690 ALA A C 1
ATOM 5334 O O . ALA A 1 690 ? 20.924 32.216 -9.221 1.00 75.69 690 ALA A O 1
ATOM 5335 N N . THR A 1 691 ? 21.301 33.102 -11.263 1.00 84.94 691 THR A N 1
ATOM 5336 C CA . THR A 1 691 ? 22.123 32.002 -11.774 1.00 84.94 691 THR A CA 1
ATOM 5337 C C . THR A 1 691 ? 23.507 32.054 -11.138 1.00 84.94 691 THR A C 1
ATOM 5339 O O . THR A 1 691 ? 24.177 33.086 -11.182 1.00 84.94 691 THR A O 1
ATOM 5342 N N . ASP A 1 692 ? 23.954 30.930 -10.589 1.00 89.88 692 ASP A N 1
ATOM 5343 C CA . ASP A 1 692 ? 25.325 30.762 -10.118 1.00 89.88 692 ASP A CA 1
ATOM 5344 C C . ASP A 1 692 ? 26.221 30.288 -11.271 1.00 89.88 692 ASP A C 1
ATOM 5346 O O . ASP A 1 692 ? 26.268 29.102 -11.612 1.00 89.88 692 ASP A O 1
ATOM 5350 N N . MET A 1 693 ? 26.930 31.235 -11.889 1.00 90.56 693 MET A N 1
ATOM 5351 C CA . MET A 1 693 ? 27.809 30.953 -13.026 1.00 90.56 693 MET A CA 1
ATOM 5352 C C . MET A 1 693 ? 29.004 30.064 -12.661 1.00 90.56 693 MET A C 1
ATOM 5354 O O . MET A 1 693 ? 29.450 29.302 -13.513 1.00 90.56 693 MET A O 1
ATOM 5358 N N . ALA A 1 694 ? 29.471 30.069 -11.408 1.00 91.75 694 ALA A N 1
ATOM 5359 C CA . ALA A 1 694 ? 30.551 29.176 -10.987 1.00 91.75 694 ALA A CA 1
ATOM 5360 C C . ALA A 1 694 ? 30.079 27.713 -10.978 1.00 91.75 694 ALA A C 1
ATOM 5362 O O . ALA A 1 694 ? 30.804 26.813 -11.410 1.00 91.75 694 ALA A O 1
ATOM 5363 N N . VAL A 1 695 ? 28.833 27.469 -10.553 1.00 89.69 695 VAL A N 1
ATOM 5364 C CA . VAL A 1 695 ? 28.200 26.143 -10.644 1.00 89.69 695 VAL A CA 1
ATOM 5365 C C . VAL A 1 695 ? 27.987 25.738 -12.104 1.00 89.69 695 VAL A C 1
ATOM 5367 O O . VAL A 1 695 ? 28.191 24.567 -12.435 1.00 89.69 695 VAL A O 1
ATOM 5370 N N . VAL A 1 696 ? 27.607 26.672 -12.983 1.00 91.75 696 VAL A N 1
ATOM 5371 C CA . VAL A 1 696 ? 27.465 26.400 -14.424 1.00 91.75 696 VAL A CA 1
ATOM 5372 C C . VAL A 1 696 ? 28.804 25.991 -15.033 1.00 91.75 696 VAL A C 1
ATOM 5374 O O . VAL A 1 696 ? 28.883 24.902 -15.590 1.00 91.75 696 VAL A O 1
ATOM 5377 N N . GLU A 1 697 ? 29.861 26.789 -14.871 1.00 93.00 697 GLU A N 1
ATOM 5378 C CA . GLU A 1 697 ? 31.194 26.511 -15.429 1.00 93.00 697 GLU A CA 1
ATOM 5379 C C . GLU A 1 697 ? 31.770 25.187 -14.912 1.00 93.00 697 GLU A C 1
ATOM 5381 O O . GLU A 1 697 ? 32.291 24.372 -15.679 1.00 93.00 697 GLU A O 1
ATOM 5386 N N . GLN A 1 698 ? 31.627 24.922 -13.608 1.00 93.94 698 GLN A N 1
ATOM 5387 C CA . GLN A 1 698 ? 32.097 23.678 -13.007 1.00 93.94 698 GLN A CA 1
ATOM 5388 C C . GLN A 1 698 ? 31.388 22.451 -13.598 1.00 93.94 698 GLN A C 1
ATOM 5390 O O . GLN A 1 698 ? 32.028 21.424 -13.841 1.00 93.94 698 GLN A O 1
ATOM 5395 N N . ASN A 1 699 ? 30.066 22.515 -13.773 1.00 96.38 699 ASN A N 1
ATOM 5396 C CA . ASN A 1 699 ? 29.294 21.383 -14.281 1.00 96.38 699 ASN A CA 1
ATOM 5397 C C . ASN A 1 699 ? 29.380 21.257 -15.800 1.00 96.38 699 ASN A C 1
ATOM 5399 O O . ASN A 1 699 ? 29.383 20.136 -16.293 1.00 96.38 699 ASN A O 1
ATOM 5403 N N . GLU A 1 700 ? 29.575 22.355 -16.522 1.00 96.19 700 GLU A N 1
ATOM 5404 C CA . GLU A 1 700 ? 29.881 22.347 -17.950 1.00 96.19 700 GLU A CA 1
ATOM 5405 C C . GLU A 1 700 ? 31.209 21.638 -18.221 1.00 96.19 700 GLU A C 1
ATOM 5407 O O . GLU A 1 700 ? 31.255 20.731 -19.047 1.00 96.19 700 GLU A O 1
ATOM 5412 N N . ALA A 1 701 ? 32.262 21.932 -17.451 1.00 94.56 701 ALA A N 1
ATOM 5413 C CA . ALA A 1 701 ? 33.544 21.237 -17.572 1.00 94.56 701 ALA A CA 1
ATOM 5414 C C . ALA A 1 701 ? 33.447 19.725 -17.281 1.00 94.56 701 ALA A C 1
ATOM 5416 O O . ALA A 1 701 ? 34.210 18.930 -17.834 1.00 94.56 701 ALA A O 1
ATOM 5417 N N . LYS A 1 702 ? 32.520 19.308 -16.406 1.00 96.31 702 LYS A N 1
ATOM 5418 C CA . LYS A 1 702 ? 32.226 17.885 -16.159 1.00 96.31 702 LYS A CA 1
ATOM 5419 C C . LYS A 1 702 ? 31.425 17.280 -17.309 1.00 96.31 702 LYS A C 1
ATOM 5421 O O . LYS A 1 702 ? 31.768 16.196 -17.768 1.00 96.31 702 LYS A O 1
ATOM 5426 N N . LEU A 1 703 ? 30.394 17.984 -17.775 1.00 96.94 703 LEU A N 1
ATOM 5427 C CA . LEU A 1 703 ? 29.504 17.522 -18.831 1.00 96.94 703 LEU A CA 1
ATOM 5428 C C . LEU A 1 703 ? 30.250 17.369 -20.157 1.00 96.94 703 LEU A C 1
ATOM 5430 O O . LEU A 1 703 ? 30.078 16.353 -20.812 1.00 96.94 703 LEU A O 1
ATOM 5434 N N . VAL A 1 704 ? 31.145 18.298 -20.504 1.00 97.31 704 VAL A N 1
ATOM 5435 C CA . VAL A 1 704 ? 32.005 18.209 -21.697 1.00 97.31 704 VAL A CA 1
ATOM 5436 C C . VAL A 1 704 ? 32.757 16.880 -21.745 1.00 97.31 704 VAL A C 1
ATOM 5438 O O . VAL A 1 704 ? 32.703 16.194 -22.758 1.00 97.31 704 VAL A O 1
ATOM 5441 N N . LYS A 1 705 ? 33.367 16.452 -20.632 1.00 96.56 705 LYS A N 1
ATOM 5442 C CA . LYS A 1 705 ? 34.089 15.170 -20.573 1.00 96.56 705 LYS A CA 1
ATOM 5443 C C . LYS A 1 705 ? 33.176 13.970 -20.817 1.00 96.56 705 LYS A C 1
ATOM 5445 O O . LYS A 1 705 ? 33.596 13.004 -21.441 1.00 96.56 705 LYS A O 1
ATOM 5450 N N . VAL A 1 706 ? 31.942 14.021 -20.315 1.00 97.38 706 VAL A N 1
ATOM 5451 C CA . VAL A 1 706 ? 30.940 12.967 -20.537 1.00 97.38 706 VAL A CA 1
ATOM 5452 C C . VAL A 1 706 ? 30.499 12.957 -21.999 1.00 97.38 706 VAL A C 1
ATOM 5454 O O . VAL A 1 706 ? 30.449 11.899 -22.618 1.00 97.38 706 VAL A O 1
ATOM 5457 N N . LEU A 1 707 ? 30.244 14.132 -22.574 1.00 97.12 707 LEU A N 1
ATOM 5458 C CA . LEU A 1 707 ? 29.834 14.276 -23.968 1.00 97.12 707 LEU A CA 1
ATOM 5459 C C . LEU A 1 707 ? 30.939 13.871 -24.950 1.00 97.12 707 LEU A C 1
ATOM 5461 O O . LEU A 1 707 ? 30.626 13.339 -26.006 1.00 97.12 707 LEU A O 1
ATOM 5465 N N . ASP A 1 708 ? 32.215 14.045 -24.609 1.00 96.31 708 ASP A N 1
ATOM 5466 C CA . ASP A 1 708 ? 33.326 13.557 -25.438 1.00 96.31 708 ASP A CA 1
ATOM 5467 C C . ASP A 1 708 ? 33.362 12.019 -25.489 1.00 96.31 708 ASP A C 1
ATOM 5469 O O . ASP A 1 708 ? 33.586 11.438 -26.550 1.00 96.31 708 ASP A O 1
ATOM 5473 N N . VAL A 1 709 ? 33.058 11.348 -24.369 1.00 96.69 709 VAL A N 1
ATOM 5474 C CA . VAL A 1 709 ? 32.882 9.885 -24.342 1.00 96.69 709 VAL A CA 1
ATOM 5475 C C . VAL A 1 709 ? 31.664 9.474 -25.171 1.00 96.69 709 VAL A C 1
ATOM 5477 O O . VAL A 1 709 ? 31.731 8.499 -25.919 1.00 96.69 709 VAL A O 1
ATOM 5480 N N . TYR A 1 710 ? 30.560 10.220 -25.074 1.00 97.25 710 TYR A N 1
ATOM 5481 C CA . TYR A 1 710 ? 29.340 9.926 -25.831 1.00 97.25 710 TYR A CA 1
ATOM 5482 C C . TYR A 1 710 ? 29.542 10.126 -27.336 1.00 97.25 710 TYR A C 1
ATOM 5484 O O . TYR A 1 710 ? 29.075 9.306 -28.115 1.00 97.25 710 TYR A O 1
ATOM 5492 N N . GLU A 1 711 ? 30.280 11.156 -27.753 1.00 97.38 711 GLU A N 1
ATOM 5493 C CA . GLU A 1 711 ? 30.617 11.398 -29.161 1.00 97.38 711 GLU A CA 1
ATOM 5494 C C . GLU A 1 711 ? 31.440 10.260 -29.759 1.00 97.38 711 GLU A C 1
ATOM 5496 O O . GLU A 1 711 ? 31.181 9.843 -30.891 1.00 97.38 711 GLU A O 1
ATOM 5501 N N . GLN A 1 712 ? 32.415 9.747 -29.002 1.00 96.38 712 GLN A N 1
ATOM 5502 C CA . GLN A 1 712 ? 33.205 8.599 -29.427 1.00 96.38 712 GLN A CA 1
ATOM 5503 C C . GLN A 1 712 ? 32.327 7.346 -29.539 1.00 96.38 712 GLN A C 1
ATOM 5505 O O . GLN A 1 712 ? 32.360 6.673 -30.566 1.00 96.38 712 GLN A O 1
ATOM 5510 N N . TRP A 1 713 ? 31.508 7.063 -28.521 1.00 95.75 713 TRP A N 1
ATOM 5511 C CA . TRP A 1 713 ? 30.636 5.886 -28.500 1.00 95.75 713 TRP A CA 1
ATOM 5512 C C . TRP A 1 713 ? 29.586 5.901 -29.617 1.00 95.75 713 TRP A C 1
ATOM 5514 O O . TRP A 1 713 ? 29.430 4.927 -30.351 1.00 95.75 713 TRP A O 1
ATOM 5524 N N . LEU A 1 714 ? 28.900 7.029 -29.808 1.00 96.81 714 LEU A N 1
ATOM 5525 C CA . LEU A 1 714 ? 27.898 7.204 -30.865 1.00 96.81 714 LEU A CA 1
ATOM 5526 C C . LEU A 1 714 ? 28.521 7.253 -32.273 1.00 96.81 714 LEU A C 1
ATOM 5528 O O . LEU A 1 714 ? 27.797 7.207 -33.266 1.00 96.81 714 LEU A O 1
ATOM 5532 N N . GLY A 1 715 ? 29.851 7.334 -32.379 1.00 95.06 715 GLY A N 1
ATOM 5533 C CA . GLY A 1 715 ? 30.569 7.112 -33.633 1.00 95.06 715 GLY A CA 1
ATOM 5534 C C . GLY A 1 715 ? 30.610 5.643 -34.058 1.00 95.06 715 GLY A C 1
ATOM 5535 O O . GLY A 1 715 ? 30.756 5.363 -35.247 1.00 95.06 715 GLY A O 1
ATOM 5536 N N . GLU A 1 716 ? 30.453 4.719 -33.108 1.00 93.94 716 GLU A N 1
ATOM 5537 C CA . GLU A 1 716 ? 30.464 3.268 -33.330 1.00 93.94 716 GLU A CA 1
ATOM 5538 C C . GLU A 1 716 ? 29.063 2.639 -33.239 1.00 93.94 716 GLU A C 1
ATOM 5540 O O . GLU A 1 716 ? 28.860 1.547 -33.763 1.00 93.94 716 GLU A O 1
ATOM 5545 N N . SER A 1 717 ? 28.094 3.327 -32.622 1.00 94.12 717 SER A N 1
ATOM 5546 C CA . SER A 1 717 ? 26.722 2.845 -32.399 1.00 94.12 717 SER A CA 1
ATOM 5547 C C . SER A 1 717 ? 25.667 3.879 -32.815 1.00 94.12 717 SER A C 1
ATOM 5549 O O . SER A 1 717 ? 25.891 5.092 -32.714 1.00 94.12 717 SER A O 1
ATOM 5551 N N . GLN A 1 718 ? 24.493 3.437 -33.281 1.00 94.19 718 GLN A N 1
ATOM 5552 C CA . GLN A 1 718 ? 23.411 4.368 -33.634 1.00 94.19 718 GLN A CA 1
ATOM 5553 C C . GLN A 1 718 ? 22.786 5.032 -32.393 1.00 94.19 718 GLN A C 1
ATOM 5555 O O . GLN A 1 718 ? 22.604 6.250 -32.366 1.00 94.19 718 GLN A O 1
ATOM 5560 N N . TYR A 1 719 ? 22.527 4.240 -31.355 1.00 96.75 719 TYR A N 1
ATOM 5561 C CA . TYR A 1 719 ? 21.964 4.638 -30.065 1.00 96.75 719 TYR A CA 1
ATOM 5562 C C . TYR A 1 719 ? 22.871 4.168 -28.918 1.00 96.75 719 TYR A C 1
ATOM 5564 O O . TYR A 1 719 ? 23.842 3.439 -29.140 1.00 96.75 719 TYR A O 1
ATOM 5572 N N . PHE A 1 720 ? 22.594 4.573 -27.675 1.00 95.56 720 PHE A N 1
ATOM 5573 C CA . PHE A 1 720 ? 23.486 4.241 -26.553 1.00 95.56 720 PHE A CA 1
ATOM 5574 C C . PHE A 1 720 ? 23.638 2.732 -26.334 1.00 95.56 720 PHE A C 1
ATOM 5576 O O . PHE A 1 720 ? 24.751 2.255 -26.124 1.00 95.56 720 PHE A O 1
ATOM 5583 N N . ALA A 1 721 ? 22.548 1.972 -26.438 1.00 94.31 721 ALA A N 1
ATOM 5584 C CA . ALA A 1 721 ? 22.542 0.535 -26.170 1.00 94.31 721 ALA A CA 1
ATOM 5585 C C . ALA A 1 721 ? 22.533 -0.350 -27.434 1.00 94.31 721 ALA A C 1
ATOM 5587 O O . ALA A 1 721 ? 22.171 -1.522 -27.352 1.00 94.31 721 ALA A O 1
ATOM 5588 N N . GLY A 1 722 ? 22.928 0.193 -28.590 1.00 90.00 722 GLY A N 1
ATOM 5589 C CA . GLY A 1 722 ? 23.014 -0.531 -29.861 1.00 90.00 722 GLY A CA 1
ATOM 5590 C C . GLY A 1 722 ? 22.342 0.218 -31.009 1.00 90.00 722 GLY A C 1
ATOM 5591 O O . GLY A 1 722 ? 22.286 1.445 -31.009 1.00 90.00 722 GLY A O 1
ATOM 5592 N N . ASP A 1 723 ? 21.806 -0.521 -31.980 1.00 90.25 723 ASP A N 1
ATOM 5593 C CA . ASP A 1 723 ? 21.233 0.061 -33.203 1.00 90.25 723 ASP A CA 1
ATOM 5594 C C . ASP A 1 723 ? 19.729 0.384 -33.108 1.00 90.25 723 ASP A C 1
ATOM 5596 O O . ASP A 1 723 ? 19.138 0.911 -34.048 1.00 90.25 723 ASP A O 1
ATOM 5600 N N . GLU A 1 724 ? 19.091 0.115 -31.964 1.00 91.88 724 GLU A N 1
ATOM 5601 C CA . GLU A 1 724 ? 17.684 0.449 -31.716 1.00 91.88 724 GLU A CA 1
ATOM 5602 C C . GLU A 1 724 ? 17.514 1.476 -30.595 1.00 91.88 724 GLU A C 1
ATOM 5604 O O . GLU A 1 724 ? 18.189 1.419 -29.568 1.00 91.88 724 GLU A O 1
ATOM 5609 N N . PHE A 1 725 ? 16.549 2.383 -30.777 1.00 95.81 725 PHE A N 1
ATOM 5610 C CA . PHE A 1 725 ? 16.145 3.333 -29.745 1.00 95.81 725 PHE A CA 1
ATOM 5611 C C . PHE A 1 725 ? 15.621 2.595 -28.512 1.00 95.81 725 PHE A C 1
ATOM 5613 O O . PHE A 1 725 ? 14.657 1.827 -28.593 1.00 95.81 725 PHE A O 1
ATOM 5620 N N . SER A 1 726 ? 16.217 2.885 -27.361 1.00 96.62 726 SER A N 1
ATOM 5621 C CA . SER A 1 726 ? 15.949 2.184 -26.111 1.00 96.62 726 SER A CA 1
ATOM 5622 C C . SER A 1 726 ? 15.628 3.149 -24.969 1.00 96.62 726 SER A C 1
ATOM 5624 O O . SER A 1 726 ? 15.697 4.374 -25.098 1.00 96.62 726 SER A O 1
ATOM 5626 N N . LEU A 1 727 ? 15.307 2.595 -23.800 1.00 97.06 727 LEU A N 1
ATOM 5627 C CA . LEU A 1 727 ? 15.105 3.375 -22.589 1.00 97.06 727 LEU A CA 1
ATOM 5628 C C . LEU A 1 727 ? 16.391 4.117 -22.202 1.00 97.06 727 LEU A C 1
ATOM 5630 O O . LEU A 1 727 ? 16.292 5.205 -21.644 1.00 97.06 727 LEU A O 1
ATOM 5634 N N . ALA A 1 728 ? 17.573 3.591 -22.554 1.00 96.56 728 ALA A N 1
ATOM 5635 C CA . ALA A 1 728 ? 18.837 4.294 -22.356 1.00 96.56 728 ALA A CA 1
ATOM 5636 C C . ALA A 1 728 ? 18.839 5.644 -23.081 1.00 96.56 728 ALA A C 1
ATOM 5638 O O . ALA A 1 728 ? 19.211 6.643 -22.483 1.00 96.56 728 ALA A O 1
ATOM 5639 N N . ASP A 1 729 ? 18.349 5.721 -24.316 1.00 97.81 729 ASP A N 1
ATOM 5640 C CA . ASP A 1 729 ? 18.248 6.980 -25.056 1.00 97.81 729 ASP A CA 1
ATOM 5641 C C . ASP A 1 729 ? 17.171 7.889 -24.461 1.00 97.81 729 ASP A C 1
ATOM 5643 O O . ASP A 1 729 ? 17.424 9.065 -24.197 1.00 97.81 729 ASP A O 1
ATOM 5647 N N . LEU A 1 730 ? 15.997 7.320 -24.162 1.00 97.50 730 LEU A N 1
ATOM 5648 C CA . LEU A 1 730 ? 14.848 8.047 -23.622 1.00 97.50 730 LEU A CA 1
ATOM 5649 C C . LEU A 1 730 ? 15.181 8.791 -22.324 1.00 97.50 730 LEU A C 1
ATOM 5651 O O . LEU A 1 730 ? 14.783 9.946 -22.158 1.00 97.50 730 LEU A O 1
ATOM 5655 N N . VAL A 1 731 ? 15.919 8.168 -21.394 1.00 96.25 731 VAL A N 1
ATOM 5656 C CA . VAL A 1 731 ? 16.199 8.793 -20.090 1.00 96.25 731 VAL A CA 1
ATOM 5657 C C . VAL A 1 731 ? 17.106 10.025 -20.171 1.00 96.25 731 VAL A C 1
ATOM 5659 O O . VAL A 1 731 ? 17.002 10.869 -19.272 1.00 96.25 731 VAL A O 1
ATOM 5662 N N . HIS A 1 732 ? 17.911 10.157 -21.236 1.00 96.06 732 HIS A N 1
ATOM 5663 C CA . HIS A 1 732 ? 18.772 11.317 -21.500 1.00 96.06 732 HIS A CA 1
ATOM 5664 C C . HIS A 1 732 ? 17.996 12.514 -22.066 1.00 96.06 732 HIS A C 1
ATOM 5666 O O . HIS A 1 732 ? 18.381 13.663 -21.838 1.00 96.06 732 HIS A O 1
ATOM 5672 N N . MET A 1 733 ? 16.890 12.266 -22.777 1.00 95.38 733 MET A N 1
ATOM 5673 C CA . MET A 1 733 ? 16.192 13.290 -23.562 1.00 95.38 733 MET A CA 1
ATOM 5674 C C . MET A 1 733 ? 15.732 14.518 -22.759 1.00 95.38 733 MET A C 1
ATOM 5676 O O . MET A 1 733 ? 15.968 15.626 -23.234 1.00 95.38 733 MET A O 1
ATOM 5680 N N . PRO A 1 734 ? 15.144 14.400 -21.547 1.00 91.88 734 PRO A N 1
ATOM 5681 C CA . PRO A 1 734 ? 14.597 15.563 -20.846 1.00 91.88 734 PRO A CA 1
ATOM 5682 C C . PRO A 1 734 ? 15.622 16.644 -20.495 1.00 91.88 734 PRO A C 1
ATOM 5684 O O . PRO A 1 734 ? 15.345 17.830 -20.664 1.00 91.88 734 PRO A O 1
ATOM 5687 N N . ASN A 1 735 ? 16.806 16.260 -20.010 1.00 90.38 735 ASN A N 1
ATOM 5688 C CA . ASN A 1 735 ? 17.840 17.240 -19.672 1.00 90.38 735 ASN A CA 1
ATOM 5689 C C . ASN A 1 735 ? 18.541 17.761 -20.933 1.00 90.38 735 ASN A C 1
ATOM 5691 O O . ASN A 1 735 ? 18.901 18.937 -20.969 1.00 90.38 735 ASN A O 1
ATOM 5695 N N . THR A 1 736 ? 18.710 16.922 -21.962 1.00 93.88 736 THR A N 1
ATOM 5696 C CA . THR A 1 736 ? 19.247 17.366 -23.256 1.00 93.88 736 THR A CA 1
ATOM 5697 C C . THR A 1 736 ? 18.334 18.408 -23.897 1.00 93.88 736 THR A C 1
ATOM 5699 O O . THR A 1 736 ? 18.819 19.470 -24.266 1.00 93.88 736 THR A O 1
ATOM 5702 N N . ASP A 1 737 ? 17.018 18.178 -23.930 1.00 89.25 737 ASP A N 1
ATOM 5703 C CA . ASP A 1 737 ? 16.031 19.135 -24.451 1.00 89.25 737 ASP A CA 1
ATOM 5704 C C . ASP A 1 737 ? 16.109 20.483 -23.731 1.00 89.25 737 ASP A C 1
ATOM 5706 O O . ASP A 1 737 ? 16.163 21.536 -24.365 1.00 89.25 737 ASP A O 1
ATOM 5710 N N . LEU A 1 738 ? 16.206 20.448 -22.396 1.00 81.00 738 LEU A N 1
ATOM 5711 C CA . LEU A 1 738 ? 16.388 21.645 -21.581 1.00 81.00 738 LEU A CA 1
ATOM 5712 C C . LEU A 1 738 ? 17.649 22.415 -21.978 1.00 81.00 738 LEU A C 1
ATOM 5714 O O . LEU A 1 738 ? 17.585 23.620 -22.210 1.00 81.00 738 LEU A O 1
ATOM 5718 N N . LEU A 1 739 ? 18.789 21.735 -22.085 1.00 86.25 739 LEU A N 1
ATOM 5719 C CA . LEU A 1 739 ? 20.057 22.378 -22.421 1.00 86.25 739 LEU A CA 1
ATOM 5720 C C . LEU A 1 739 ? 20.097 22.882 -23.871 1.00 86.25 739 LEU A C 1
ATOM 5722 O O . LEU A 1 739 ? 20.624 23.970 -24.108 1.00 86.25 739 LEU A O 1
ATOM 5726 N N . VAL A 1 740 ? 19.514 22.144 -24.817 1.00 86.00 740 VAL A N 1
ATOM 5727 C CA . VAL A 1 740 ? 19.520 22.493 -26.243 1.00 86.00 740 VAL A CA 1
ATOM 5728 C C . VAL A 1 740 ? 18.501 23.580 -26.577 1.00 86.00 740 VAL A C 1
ATOM 5730 O O . VAL A 1 740 ? 18.840 24.539 -27.262 1.00 86.00 740 VAL A O 1
ATOM 5733 N N . HIS A 1 741 ? 17.265 23.473 -26.087 1.00 77.38 741 HIS A N 1
ATOM 5734 C CA . HIS A 1 741 ? 16.151 24.330 -26.518 1.00 77.38 741 HIS A CA 1
ATOM 5735 C C . HIS A 1 741 ? 15.714 25.379 -25.493 1.00 77.38 741 HIS A C 1
ATOM 5737 O O . HIS A 1 741 ? 14.838 26.202 -25.790 1.00 77.38 741 HIS A O 1
ATOM 5743 N N . LYS A 1 742 ? 16.245 25.326 -24.266 1.00 68.19 742 LYS A N 1
ATOM 5744 C CA . LYS A 1 742 ? 15.835 26.202 -23.156 1.00 68.19 742 LYS A CA 1
ATOM 5745 C C . LYS A 1 742 ? 17.022 26.928 -22.500 1.00 68.19 742 LYS A C 1
ATOM 5747 O O . LYS A 1 742 ? 16.814 27.691 -21.561 1.00 68.19 742 LYS A O 1
ATOM 5752 N N . THR A 1 743 ? 18.255 26.715 -22.978 1.00 76.06 743 THR A N 1
ATOM 5753 C CA . THR A 1 743 ? 19.467 27.414 -22.508 1.00 76.06 743 THR A CA 1
ATOM 5754 C C . THR A 1 743 ? 20.383 27.796 -23.674 1.00 76.06 743 THR A C 1
ATOM 5756 O O . THR A 1 743 ? 20.191 27.352 -24.800 1.00 76.06 743 THR A O 1
ATOM 5759 N N . ASN A 1 744 ? 21.435 28.573 -23.406 1.00 78.44 744 ASN A N 1
ATOM 5760 C CA . ASN A 1 744 ? 22.459 28.940 -24.392 1.00 78.44 744 ASN A CA 1
ATOM 5761 C C . ASN A 1 744 ? 23.535 27.852 -24.612 1.00 78.44 744 ASN A C 1
ATOM 5763 O O . ASN A 1 744 ? 24.641 28.164 -25.051 1.00 78.44 744 ASN A O 1
ATOM 5767 N N . LYS A 1 745 ? 23.246 26.591 -24.268 1.00 88.44 745 LYS A N 1
ATOM 5768 C CA . LYS A 1 745 ? 24.202 25.471 -24.289 1.00 88.44 745 LYS A CA 1
ATOM 5769 C C . LYS A 1 745 ? 23.939 24.445 -25.393 1.00 88.44 745 LYS A C 1
ATOM 5771 O O . LYS A 1 745 ? 24.509 23.358 -25.346 1.00 88.44 745 LYS A O 1
ATOM 5776 N N . ALA A 1 746 ? 23.156 24.804 -26.414 1.00 87.06 746 ALA A N 1
ATOM 5777 C CA . ALA A 1 746 ? 22.915 23.964 -27.591 1.00 87.06 746 ALA A CA 1
ATOM 5778 C C . ALA A 1 746 ? 24.212 23.437 -28.228 1.00 87.06 746 ALA A C 1
ATOM 5780 O O . ALA A 1 746 ? 24.302 22.245 -28.521 1.00 87.06 746 ALA A O 1
ATOM 5781 N N . GLY A 1 747 ? 25.245 24.287 -28.312 1.00 87.06 747 GLY A N 1
ATOM 5782 C CA . GLY A 1 747 ? 26.559 23.940 -28.864 1.00 87.06 747 GLY A CA 1
ATOM 5783 C C . GLY A 1 747 ? 27.201 22.696 -28.239 1.00 87.06 747 GLY A C 1
ATOM 5784 O O . GLY A 1 747 ? 27.871 21.942 -28.937 1.00 87.06 747 GLY A O 1
ATOM 5785 N N . LEU A 1 748 ? 26.920 22.392 -26.962 1.00 90.69 748 LEU A N 1
ATOM 5786 C CA . LEU A 1 748 ? 27.439 21.184 -26.309 1.00 90.69 748 LEU A CA 1
ATOM 5787 C C . LEU A 1 748 ? 26.999 19.892 -27.016 1.00 90.69 748 LEU A C 1
ATOM 5789 O O . LEU A 1 748 ? 27.747 18.914 -27.014 1.00 90.69 748 LEU A O 1
ATOM 5793 N N . PHE A 1 749 ? 25.820 19.893 -27.634 1.00 92.19 749 PHE A N 1
ATOM 5794 C CA . PHE A 1 749 ? 25.272 18.741 -28.344 1.00 92.19 749 PHE A CA 1
ATOM 5795 C C . PHE A 1 749 ? 25.369 18.906 -29.863 1.00 92.19 749 PHE A C 1
ATOM 5797 O O . PHE A 1 749 ? 25.651 17.931 -30.549 1.00 92.19 749 PHE A O 1
ATOM 5804 N N . THR A 1 750 ? 25.194 20.122 -30.391 1.00 89.62 750 THR A N 1
ATOM 5805 C CA . THR A 1 750 ? 25.127 20.364 -31.842 1.00 89.62 750 THR A CA 1
ATOM 5806 C C . THR A 1 750 ? 26.492 20.483 -32.527 1.00 89.62 750 THR A C 1
ATOM 5808 O O . THR A 1 750 ? 26.574 20.294 -33.736 1.00 89.62 750 THR A O 1
ATOM 5811 N N . GLU A 1 751 ? 27.573 20.788 -31.798 1.00 90.31 751 GLU A N 1
ATOM 5812 C CA . GLU A 1 751 ? 28.932 20.888 -32.376 1.00 90.31 751 GLU A CA 1
ATOM 5813 C C . GLU A 1 751 ? 29.647 19.531 -32.485 1.00 90.31 751 GLU A C 1
ATOM 5815 O O . GLU A 1 751 ? 30.650 19.401 -33.188 1.00 90.31 751 GLU A O 1
ATOM 5820 N N . ARG A 1 752 ? 29.130 18.506 -31.800 1.00 94.12 752 ARG A N 1
ATOM 5821 C CA . ARG A 1 752 ? 29.641 17.132 -31.823 1.00 94.12 752 ARG A CA 1
ATOM 5822 C C . ARG A 1 752 ? 28.830 16.330 -32.837 1.00 94.12 752 ARG A C 1
ATOM 5824 O O . ARG A 1 752 ? 27.615 16.232 -32.710 1.00 94.12 752 ARG A O 1
ATOM 5831 N N . LYS A 1 753 ? 29.478 15.803 -33.877 1.00 96.12 753 LYS A N 1
ATOM 5832 C CA . LYS A 1 753 ? 28.801 15.270 -35.070 1.00 96.12 753 LYS A CA 1
ATOM 5833 C C . LYS A 1 753 ? 27.844 14.121 -34.733 1.00 96.12 753 LYS A C 1
ATOM 5835 O O . LYS A 1 753 ? 26.714 14.112 -35.223 1.00 96.12 753 LYS A O 1
ATOM 5840 N N . ASN A 1 754 ? 28.292 13.143 -33.950 1.00 96.94 754 ASN A N 1
ATOM 5841 C CA . ASN A 1 754 ? 27.508 11.941 -33.662 1.00 96.94 754 ASN A CA 1
ATOM 5842 C C . ASN A 1 754 ? 26.428 12.210 -32.606 1.00 96.94 754 ASN A C 1
ATOM 5844 O O . ASN A 1 754 ? 25.317 11.691 -32.722 1.00 96.94 754 ASN A O 1
ATOM 5848 N N . LEU A 1 755 ? 26.724 13.062 -31.622 1.00 95.56 755 LEU A N 1
ATOM 5849 C CA . LEU A 1 755 ? 25.752 13.558 -30.643 1.00 95.56 755 LEU A CA 1
ATOM 5850 C C . LEU A 1 755 ? 24.655 14.413 -31.280 1.00 95.56 755 LEU A C 1
ATOM 5852 O O . LEU A 1 755 ? 23.491 14.226 -30.939 1.00 95.56 755 LEU A O 1
ATOM 5856 N N . ALA A 1 756 ? 25.000 15.299 -32.218 1.00 95.62 756 ALA A N 1
ATOM 5857 C CA . ALA A 1 756 ? 24.036 16.104 -32.963 1.00 95.62 756 ALA A CA 1
ATOM 5858 C C . ALA A 1 756 ? 23.085 15.203 -33.758 1.00 95.62 756 ALA A C 1
ATOM 5860 O O . ALA A 1 756 ? 21.872 15.319 -33.613 1.00 95.62 756 ALA A O 1
ATOM 5861 N N . ARG A 1 757 ? 23.632 14.222 -34.497 1.00 97.00 757 ARG A N 1
ATOM 5862 C CA . ARG A 1 757 ? 22.834 13.197 -35.191 1.00 97.00 757 ARG A CA 1
ATOM 5863 C C . ARG A 1 757 ? 21.891 12.479 -34.226 1.00 97.00 757 ARG A C 1
ATOM 5865 O O . ARG A 1 757 ? 20.698 12.384 -34.493 1.00 97.00 757 ARG A O 1
ATOM 5872 N N . TRP A 1 758 ? 22.427 11.948 -33.126 1.00 97.88 758 TRP A N 1
ATOM 5873 C CA . TRP A 1 758 ? 21.622 11.232 -32.136 1.00 97.88 758 TRP A CA 1
ATOM 5874 C C . TRP A 1 758 ? 20.501 12.121 -31.589 1.00 97.88 758 TRP A C 1
ATOM 5876 O O . TRP A 1 758 ? 19.356 11.680 -31.533 1.00 97.88 758 TRP A O 1
ATOM 5886 N N . TRP A 1 759 ? 20.803 13.380 -31.251 1.00 96.75 759 TRP A N 1
ATOM 5887 C CA . TRP A 1 759 ? 19.813 14.322 -30.740 1.00 96.75 759 TRP A CA 1
ATOM 5888 C C . TRP A 1 759 ? 18.715 14.621 -31.762 1.00 96.75 759 TRP A C 1
ATOM 5890 O O . TRP A 1 759 ? 17.536 14.560 -31.412 1.00 96.75 759 TRP A O 1
ATOM 5900 N N . ASP A 1 760 ? 19.076 14.880 -33.017 1.00 93.44 760 ASP A N 1
ATOM 5901 C CA . ASP A 1 760 ? 18.117 15.124 -34.097 1.00 93.44 760 ASP A CA 1
ATOM 5902 C C . ASP A 1 760 ? 17.174 13.924 -34.288 1.00 93.44 760 ASP A C 1
ATOM 5904 O O . ASP A 1 760 ? 15.963 14.094 -34.438 1.00 93.44 760 ASP A O 1
ATOM 5908 N N . GLU A 1 761 ? 17.697 12.696 -34.212 1.00 94.00 761 GLU A N 1
ATOM 5909 C CA . GLU A 1 761 ? 16.899 11.472 -34.338 1.00 94.00 761 GLU A CA 1
ATOM 5910 C C . GLU A 1 761 ? 15.956 11.246 -33.147 1.00 94.00 761 GLU A C 1
ATOM 5912 O O . GLU A 1 761 ? 14.765 10.975 -33.344 1.00 94.00 761 GLU A O 1
ATOM 5917 N N . VAL A 1 762 ? 16.448 11.356 -31.905 1.00 95.69 762 VAL A N 1
ATOM 5918 C CA . VAL A 1 762 ? 15.617 11.085 -30.719 1.00 95.69 762 VAL A CA 1
ATOM 5919 C C . VAL A 1 762 ? 14.608 12.205 -30.466 1.00 95.69 762 VAL A C 1
ATOM 5921 O O . VAL A 1 762 ? 13.453 11.920 -30.151 1.00 95.69 762 VAL A O 1
ATOM 5924 N N . SER A 1 763 ? 14.981 13.472 -30.663 1.00 91.44 763 SER A N 1
ATOM 5925 C CA . SER A 1 763 ? 14.079 14.618 -30.464 1.00 91.44 763 SER A CA 1
ATOM 5926 C C . SER A 1 763 ? 12.972 14.698 -31.523 1.00 91.44 763 SER A C 1
ATOM 5928 O O . SER A 1 763 ? 11.879 15.202 -31.250 1.00 91.44 763 SER A O 1
ATOM 5930 N N . ALA A 1 764 ? 13.192 14.134 -32.716 1.00 89.94 764 ALA A N 1
ATOM 5931 C CA . ALA A 1 764 ? 12.185 14.079 -33.771 1.00 89.94 764 ALA A CA 1
ATOM 5932 C C . ALA A 1 764 ? 11.041 13.083 -33.497 1.00 89.94 764 ALA A C 1
ATOM 5934 O O . ALA A 1 764 ? 10.027 13.128 -34.215 1.00 89.94 764 ALA A O 1
ATOM 5935 N N . ARG A 1 765 ? 11.177 12.208 -32.489 1.00 90.75 765 ARG A N 1
ATOM 5936 C CA . ARG A 1 765 ? 10.214 11.139 -32.191 1.00 90.75 765 ARG A CA 1
ATOM 5937 C C . ARG A 1 765 ? 8.823 11.691 -31.840 1.00 90.75 765 ARG A C 1
ATOM 5939 O O . ARG A 1 765 ? 8.723 12.657 -31.079 1.00 90.75 765 ARG A O 1
ATOM 5946 N N . PRO A 1 766 ? 7.728 11.068 -32.328 1.00 83.75 766 PRO A N 1
ATOM 5947 C CA . PRO A 1 766 ? 6.364 11.532 -32.048 1.00 83.75 766 PRO A CA 1
ATOM 5948 C C . PRO A 1 766 ? 6.023 11.587 -30.554 1.00 83.75 766 PRO A C 1
ATOM 5950 O O . PRO A 1 766 ? 5.356 12.517 -30.107 1.00 83.75 766 PRO A O 1
ATOM 5953 N N . SER A 1 767 ? 6.504 10.609 -29.782 1.00 82.31 767 SER A N 1
ATOM 5954 C CA . SER A 1 767 ? 6.349 10.550 -28.326 1.00 82.31 767 SER A CA 1
ATOM 5955 C C . SER A 1 767 ? 6.958 11.779 -27.650 1.00 82.31 767 SER A C 1
ATOM 5957 O O . SER A 1 767 ? 6.296 12.420 -26.838 1.00 82.31 767 SER A O 1
ATOM 5959 N N . TRP A 1 768 ? 8.179 12.159 -28.035 1.00 88.75 768 TRP A N 1
ATOM 5960 C CA . TRP A 1 768 ? 8.878 13.308 -27.469 1.00 88.75 768 TRP A CA 1
ATOM 5961 C C . TRP A 1 768 ? 8.246 14.632 -27.873 1.00 88.75 768 TRP A C 1
ATOM 5963 O O . TRP A 1 768 ? 7.963 15.456 -27.007 1.00 88.75 768 TRP A O 1
ATOM 5973 N N . LYS A 1 769 ? 7.911 14.806 -29.156 1.00 79.62 769 LYS A N 1
ATOM 5974 C CA . LYS A 1 769 ? 7.169 15.987 -29.629 1.00 79.62 769 LYS A CA 1
ATOM 5975 C C . LYS A 1 769 ? 5.874 16.188 -28.850 1.00 79.62 769 LYS A C 1
ATOM 5977 O O . LYS A 1 769 ? 5.585 17.301 -28.424 1.00 79.62 769 LYS A O 1
ATOM 5982 N N . LYS A 1 770 ? 5.146 15.103 -28.576 1.00 69.06 770 LYS A N 1
ATOM 5983 C CA . LYS A 1 770 ? 3.926 15.141 -27.770 1.00 69.06 770 LYS A CA 1
ATOM 5984 C C . LYS A 1 770 ? 4.194 15.462 -26.296 1.00 69.06 770 LYS A C 1
ATOM 5986 O O . LYS A 1 770 ? 3.398 16.172 -25.694 1.00 69.06 770 LYS A O 1
ATOM 5991 N N . VAL A 1 771 ? 5.306 15.015 -25.705 1.00 72.62 771 VAL A N 1
ATOM 5992 C CA . VAL A 1 771 ? 5.723 15.482 -24.365 1.00 72.62 771 VAL A CA 1
ATOM 5993 C C . VAL A 1 771 ? 5.988 16.987 -24.369 1.00 72.62 771 VAL A C 1
ATOM 5995 O O . VAL A 1 771 ? 5.505 17.677 -23.474 1.00 72.62 771 VAL A O 1
ATOM 5998 N N . VAL A 1 772 ? 6.688 17.507 -25.380 1.00 69.50 772 VAL A N 1
ATOM 5999 C CA . VAL A 1 772 ? 6.959 18.947 -25.540 1.00 69.50 772 VAL A CA 1
ATOM 6000 C C . VAL A 1 772 ? 5.662 19.745 -25.767 1.00 69.50 772 VAL A C 1
ATOM 6002 O O . VAL A 1 772 ? 5.514 20.846 -25.242 1.00 69.50 772 VAL A O 1
ATOM 6005 N N . GLU A 1 773 ? 4.672 19.183 -26.464 1.00 59.25 773 GLU A N 1
ATOM 6006 C CA . GLU A 1 773 ? 3.324 19.765 -26.594 1.00 59.25 773 GLU A CA 1
ATOM 6007 C C . GLU A 1 773 ? 2.537 19.738 -25.276 1.00 59.25 773 GLU A C 1
ATOM 6009 O O . GLU A 1 773 ? 1.888 20.717 -24.921 1.00 59.25 773 GLU A O 1
ATOM 6014 N N . MET A 1 774 ? 2.612 18.648 -24.504 1.00 55.44 774 MET A N 1
ATOM 6015 C CA . MET A 1 774 ? 1.993 18.549 -23.172 1.00 55.44 774 MET A CA 1
ATOM 6016 C C . MET A 1 774 ? 2.641 19.495 -22.152 1.00 55.44 774 MET A C 1
ATOM 6018 O O . MET A 1 774 ? 2.044 19.810 -21.122 1.00 55.44 774 MET A O 1
ATOM 6022 N N . GLN A 1 775 ? 3.850 19.970 -22.446 1.00 58.56 775 GLN A N 1
ATOM 6023 C CA . GLN A 1 775 ? 4.490 21.079 -21.755 1.00 58.56 775 GLN A CA 1
ATOM 6024 C C . GLN A 1 775 ? 3.985 22.449 -22.243 1.00 58.56 775 GLN A C 1
ATOM 6026 O O . GLN A 1 775 ? 4.551 23.428 -21.806 1.00 58.56 775 GLN A O 1
ATOM 6031 N N . ASN A 1 776 ? 2.968 22.569 -23.111 1.00 54.97 776 ASN A N 1
ATOM 6032 C CA . ASN A 1 776 ? 2.412 23.849 -23.588 1.00 54.97 776 ASN A CA 1
ATOM 6033 C C . ASN A 1 776 ? 0.916 23.761 -23.997 1.00 54.97 776 ASN A C 1
ATOM 6035 O O . ASN A 1 776 ? 0.607 23.609 -25.180 1.00 54.97 776 ASN A O 1
ATOM 6039 N N . PRO A 1 777 ? -0.064 23.934 -23.089 1.00 40.38 777 PRO A N 1
ATOM 6040 C CA . PRO A 1 777 ? -1.467 24.112 -23.458 1.00 40.38 777 PRO A CA 1
ATOM 6041 C C . PRO A 1 777 ? -1.722 25.533 -24.002 1.00 40.38 777 PRO A C 1
ATOM 6043 O O . PRO A 1 777 ? -1.334 26.526 -23.383 1.00 40.38 777 PRO A O 1
ATOM 6046 N N . ALA A 1 778 ? -2.408 25.652 -25.144 1.00 55.72 778 ALA A N 1
ATOM 6047 C CA . ALA A 1 778 ? -2.739 26.934 -25.777 1.00 55.72 778 ALA A CA 1
ATOM 6048 C C . ALA A 1 778 ? -3.799 27.744 -24.989 1.00 55.72 778 ALA A C 1
ATOM 6050 O O . ALA A 1 778 ? -4.848 27.224 -24.616 1.00 55.72 778 ALA A O 1
ATOM 6051 N N . SER A 1 779 ? -3.557 29.046 -24.783 1.00 68.25 779 SER A N 1
ATOM 6052 C CA . SER A 1 779 ? -4.431 29.969 -24.030 1.00 68.25 779 SER A CA 1
ATOM 6053 C C . SER A 1 779 ? -5.673 30.422 -24.824 1.00 68.25 779 SER A C 1
ATOM 6055 O O . SER A 1 779 ? -5.560 30.888 -25.963 1.00 68.25 779 SER A O 1
ATOM 6057 N N . THR A 1 780 ? -6.862 30.354 -24.209 1.00 72.19 780 THR A N 1
ATOM 6058 C CA . THR A 1 780 ? -8.137 30.853 -24.774 1.00 72.19 780 THR A CA 1
ATOM 6059 C C . THR A 1 780 ? -8.155 32.378 -24.938 1.00 72.19 780 THR A C 1
ATOM 6061 O O . THR A 1 780 ? -8.753 32.890 -25.885 1.00 72.19 780 THR A O 1
ATOM 6064 N N . ASP A 1 781 ? -7.434 33.108 -24.083 1.00 77.12 781 ASP A N 1
ATOM 6065 C CA . ASP A 1 781 ? -7.297 34.565 -24.159 1.00 77.12 781 ASP A CA 1
ATOM 6066 C C . ASP A 1 781 ? -6.480 35.021 -25.370 1.00 77.12 781 ASP A C 1
ATOM 6068 O O . ASP A 1 781 ? -6.849 35.987 -26.040 1.00 77.12 781 ASP A O 1
ATOM 6072 N N . VAL A 1 782 ? -5.404 34.297 -25.693 1.00 77.12 782 VAL A N 1
ATOM 6073 C CA . VAL A 1 782 ? -4.594 34.555 -26.895 1.00 77.12 782 VAL A CA 1
ATOM 6074 C C . VAL A 1 782 ? -5.418 34.287 -28.154 1.00 77.12 782 VAL A C 1
ATOM 6076 O O . VAL A 1 782 ? -5.400 35.087 -29.089 1.00 77.12 782 VAL A O 1
ATOM 6079 N N . ALA A 1 783 ? -6.205 33.206 -28.160 1.00 81.75 783 ALA A N 1
ATOM 6080 C CA . ALA A 1 783 ? -7.083 32.863 -29.278 1.00 81.75 783 ALA A CA 1
ATOM 6081 C C . ALA A 1 783 ? -8.093 33.981 -29.589 1.00 81.75 783 ALA A C 1
ATOM 6083 O O . ALA A 1 783 ? -8.322 34.304 -30.756 1.00 81.75 783 ALA A O 1
ATOM 6084 N N . ARG A 1 784 ? -8.656 34.612 -28.547 1.00 89.50 784 ARG A N 1
ATOM 6085 C CA . ARG A 1 784 ? -9.580 35.748 -28.682 1.00 89.50 784 ARG A CA 1
ATOM 6086 C C . ARG A 1 784 ? -8.912 36.924 -29.405 1.00 89.50 784 ARG A C 1
ATOM 6088 O O . ARG A 1 784 ? -9.450 37.428 -30.388 1.00 89.50 784 ARG A O 1
ATOM 6095 N N . VAL A 1 785 ? -7.710 37.310 -28.976 1.00 89.06 785 VAL A N 1
ATOM 6096 C CA . VAL A 1 785 ? -6.964 38.432 -29.574 1.00 89.06 785 VAL A CA 1
ATOM 6097 C C . VAL A 1 785 ? -6.557 38.137 -31.019 1.00 89.06 785 VAL A C 1
ATOM 6099 O O . VAL A 1 785 ? -6.771 38.977 -31.890 1.00 89.06 785 VAL A O 1
ATOM 6102 N N . LEU A 1 786 ? -6.042 36.935 -31.300 1.00 86.25 786 LEU A N 1
ATOM 6103 C CA . LEU A 1 786 ? -5.660 36.532 -32.658 1.00 86.25 786 LEU A CA 1
ATOM 6104 C C . LEU A 1 786 ? -6.845 36.558 -33.624 1.00 86.25 786 LEU A C 1
ATOM 6106 O O . LEU A 1 786 ? -6.720 37.041 -34.747 1.00 86.25 786 LEU A O 1
ATOM 6110 N N . THR A 1 787 ? -8.013 36.101 -33.174 1.00 89.12 787 THR A N 1
ATOM 6111 C CA . THR A 1 787 ? -9.231 36.140 -33.996 1.00 89.12 787 THR A CA 1
ATOM 6112 C C . THR A 1 787 ? -9.599 37.576 -34.351 1.00 89.12 787 THR A C 1
ATOM 6114 O O . THR A 1 787 ? -9.940 37.855 -35.496 1.00 89.12 787 THR A O 1
ATOM 6117 N N . CYS A 1 788 ? -9.487 38.498 -33.391 1.00 93.31 788 CYS A N 1
ATOM 6118 C CA . CYS A 1 788 ? -9.756 39.916 -33.616 1.00 93.31 788 CYS A CA 1
ATOM 6119 C C . CYS A 1 788 ? -8.758 40.532 -34.608 1.00 93.31 788 CYS A C 1
ATOM 6121 O O . CYS A 1 788 ? -9.171 41.214 -35.542 1.00 93.31 788 CYS A O 1
ATOM 6123 N N . LEU A 1 789 ? -7.463 40.234 -34.472 1.00 90.19 789 LEU A N 1
ATOM 6124 C CA . LEU A 1 789 ? -6.427 40.695 -35.403 1.00 90.19 789 LEU A CA 1
ATOM 6125 C C . LEU A 1 789 ? -6.692 40.224 -36.841 1.00 90.19 789 LEU A C 1
ATOM 6127 O O . LEU A 1 789 ? -6.629 41.033 -37.767 1.00 90.19 789 LEU A O 1
ATOM 6131 N N . PHE A 1 790 ? -7.069 38.954 -37.024 1.00 90.88 790 PHE A N 1
ATOM 6132 C CA . PHE A 1 790 ? -7.433 38.424 -38.340 1.00 90.88 790 PHE A CA 1
ATOM 6133 C C . PHE A 1 790 ? -8.719 39.030 -38.896 1.00 90.88 790 PHE A C 1
ATOM 6135 O O . PHE A 1 790 ? -8.773 39.349 -40.076 1.00 90.88 790 PHE A O 1
ATOM 6142 N N . GLU A 1 791 ? -9.748 39.241 -38.075 1.00 93.38 791 GLU A N 1
ATOM 6143 C CA . GLU A 1 791 ? -10.972 39.925 -38.516 1.00 93.38 791 GLU A CA 1
ATOM 6144 C C . GLU A 1 791 ? -10.714 41.368 -38.951 1.00 93.38 791 GLU A C 1
ATOM 6146 O O . GLU A 1 791 ? -11.352 41.870 -39.874 1.00 93.38 791 GLU A O 1
ATOM 6151 N N . LYS A 1 792 ? -9.760 42.037 -38.303 1.00 92.75 792 LYS A N 1
ATOM 6152 C CA . LYS A 1 792 ? -9.311 43.382 -38.657 1.00 92.75 792 LYS A CA 1
ATOM 6153 C C . LYS A 1 792 ? -8.305 43.398 -39.814 1.00 92.75 792 LYS A C 1
ATOM 6155 O O . LYS A 1 792 ? -7.948 44.484 -40.249 1.00 92.75 792 LYS A O 1
ATOM 6160 N N . ASN A 1 793 ? -7.890 42.238 -40.339 1.00 91.31 793 ASN A N 1
ATOM 6161 C CA . ASN A 1 793 ? -6.828 42.101 -41.346 1.00 91.31 793 ASN A CA 1
ATOM 6162 C C . ASN A 1 793 ? -5.544 42.860 -40.971 1.00 91.31 793 ASN A C 1
ATOM 6164 O O . ASN A 1 793 ? -4.892 43.452 -41.829 1.00 91.31 793 ASN A O 1
ATOM 6168 N N . LEU A 1 794 ? -5.200 42.874 -39.685 1.00 88.81 794 LEU A N 1
ATOM 6169 C CA . LEU A 1 794 ? -4.000 43.551 -39.211 1.00 88.81 794 LEU A CA 1
ATOM 6170 C C . LEU A 1 794 ? -2.808 42.608 -39.314 1.00 88.81 794 LEU A C 1
ATOM 6172 O O . LEU A 1 794 ? -2.909 41.430 -38.972 1.00 88.81 794 LEU A O 1
ATOM 6176 N N . GLU A 1 795 ? -1.673 43.141 -39.752 1.00 83.06 795 GLU A N 1
ATOM 6177 C CA . GLU A 1 795 ? -0.399 42.445 -39.626 1.00 83.06 795 GLU A CA 1
ATOM 6178 C C . GLU A 1 795 ? 0.073 42.515 -38.176 1.00 83.06 795 GLU A C 1
ATOM 6180 O O . GLU A 1 795 ? -0.020 43.551 -37.513 1.00 83.06 795 GLU A O 1
ATOM 6185 N N . PHE A 1 796 ? 0.566 41.393 -37.669 1.00 82.44 796 PHE A N 1
ATOM 6186 C CA . PHE A 1 796 ? 1.058 41.295 -36.308 1.00 82.44 796 PHE A CA 1
ATOM 6187 C C . PHE A 1 796 ? 2.189 40.284 -36.223 1.00 82.44 796 PHE A C 1
ATOM 6189 O O . PHE A 1 796 ? 2.256 39.315 -36.978 1.00 82.44 796 PHE A O 1
ATOM 6196 N N . GLU A 1 797 ? 3.043 40.492 -35.233 1.00 75.88 797 GLU A N 1
ATOM 6197 C CA . GLU A 1 797 ? 4.044 39.525 -34.826 1.00 75.88 797 GLU A CA 1
ATOM 6198 C C . GLU A 1 797 ? 3.489 38.719 -33.650 1.00 75.88 797 GLU A C 1
ATOM 6200 O O . GLU A 1 797 ? 3.194 39.265 -32.582 1.00 75.88 797 GLU A O 1
ATOM 6205 N N . LEU A 1 798 ? 3.307 37.411 -33.845 1.00 69.25 798 LEU A N 1
ATOM 6206 C CA . LEU A 1 798 ? 2.940 36.521 -32.751 1.00 69.25 798 LEU A CA 1
ATOM 6207 C C . LEU A 1 798 ? 4.200 36.021 -32.062 1.00 69.25 798 LEU A C 1
ATOM 6209 O O . LEU A 1 798 ? 4.788 35.017 -32.460 1.00 69.25 798 LEU A O 1
ATOM 6213 N N . VAL A 1 799 ? 4.547 36.677 -30.964 1.00 67.62 799 VAL A N 1
ATOM 6214 C CA . VAL A 1 799 ? 5.552 36.163 -30.040 1.00 67.62 799 VAL A CA 1
ATOM 6215 C C . VAL A 1 799 ? 4.932 34.987 -29.284 1.00 67.62 799 VAL A C 1
ATOM 6217 O O . VAL A 1 799 ? 4.158 35.161 -28.339 1.00 67.62 799 VAL A O 1
ATOM 6220 N N . ARG A 1 800 ? 5.236 33.767 -29.732 1.00 57.81 800 ARG A N 1
ATOM 6221 C CA . ARG A 1 800 ? 4.827 32.540 -29.043 1.00 57.81 800 ARG A CA 1
ATOM 6222 C C . ARG A 1 800 ? 5.744 32.334 -27.849 1.00 57.81 800 ARG A C 1
ATOM 6224 O O . ARG A 1 800 ? 6.884 31.921 -28.003 1.00 57.81 800 ARG A O 1
ATOM 6231 N N . ILE A 1 801 ? 5.227 32.645 -26.670 1.00 51.75 801 ILE A N 1
ATOM 6232 C CA . ILE A 1 801 ? 5.955 32.467 -25.420 1.00 51.75 801 ILE A CA 1
ATOM 6233 C C . ILE A 1 801 ? 5.557 31.121 -24.831 1.00 51.75 801 ILE A C 1
ATOM 6235 O O . ILE A 1 801 ? 4.389 30.904 -24.502 1.00 51.75 801 ILE A O 1
ATOM 6239 N N . ASP A 1 802 ? 6.531 30.236 -24.663 1.00 46.81 802 ASP A N 1
ATOM 6240 C CA . ASP A 1 802 ? 6.336 28.989 -23.939 1.00 46.81 802 ASP A CA 1
ATOM 6241 C C . ASP A 1 802 ? 6.185 29.333 -22.444 1.00 46.81 802 ASP A C 1
ATOM 6243 O O . ASP A 1 802 ? 7.124 29.718 -21.725 1.00 46.81 802 ASP A O 1
ATOM 6247 N N . THR A 1 803 ? 4.942 29.277 -21.965 1.00 41.12 803 THR A N 1
ATOM 6248 C CA . THR A 1 803 ? 4.592 29.617 -20.581 1.00 41.12 803 THR A CA 1
ATOM 6249 C C . THR A 1 803 ? 5.175 28.620 -19.582 1.00 41.12 803 THR A C 1
ATOM 6251 O O . THR A 1 803 ? 5.255 28.927 -18.392 1.00 41.12 803 THR A O 1
ATOM 6254 N N . PHE A 1 804 ? 5.694 27.487 -20.047 1.00 37.25 804 PHE A N 1
ATOM 6255 C CA . PHE A 1 804 ? 6.344 26.479 -19.228 1.00 37.25 804 PHE A CA 1
ATOM 6256 C C . PHE A 1 804 ? 7.859 26.681 -19.218 1.00 37.25 804 PHE A C 1
ATOM 6258 O O . PHE A 1 804 ? 8.466 26.503 -18.175 1.00 37.25 804 PHE A O 1
ATOM 6265 N N . LYS A 1 805 ? 8.488 27.228 -20.260 1.00 38.62 805 LYS A N 1
ATOM 6266 C CA . LYS A 1 805 ? 9.908 27.643 -20.249 1.00 38.62 805 LYS A CA 1
ATOM 6267 C C . LYS A 1 805 ? 10.223 28.855 -19.369 1.00 38.62 805 LYS A C 1
ATOM 6269 O O . LYS A 1 805 ? 11.389 29.164 -19.154 1.00 38.62 805 LYS A O 1
ATOM 6274 N N . ARG A 1 806 ? 9.209 29.578 -18.877 1.00 37.50 806 ARG A N 1
ATOM 6275 C CA . ARG A 1 806 ? 9.354 30.923 -18.270 1.00 37.50 806 ARG A CA 1
ATOM 6276 C C . ARG A 1 806 ? 10.076 31.943 -19.157 1.00 37.50 806 ARG A C 1
ATOM 6278 O O . ARG A 1 806 ? 10.606 32.923 -18.645 1.00 37.50 806 ARG A O 1
ATOM 6285 N N . GLU A 1 807 ? 9.949 31.817 -20.474 1.00 41.62 807 GLU A N 1
ATOM 6286 C CA . GLU A 1 807 ? 10.282 32.900 -21.413 1.00 41.62 807 GLU A CA 1
ATOM 6287 C C . GLU A 1 807 ? 9.473 34.175 -21.078 1.00 41.62 807 GLU A C 1
ATOM 6289 O O . GLU A 1 807 ? 10.006 35.280 -21.089 1.00 41.62 807 GLU A O 1
ATOM 6294 N N . HIS A 1 808 ? 8.245 34.022 -20.558 1.00 42.53 808 HIS A N 1
ATOM 6295 C CA . HIS A 1 808 ? 7.425 35.107 -19.986 1.00 42.53 808 HIS A CA 1
ATOM 6296 C C . HIS A 1 808 ? 8.023 35.792 -18.731 1.00 42.53 808 HIS A C 1
ATOM 6298 O O . HIS A 1 808 ? 7.405 36.704 -18.174 1.00 42.53 808 HIS A O 1
ATOM 6304 N N . LYS A 1 809 ? 9.181 35.335 -18.229 1.00 40.69 809 LYS A N 1
ATOM 6305 C CA . LYS A 1 809 ? 9.916 35.910 -17.089 1.00 40.69 809 LYS A CA 1
ATOM 6306 C C . LYS A 1 809 ? 11.317 36.428 -17.447 1.00 40.69 809 LYS A C 1
ATOM 6308 O O . LYS A 1 809 ? 12.065 36.785 -16.541 1.00 40.69 809 LYS A O 1
ATOM 6313 N N . LEU A 1 810 ? 11.693 36.501 -18.723 1.00 44.31 810 LEU A N 1
ATOM 6314 C CA . LEU A 1 810 ? 12.927 37.191 -19.118 1.00 44.31 810 LEU A CA 1
ATOM 6315 C C . LEU A 1 810 ? 12.755 38.719 -18.964 1.00 44.31 810 LEU A C 1
ATOM 6317 O O . LEU A 1 810 ? 11.640 39.214 -19.137 1.00 44.31 810 LEU A O 1
ATOM 6321 N N . PRO A 1 811 ? 13.809 39.499 -18.648 1.00 42.00 811 PRO A N 1
ATOM 6322 C CA . PRO A 1 811 ? 13.704 40.943 -18.386 1.00 42.00 811 PRO A CA 1
ATOM 6323 C C . PRO A 1 811 ? 13.071 41.755 -19.525 1.00 42.00 811 PRO A C 1
ATOM 6325 O O . PRO A 1 811 ? 12.397 42.753 -19.274 1.00 42.00 811 PRO A O 1
ATOM 6328 N N . GLU A 1 812 ? 13.266 41.323 -20.768 1.00 48.88 812 GLU A N 1
ATOM 6329 C CA . GLU A 1 812 ? 12.634 41.886 -21.966 1.00 48.88 812 GLU A CA 1
ATOM 6330 C C . GLU A 1 812 ? 11.115 41.653 -22.030 1.00 48.88 812 GLU A C 1
ATOM 6332 O O . GLU A 1 812 ? 10.392 42.562 -22.428 1.00 48.88 812 GLU A O 1
ATOM 6337 N N . PHE A 1 813 ? 10.611 40.518 -21.528 1.00 49.12 813 PHE A N 1
ATOM 6338 C CA . PHE A 1 813 ? 9.176 40.209 -21.448 1.00 49.12 813 PHE A CA 1
ATOM 6339 C C . PHE A 1 813 ? 8.530 40.664 -20.128 1.00 49.12 813 PHE A C 1
ATOM 6341 O O . PHE A 1 813 ? 7.364 41.048 -20.124 1.00 49.12 813 PHE A O 1
ATOM 6348 N N . ILE A 1 814 ? 9.279 40.730 -19.018 1.00 49.84 814 ILE A N 1
ATOM 6349 C CA . ILE A 1 814 ? 8.826 41.305 -17.734 1.00 49.84 814 ILE A CA 1
ATOM 6350 C C . ILE A 1 814 ? 8.537 42.803 -17.874 1.00 49.84 814 ILE A C 1
ATOM 6352 O O . ILE A 1 814 ? 7.550 43.280 -17.321 1.00 49.84 814 ILE A O 1
ATOM 6356 N N . LYS A 1 815 ? 9.345 43.545 -18.646 1.00 52.78 815 LYS A N 1
ATOM 6357 C CA . LYS A 1 815 ? 9.082 44.963 -18.965 1.00 52.78 815 LYS A CA 1
ATOM 6358 C C . LYS A 1 815 ? 7.798 45.168 -19.777 1.00 52.78 815 LYS A C 1
ATOM 6360 O O . LYS A 1 815 ? 7.261 46.270 -19.788 1.00 52.78 815 LYS A O 1
ATOM 6365 N N . LEU A 1 816 ? 7.328 44.121 -20.452 1.00 52.50 816 LEU A N 1
ATOM 6366 C CA . LEU A 1 816 ? 6.089 44.104 -21.224 1.00 52.50 816 LEU A CA 1
ATOM 6367 C C . LEU A 1 816 ? 4.911 43.538 -20.413 1.00 52.50 816 LEU A C 1
ATOM 6369 O O . LEU A 1 816 ? 3.787 43.546 -20.893 1.00 52.50 816 LEU A O 1
ATOM 6373 N N . ARG A 1 817 ? 5.115 43.038 -19.191 1.00 51.38 817 ARG A N 1
ATOM 6374 C CA . ARG A 1 817 ? 4.090 42.295 -18.448 1.00 51.38 817 ARG A CA 1
ATOM 6375 C C . ARG A 1 817 ? 3.317 43.178 -17.463 1.00 51.38 817 ARG A C 1
ATOM 6377 O O . ARG A 1 817 ? 3.895 44.036 -16.803 1.00 51.38 817 ARG A O 1
ATOM 6384 N N . ASP A 1 818 ? 2.031 42.877 -17.286 1.00 46.00 818 ASP A N 1
ATOM 6385 C CA . ASP A 1 818 ? 1.257 43.275 -16.103 1.00 46.00 818 ASP A CA 1
ATOM 6386 C C . ASP A 1 818 ? 1.435 42.252 -14.948 1.00 46.00 818 ASP A C 1
ATOM 6388 O O . ASP A 1 818 ? 1.501 41.038 -15.200 1.00 46.00 818 ASP A O 1
ATOM 6392 N N . PRO A 1 819 ? 1.502 42.690 -13.674 1.00 37.97 819 PRO A N 1
ATOM 6393 C CA . PRO A 1 819 ? 1.683 41.827 -12.501 1.00 37.97 819 PRO A CA 1
ATOM 6394 C C . PRO A 1 819 ? 0.728 40.628 -12.391 1.00 37.97 819 PRO A C 1
ATOM 6396 O O . PRO A 1 819 ? 1.074 39.643 -11.738 1.00 37.97 819 PRO A O 1
ATOM 6399 N N . THR A 1 820 ? -0.447 40.673 -13.027 1.00 39.25 820 THR A N 1
ATOM 6400 C CA . THR A 1 820 ? -1.492 39.644 -12.896 1.00 39.25 820 THR A CA 1
ATOM 6401 C C . THR A 1 820 ? -1.329 38.438 -13.833 1.00 39.25 820 THR A C 1
ATOM 6403 O O . THR A 1 820 ? -1.970 37.415 -13.614 1.00 39.25 820 THR A O 1
ATOM 6406 N N . GLY A 1 821 ? -0.427 38.487 -14.828 1.00 48.28 821 GLY A N 1
ATOM 6407 C CA . GLY A 1 821 ? -0.166 37.345 -15.728 1.00 48.28 821 GLY A CA 1
ATOM 6408 C C . GLY A 1 821 ? -1.155 37.139 -16.879 1.00 48.28 821 GLY A C 1
ATOM 6409 O O . GLY A 1 821 ? -1.227 36.033 -17.406 1.00 48.28 821 GLY A O 1
ATOM 6410 N N . GLN A 1 822 ? -1.882 38.183 -17.274 1.00 54.03 822 GLN A N 1
ATOM 6411 C CA . GLN A 1 822 ? -2.777 38.176 -18.436 1.00 54.03 822 GLN A CA 1
ATOM 6412 C C . GLN A 1 822 ? -2.023 38.270 -19.776 1.00 54.03 822 GLN A C 1
ATOM 6414 O O . GLN A 1 822 ? -0.828 38.571 -19.807 1.00 54.03 822 GLN A O 1
ATOM 6419 N N . VAL A 1 823 ? -2.728 38.027 -20.892 1.00 56.62 823 VAL A N 1
ATOM 6420 C CA . VAL A 1 823 ? -2.182 38.226 -22.245 1.00 56.62 823 VAL A CA 1
ATOM 6421 C C . VAL A 1 823 ? -1.743 39.683 -22.436 1.00 56.62 823 VAL A C 1
ATOM 6423 O O . VAL A 1 823 ? -2.483 40.612 -22.113 1.00 56.62 823 VAL A O 1
ATOM 6426 N N . THR A 1 824 ? -0.536 39.870 -22.963 1.00 63.19 824 THR A N 1
ATOM 6427 C CA . THR A 1 824 ? 0.071 41.180 -23.206 1.00 63.19 824 THR A CA 1
ATOM 6428 C C . THR A 1 824 ? 0.044 41.492 -24.699 1.00 63.19 824 THR A C 1
ATOM 6430 O O . THR A 1 824 ? 0.591 40.734 -25.496 1.00 63.19 824 THR A O 1
ATOM 6433 N N . PHE A 1 825 ? -0.511 42.645 -25.072 1.00 75.69 825 PHE A N 1
ATOM 6434 C CA . PHE A 1 825 ? -0.426 43.204 -26.421 1.00 75.69 825 PHE A CA 1
ATOM 6435 C C . PHE A 1 825 ? 0.366 44.514 -26.402 1.00 75.69 825 PHE A C 1
ATOM 6437 O O . PHE A 1 825 ? 0.139 45.372 -25.546 1.00 75.69 825 PHE A O 1
ATOM 6444 N N . LYS A 1 826 ? 1.283 44.683 -27.358 1.00 79.69 826 LYS A N 1
ATOM 6445 C CA . LYS A 1 826 ? 2.111 45.885 -27.503 1.00 79.69 826 LYS A CA 1
ATOM 6446 C C . LYS A 1 826 ? 1.825 46.552 -28.845 1.00 79.69 826 LYS A C 1
ATOM 6448 O O . LYS A 1 826 ? 1.883 45.898 -29.879 1.00 79.69 826 LYS A O 1
ATOM 6453 N N . HIS A 1 827 ? 1.576 47.859 -28.828 1.00 79.94 827 HIS A N 1
ATOM 6454 C CA . HIS A 1 827 ? 1.477 48.681 -30.033 1.00 79.94 827 HIS A CA 1
ATOM 6455 C C . HIS A 1 827 ? 2.240 49.994 -29.815 1.00 79.94 827 HIS A C 1
ATOM 6457 O O . HIS A 1 827 ? 1.887 50.801 -28.949 1.00 79.94 827 HIS A O 1
ATOM 6463 N N . GLY A 1 828 ? 3.334 50.181 -30.562 1.00 78.62 828 GLY A N 1
ATOM 6464 C CA . GLY A 1 828 ? 4.326 51.225 -30.281 1.00 78.62 828 GLY A CA 1
ATOM 6465 C C . GLY A 1 828 ? 4.977 51.019 -28.908 1.00 78.62 828 GLY A C 1
ATOM 6466 O O . GLY A 1 828 ? 5.326 49.897 -28.550 1.00 78.62 828 GLY A O 1
ATOM 6467 N N . ASP A 1 829 ? 5.088 52.082 -28.111 1.00 74.06 829 ASP A N 1
ATOM 6468 C CA . ASP A 1 829 ? 5.640 52.027 -26.745 1.00 74.06 829 ASP A CA 1
ATOM 6469 C C . ASP A 1 829 ? 4.599 51.681 -25.667 1.00 74.06 829 ASP A C 1
ATOM 6471 O O . ASP A 1 829 ? 4.911 51.672 -24.476 1.00 74.06 829 ASP A O 1
ATOM 6475 N N . LYS A 1 830 ? 3.343 51.429 -26.060 1.00 71.81 830 LYS A N 1
ATOM 6476 C CA . LYS A 1 830 ? 2.243 51.178 -25.125 1.00 71.81 830 LYS A CA 1
ATOM 6477 C C . LYS A 1 830 ? 1.890 49.700 -25.059 1.00 71.81 830 LYS A C 1
ATOM 6479 O O . LYS A 1 830 ? 1.785 49.020 -26.080 1.00 71.81 830 LYS A O 1
ATOM 6484 N N . THR A 1 831 ? 1.631 49.253 -23.838 1.00 75.75 831 THR A N 1
ATOM 6485 C CA . THR A 1 831 ? 1.232 47.887 -23.513 1.00 75.75 831 THR A CA 1
ATOM 6486 C C . THR A 1 831 ? -0.197 47.876 -22.985 1.00 75.75 831 THR A C 1
ATOM 6488 O O . THR A 1 831 ? -0.558 48.716 -22.160 1.00 75.75 831 THR A O 1
ATOM 6491 N N . ILE A 1 832 ? -1.001 46.926 -23.454 1.00 77.31 832 ILE A N 1
ATOM 6492 C CA . ILE A 1 832 ? -2.387 46.709 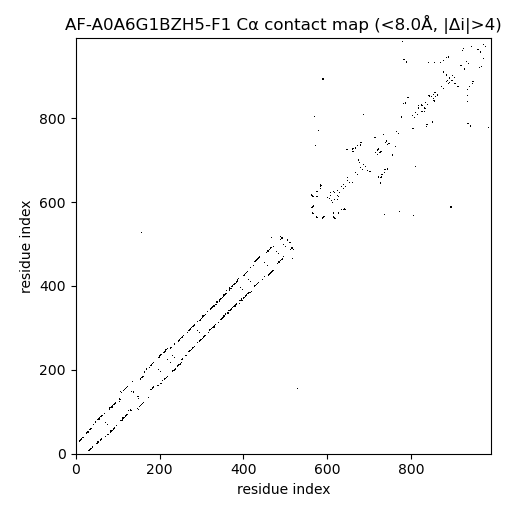-23.035 1.00 77.31 832 ILE A CA 1
ATOM 6493 C C . ILE A 1 832 ? -2.525 45.255 -22.597 1.00 77.31 832 ILE A C 1
ATOM 6495 O O . ILE A 1 832 ? -1.969 44.353 -23.226 1.00 77.31 832 ILE A O 1
ATOM 6499 N N . VAL A 1 833 ? -3.260 45.050 -21.511 1.00 73.81 833 VAL A N 1
ATOM 6500 C CA . VAL A 1 833 ? -3.547 43.740 -20.923 1.00 73.81 833 VAL A CA 1
ATOM 6501 C C . VAL A 1 833 ? -5.051 43.526 -20.839 1.00 73.81 833 VAL A C 1
ATOM 6503 O O . VAL A 1 833 ? -5.806 44.477 -21.040 1.00 73.81 833 VAL A O 1
ATOM 6506 N N . ASP A 1 834 ? -5.461 42.291 -20.558 1.00 80.19 834 ASP A N 1
ATOM 6507 C CA . ASP A 1 834 ? -6.822 41.768 -20.719 1.00 80.19 834 ASP A CA 1
ATOM 6508 C C . ASP A 1 834 ? -7.238 41.613 -22.193 1.00 80.19 834 ASP A C 1
ATOM 6510 O O . ASP A 1 834 ? -7.264 42.552 -22.988 1.00 80.19 834 ASP A O 1
ATOM 6514 N N . SER A 1 835 ? -7.601 40.390 -22.577 1.00 86.69 835 SER A N 1
ATOM 6515 C CA . SER A 1 835 ? -7.909 40.040 -23.967 1.00 86.69 835 SER A CA 1
ATOM 6516 C C . SER A 1 835 ? -9.112 40.809 -24.532 1.00 86.69 835 SER A C 1
ATOM 6518 O O . SER A 1 835 ? -9.124 41.127 -25.724 1.00 86.69 835 SER A O 1
ATOM 6520 N N . ARG A 1 836 ? -10.104 41.168 -23.701 1.00 88.50 836 ARG A N 1
ATOM 6521 C CA . ARG A 1 836 ? -11.288 41.938 -24.122 1.00 88.50 836 ARG A CA 1
ATOM 6522 C C . ARG A 1 836 ? -10.934 43.414 -24.290 1.00 88.50 836 ARG A C 1
ATOM 6524 O O . ARG A 1 836 ? -11.324 44.028 -25.284 1.00 88.50 836 ARG A O 1
ATOM 6531 N N . ALA A 1 837 ? -10.148 43.980 -23.376 1.00 87.56 837 ALA A N 1
ATOM 6532 C CA . ALA A 1 837 ? -9.628 45.341 -23.494 1.00 87.56 837 ALA A CA 1
ATOM 6533 C C . ALA A 1 837 ? -8.728 45.521 -24.730 1.00 87.56 837 ALA A C 1
ATOM 6535 O O . ALA A 1 837 ? -8.862 46.517 -25.446 1.00 87.56 837 ALA A O 1
ATOM 6536 N N . ILE A 1 838 ? -7.883 44.533 -25.040 1.00 89.56 838 ILE A N 1
ATOM 6537 C CA . ILE A 1 838 ? -7.059 44.523 -26.257 1.00 89.56 838 ILE A CA 1
ATOM 6538 C C . ILE A 1 838 ? -7.941 44.524 -27.509 1.00 89.56 838 ILE A C 1
ATOM 6540 O O . ILE A 1 838 ? -7.725 45.338 -28.406 1.00 89.56 838 ILE A O 1
ATOM 6544 N N . CYS A 1 839 ? -8.974 43.677 -27.563 1.00 93.25 839 CYS A N 1
ATOM 6545 C CA . CYS A 1 839 ? -9.893 43.651 -28.703 1.00 93.25 839 CYS A CA 1
ATOM 6546 C C . CYS A 1 839 ? -10.601 45.001 -28.908 1.00 93.25 839 CYS A C 1
ATOM 6548 O O . CYS A 1 839 ? -10.652 45.493 -30.037 1.00 93.25 839 CYS A O 1
ATOM 6550 N N . ARG A 1 840 ? -11.082 45.644 -27.832 1.00 93.25 840 ARG A N 1
ATOM 6551 C CA . ARG A 1 840 ? -11.677 46.995 -27.900 1.00 93.25 840 ARG A CA 1
ATOM 6552 C C . ARG A 1 840 ? -10.688 48.020 -28.443 1.00 93.25 840 ARG A C 1
ATOM 6554 O O . ARG A 1 840 ? -11.049 48.843 -29.287 1.00 93.25 840 ARG A O 1
ATOM 6561 N N . TYR A 1 841 ? -9.445 47.973 -27.967 1.00 93.06 841 TYR A N 1
ATOM 6562 C CA . TYR A 1 841 ? -8.391 48.872 -28.418 1.00 93.06 841 TYR A CA 1
ATOM 6563 C C . TYR A 1 841 ? -8.116 48.711 -29.912 1.00 93.06 841 TYR A C 1
ATOM 6565 O O . TYR A 1 841 ? -8.160 49.706 -30.630 1.00 93.06 841 TYR A O 1
ATOM 6573 N N . LEU A 1 842 ? -7.900 47.479 -30.383 1.00 91.88 842 LEU A N 1
ATOM 6574 C CA . LEU A 1 842 ? -7.647 47.183 -31.795 1.00 91.88 842 LEU A CA 1
ATOM 6575 C C . LEU A 1 842 ? -8.761 47.739 -32.684 1.00 91.88 842 LEU A C 1
ATOM 6577 O O . LEU A 1 842 ? -8.498 48.433 -33.661 1.00 91.88 842 LEU A O 1
ATOM 6581 N N . CYS A 1 843 ? -10.015 47.514 -32.297 1.00 92.69 843 CYS A N 1
ATOM 6582 C CA . CYS A 1 843 ? -11.156 47.997 -33.067 1.00 92.69 843 CYS A CA 1
ATOM 6583 C C . CYS A 1 843 ? -11.296 49.526 -33.035 1.00 92.69 843 CYS A C 1
ATOM 6585 O O . CYS A 1 843 ? -11.752 50.119 -34.007 1.00 92.69 843 CYS A O 1
ATOM 6587 N N . THR A 1 844 ? -10.906 50.167 -31.930 1.00 90.94 844 THR A N 1
ATOM 6588 C CA . THR A 1 844 ? -10.981 51.627 -31.775 1.00 90.94 844 THR A CA 1
ATOM 6589 C C . THR A 1 844 ? -9.842 52.345 -32.497 1.00 90.94 844 THR A C 1
ATOM 6591 O O . THR A 1 844 ? -10.062 53.420 -33.048 1.00 90.94 844 THR A O 1
ATOM 6594 N N . GLN A 1 845 ? -8.630 51.785 -32.483 1.00 92.69 845 GLN A N 1
ATOM 6595 C CA . GLN A 1 845 ? -7.463 52.387 -33.133 1.00 92.69 845 GLN A CA 1
ATOM 6596 C C . GLN A 1 845 ? -7.435 52.168 -34.639 1.00 92.69 845 GLN A C 1
ATOM 6598 O O . GLN A 1 845 ? -6.988 53.050 -35.363 1.00 92.69 845 GLN A O 1
ATOM 6603 N N . PHE A 1 846 ? -7.931 51.020 -35.099 1.00 91.50 846 PHE A N 1
ATOM 6604 C CA . PHE A 1 846 ? -7.927 50.638 -36.507 1.00 91.50 846 PHE A CA 1
ATOM 6605 C C . PHE A 1 846 ? -9.358 50.521 -37.046 1.00 91.50 846 PHE A C 1
ATOM 6607 O O . PHE A 1 846 ? -9.762 49.444 -37.476 1.00 91.50 846 PHE A O 1
ATOM 6614 N N . PRO A 1 847 ? -10.200 51.569 -36.985 1.00 88.50 847 PRO A N 1
ATOM 6615 C CA . PRO A 1 847 ? -11.621 51.443 -37.315 1.00 88.50 847 PRO A CA 1
ATOM 6616 C C . PRO A 1 847 ? -11.874 51.087 -38.791 1.00 88.50 847 PRO A C 1
ATOM 6618 O O . PRO A 1 847 ? -12.854 50.404 -39.082 1.00 88.50 847 PRO A O 1
ATOM 6621 N N . GLU A 1 848 ? -10.975 51.469 -39.705 1.00 89.25 848 GLU A N 1
ATOM 6622 C CA . GLU A 1 848 ? -11.151 51.299 -41.158 1.00 89.25 848 GLU A CA 1
ATOM 6623 C C . GLU A 1 848 ? -10.651 49.954 -41.716 1.00 89.25 848 GLU A C 1
ATOM 6625 O O . GLU A 1 848 ? -11.027 49.577 -42.833 1.00 89.25 848 GLU A O 1
ATOM 6630 N N . ASP A 1 849 ? -9.844 49.219 -40.947 1.00 90.00 849 ASP A N 1
ATOM 6631 C CA . ASP A 1 849 ? -9.189 47.979 -41.375 1.00 90.00 849 ASP A CA 1
ATOM 6632 C C . ASP A 1 849 ? -10.098 46.748 -41.226 1.00 90.00 849 ASP A C 1
ATOM 6634 O O . ASP A 1 849 ? -10.843 46.622 -40.257 1.00 90.00 849 ASP A O 1
ATOM 6638 N N . GLY A 1 850 ? -10.064 45.817 -42.181 1.00 92.25 850 GLY A N 1
ATOM 6639 C CA . GLY A 1 850 ? -10.856 44.578 -42.131 1.00 92.25 850 GLY A CA 1
ATOM 6640 C C . GLY A 1 850 ? -12.341 44.792 -41.793 1.00 92.25 850 GLY A C 1
ATOM 6641 O O . GLY A 1 850 ? -13.033 45.594 -42.424 1.00 92.25 850 GLY A O 1
ATOM 6642 N N . ASN A 1 851 ? -12.848 44.058 -40.801 1.00 91.00 851 ASN A N 1
ATOM 6643 C CA . ASN A 1 851 ? -14.222 44.165 -40.323 1.00 91.00 851 ASN A CA 1
ATOM 6644 C C . ASN A 1 851 ? -14.449 45.491 -39.563 1.00 91.00 851 ASN A C 1
ATOM 6646 O O . ASN A 1 851 ? -14.033 45.659 -38.413 1.00 91.00 851 ASN A O 1
ATOM 6650 N N . ARG A 1 852 ? -15.125 46.445 -40.216 1.00 90.25 852 ARG A N 1
ATOM 6651 C CA . ARG A 1 852 ? -15.395 47.799 -39.690 1.00 90.25 852 ARG A CA 1
ATOM 6652 C C . ARG A 1 852 ? -16.528 47.851 -38.665 1.00 90.25 852 ARG A C 1
ATOM 6654 O O . ARG A 1 852 ? -16.572 48.761 -37.844 1.00 90.25 852 ARG A O 1
ATOM 6661 N N . THR A 1 853 ? -17.440 46.881 -38.693 1.00 88.94 853 THR A N 1
ATOM 6662 C CA . THR A 1 853 ? -18.629 46.846 -37.825 1.00 88.94 853 THR A CA 1
ATOM 6663 C C . THR A 1 853 ? -18.410 46.036 -36.550 1.00 88.94 853 THR A C 1
ATOM 6665 O O . THR A 1 853 ? -19.246 46.088 -35.652 1.00 88.94 853 THR A O 1
ATOM 6668 N N . ILE A 1 854 ? -17.259 45.367 -36.409 1.00 92.75 854 ILE A N 1
ATOM 6669 C CA . ILE A 1 854 ? -16.957 44.448 -35.300 1.00 92.75 854 ILE A CA 1
ATOM 6670 C C . ILE A 1 854 ? -17.129 45.060 -33.897 1.00 92.75 854 ILE A C 1
ATOM 6672 O O . ILE A 1 854 ? -17.430 44.346 -32.943 1.00 92.75 854 ILE A O 1
ATOM 6676 N N . TYR A 1 855 ? -16.970 46.377 -33.759 1.00 93.06 855 TYR A N 1
ATOM 6677 C CA . TYR A 1 855 ? -17.159 47.104 -32.501 1.00 93.06 855 TYR A CA 1
ATOM 6678 C C . TYR A 1 855 ? -18.213 48.216 -32.605 1.00 93.06 855 TYR A C 1
ATOM 6680 O O . TYR A 1 855 ? -18.296 49.068 -31.733 1.00 93.06 855 TYR A O 1
ATOM 6688 N N . GLY A 1 856 ? -19.034 48.218 -33.658 1.00 87.56 856 GLY A N 1
ATOM 6689 C CA . GLY A 1 856 ? -20.076 49.220 -33.879 1.00 87.56 856 GLY A CA 1
ATOM 6690 C C . GLY A 1 856 ? -19.540 50.578 -34.352 1.00 87.56 856 GLY A C 1
ATOM 6691 O O . GLY A 1 856 ? -18.473 51.055 -33.940 1.00 87.56 856 GLY A O 1
ATOM 6692 N N . THR A 1 857 ? -20.308 51.228 -35.225 1.00 82.00 857 THR A N 1
ATOM 6693 C CA . THR A 1 857 ? -19.943 52.527 -35.822 1.00 82.00 857 THR A CA 1
ATOM 6694 C C . THR A 1 857 ? -20.611 53.701 -35.105 1.00 82.00 857 THR A C 1
ATOM 6696 O O . THR A 1 857 ? -20.055 54.799 -35.069 1.00 82.00 857 THR A O 1
ATOM 6699 N N . GLY A 1 858 ? -21.757 53.458 -34.459 1.00 82.69 858 GLY A N 1
ATOM 6700 C CA . GLY A 1 858 ? -22.484 54.427 -33.637 1.00 82.69 858 GLY A CA 1
ATOM 6701 C C . GLY A 1 858 ? -22.340 54.205 -32.126 1.00 82.69 858 GLY A C 1
ATOM 6702 O O . GLY A 1 858 ? -21.977 53.127 -31.657 1.00 82.69 858 GLY A O 1
ATOM 6703 N N . SER A 1 859 ? -22.676 55.230 -31.335 1.00 83.12 859 SER A N 1
ATOM 6704 C CA . SER A 1 859 ? -22.648 55.163 -29.863 1.00 83.12 859 SER A CA 1
ATOM 6705 C C . SER A 1 859 ? -23.633 54.139 -29.289 1.00 83.12 859 SER A C 1
ATOM 6707 O O . SER A 1 859 ? -23.305 53.457 -28.320 1.00 83.12 859 SER A O 1
ATOM 6709 N N . LEU A 1 860 ? -24.814 53.999 -29.899 1.00 84.50 860 LEU A N 1
ATOM 6710 C CA . LEU A 1 860 ? -25.838 53.044 -29.466 1.00 84.50 860 LEU A CA 1
ATOM 6711 C C . LEU A 1 860 ? -25.438 51.589 -29.761 1.00 84.50 860 LEU A C 1
ATOM 6713 O O . LEU A 1 860 ? -25.571 50.732 -28.892 1.00 84.50 860 LEU A O 1
ATOM 6717 N N . GLU A 1 861 ? -24.898 51.323 -30.953 1.00 87.06 861 GLU A N 1
ATOM 6718 C CA . GLU A 1 861 ? -24.383 49.999 -31.337 1.00 87.06 861 GLU A CA 1
ATOM 6719 C C . GLU A 1 861 ? -23.243 49.565 -30.410 1.00 87.06 861 GLU A C 1
ATOM 6721 O O . GLU A 1 861 ? -23.262 48.460 -29.875 1.00 87.06 861 GLU A O 1
ATOM 6726 N N . ARG A 1 862 ? -22.292 50.471 -30.138 1.00 90.62 862 ARG A N 1
ATOM 6727 C CA . ARG A 1 862 ? -21.193 50.240 -29.185 1.00 90.62 862 ARG A CA 1
ATOM 6728 C C . ARG A 1 862 ? -21.691 49.895 -27.792 1.00 90.62 862 ARG A C 1
ATOM 6730 O O . ARG A 1 862 ? -21.212 48.934 -27.201 1.00 90.62 862 ARG A O 1
ATOM 6737 N N . ALA A 1 863 ? -22.659 50.652 -27.276 1.00 86.69 863 ALA A N 1
ATOM 6738 C CA . ALA A 1 863 ? -23.239 50.378 -25.966 1.00 86.69 863 ALA A CA 1
ATOM 6739 C C . ALA A 1 863 ? -23.908 48.994 -25.917 1.00 86.69 863 ALA A C 1
ATOM 6741 O O . ALA A 1 863 ? -23.770 48.285 -24.922 1.00 86.69 863 ALA A O 1
ATOM 6742 N N . SER A 1 864 ? -24.575 48.581 -27.002 1.00 90.19 864 SER A N 1
ATOM 6743 C CA . SER A 1 864 ? -25.163 47.242 -27.104 1.00 90.19 864 SER A CA 1
ATOM 6744 C C . SER A 1 864 ? -24.099 46.139 -27.120 1.00 90.19 864 SER A C 1
ATOM 6746 O O . SER A 1 864 ? -24.233 45.160 -26.387 1.00 90.19 864 SER A O 1
ATOM 6748 N N . ILE A 1 865 ? -23.014 46.308 -27.881 1.00 94.69 865 ILE A N 1
ATOM 6749 C CA . ILE A 1 865 ? -21.894 45.351 -27.918 1.00 94.69 865 ILE A CA 1
ATOM 6750 C C . ILE A 1 865 ? -21.224 45.247 -26.541 1.00 94.69 865 ILE A C 1
ATOM 6752 O O . ILE A 1 865 ? -20.974 44.144 -26.062 1.00 94.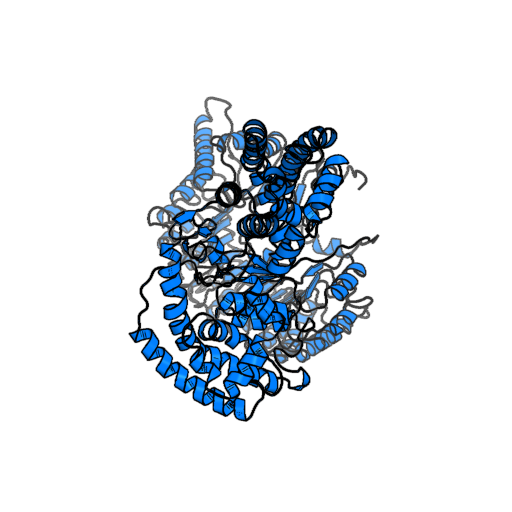69 865 ILE A O 1
ATOM 6756 N N . GLU A 1 866 ? -20.986 46.375 -25.870 1.00 92.44 866 GLU A N 1
ATOM 6757 C CA . GLU A 1 866 ? -20.406 46.406 -24.523 1.00 92.44 866 GLU A CA 1
ATOM 6758 C C . GLU A 1 866 ? -21.285 45.719 -23.481 1.00 92.44 866 GLU A C 1
ATOM 6760 O O . GLU A 1 866 ? -20.784 44.975 -22.638 1.00 92.44 866 GLU A O 1
ATOM 6765 N N . GLN A 1 867 ? -22.603 45.908 -23.565 1.00 91.19 867 GLN A N 1
ATOM 6766 C CA . GLN A 1 867 ? -23.541 45.204 -22.698 1.00 91.19 867 GLN A CA 1
ATOM 6767 C C . GLN A 1 867 ? -23.397 43.683 -22.848 1.00 91.19 867 GLN A C 1
ATOM 6769 O O . GLN A 1 867 ? -23.386 42.965 -21.847 1.00 91.19 867 GLN A O 1
ATOM 6774 N N . TRP A 1 868 ? -23.242 43.188 -24.078 1.00 92.94 868 TRP A N 1
ATOM 6775 C CA . TRP A 1 868 ? -23.043 41.763 -24.335 1.00 92.94 868 TRP A CA 1
ATOM 6776 C C . TRP A 1 868 ? -21.667 41.251 -23.913 1.00 92.94 868 TRP A C 1
ATOM 6778 O O . TRP A 1 868 ? -21.583 40.149 -23.379 1.00 92.94 868 TRP A O 1
ATOM 6788 N N . LEU A 1 869 ? -20.603 42.040 -24.081 1.00 92.06 869 LEU A N 1
ATOM 6789 C CA . LEU A 1 869 ? -19.272 41.702 -23.562 1.00 92.06 869 LEU A CA 1
ATOM 6790 C C . LEU A 1 869 ? -19.273 41.585 -22.033 1.00 92.06 869 LEU A C 1
ATOM 6792 O O . LEU A 1 869 ? -18.644 40.686 -21.478 1.00 92.06 869 LEU A O 1
ATOM 6796 N N . GLN A 1 870 ? -20.004 42.464 -21.347 1.00 88.44 870 GLN A N 1
ATOM 6797 C CA . GLN A 1 870 ? -20.146 42.398 -19.895 1.00 88.44 870 GLN A CA 1
ATOM 6798 C C . GLN A 1 870 ? -20.981 41.187 -19.459 1.00 88.44 870 GLN A C 1
ATOM 6800 O O . GLN A 1 870 ? -20.620 40.507 -18.497 1.00 88.44 870 GLN A O 1
ATOM 6805 N N . ALA A 1 871 ? -22.077 40.902 -20.169 1.00 86.00 871 ALA A N 1
ATOM 6806 C CA . ALA A 1 871 ? -22.910 39.730 -19.910 1.00 86.00 871 ALA A CA 1
ATOM 6807 C C . ALA A 1 871 ? -22.120 38.426 -20.101 1.00 86.00 871 ALA A C 1
ATOM 6809 O O . ALA A 1 871 ? -22.191 37.531 -19.259 1.00 86.00 871 ALA A O 1
ATOM 6810 N N . GLU A 1 872 ? -21.318 38.349 -21.163 1.00 92.56 872 GLU A N 1
ATOM 6811 C CA . GLU A 1 872 ? -20.401 37.242 -21.424 1.00 92.56 872 GLU A CA 1
ATOM 6812 C C . GLU A 1 872 ? -19.413 37.065 -20.265 1.00 92.56 872 GLU A C 1
ATOM 6814 O O . GLU A 1 872 ? -19.389 36.005 -19.641 1.00 92.56 872 GLU A O 1
ATOM 6819 N N . ALA A 1 873 ? -18.686 38.118 -19.887 1.00 84.88 873 ALA A N 1
ATOM 6820 C CA . ALA A 1 873 ? -17.687 38.050 -18.822 1.00 84.88 873 ALA A CA 1
ATOM 6821 C C . ALA A 1 873 ? -18.266 37.634 -17.454 1.00 84.88 873 ALA A C 1
ATOM 6823 O O . ALA A 1 873 ? -17.597 36.958 -16.678 1.00 84.88 873 ALA A O 1
ATOM 6824 N N . GLN A 1 874 ? -19.500 38.031 -17.132 1.00 83.25 874 GLN A N 1
ATOM 6825 C CA . GLN A 1 874 ? -20.101 37.750 -15.822 1.00 83.25 874 GLN A CA 1
ATOM 6826 C C . GLN A 1 874 ? -20.829 36.411 -15.749 1.00 83.25 874 GLN A C 1
ATOM 6828 O O . GLN A 1 874 ? -20.880 35.798 -14.686 1.00 83.25 874 GLN A O 1
ATOM 6833 N N . SER A 1 875 ? -21.470 36.000 -16.842 1.00 84.06 875 SER A N 1
ATOM 6834 C CA . SER A 1 875 ? -22.457 34.916 -16.815 1.00 84.06 875 SER A CA 1
ATOM 6835 C C . SER A 1 875 ? -22.140 33.774 -17.781 1.00 84.06 875 SER A C 1
ATOM 6837 O O . SER A 1 875 ? -22.627 32.667 -17.559 1.00 84.06 875 SER A O 1
ATOM 6839 N N . PHE A 1 876 ? -21.303 34.000 -18.800 1.00 90.75 876 PHE A N 1
ATOM 6840 C CA . PHE A 1 876 ? -20.848 32.959 -19.726 1.00 90.75 876 PHE A CA 1
ATOM 6841 C C . PHE A 1 876 ? -19.455 32.440 -19.361 1.00 90.75 876 PHE A C 1
ATOM 6843 O O . PHE A 1 876 ? -19.238 31.229 -19.337 1.00 90.75 876 PHE A O 1
ATOM 6850 N N . ASP A 1 877 ? -18.512 33.338 -19.069 1.00 85.25 877 ASP A N 1
ATOM 6851 C CA . ASP A 1 877 ? -17.090 33.013 -18.923 1.00 85.25 877 ASP A CA 1
ATOM 6852 C C . ASP A 1 877 ? -16.842 32.005 -17.794 1.00 85.25 877 ASP A C 1
ATOM 6854 O O . ASP A 1 877 ? -16.296 30.941 -18.053 1.00 85.25 877 ASP A O 1
ATOM 6858 N N . ALA A 1 878 ? -17.342 32.254 -16.581 1.00 83.88 878 ALA A N 1
ATOM 6859 C CA . ALA A 1 878 ? -17.143 31.347 -15.448 1.00 83.88 878 ALA A CA 1
ATOM 6860 C C . ALA A 1 878 ? -17.668 29.909 -15.692 1.00 83.88 878 ALA A C 1
ATOM 6862 O O . ALA A 1 878 ? -16.874 28.970 -15.601 1.00 83.88 878 ALA A O 1
ATOM 6863 N N . PRO A 1 879 ? -18.953 29.679 -16.047 1.00 87.81 879 PRO A N 1
ATOM 6864 C CA . PRO A 1 879 ? -19.440 28.319 -16.286 1.00 87.81 879 PRO A CA 1
ATOM 6865 C C . PRO A 1 879 ? -18.837 27.683 -17.545 1.00 87.81 879 PRO A C 1
ATOM 6867 O O . PRO A 1 879 ? -18.613 26.475 -17.567 1.00 87.81 879 PRO A O 1
ATOM 6870 N N . SER A 1 880 ? -18.551 28.463 -18.594 1.00 89.06 880 SER A N 1
ATOM 6871 C CA . SER A 1 880 ? -17.923 27.922 -19.804 1.00 89.06 880 SER A CA 1
ATOM 6872 C C . SER A 1 880 ? -16.457 27.549 -19.572 1.00 89.06 880 SER A C 1
ATOM 6874 O O . SER A 1 880 ? -16.041 26.498 -20.036 1.00 89.06 880 SER A O 1
ATOM 6876 N N . SER A 1 881 ? -15.691 28.325 -18.806 1.00 78.75 881 SER A N 1
ATOM 6877 C CA . SER A 1 881 ? -14.296 28.021 -18.461 1.00 78.75 881 SER A CA 1
ATOM 6878 C C . SER A 1 881 ? -14.183 26.751 -17.614 1.00 78.75 881 SER A C 1
ATOM 6880 O O . SER A 1 881 ? -13.340 25.900 -17.901 1.00 78.75 881 SER A O 1
ATOM 6882 N N . GLU A 1 882 ? -15.085 26.559 -16.646 1.00 79.38 882 GLU A N 1
ATOM 6883 C CA . GLU A 1 882 ? -15.186 25.308 -15.879 1.00 79.38 882 GLU A CA 1
ATOM 6884 C C . GLU A 1 882 ? -15.496 24.107 -16.785 1.00 79.38 882 GLU A C 1
ATOM 6886 O O . GLU A 1 882 ? -14.880 23.048 -16.664 1.00 79.38 882 GLU A O 1
ATOM 6891 N N . LEU A 1 883 ? -16.407 24.266 -17.751 1.00 83.06 883 LEU A N 1
ATOM 6892 C CA . LEU A 1 883 ? -16.725 23.208 -18.713 1.00 83.06 883 LEU A CA 1
ATOM 6893 C C . LEU A 1 883 ? -15.604 22.969 -19.727 1.00 83.06 883 LEU A C 1
ATOM 6895 O O . LEU A 1 883 ? -15.371 21.827 -20.101 1.00 83.06 883 LEU A O 1
ATOM 6899 N N . VAL A 1 884 ? -14.880 23.997 -20.163 1.00 77.50 884 VAL A N 1
ATOM 6900 C CA . VAL A 1 884 ? -13.682 23.845 -20.999 1.00 77.50 884 VAL A CA 1
ATOM 6901 C C . VAL A 1 884 ? -12.638 23.026 -20.246 1.00 77.50 884 VAL A C 1
ATOM 6903 O O . VAL A 1 884 ? -12.118 22.049 -20.789 1.00 77.50 884 VAL A O 1
ATOM 6906 N N . PHE A 1 885 ? -12.381 23.365 -18.980 1.00 70.88 885 PHE A N 1
ATOM 6907 C CA . PHE A 1 885 ? -11.491 22.580 -18.140 1.00 70.88 885 PHE A CA 1
ATOM 6908 C C . PHE A 1 885 ? -11.985 21.139 -18.031 1.00 70.88 885 PHE A C 1
ATOM 6910 O O . PHE A 1 885 ? -11.257 20.237 -18.409 1.00 70.88 885 PHE A O 1
ATOM 6917 N N . HIS A 1 886 ? -13.226 20.894 -17.616 1.00 74.19 886 HIS A N 1
ATOM 6918 C CA . HIS A 1 886 ? -13.703 19.539 -17.333 1.00 74.19 886 HIS A CA 1
ATOM 6919 C C . HIS A 1 886 ? -14.043 18.680 -18.568 1.00 74.19 886 HIS A C 1
ATOM 6921 O O . HIS A 1 886 ? -13.949 17.456 -18.498 1.00 74.19 886 HIS A O 1
ATOM 6927 N N . LEU A 1 887 ? -14.429 19.276 -19.699 1.00 75.50 887 LEU A N 1
ATOM 6928 C CA . LEU A 1 887 ? -14.848 18.547 -20.905 1.00 75.50 887 LEU A CA 1
ATOM 6929 C C . LEU A 1 887 ? -13.766 18.500 -21.985 1.00 75.50 887 LEU A C 1
ATOM 6931 O O . LEU A 1 887 ? -13.686 17.510 -22.713 1.00 75.50 887 LEU A O 1
ATOM 6935 N N . ALA A 1 888 ? -12.947 19.546 -22.117 1.00 64.38 888 ALA A N 1
ATOM 6936 C CA . ALA A 1 888 ? -11.936 19.624 -23.169 1.00 64.38 888 ALA A CA 1
ATOM 6937 C C . ALA A 1 888 ? -10.534 19.273 -22.657 1.00 64.38 888 ALA A C 1
ATOM 6939 O O . ALA A 1 888 ? -9.840 18.503 -23.320 1.00 64.38 888 ALA A O 1
ATOM 6940 N N . PHE A 1 889 ? -10.136 19.775 -21.483 1.00 60.22 889 PHE A N 1
ATOM 6941 C CA . PHE A 1 889 ? -8.770 19.609 -20.968 1.00 60.22 889 PHE A CA 1
ATOM 6942 C C . PHE A 1 889 ? -8.612 18.454 -19.976 1.00 60.22 889 PHE A C 1
ATOM 6944 O O . PHE A 1 889 ? -7.698 17.651 -20.125 1.00 60.22 889 PHE A O 1
ATOM 6951 N N . ALA A 1 890 ? -9.512 18.298 -19.011 1.00 56.53 890 ALA A N 1
ATOM 6952 C CA . ALA A 1 890 ? -9.489 17.240 -18.009 1.00 56.53 890 ALA A CA 1
ATOM 6953 C C . ALA A 1 890 ? -9.462 15.847 -18.657 1.00 56.53 890 ALA A C 1
ATOM 6955 O O . ALA A 1 890 ? -8.624 15.059 -18.245 1.00 56.53 890 ALA A O 1
ATOM 6956 N N . PRO A 1 891 ? -10.207 15.540 -19.742 1.00 53.72 891 PRO A N 1
ATOM 6957 C CA . PRO A 1 891 ? -10.084 14.248 -20.422 1.00 53.72 891 PRO A CA 1
ATOM 6958 C C . PRO A 1 891 ? -8.788 14.077 -21.231 1.00 53.72 891 PRO A C 1
ATOM 6960 O O . PRO A 1 891 ? -8.465 12.962 -21.626 1.00 53.72 891 PRO A O 1
ATOM 6963 N N . GLN A 1 892 ? -8.063 15.160 -21.538 1.00 47.84 892 GLN A N 1
ATOM 6964 C CA . GLN A 1 892 ? -6.725 15.099 -22.149 1.00 47.84 892 GLN A CA 1
ATOM 6965 C C . GLN A 1 892 ? -5.630 14.938 -21.089 1.00 47.84 892 GLN A C 1
ATOM 6967 O O . GLN A 1 892 ? -4.601 14.326 -21.353 1.00 47.84 892 GLN A O 1
ATOM 6972 N N . LEU A 1 893 ? -5.882 15.457 -19.888 1.00 43.88 893 LEU A N 1
ATOM 6973 C CA . LEU A 1 893 ? -5.042 15.334 -18.699 1.00 43.88 893 LEU A CA 1
ATOM 6974 C C . LEU A 1 893 ? -5.444 14.125 -17.827 1.00 43.88 893 LEU A C 1
ATOM 6976 O O . LEU A 1 893 ? -4.859 13.930 -16.767 1.00 43.88 893 LEU A O 1
ATOM 6980 N N . ASN A 1 894 ? -6.437 13.341 -18.278 1.00 43.50 894 ASN A N 1
ATOM 6981 C CA . ASN A 1 894 ? -7.227 12.330 -17.558 1.00 43.50 894 ASN A CA 1
ATOM 6982 C C . ASN A 1 894 ? -7.574 12.704 -16.097 1.00 43.50 894 ASN A C 1
ATOM 6984 O O . ASN A 1 894 ? -7.597 11.852 -15.225 1.00 43.50 894 ASN A O 1
ATOM 6988 N N . ILE A 1 895 ? -7.874 13.960 -15.794 1.00 46.94 895 ILE A N 1
ATOM 6989 C CA . ILE A 1 895 ? -8.437 14.338 -14.491 1.00 46.94 895 ILE A CA 1
ATOM 6990 C C . I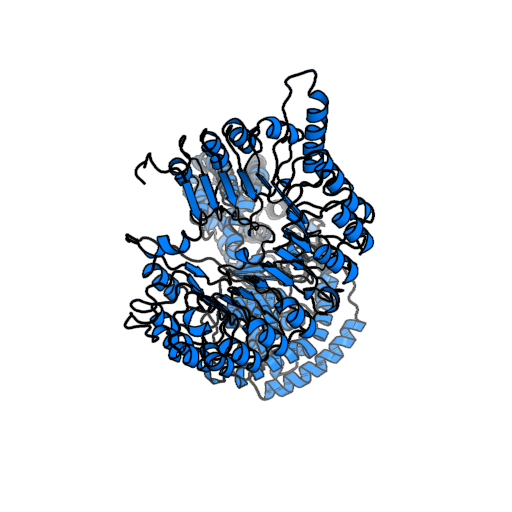LE A 1 895 ? -9.873 13.772 -14.414 1.00 46.94 895 ILE A C 1
ATOM 6992 O O . ILE A 1 895 ? -10.635 13.980 -15.369 1.00 46.94 895 ILE A O 1
ATOM 6996 N N . PRO A 1 896 ? -10.270 13.062 -13.331 1.00 50.41 896 PRO A N 1
ATOM 6997 C CA . PRO A 1 896 ? -11.617 12.514 -13.194 1.00 50.41 896 PRO A CA 1
ATOM 6998 C C . PRO A 1 896 ? -12.685 13.595 -13.373 1.00 50.41 896 PRO A C 1
ATOM 7000 O O . PRO A 1 896 ? -12.612 14.672 -12.779 1.00 50.41 896 PRO A O 1
ATOM 7003 N N . ALA A 1 897 ? -13.680 13.306 -14.210 1.00 57.44 897 ALA A N 1
ATOM 7004 C CA . ALA A 1 897 ? -14.783 14.218 -14.460 1.00 57.44 897 ALA A CA 1
ATOM 7005 C C . ALA A 1 897 ? -15.628 14.368 -13.185 1.00 57.44 897 ALA A C 1
ATOM 7007 O O . ALA A 1 897 ? -16.250 13.411 -12.725 1.00 57.44 897 ALA A O 1
ATOM 7008 N N . ASP A 1 898 ? -15.656 15.572 -12.615 1.00 76.88 898 ASP A N 1
ATOM 7009 C CA . ASP A 1 898 ? -16.590 15.919 -11.547 1.00 76.88 898 ASP A CA 1
ATOM 7010 C C . ASP A 1 898 ? -17.984 16.089 -12.163 1.00 76.88 898 ASP A C 1
ATOM 7012 O O . ASP A 1 898 ? -18.364 17.172 -12.610 1.00 76.88 898 ASP A O 1
ATOM 7016 N N . GLU A 1 899 ? -18.729 14.987 -12.250 1.00 84.00 899 GLU A N 1
ATOM 7017 C CA . GLU A 1 899 ? -20.054 14.961 -12.878 1.00 84.00 899 GLU A CA 1
ATOM 7018 C C . GLU A 1 899 ? -21.051 15.907 -12.196 1.00 84.00 899 GLU A C 1
ATOM 7020 O O . GLU A 1 899 ? -21.931 16.447 -12.869 1.00 84.00 899 GLU A O 1
ATOM 7025 N N . ALA A 1 900 ? -20.903 16.174 -10.893 1.00 80.25 900 ALA A N 1
ATOM 7026 C CA . ALA A 1 900 ? -21.754 17.127 -10.188 1.00 80.25 900 ALA A CA 1
ATOM 7027 C C . ALA A 1 900 ? -21.456 18.563 -10.642 1.00 80.25 900 ALA A C 1
ATOM 7029 O O . ALA A 1 900 ? -22.378 19.310 -10.983 1.00 80.25 900 ALA A O 1
ATOM 7030 N N . ARG A 1 901 ? -20.173 18.930 -10.727 1.00 77.31 901 ARG A N 1
ATOM 7031 C CA . ARG A 1 901 ? -19.745 20.264 -11.169 1.00 77.31 901 ARG A CA 1
ATOM 7032 C C . ARG A 1 901 ? -19.953 20.487 -12.664 1.00 77.31 901 ARG A C 1
ATOM 7034 O O . ARG A 1 901 ? -20.309 21.594 -13.074 1.00 77.31 901 ARG A O 1
ATOM 7041 N N . ILE A 1 902 ? -19.809 19.440 -13.477 1.00 85.88 902 ILE A N 1
ATOM 7042 C CA . ILE A 1 902 ? -20.192 19.454 -14.893 1.00 85.88 902 ILE A CA 1
ATOM 7043 C C . ILE A 1 902 ? -21.697 19.689 -15.008 1.00 85.88 902 ILE A C 1
ATOM 7045 O O . ILE A 1 902 ? -22.100 20.630 -15.682 1.00 85.88 902 ILE A O 1
ATOM 7049 N N . ALA A 1 903 ? -22.536 18.910 -14.317 1.00 89.06 903 ALA A N 1
ATOM 7050 C CA . ALA A 1 903 ? -23.989 19.064 -14.387 1.00 89.06 903 ALA A CA 1
ATOM 7051 C C . ALA A 1 903 ? -24.464 20.447 -13.903 1.00 89.06 903 ALA A C 1
ATOM 7053 O O . ALA A 1 903 ? -25.367 21.043 -14.498 1.00 89.06 903 ALA A O 1
ATOM 7054 N N . GLU A 1 904 ? -23.846 20.989 -12.852 1.00 90.38 904 GLU A N 1
ATOM 7055 C CA . GLU A 1 904 ? -24.147 22.329 -12.349 1.00 90.38 904 GLU A CA 1
ATOM 7056 C C . GLU A 1 904 ? -23.823 23.413 -13.388 1.00 90.38 904 GLU A C 1
ATOM 7058 O O . GLU A 1 904 ? -24.668 24.265 -13.685 1.00 90.38 904 GLU A O 1
ATOM 7063 N N . ASN A 1 905 ? -22.619 23.383 -13.965 1.00 90.94 905 ASN A N 1
ATOM 7064 C CA . ASN A 1 905 ? -22.193 24.391 -14.935 1.00 90.94 905 ASN A CA 1
ATOM 7065 C C . ASN A 1 905 ? -22.869 24.211 -16.301 1.00 90.94 905 ASN A C 1
ATOM 7067 O O . ASN A 1 905 ? -23.197 25.211 -16.938 1.00 90.94 905 ASN A O 1
ATOM 7071 N N . GLU A 1 906 ? -23.192 22.980 -16.713 1.00 93.19 906 GLU A N 1
ATOM 7072 C CA . GLU A 1 906 ? -24.057 22.709 -17.869 1.00 93.19 906 GLU A CA 1
ATOM 7073 C C . GLU A 1 906 ? -25.430 23.357 -17.674 1.00 93.19 906 GLU A C 1
ATOM 7075 O O . GLU A 1 906 ? -25.932 24.013 -18.584 1.00 93.19 906 GLU A O 1
ATOM 7080 N N . LYS A 1 907 ? -26.028 23.241 -16.480 1.00 92.56 907 LYS A N 1
ATOM 7081 C CA . LYS A 1 907 ? -27.322 23.866 -16.176 1.00 92.56 907 LYS A CA 1
ATOM 7082 C C . LYS A 1 907 ? -27.246 25.393 -16.242 1.00 92.56 907 LYS A C 1
ATOM 7084 O O . LYS A 1 907 ? -28.126 26.006 -16.846 1.00 92.56 907 LYS A O 1
ATOM 7089 N N . LYS A 1 908 ? -26.208 26.002 -15.656 1.00 92.00 908 LYS A N 1
ATOM 7090 C CA . LYS A 1 908 ? -25.980 27.460 -15.706 1.00 92.00 908 LYS A CA 1
ATOM 7091 C C . LYS A 1 908 ? -25.794 27.942 -17.146 1.00 92.00 908 LYS A C 1
ATOM 7093 O O . LYS A 1 908 ? -26.463 28.882 -17.574 1.00 92.00 908 LYS A O 1
ATOM 7098 N N . LEU A 1 909 ? -24.955 27.251 -17.920 1.00 93.00 909 LEU A N 1
ATOM 7099 C CA . LEU A 1 909 ? -24.697 27.600 -19.313 1.00 93.00 909 LEU A CA 1
ATOM 7100 C C . LEU A 1 909 ? -25.948 27.407 -20.182 1.00 93.00 909 LEU A C 1
ATOM 7102 O O . LEU A 1 909 ? -26.272 28.264 -20.999 1.00 93.00 909 LEU A O 1
ATOM 7106 N N . GLN A 1 910 ? -26.714 26.338 -19.960 1.00 93.12 910 GLN A N 1
ATOM 7107 C CA . GLN A 1 910 ? -27.964 26.082 -20.674 1.00 93.12 910 GLN A CA 1
ATOM 7108 C C . GLN A 1 910 ? -29.020 27.160 -20.402 1.00 93.12 910 GLN A C 1
ATOM 7110 O O . GLN A 1 910 ? -29.737 27.551 -21.322 1.00 93.12 910 GLN A O 1
ATOM 7115 N N . GLN A 1 911 ? -29.128 27.652 -19.163 1.00 91.75 911 GLN A N 1
ATOM 7116 C CA . GLN A 1 911 ? -30.022 28.767 -18.830 1.00 91.75 911 GLN A CA 1
ATOM 7117 C C . GLN A 1 911 ? -29.660 30.023 -19.624 1.00 91.75 911 GLN A C 1
ATOM 7119 O O . GLN A 1 911 ? -30.548 30.669 -20.176 1.00 91.75 911 GLN A O 1
ATOM 7124 N N . MET A 1 912 ? -28.368 30.324 -19.746 1.00 91.38 912 MET A N 1
ATOM 7125 C CA . MET A 1 912 ? -27.900 31.463 -20.528 1.00 91.38 912 MET A CA 1
ATOM 7126 C C . MET A 1 912 ? -28.151 31.281 -22.029 1.00 91.38 912 MET A C 1
ATOM 7128 O O . MET A 1 912 ? -28.703 32.169 -22.675 1.00 91.38 912 MET A O 1
ATOM 7132 N N . LEU A 1 913 ? -27.831 30.105 -22.577 1.00 93.38 913 LEU A N 1
ATOM 7133 C CA . LEU A 1 913 ? -28.062 29.800 -23.990 1.00 93.38 913 LEU A CA 1
ATOM 7134 C C . LEU A 1 913 ? -29.553 29.824 -24.361 1.00 93.38 913 LEU A C 1
ATOM 7136 O O . LEU A 1 913 ? -29.887 30.129 -25.502 1.00 93.38 913 LEU A O 1
ATOM 7140 N N . ASN A 1 914 ? -30.465 29.569 -23.415 1.00 92.81 914 ASN A N 1
ATOM 7141 C CA . ASN A 1 914 ? -31.900 29.756 -23.648 1.00 92.81 914 ASN A CA 1
ATOM 7142 C C . ASN A 1 914 ? -32.250 31.230 -23.891 1.00 92.81 914 ASN A C 1
ATOM 7144 O O . ASN A 1 914 ? -32.997 31.527 -24.818 1.00 92.81 914 ASN A O 1
ATOM 7148 N N . VAL A 1 915 ? -31.684 32.142 -23.095 1.00 91.94 915 VAL A N 1
ATOM 7149 C CA . VAL A 1 915 ? -31.856 33.590 -23.296 1.00 91.94 915 VAL A CA 1
ATOM 7150 C C . VAL A 1 915 ? -31.239 34.011 -24.631 1.00 91.94 915 VAL A C 1
ATOM 7152 O O . VAL A 1 915 ? -31.817 34.814 -25.360 1.00 91.94 915 VAL A O 1
ATOM 7155 N N . TYR A 1 916 ? -30.093 33.431 -24.993 1.00 94.31 916 TYR A N 1
ATOM 7156 C CA . TYR A 1 916 ? -29.434 33.731 -26.263 1.00 94.31 916 TYR A CA 1
ATOM 7157 C C . TYR A 1 916 ? -30.276 33.272 -27.451 1.00 94.31 916 TYR A C 1
ATOM 7159 O O . TYR A 1 916 ? -30.378 34.007 -28.425 1.00 94.31 916 TYR A O 1
ATOM 7167 N N . ASP A 1 917 ? -30.922 32.106 -27.374 1.00 95.88 917 ASP A N 1
ATOM 7168 C CA . ASP A 1 917 ? -31.797 31.605 -28.441 1.00 95.88 917 ASP A CA 1
ATOM 7169 C C . ASP A 1 917 ? -32.970 32.558 -28.719 1.00 95.88 917 ASP A C 1
ATOM 7171 O O . ASP A 1 917 ? -33.310 32.783 -29.878 1.00 95.88 917 ASP A O 1
ATOM 7175 N N . GLU A 1 918 ? -33.544 33.187 -27.686 1.00 94.44 918 GLU A N 1
ATOM 7176 C CA . GLU A 1 918 ? -34.613 34.185 -27.842 1.00 94.44 918 GLU A CA 1
ATOM 7177 C C . GLU A 1 918 ? -34.131 35.483 -28.505 1.00 94.44 918 GLU A C 1
ATOM 7179 O O . GLU A 1 918 ? -34.861 36.096 -29.290 1.00 94.44 918 GLU A O 1
ATOM 7184 N N . ILE A 1 919 ? -32.902 35.908 -28.207 1.00 92.94 919 ILE A N 1
ATOM 7185 C CA . ILE A 1 919 ? -32.286 37.083 -28.834 1.00 92.94 919 ILE A CA 1
ATOM 7186 C C . ILE A 1 919 ? -31.887 36.773 -30.281 1.00 92.94 919 ILE A C 1
ATOM 7188 O O . ILE A 1 919 ? -32.220 37.534 -31.189 1.00 92.94 919 ILE A O 1
ATOM 7192 N N . LEU A 1 920 ? -31.256 35.624 -30.522 1.00 96.06 920 LEU A N 1
ATOM 7193 C CA . LEU A 1 920 ? -30.834 35.148 -31.844 1.00 96.06 920 LEU A CA 1
ATOM 7194 C C . LEU A 1 920 ? -32.017 34.719 -32.733 1.00 96.06 920 LEU A C 1
ATOM 7196 O O . LEU A 1 920 ? -31.856 34.513 -33.937 1.00 96.06 920 LEU A O 1
ATOM 7200 N N . ALA A 1 921 ? -33.220 34.584 -32.170 1.00 95.69 921 ALA A N 1
ATOM 7201 C CA . ALA A 1 921 ? -34.448 34.458 -32.949 1.00 95.69 921 ALA A CA 1
ATOM 7202 C C . ALA A 1 921 ? -34.840 35.774 -33.633 1.00 95.69 921 ALA A C 1
ATOM 7204 O O . ALA A 1 921 ? -35.482 35.750 -34.683 1.00 95.69 921 ALA A O 1
ATOM 7205 N N . LYS A 1 922 ? -34.459 36.912 -33.039 1.00 94.31 922 LYS A N 1
ATOM 7206 C CA . LYS A 1 922 ? -34.755 38.260 -33.543 1.00 94.31 922 LYS A CA 1
ATOM 7207 C C . LYS A 1 922 ? -33.602 38.834 -34.359 1.00 94.31 922 LYS A C 1
ATOM 7209 O O . LYS A 1 922 ? -33.856 39.543 -35.323 1.00 94.31 922 LYS A O 1
ATOM 7214 N N . ASN A 1 923 ? -32.373 38.488 -33.984 1.00 93.62 923 ASN A N 1
ATOM 7215 C CA . ASN A 1 923 ? -31.143 39.019 -34.560 1.00 93.62 923 ASN A CA 1
ATOM 7216 C C . ASN A 1 923 ? -30.287 37.900 -35.167 1.00 93.62 923 ASN A C 1
ATOM 7218 O O . ASN A 1 923 ? -30.345 36.738 -34.749 1.00 93.62 923 ASN A O 1
ATOM 7222 N N . ARG A 1 924 ? -29.438 38.221 -36.143 1.00 93.81 924 ARG A N 1
ATOM 7223 C CA . ARG A 1 924 ? -28.482 37.240 -36.682 1.00 93.81 924 ARG A CA 1
ATOM 7224 C C . ARG A 1 924 ? -27.363 36.867 -35.697 1.00 93.81 924 ARG A C 1
ATOM 7226 O O . ARG A 1 924 ? -26.987 35.699 -35.626 1.00 93.81 924 ARG A O 1
ATOM 7233 N N . PHE A 1 925 ? -26.896 37.834 -34.922 1.00 95.31 925 PHE A N 1
ATOM 7234 C CA . PHE A 1 925 ? -25.818 37.756 -33.938 1.00 95.31 925 PHE A CA 1
ATOM 7235 C C . PHE A 1 925 ? -26.264 38.395 -32.610 1.00 95.31 925 PHE A C 1
ATOM 7237 O O . PHE A 1 925 ? -27.358 38.959 -32.516 1.00 95.31 925 PHE A O 1
ATOM 7244 N N . LEU A 1 926 ? -25.460 38.287 -31.547 1.00 93.19 926 LEU A N 1
ATOM 7245 C CA . LEU A 1 926 ? -25.896 38.704 -30.204 1.00 93.19 926 LEU A CA 1
ATOM 7246 C C . LEU A 1 926 ? -26.222 40.204 -30.131 1.00 93.19 926 LEU A C 1
ATOM 7248 O O . LEU A 1 926 ? -27.249 40.595 -29.573 1.00 93.19 926 LEU A O 1
ATOM 7252 N N . ALA A 1 927 ? -25.388 41.039 -30.751 1.00 93.06 927 ALA A N 1
ATOM 7253 C CA . ALA A 1 927 ? -25.524 42.495 -30.727 1.00 93.06 927 ALA A CA 1
ATOM 7254 C C . ALA A 1 927 ? -26.234 43.090 -31.963 1.00 93.06 927 ALA A C 1
ATOM 7256 O O . ALA A 1 927 ? -26.160 44.297 -32.183 1.00 93.06 927 ALA A O 1
ATOM 7257 N N . GLY A 1 928 ? -26.920 42.274 -32.772 1.00 91.00 928 GLY A N 1
ATOM 7258 C CA . GLY A 1 928 ? -27.620 42.728 -33.981 1.00 91.00 928 GLY A CA 1
ATOM 7259 C C . GLY A 1 928 ? -27.420 41.781 -35.159 1.00 91.00 928 GLY A C 1
ATOM 7260 O O . GLY A 1 928 ? -27.214 40.589 -34.965 1.00 91.00 928 GLY A O 1
ATOM 7261 N N . ASP A 1 929 ? -27.483 42.289 -36.388 1.00 91.88 929 ASP A N 1
ATOM 7262 C CA . ASP A 1 929 ? -27.387 41.443 -37.589 1.00 91.88 929 ASP A CA 1
ATOM 7263 C C . ASP A 1 929 ? -25.963 41.251 -38.132 1.00 91.88 929 ASP A C 1
ATOM 7265 O O . ASP A 1 929 ? -25.749 40.469 -39.061 1.00 91.88 929 ASP A O 1
ATOM 7269 N N . GLU A 1 930 ? -24.984 41.899 -37.504 1.00 92.50 930 GLU A N 1
ATOM 7270 C CA . GLU A 1 930 ? -23.569 41.858 -37.871 1.00 92.50 930 GLU A CA 1
ATOM 7271 C C . GLU A 1 930 ? -22.733 41.101 -36.831 1.00 92.50 930 GLU A C 1
ATOM 7273 O O . GLU A 1 930 ? -23.057 41.093 -35.645 1.00 92.50 930 GLU A O 1
ATOM 7278 N N . PHE A 1 931 ? -21.637 40.475 -37.272 1.00 94.69 931 PHE A N 1
ATOM 7279 C CA . PHE A 1 931 ? -20.702 39.774 -36.386 1.00 94.69 931 PHE A CA 1
ATOM 7280 C C . PHE A 1 931 ? -19.826 40.773 -35.621 1.00 94.69 931 PHE A C 1
ATOM 7282 O O . PHE A 1 931 ? -19.097 41.558 -36.235 1.00 94.69 931 PHE A O 1
ATOM 7289 N N . THR A 1 932 ? -19.858 40.710 -34.288 1.00 95.81 932 THR A N 1
ATOM 7290 C CA . THR A 1 932 ? -19.207 41.696 -33.412 1.00 95.81 932 THR A CA 1
ATOM 7291 C C . THR A 1 932 ? -18.277 41.065 -32.374 1.00 95.81 932 THR A C 1
ATOM 7293 O O . THR A 1 932 ? -18.185 39.843 -32.241 1.00 95.81 932 THR A O 1
ATOM 7296 N N . LEU A 1 933 ? -17.600 41.903 -31.580 1.00 95.75 933 LEU A N 1
ATOM 7297 C CA . LEU A 1 933 ? -16.821 41.462 -30.420 1.00 95.75 933 LEU A CA 1
ATOM 7298 C C . LEU A 1 933 ? -17.655 40.671 -29.406 1.00 95.75 933 LEU A C 1
ATOM 7300 O O . LEU A 1 933 ? -17.095 39.813 -28.719 1.00 95.75 933 LEU A O 1
ATOM 7304 N N . ALA A 1 934 ? -18.967 40.924 -29.333 1.00 93.75 934 ALA A N 1
ATOM 7305 C CA . ALA A 1 934 ? -19.872 40.132 -28.512 1.00 93.75 934 ALA A CA 1
ATOM 7306 C C . ALA A 1 934 ? -19.829 38.661 -28.941 1.00 93.75 934 ALA A C 1
ATOM 7308 O O . ALA A 1 934 ? -19.645 37.786 -28.107 1.00 93.75 934 ALA A O 1
ATOM 7309 N N . ASP A 1 935 ? -19.903 38.380 -30.238 1.00 95.81 935 ASP A N 1
ATOM 7310 C CA . ASP A 1 935 ? -19.883 37.019 -30.777 1.00 95.81 935 ASP A CA 1
ATOM 7311 C C . ASP A 1 935 ? -18.482 36.399 -30.722 1.00 95.81 935 ASP A C 1
ATOM 7313 O O . ASP A 1 935 ? -18.310 35.252 -30.307 1.00 95.81 935 ASP A O 1
ATOM 7317 N N . LEU A 1 936 ? -17.463 37.186 -31.080 1.00 94.81 936 LEU A N 1
ATOM 7318 C CA . LEU A 1 936 ? -16.062 36.766 -31.080 1.00 94.81 936 LEU A CA 1
ATOM 7319 C C . LEU A 1 936 ? -15.599 36.310 -29.691 1.00 94.81 936 LEU A C 1
ATOM 7321 O O . LEU A 1 936 ? -14.884 35.316 -29.577 1.00 94.81 936 LEU A O 1
ATOM 7325 N N . SER A 1 937 ? -16.016 36.999 -28.625 1.00 92.69 937 SER A N 1
ATOM 7326 C CA . SER A 1 937 ? -15.531 36.716 -27.266 1.00 92.69 937 SER A CA 1
ATOM 7327 C C . SER A 1 937 ? -15.985 35.361 -26.720 1.00 92.69 937 SER A C 1
ATOM 7329 O O . SER A 1 937 ? -15.254 34.769 -25.925 1.00 92.69 937 SER A O 1
ATOM 7331 N N . HIS A 1 938 ? -17.120 34.840 -27.202 1.00 93.44 938 HIS A N 1
ATOM 7332 C CA . HIS A 1 938 ? -17.655 33.523 -26.836 1.00 93.44 938 HIS A CA 1
ATOM 7333 C C . HIS A 1 938 ? -16.978 32.368 -27.589 1.00 93.44 938 HIS A C 1
ATOM 7335 O O . HIS A 1 938 ? -17.084 31.206 -27.183 1.00 93.44 938 HIS A O 1
ATOM 7341 N N . LEU A 1 939 ? -16.309 32.671 -28.703 1.00 89.50 939 LEU A N 1
ATOM 7342 C CA . LEU A 1 939 ? -15.847 31.696 -29.683 1.00 89.50 939 LEU A CA 1
ATOM 7343 C C . LEU A 1 939 ? -14.826 30.683 -29.127 1.00 89.50 939 LEU A C 1
ATOM 7345 O O . LEU A 1 939 ? -15.039 29.489 -29.352 1.00 89.50 939 LEU A O 1
ATOM 7349 N N . PRO A 1 940 ? -13.786 31.078 -28.356 1.00 88.81 940 PRO A N 1
ATOM 7350 C CA . PRO A 1 940 ? -12.778 30.131 -27.877 1.00 88.81 940 PRO A CA 1
ATOM 7351 C C . PRO A 1 940 ? -13.355 29.059 -26.950 1.00 88.81 940 PRO A C 1
ATOM 7353 O O . PRO A 1 940 ? -13.201 27.867 -27.218 1.00 88.81 940 PRO A O 1
ATOM 7356 N N . ASN A 1 941 ? -14.075 29.461 -25.898 1.00 88.19 941 ASN A N 1
ATOM 7357 C CA . ASN A 1 941 ? -14.642 28.510 -24.940 1.00 88.19 941 ASN A CA 1
ATOM 7358 C C . ASN A 1 941 ? -15.731 27.646 -25.590 1.00 88.19 941 ASN A C 1
ATOM 7360 O O . ASN A 1 941 ? -15.753 26.432 -25.390 1.00 88.19 941 ASN A O 1
ATOM 7364 N N . SER A 1 942 ? -16.583 28.239 -26.436 1.00 90.56 942 SER A N 1
ATOM 7365 C CA . SER A 1 942 ? -17.609 27.486 -27.170 1.00 90.56 942 SER A CA 1
ATOM 7366 C C . SER A 1 942 ? -16.990 26.433 -28.089 1.00 90.56 942 SER A C 1
ATOM 7368 O O . SER A 1 942 ? -17.478 25.307 -28.138 1.00 90.56 942 SER A O 1
ATOM 7370 N N . HIS A 1 943 ? -15.888 26.758 -28.774 1.00 87.62 943 HIS A N 1
ATOM 7371 C CA . HIS A 1 943 ? -15.187 25.821 -29.649 1.00 87.62 943 HIS A CA 1
ATOM 7372 C C . HIS A 1 943 ? -14.626 24.621 -28.881 1.00 87.62 943 HIS A C 1
ATOM 7374 O O . HIS A 1 943 ? -14.831 23.484 -29.306 1.00 87.62 943 HIS A O 1
ATOM 7380 N N . TYR A 1 944 ? -13.964 24.852 -27.743 1.00 81.06 944 TYR A N 1
ATOM 7381 C CA . TYR A 1 944 ? -13.430 23.768 -26.914 1.00 81.06 944 TYR A CA 1
ATOM 7382 C C . TYR A 1 944 ? -14.541 22.886 -26.329 1.00 81.06 944 TYR A C 1
ATOM 7384 O O . TYR A 1 944 ? -14.419 21.664 -26.358 1.00 81.06 944 TYR A O 1
ATOM 7392 N N . ILE A 1 945 ? -15.649 23.471 -25.861 1.00 87.00 945 ILE A N 1
ATOM 7393 C CA . ILE A 1 945 ? -16.787 22.709 -25.317 1.00 87.00 945 ILE A CA 1
ATOM 7394 C C . ILE A 1 945 ? -17.492 21.901 -26.414 1.00 87.00 945 ILE A C 1
ATOM 7396 O O . ILE A 1 945 ? -17.817 20.731 -26.217 1.00 87.00 945 ILE A O 1
ATOM 7400 N N . ALA A 1 946 ? -17.743 22.503 -27.577 1.00 84.38 946 ALA A N 1
ATOM 7401 C CA . ALA A 1 946 ? -18.490 21.859 -28.655 1.00 84.38 946 ALA A CA 1
ATOM 7402 C C . ALA A 1 946 ? -17.677 20.797 -29.415 1.00 84.38 946 ALA A C 1
ATOM 7404 O O . ALA A 1 946 ? -18.273 19.893 -30.003 1.00 84.38 946 ALA A O 1
ATOM 7405 N N . ASN A 1 947 ? -16.342 20.888 -29.392 1.00 77.00 947 ASN A N 1
ATOM 7406 C CA . ASN A 1 947 ? -15.429 19.902 -29.984 1.00 77.00 947 ASN A CA 1
ATOM 7407 C C . ASN A 1 947 ? -14.757 18.990 -28.944 1.00 77.00 947 ASN A C 1
ATOM 7409 O O . ASN A 1 947 ? -13.869 18.208 -29.287 1.00 77.00 947 ASN A O 1
ATOM 7413 N N . ALA A 1 948 ? -15.183 19.061 -27.681 1.00 72.75 948 ALA A N 1
ATOM 7414 C CA . ALA A 1 948 ? -14.784 18.112 -26.653 1.00 72.75 948 ALA A CA 1
ATOM 7415 C C . ALA A 1 948 ? -15.152 16.671 -27.055 1.00 72.75 948 ALA A C 1
ATOM 7417 O O . ALA A 1 948 ? -16.110 16.432 -27.792 1.00 72.75 948 ALA A O 1
ATOM 7418 N N . ARG A 1 949 ? -14.428 15.680 -26.512 1.00 65.88 949 ARG A N 1
ATOM 7419 C CA . ARG A 1 949 ? -14.697 14.250 -26.778 1.00 65.88 949 ARG A CA 1
ATOM 7420 C C . ARG A 1 949 ? -16.112 13.823 -26.365 1.00 65.88 949 ARG A C 1
ATOM 7422 O O . ARG A 1 949 ? -16.656 12.881 -26.934 1.00 65.88 949 ARG A O 1
ATOM 7429 N N . SER A 1 950 ? -16.699 14.499 -25.375 1.00 68.88 950 SER A N 1
ATOM 7430 C CA . SER A 1 950 ? -18.054 14.223 -24.896 1.00 68.88 950 SER A CA 1
ATOM 7431 C C . SER A 1 950 ? -19.117 14.875 -25.793 1.00 68.88 950 SER A C 1
ATOM 7433 O O . SER A 1 950 ? -19.076 16.088 -26.010 1.00 68.88 950 SER A O 1
ATOM 7435 N N . PRO A 1 951 ? -20.148 14.129 -26.241 1.00 74.38 951 PRO A N 1
ATOM 7436 C CA . PRO A 1 951 ? -21.228 14.684 -27.059 1.00 74.38 951 PRO A CA 1
ATOM 7437 C C . PRO A 1 951 ? -22.134 15.667 -26.294 1.00 74.38 951 PRO A C 1
ATOM 7439 O O . PRO A 1 951 ? -22.934 16.370 -26.915 1.00 74.38 951 PRO A O 1
ATOM 7442 N N . ARG A 1 952 ? -22.020 15.744 -24.958 1.00 84.19 952 ARG A N 1
ATOM 7443 C CA . ARG A 1 952 ? -22.831 16.631 -24.104 1.00 84.19 952 ARG A CA 1
ATOM 7444 C C . ARG A 1 952 ? -22.544 18.111 -24.362 1.00 84.19 952 ARG A C 1
ATOM 7446 O O . ARG A 1 952 ? -23.484 18.876 -24.556 1.00 84.19 952 ARG A O 1
ATOM 7453 N N . GLY A 1 953 ? -21.268 18.491 -24.477 1.00 83.31 953 GLY A N 1
ATOM 7454 C CA . GLY A 1 953 ? -20.869 19.875 -24.761 1.00 83.31 953 GLY A CA 1
ATOM 7455 C C . GLY A 1 953 ? -21.391 20.362 -26.114 1.00 83.31 953 GLY A C 1
ATOM 7456 O O . GLY A 1 953 ? -21.999 21.427 -26.210 1.00 83.31 953 GLY A O 1
ATOM 7457 N N . LYS A 1 954 ? -21.285 19.522 -27.152 1.00 86.00 954 LYS A N 1
ATOM 7458 C CA . LYS A 1 954 ? -21.872 19.792 -28.475 1.00 86.00 954 LYS A CA 1
ATOM 7459 C C . LYS A 1 954 ? -23.392 19.965 -28.421 1.00 86.00 954 LYS A C 1
ATOM 7461 O O . LYS A 1 954 ? -23.948 20.798 -29.139 1.00 86.00 954 LYS A O 1
ATOM 7466 N N . LYS A 1 955 ? -24.083 19.203 -27.568 1.00 88.44 955 LYS A N 1
ATOM 7467 C CA . LYS A 1 955 ? -25.541 19.285 -27.403 1.00 88.44 955 LYS A CA 1
ATOM 7468 C C . LYS A 1 955 ? -25.993 20.642 -26.856 1.00 88.44 955 LYS A C 1
ATOM 7470 O O . LYS A 1 955 ? -27.041 21.122 -27.280 1.00 88.44 955 LYS A O 1
ATOM 7475 N N . LEU A 1 956 ? -25.209 21.292 -25.994 1.00 88.69 956 LEU A N 1
ATOM 7476 C CA . LEU A 1 956 ? -25.547 22.620 -25.457 1.00 88.69 956 LEU A CA 1
ATOM 7477 C C . LEU A 1 956 ? -25.744 23.649 -26.578 1.00 88.69 956 LEU A C 1
ATOM 7479 O O . LEU A 1 956 ? -26.749 24.355 -26.592 1.00 88.69 956 LEU A O 1
ATOM 7483 N N . PHE A 1 957 ? -24.847 23.657 -27.566 1.00 90.12 957 PHE A N 1
ATOM 7484 C CA . PHE A 1 957 ? -24.890 24.607 -28.681 1.00 90.12 957 PHE A CA 1
ATOM 7485 C C . PHE A 1 957 ? -25.781 24.154 -29.844 1.00 90.12 957 PHE A C 1
ATOM 7487 O O . PHE A 1 957 ? -26.255 24.991 -30.598 1.00 90.12 957 PHE A O 1
ATOM 7494 N N . THR A 1 958 ? -26.062 22.853 -29.981 1.00 88.56 958 THR A N 1
ATOM 7495 C CA . THR A 1 958 ? -26.891 22.314 -31.082 1.00 88.56 958 THR A CA 1
ATOM 7496 C C . THR A 1 958 ? -28.360 22.081 -30.716 1.00 88.56 958 THR A C 1
ATOM 7498 O O . THR A 1 958 ? -29.193 21.895 -31.600 1.00 88.56 958 THR A O 1
ATOM 7501 N N . SER A 1 959 ? -28.711 22.101 -29.425 1.00 86.50 959 SER A N 1
ATOM 7502 C CA . SER A 1 959 ? -30.075 21.820 -28.937 1.00 86.50 959 SER A CA 1
ATOM 7503 C C . SER A 1 959 ? -31.104 22.903 -29.265 1.00 86.50 959 SER A C 1
ATOM 7505 O O . SER A 1 959 ? -32.309 22.652 -29.218 1.00 86.50 959 SER A O 1
ATOM 7507 N N . LYS A 1 960 ? -30.638 24.110 -29.577 1.00 89.94 960 LYS A N 1
ATOM 7508 C CA . LYS A 1 960 ? -31.453 25.303 -29.779 1.00 89.94 960 LYS A CA 1
ATOM 7509 C C . LYS A 1 960 ? -31.215 25.846 -31.176 1.00 89.94 960 LYS A C 1
ATOM 7511 O O . LYS A 1 960 ? -30.073 26.005 -31.592 1.00 89.94 960 LYS A O 1
ATOM 7516 N N . LYS A 1 961 ? -32.295 26.076 -31.926 1.00 92.81 961 LYS A N 1
ATOM 7517 C CA . LYS A 1 961 ? -32.229 26.320 -33.374 1.00 92.81 961 LYS A CA 1
ATOM 7518 C C . LYS A 1 961 ? -31.385 27.550 -33.715 1.00 92.81 961 LYS A C 1
ATOM 7520 O O . LYS A 1 961 ? -30.587 27.492 -34.649 1.00 92.81 961 LYS A O 1
ATOM 7525 N N . HIS A 1 962 ? -31.576 28.655 -32.998 1.00 96.31 962 HIS A N 1
ATOM 7526 C CA . HIS A 1 962 ? -30.925 29.921 -33.320 1.00 96.31 962 HIS A CA 1
ATOM 7527 C C . HIS A 1 962 ? -29.499 29.980 -32.767 1.00 96.31 962 HIS A C 1
ATOM 7529 O O . HIS A 1 962 ? -28.616 30.484 -33.461 1.00 96.31 962 HIS A O 1
ATOM 7535 N N . VAL A 1 963 ? -29.254 29.383 -31.595 1.00 96.06 963 VAL A N 1
ATOM 7536 C CA . VAL A 1 963 ? -27.898 29.182 -31.043 1.00 96.06 963 VAL A CA 1
ATOM 7537 C C . VAL A 1 963 ? -27.053 28.269 -31.933 1.00 96.06 963 VAL A C 1
ATOM 7539 O O . VAL A 1 963 ? -25.901 28.598 -32.192 1.00 96.06 963 VAL A O 1
ATOM 7542 N N . ALA A 1 964 ? -27.616 27.173 -32.450 1.00 95.00 964 ALA A N 1
ATOM 7543 C CA . ALA A 1 964 ? -26.907 26.252 -33.341 1.00 95.00 964 ALA A CA 1
ATOM 7544 C C . ALA A 1 964 ? -26.455 26.957 -34.620 1.00 95.00 964 ALA A C 1
ATOM 7546 O O . ALA A 1 964 ? -25.276 26.920 -34.960 1.00 95.00 964 ALA A O 1
ATOM 7547 N N . ARG A 1 965 ? -27.376 27.688 -35.268 1.00 96.19 965 ARG A N 1
ATOM 7548 C CA . ARG A 1 965 ? -27.055 28.529 -36.429 1.00 96.19 965 ARG A CA 1
ATOM 7549 C C . ARG A 1 965 ? -25.938 29.518 -36.096 1.00 96.19 965 ARG A C 1
ATOM 7551 O O . ARG A 1 965 ? -24.975 29.624 -36.844 1.00 96.19 965 ARG A O 1
ATOM 7558 N N . TRP A 1 966 ? -26.084 30.251 -34.994 1.00 96.75 966 TRP A N 1
ATOM 7559 C CA . TRP A 1 966 ? -25.104 31.249 -34.578 1.00 96.75 966 TRP A CA 1
ATOM 7560 C C . TRP A 1 966 ? -23.721 30.628 -34.365 1.00 96.75 966 TRP A C 1
ATOM 7562 O O . TRP A 1 966 ? -22.759 31.106 -34.959 1.00 96.75 966 TRP A O 1
ATOM 7572 N N . TYR A 1 967 ? -23.628 29.529 -33.609 1.00 95.56 967 TYR A N 1
ATOM 7573 C CA . TYR A 1 967 ? -22.374 28.816 -33.365 1.00 95.56 967 TYR A CA 1
ATOM 7574 C C . TYR A 1 967 ? -21.728 28.316 -34.666 1.00 95.56 967 TYR A C 1
ATOM 7576 O O . TYR A 1 967 ? -20.523 28.495 -34.865 1.00 95.56 967 TYR A O 1
ATOM 7584 N N . ASP A 1 968 ? -22.513 27.734 -35.574 1.00 93.88 968 ASP A N 1
ATOM 7585 C CA . ASP A 1 968 ? -22.020 27.264 -36.872 1.00 93.88 968 ASP A CA 1
ATOM 7586 C C . ASP A 1 968 ? -21.474 28.426 -37.719 1.00 93.88 968 ASP A C 1
ATOM 7588 O O . ASP A 1 968 ? -20.403 28.301 -38.321 1.00 93.88 968 ASP A O 1
ATOM 7592 N N . GLU A 1 969 ? -22.155 29.578 -37.730 1.00 94.69 969 GLU A N 1
ATOM 7593 C CA . GLU A 1 969 ? -21.718 30.777 -38.456 1.00 94.69 969 GLU A CA 1
ATOM 7594 C C . GLU A 1 969 ? -20.421 31.369 -37.879 1.00 94.69 969 GLU A C 1
ATOM 7596 O O . GLU A 1 969 ? -19.516 31.703 -38.648 1.00 94.69 969 GLU A O 1
ATOM 7601 N N . ILE A 1 970 ? -20.283 31.462 -36.550 1.00 94.50 970 ILE A N 1
ATOM 7602 C CA . ILE A 1 970 ? -19.084 32.042 -35.917 1.00 94.50 970 ILE A CA 1
ATOM 7603 C C . ILE A 1 970 ? -17.882 31.084 -35.930 1.00 94.50 970 ILE A C 1
ATOM 7605 O O . ILE A 1 970 ? -16.751 31.523 -36.132 1.00 94.50 970 ILE A O 1
ATOM 7609 N N . SER A 1 971 ? -18.102 29.772 -35.792 1.00 92.38 971 SER A N 1
ATOM 7610 C CA . SER A 1 971 ? -17.035 28.756 -35.819 1.00 92.38 971 SER A CA 1
ATOM 7611 C C . SER A 1 971 ? -16.554 28.426 -37.234 1.00 92.38 971 SER A C 1
ATOM 7613 O O . SER A 1 971 ? -15.437 27.939 -37.421 1.00 92.38 971 SER A O 1
ATOM 7615 N N . SER A 1 972 ? -17.358 28.738 -38.253 1.00 92.12 972 SER A N 1
ATOM 7616 C CA . SER A 1 972 ? -16.983 28.544 -39.654 1.00 92.12 972 SER A CA 1
ATOM 7617 C C . SER A 1 972 ? -16.154 29.686 -40.240 1.00 92.12 972 SER A C 1
ATOM 7619 O O . SER A 1 972 ? -15.684 29.553 -41.378 1.00 92.12 972 SER A O 1
ATOM 7621 N N . ARG A 1 973 ? -15.963 30.783 -39.493 1.00 93.00 973 ARG A N 1
ATOM 7622 C CA . ARG A 1 973 ? -15.272 31.981 -39.981 1.00 93.00 973 ARG A CA 1
ATOM 7623 C C . ARG A 1 973 ? -13.826 31.673 -40.394 1.00 93.00 973 ARG A C 1
ATOM 7625 O O . ARG A 1 973 ? -13.135 30.940 -39.682 1.00 93.00 973 ARG A O 1
ATOM 7632 N N . PRO A 1 974 ? -13.340 32.235 -41.519 1.00 91.31 974 PRO A N 1
ATOM 7633 C CA . PRO A 1 974 ? -11.966 32.013 -41.975 1.00 91.31 974 PRO A CA 1
ATOM 7634 C C . PRO A 1 974 ? -10.913 32.408 -40.933 1.00 91.31 974 PRO A C 1
ATOM 7636 O O . PRO A 1 974 ? -9.987 31.638 -40.686 1.00 91.31 974 PRO A O 1
ATOM 7639 N N . SER A 1 975 ? -11.113 33.554 -40.276 1.00 89.50 975 SER A N 1
ATOM 7640 C CA . SER A 1 975 ? -10.282 34.062 -39.177 1.00 89.50 975 SER A CA 1
ATOM 7641 C C . SER A 1 975 ? -10.143 33.038 -38.049 1.00 89.50 975 SER A C 1
ATOM 7643 O O . SER A 1 975 ? -9.036 32.712 -37.633 1.00 89.50 975 SER A O 1
ATOM 7645 N N . TRP A 1 976 ? -11.256 32.451 -37.604 1.00 91.00 976 TRP A N 1
ATOM 7646 C CA . TRP A 1 976 ? -11.254 31.446 -36.545 1.00 91.00 976 TRP A CA 1
ATOM 7647 C C . TRP A 1 976 ? -10.583 30.142 -36.967 1.00 91.00 976 TRP A C 1
ATOM 7649 O O . TRP A 1 976 ? -9.763 29.600 -36.230 1.00 91.00 976 TRP A O 1
ATOM 7659 N N . LYS A 1 977 ? -10.872 29.648 -38.176 1.00 85.75 977 LYS A N 1
ATOM 7660 C CA . LYS A 1 977 ? -10.218 28.441 -38.709 1.00 85.75 977 LYS A CA 1
ATOM 7661 C C . LYS A 1 977 ? -8.701 28.602 -38.785 1.00 85.75 977 LYS A C 1
ATOM 7663 O O . LYS A 1 977 ? -7.976 27.644 -38.526 1.00 85.75 977 LYS A O 1
ATOM 7668 N N . GLN A 1 978 ? -8.224 29.804 -39.106 1.00 78.88 978 GLN A N 1
ATOM 7669 C CA . GLN A 1 978 ? -6.801 30.123 -39.100 1.00 78.88 978 GLN A CA 1
ATOM 7670 C C . GLN A 1 978 ? -6.214 30.091 -37.683 1.00 78.88 978 GLN A C 1
ATOM 7672 O O . GLN A 1 978 ? -5.161 29.491 -37.491 1.00 78.88 978 GLN A O 1
ATOM 7677 N N . VAL A 1 979 ? -6.911 30.641 -36.683 1.00 80.38 979 VAL A N 1
ATOM 7678 C CA . VAL A 1 979 ? -6.488 30.561 -35.272 1.00 80.38 979 VAL A CA 1
ATOM 7679 C C . VAL A 1 979 ? -6.417 29.114 -34.785 1.00 80.38 979 VAL A C 1
ATOM 7681 O O . VAL A 1 979 ? -5.399 28.722 -34.221 1.00 80.38 979 VAL A O 1
ATOM 7684 N N . VAL A 1 980 ? -7.440 28.297 -35.055 1.00 74.94 980 VAL A N 1
ATOM 7685 C CA . VAL A 1 980 ? -7.457 26.870 -34.678 1.00 74.94 980 VAL A CA 1
ATOM 7686 C C . VAL A 1 980 ? -6.294 26.117 -35.326 1.00 74.94 980 VAL A C 1
ATOM 7688 O O . VAL A 1 980 ? -5.625 25.320 -34.671 1.00 74.94 980 VAL A O 1
ATOM 7691 N N . LYS A 1 981 ? -5.995 26.411 -36.597 1.00 70.50 981 LYS A N 1
ATOM 7692 C CA . LYS A 1 981 ? -4.822 25.854 -37.277 1.00 70.50 981 LYS A CA 1
ATOM 7693 C C . LYS A 1 981 ? -3.523 26.275 -36.578 1.00 70.50 981 LYS A C 1
ATOM 7695 O O . LYS A 1 981 ? -2.709 25.416 -36.259 1.00 70.50 981 LYS A O 1
ATOM 7700 N N . MET A 1 982 ? -3.355 27.559 -36.264 1.00 63.72 982 MET A N 1
ATOM 7701 C CA . MET A 1 982 ? -2.160 28.066 -35.575 1.00 63.72 982 MET A CA 1
ATOM 7702 C C . MET A 1 982 ? -1.971 27.471 -34.177 1.00 63.72 982 MET A C 1
ATOM 7704 O O . MET A 1 982 ? -0.833 27.267 -33.760 1.00 63.72 982 MET A O 1
ATOM 7708 N N . GLN A 1 983 ? -3.062 27.174 -33.465 1.00 60.91 983 GLN A N 1
ATOM 7709 C CA . GLN A 1 983 ? -3.032 26.499 -32.164 1.00 60.91 983 GLN A CA 1
ATOM 7710 C C . GLN A 1 983 ? -2.558 25.042 -32.255 1.00 60.91 983 GLN A C 1
ATOM 7712 O O . GLN A 1 983 ? -2.051 24.516 -31.271 1.00 60.91 983 GLN A O 1
ATOM 7717 N N . SER A 1 984 ? -2.705 24.403 -33.420 1.00 51.00 984 SER A N 1
ATOM 7718 C CA . SER A 1 984 ? -2.213 23.042 -33.682 1.00 51.00 984 SER A CA 1
ATOM 7719 C C . SER A 1 984 ? -0.769 22.984 -34.202 1.00 51.00 984 SER A C 1
ATOM 7721 O O . SER A 1 984 ? -0.208 21.901 -34.338 1.00 51.00 984 SER A O 1
ATOM 7723 N N . GLU A 1 985 ? -0.158 24.132 -34.504 1.00 45.75 985 GLU A N 1
ATOM 7724 C CA . GLU A 1 985 ? 1.221 24.231 -34.991 1.00 45.75 985 GLU A CA 1
ATOM 7725 C C . GLU A 1 985 ? 2.191 24.402 -33.807 1.00 45.75 985 GLU A C 1
ATOM 7727 O O . GLU A 1 985 ? 1.953 25.229 -32.926 1.00 45.75 985 GLU A O 1
ATOM 7732 N N . HIS A 1 986 ? 3.301 23.656 -33.791 1.00 38.38 986 HIS A N 1
ATOM 7733 C CA . HIS A 1 986 ? 4.347 23.752 -32.761 1.00 38.38 986 HIS A CA 1
ATOM 7734 C C . HIS A 1 986 ? 4.946 25.178 -32.725 1.00 38.38 986 HIS A C 1
ATOM 7736 O O . HIS A 1 986 ? 5.080 25.792 -33.790 1.00 38.38 986 HIS A O 1
ATOM 7742 N N . PRO A 1 987 ? 5.316 25.752 -31.560 1.00 38.81 987 PRO A N 1
ATOM 7743 C CA . PRO A 1 987 ? 6.099 26.983 -31.545 1.00 38.81 987 PRO A CA 1
ATOM 7744 C C . PRO A 1 987 ? 7.464 26.674 -32.170 1.00 38.81 987 PRO A C 1
ATOM 7746 O O . PRO A 1 987 ? 8.295 26.000 -31.566 1.00 38.81 987 PRO A O 1
ATOM 7749 N N . GLY A 1 988 ? 7.668 27.091 -33.421 1.00 33.28 988 GLY A N 1
ATOM 7750 C CA . GLY A 1 988 ? 8.989 27.064 -34.046 1.00 33.28 988 GLY A CA 1
ATOM 7751 C C . GLY A 1 988 ? 9.991 27.855 -33.204 1.00 33.28 988 GLY A C 1
ATOM 7752 O O . GLY A 1 988 ? 9.597 28.717 -32.415 1.00 33.28 988 GLY A O 1
ATOM 7753 N N . ALA A 1 989 ? 11.280 27.539 -33.345 1.00 26.72 989 ALA A N 1
ATOM 7754 C CA . ALA A 1 989 ? 12.336 28.323 -32.718 1.00 26.72 989 ALA A CA 1
ATOM 7755 C C . ALA A 1 989 ? 12.192 29.801 -33.115 1.00 26.72 989 ALA A C 1
ATOM 7757 O O . ALA A 1 989 ? 11.902 30.111 -34.270 1.00 26.72 989 ALA A O 1
ATOM 7758 N N . PHE A 1 990 ? 12.357 30.683 -32.133 1.00 27.64 990 PHE A N 1
ATOM 7759 C CA . PHE A 1 990 ? 12.491 32.116 -32.354 1.00 27.64 990 PHE A CA 1
ATOM 7760 C C . PHE A 1 990 ? 13.750 32.337 -33.211 1.00 27.64 990 PHE A C 1
ATOM 7762 O O . PHE A 1 990 ? 14.822 31.883 -32.806 1.00 27.64 990 PHE A O 1
ATOM 7769 N N . GLU A 1 991 ? 13.619 32.976 -34.374 1.00 24.75 991 GLU A N 1
ATOM 7770 C CA . GLU A 1 991 ? 14.751 33.638 -35.044 1.00 24.75 991 GLU A CA 1
ATOM 7771 C C . GLU A 1 991 ? 14.789 35.109 -34.641 1.00 24.75 991 GLU A C 1
ATOM 7773 O O . GLU A 1 991 ? 13.712 35.751 -34.667 1.00 24.75 991 GLU A O 1
#

Organism: NCBI:txid110450

Foldseek 3Di:
DPDDPVAAEDADECCPPEQVCLVVVQDQNHAYDHYEQNAHYALSNLLSVLQNQNYAYDADYHDLPDADRNHAPVSPLSNLQRHQNHQEDAALHACVVYDDPCLLVSQLSHHPNHAYDHYNEDELVSVLVNLVVLLVLVVCVPPDPGRHHAQNHAYYAYEYQADALSSLLSCVNSHLNYQYDAYEYEHPDADDPRGAYALNSLLSHNPPLNHAYDHDAYHHPPDQYARPHYEQSSLLSNLVSHLCHQEYHYYRHAHYALNSLLSNLARNLNHQYYHYYCPQRYALSNLVCSVVGNHQHQYYADYLNQRYALNSLLSVLVNLNHAEYHYANNARYELSSLLSNLARARHAYDEQHNYQYALNSLLSNLPGNYLHAEYAHAQNARYALSSQCSNLNHDNLARYAYYAQANHQRYALSSLLSNLVSLRLHAAYAHEQHQRYELSSLVSCQQRDHPNDHGNARYQYYAHENHNHYDLVSLVSLAPPTHVNHQEYHYELNHDPVSVVVSCQRPVSYHYHHQPDDDCPVPPPDPPPPDPDPDPPPDPVVVVVPDDDDDYDDDDDDDDAWEKEEALLDLLSLLLLLLCLQQVGDYFYHYAPVPVLSLVDPVNCVLPVVSDDIWIDDPRDIDDDSLVSSVCSCVVSCVGHNNQQQHDVVCPPVLNVLLVVLVVCCVPQVCVLLVQLLCLFFVCLVVVHHRDVVSNVVSVVSNLVVLVVVLVCLVVAVASSHPDNHSSLSSNLSSLCSQCALGPNVCSQCVRVSSVNSNVVVCPDPSNVVSVVSQAQDDLLVLLQLLLCVQLVHDDDDPDDSVNRCPCSDPVNVLQDDPVPFDWDDDPPDIDGDSLRSSVVCCVVRCPGHDNCQCHPDPVLNVLLVVLVVCCVPQVCVLLVQLLCQQQPCVVSVPDRPVVSVVVSLVSLLVVVVVQLVCLVVAVENSHPDNYSSLSSNLSSLVRQLPGPDVSSVCSQCVGDSSVSSNCVSCVDPSSVVSVVVSVDDPDRDD

Secondary structure (DSSP, 8-state):
----TT--EEEEE-TT--GGGHHHH--TT--EEEEES--S--THHHHHHTT-TT--EEEEE--TT-------HHHHHHHHHH-TT--EEEEEEEGGG---TTHHHHGGGS-TT--EEEEEE--HHHHHHHHHHHHHHHHTTTT-------TT--EEEEEES---HHHHHHHHHH-TT-SEEEEEE--SSPPPGGGS-BHHHHHHS-TTS---EEEEEE--SSS----SB--HHHHHHHHHH-TT-SEEEEE--TT--HHHHHHHHHH-TT--EEEEES-TT--GGGGTTGGGS-----EEEEES-TT--HHHHHHHTT-TT--EEE-TT-TT--HHHHHHHTT-TT--EEE-TT---BHHHHHHHHHS-----EEE-TT-TB--TTHHHHHTTSTHHHH--EEE-TT-TT--HHHHHHHHHHT---SEEE-TT-TT-BHHHHHHHHH---TT--TTTT-SEEEETT-TB--GGGGGGTSTTSSTT--EEEE-TTS-HHHHHHHHHH-TT-EEE-SS--TTHHHHS-TTS----SSS---HHHHTTT---------------EEEES-TTSHHHHHHHHHHHHTT--EEEE---TTTTGGGSHHHHTT-TT--S-EEE-SS-EEESHHHHHHHHHHHTTTSS-TTTT--GGGHHHHHHHHHHHHHHIIIIIHHHHHHHHIIIIIHHHTTPPP-HHHHHHHHHHHHHHHHHHHHHTTT-SBTTBSS--HHHHHHHHHHHHHHHSSTTTHHHHSSHHHHHHHHHHHT-HHHHHHHHHT-PPPHHHHHHHHHHHHTT---------TTTTGGGSHHHHTT--TT---EEEETTEEEESHHHHHHHHHHH-TTSS-SSTT-SSHHHHHHHHHHHHHIIIIIHHHHHHHIIIIIITTTTT----HHHHHHHHHHHHHHHHHHHHHHTTSSBTTBSS--HHHHHHHHHHHHHHTSSSHHHHHHHHSSHHHHHHHHHHHT-HHHHHHHHHHTS--PPP-

Solvent-accessible surface area (backbone atoms only — not comparable to full-atom values): 50657 Å² total; per-residue (Å²): 130,82,88,62,96,80,61,37,68,48,80,44,78,22,73,86,46,49,66,84,54,44,78,79,67,50,42,52,74,25,31,33,42,36,41,32,44,45,73,56,53,48,24,64,53,40,40,48,45,11,61,13,45,53,22,27,35,42,36,44,33,35,53,86,86,61,87,75,61,69,58,51,73,70,23,55,38,40,21,28,63,30,20,56,51,24,31,33,43,33,42,43,45,68,47,76,81,61,92,58,99,60,59,54,63,47,60,50,41,43,28,76,62,26,28,35,44,33,44,36,33,42,46,53,68,64,52,48,51,38,36,49,54,22,43,55,36,66,72,41,77,83,80,60,100,63,62,71,46,58,77,55,25,26,32,43,35,39,25,34,56,57,67,25,31,65,57,42,41,43,49,38,66,40,36,71,54,32,29,32,44,35,43,34,24,50,57,93,59,86,65,52,85,94,46,43,34,32,32,72,21,39,50,37,43,42,79,75,48,57,32,27,33,45,33,46,36,35,54,39,98,87,52,96,48,58,40,84,56,32,34,32,72,19,44,46,50,26,40,76,38,35,38,61,20,31,31,44,34,45,26,14,45,59,54,31,35,30,68,23,57,28,45,46,63,71,53,17,54,61,28,25,34,43,35,36,34,45,29,67,46,31,37,38,66,39,37,59,67,48,84,81,45,81,53,56,36,29,33,40,32,42,27,41,22,48,56,28,34,31,66,23,43,41,45,51,45,70,38,52,55,28,28,36,40,35,36,32,44,15,50,49,30,36,39,63,22,39,43,42,49,14,67,22,67,47,26,27,36,42,33,41,23,41,17,58,31,38,38,66,19,31,33,36,39,3,71,22,63,21,55,28,30,33,43,34,38,32,42,18,64,63,30,40,38,69,22,48,62,30,30,55,68,38,55,26,41,80,42,36,30,34,42,32,52,20,41,18,80,41,39,31,30,68,22,40,39,48,46,30,69,68,44,53,67,39,29,34,43,35,36,28,52,13,58,56,29,24,38,66,25,51,48,31,41,26,65,19,58,47,93,90,49,57,34,17,50,52,30,30,32,42,30,38,27,53,23,64,41,59,49,69,76,37,55,69,47,65,39,85,76,22,33,73,50,43,36,35,40,28,33,42,64,85,48,53,63,70,60,51,51,51,48,36,68,77,33,79,73,39,45,75,28,46,82,72,60,60,91,56,57,78,67,76,73,39,97,79,73,80,74,73,71,100,63,95,71,90,55,69,79,64,59,72,73,75,75,86,86,89,88,89,90,88,88,90,87,89,89,88,77,33,39,35,35,30,43,55,78,37,49,41,30,34,39,34,50,29,44,35,47,43,23,64,50,66,57,19,52,44,78,45,52,70,90,82,41,44,37,65,31,78,76,38,28,75,54,20,79,83,37,58,65,23,25,34,39,49,102,85,50,72,41,50,53,38,69,55,40,36,52,47,49,50,64,77,40,36,90,31,59,55,59,40,37,70,30,50,80,89,46,44,72,59,35,33,48,46,27,50,53,42,42,48,45,36,63,70,58,46,43,58,28,42,48,52,33,37,36,35,60,36,50,26,50,57,71,75,39,82,60,53,62,69,60,36,54,57,23,48,63,51,37,52,58,50,47,54,54,47,31,58,50,36,68,79,27,70,31,84,60,34,84,54,80,30,48,32,46,52,70,51,44,44,52,50,50,39,31,45,77,56,38,98,48,31,60,76,40,62,72,34,71,38,40,28,52,41,46,58,58,58,60,65,33,70,37,45,48,48,44,60,46,67,38,53,82,82,58,57,54,55,49,43,37,52,29,46,37,46,46,29,64,54,89,79,84,82,82,80,63,50,78,62,71,33,54,65,62,38,75,81,40,44,76,57,52,62,98,85,72,61,58,67,48,76,61,88,97,44,72,44,56,45,43,67,55,41,42,54,46,52,45,68,76,44,46,83,37,58,54,49,58,30,62,38,88,50,74,68,48,29,52,45,30,50,53,42,44,51,48,37,63,71,63,41,44,62,36,38,51,55,38,23,43,52,45,39,44,20,66,68,32,48,46,83,72,56,62,67,62,46,53,51,27,50,50,53,43,48,58,52,49,52,56,45,25,62,49,29,68,78,23,64,27,87,67,33,78,57,76,28,55,39,52,51,67,50,43,49,48,50,50,40,22,45,67,19,90,49,70,64,44,31,42,67,46,58,74,38,76,36,39,26,52,39,51,53,58,61,64,64,31,69,42,43,50,51,46,57,51,55,71,74,49,78,84,68,82,88,129

pLDDT: mean 80.75, std 17.29, range [21.78, 97.88]

Sequence (991 aa):
MPPNPSLRSIRLDCARLEDAAIDCLARPDLHELMLLNCDNISGRLLREVGTCQDLRVLSLNALAERRGLPISFSDLQQLLNGCSRLESLRLALDFSMFDDPNFSHVWASASEVLTSLEIGYIPTTMLLELLTVAMESQQCMHHVKGPVFFPSLQKLCLTVDFITDHLIGSISTALPSLTHLDLQDAPIIEPTTSSDLTNAGLQQINPNGKLKHISLMRSQEFLFTSFRRVNDPGILLMVEKCSNLESVCLGGFSRVTDTGFRAIIHSCSGLHKLRVSHGSQLTDLVFHDIIATSLCLTHVSLRWCNLLTDVGIERLSFNKDLNVLDLRDCRSLGDEAVRSLSCLPKLQILLLDGTDISDQALKNLGLGSCPLASLSLRGCRKLTNDCIPLLFSGSVKQSLQVLDLSRIPGITDDGIMLLARSRTPIIELRMRENPKIGDAAVMALASMLVDGGTHGSSLQLLDLYDCGGITPLAIRWFKKPYFPRLRWLGVTGSLNRVMVDALVRSRPFLHMACRGEELGNLYWDRSADWYRHDDDDLDELEQWILNGEPLPEGEAAMAAPVTVYGPMISPAVARVAACLLEKDVPFQVEPVDMSKGEHKSPSFLKLQPFGQVPAFKDSLTTVFESRAICRYICDQYADSGNKTLMGRKEDGAVGRAAIEQWIEAEGQSFNPPSLAMAFQLAFAPFMGRATDMAVVEQNEAKLVKVLDVYEQWLGESQYFAGDEFSLADLVHMPNTDLLVHKTNKAGLFTERKNLARWWDEVSARPSWKKVVEMQNPASTDVARVLTCLFEKNLEFELVRIDTFKREHKLPEFIKLRDPTGQVTFKHGDKTIVDSRAICRYLCTQFPEDGNRTIYGTGSLERASIEQWLQAEAQSFDAPSSELVFHLAFAPQLNIPADEARIAENEKKLQQMLNVYDEILAKNRFLAGDEFTLADLSHLPNSHYIANARSPRGKKLFTSKKHVARWYDEISSRPSWKQVVKMQSEHPGAFE

Nearest PDB structures (foldseek):
  5ey6-assembly1_A  TM=9.874E-01  e=7.659E-23  Populus trichocarpa
  5f06-assembly1_B  TM=9.592E-01  e=1.281E-18  Populus trichocarpa
  5a5k-assembly4_N  TM=9.690E-01  e=2.350E-16  Arabidopsis thaliana
  7odm-assembly1_AAA-2  TM=9.510E-01  e=9.707E-17  Alopecurus myosuroides
  5a4w-assembly1_F  TM=9.461E-01  e=4.303E-16  Arabidopsis thaliana

Mean predicted aligned error: 20.02 Å

InterPro domains:
  IPR004045 Glutathione S-transferase, N-terminal [PF02798] (561-633)
  IPR004045 Glutathione S-transferase, N-terminal [PF02798] (781-842)
  IPR004045 Glutathione S-transferase, N-terminal [PS50404] (560-641)
  IPR004045 Glutathione S-transferase, N-terminal [PS50404] (769-850)
  IPR004046 Glutathione S-transferase, C-terminal [PF00043] (677-766)
  IPR004046 Glutathione S-transferase, C-terminal [PF00043] (892-974)
  IPR006553 Leucine-rich repeat, cysteine-containing subtype [SM00367] (27-52)
  IPR006553 Leucine-rich repeat, cysteine-containing subtype [SM00367] (242-267)
  IPR006553 Leucine-rich repeat, cysteine-containing subtype [SM00367] (294-319)
  IPR006553 Leucine-rich repeat, cysteine-containing subtype [SM00367] (320-344)
  IPR006553 Leucine-rich repeat, cysteine-containing subtype [SM00367] (370-394)
  IPR006553 Leucine-rich repeat, cysteine-containing subtype [SM00367] (397-422)
  IPR006553 Leucine-rich repeat, cysteine-containing subtype [SM00367] (423-448)
  IPR006553 Leucine-rich repeat, cysteine-containing subtype [SM00367] (456-481)
  IPR010987 Glutathione S-transferase, C-terminal-like [PS50405] (652-796)
  IPR010987 Glutathione S-transferase, C-terminal-like [PS50405] (858-990)
  IPR032675 Leucine-rich repeat domain superfamily [G3DSA:3.80.10.10] (1-393)
  IPR034347 Glutathione S-transferases Phi, C-terminal [cd03187] (656-772)
  IPR034347 Glutathione S-transferases Phi, C-terminal [cd03187] (860-980)
  IPR036249 Thioredoxin-like superfamily [SSF52833] (561-641)

Radius of gyration: 36.29 Å; Cα contacts (8 Å, |Δi|>4): 1896; chains: 1; bounding box: 73×98×89 Å